Protein AF-A0A1Q9CCK4-F1 (afdb_monomer_lite)

Foldseek 3Di:
DVDDDDDDDDDDPVPPVVVVVVVVVVVVPDDDDDDDDDDDDDDDDDDDDDDDDPPDPPLLDPPDLCPQVVLVVVLLVVAQQDCPFQCSPDPVLVQLQAAWFQDPVGIHGLSSWRDFFDLLLLVLLLVLLLDDDPLQALEEEAAAAPQACQSSSVSSNLSSLVVVVDLSGASAEGEAAQDGGRPQHAEADDDPVLVVDDLVLLLLQLLLSLLLSLSCRRNSDRDPVSHDDRDPDRDDLVVSLVSLVVSLCVSSVVDPSHAYEYEHEPLCSHDVDLSSSQSSSCSQSVCCSRYRHYYYDHFDDDDDPPPRHSPHYAYRARTARNLLLLADCDPPPCDASFLQNHRRQHQDDDDCDPLLVLLVLLLSLLVRLLCVQVSNHNVVSNHHDDCPDPVNQLSVQLSCLLVPDPDSNSSSLSSSLSRAGHAPAQDDAQACLLVQLLFAASVRCSPGDDGNWGAFSVRTIHHDPSCSLRHQHDDDLLRVLSVQLSVVLCCLSRPSAAVSQPQNLLSLQLSNLLSCCQPVCNWQAQVPPRDIFRAHANEEDEQWDDDPNDTDGCADLVQAGDLSSLQVADGNYKYAYDDPDRDHDDNNYAGIWHAGPQQAIEGEHEDQDAEQVVQQVVLVSQQVSQVSSVCVCPVVVDPRSHPGYAYEYQAQNYPDDYDHDPRYDYRYHPSSCSSSGRSVRVSVVSVVSVVCVPDPPQQVVLLVLLLVLLLVLLLLLLVLCVLAVVQDQDDPLVLLLVLLVLQLVVLVVVCCPPPRPVLVVVADPVLLVLLLVLLCQQPVLLSVLLVLLCLLPNPLVLQLLLLCLLVLLVVLCVPPVVDDDDPVRVVLSVLLSVLSNLLSPDDPPDDPPPPPDPPDPVSNVSSSVSSNSSSNSNSVSLSSLLVSDDPVAALSNSLSSNSVSNSVVSVVVVVVCVVVVVVVVCVVSVVPPDPDDPDDDDDDDDDDDDPDDPSVVPRDPSSVVSNSSSSCSNSHSSSSSLSSSSNSDRSSSSSSSNSCNSLSNQVVCCVPVVDDDDPSNVVSCVSNVVVSVVD

Sequence (1031 aa):
MPARQFPFNRRSCLLKGSLLLWIACDIIGLFSQGFAGADVRKCRLREGTAIGCHASRWWSAFRGADCLAARIKDAFEATMKAGDIPVLHSWTSYEASLPVREGDDGASKLYSRPYFCREHDLDVAVNRLERTGQRRDRVAYLSAPTMRGKSEAILPMFCRSVELGSENSFTHYLYMPFANNDGNCHSLAPNRQLRDLETDELERAGADFMLHCFRKQMNGTYSRSSTWTLPSQLPDLEDTMAKFKEEVHKFLQKNQSNRLLLHVDEHRSMSASAEFKRGAMQLAGSIPARCRVIATYLEPPDLPAQGSSKVCRFAIAMMLVDVGLLMTFDASDDAPATAAGLLRIRLPSGDWNGKARRLLATLRVKLSLFLLGRNIGLDQLHIKQDEKSDLCRTFMKVQEALDADTDLERKLIGAITSISVILPQQGKQVSGAVDLLLGVEDSEADDIRYPGVVSLDNRKLTLPLEMLLAARDDKGKSFNLFCDGQSMFRQSILGKSDWCDGLVLERAYAWAIACKAAQAAGRFPLDDVGREFLFQCKELRDGIKQFNGKSARVFTKKGTPSIDGIRCIEDGVMYHALSEGGKAGTHKGFDIWFKTEANELVLVDVTGATNAKSCEEKAGQIAQNAAAVMNEVQVKNAPVHVESVIGVLLAPNCDSAIEEPPSAQVVRGDAARDWLGGFSERFEIENHSWRLGKEFSLEAMARSDGVAAALSAPIFMVVGFIFWEQHWKGSALELNIFKCSLASVLCAGTIAISTGLAHLAEASGMALNMLVVSSLIGIVVGDLTWLMALQRIGARRVIVVDCLAPFIGAMLGRIFLDERIASLGYAGMLTTVVGVFLCALERESDNEDRADRIPDGDVLFSGYALAFVNVFFDAMGAFLTKRWGGPPLDALDITVIRFGAASVMLLAVYLVMKVSGMASQNESLEDAVLPYDETKPLLESGKRESLVPASLIAMTRREWFLVSMGVLLVTCCNPVLYNYALFQIPLAFAITLASFGPIYAIPLVYLMKGEAVTARSAGSRSLLGGFAFGL

Organism: Symbiodinium microadriaticum (NCBI:txid2951)

Radius of gyration: 37.22 Å; chains: 1; bounding box: 82×114×90 Å

Secondary structure (DSSP, 8-state):
--S---------SSSSSHHHHHHHHTTT------------------------------SS--S-TTHHHHHHHHHIIIII--TTSGGGSSHHHHHTTS-EEEETTEEEEGGGS---B-HHHHHHHHHHHH---STT-SEEEEE--SSS-HHHHHHHHHHHHHHH--TT---EEEEEESSSSTT----B---GGGGGS-HHHHHHHHHHHHHHHHHHHHTT---TT--B---SSPPPHHHHHHHHHHHHHHHTTT-TT--EEEEEETGGGG-S-HHHHHHHHHHHTT-TTTEEEEEEESS-PPPPSTT--SS-EEE-PPPPB-GGGGEES-TT---BSSTT-PBPEEPPPS---HHHHHHHHHHHHHHHHHHHHTT--HHHHHSPPPTTSHHHHHHHHHHHHHHS-SSHHHHHHHHHHH----PPPS-S--TTHHHHHH-B-TTTGGG---TT-EE-TTS-EE--HHHHTT----S-TTHHHHHHHHHHHHHHHH-SS-TTSSHHHHHHHHHHHHHHHHHTTTEEEETTTTEEEE----EEEESEEEETTEEEESB-TTS-B-HHHHTTPPTTEEEE----TT-----SS-SEEEE-TTSEEEEEEE----SHHHHHHHHHHHHHHHHHHHHHHHHTT-----SEEEEEEEETT--S--PPPTTEEEEEHHHHHHHHTHHHHHHHHHHHHHHIIIIIHHHHHHHHHHHHHHHHHHHHHHHHHHHHTTT--S-HHHHHHHHHHHHHHHHHHHHHHHT-THHHHHS-HHHHHHHHHHIIIIIIIHHHHHHHHHHHHHHHHHHHHHTTHHHHHHHHHHHHS-----HHHHHHHHHHHHHHHHHHTPPPSS-TTS---PPPHHHHHHHHHHHHHHHHHHHHHHHHHHHH--TTS-HHHHHHHHHHHHHHHHHHHHHHHHHTTTHHHHHHHHTTTS---TT---PPS-S---SS-HHHHT--HHHHHHHHHHHIIIIIIHHHHHHHHHHHS-HHHHHHHHTTHHHHHHHHHHHHH-PPPPHHHHHHHHHHHHHHTT-

pLDDT: mean 73.31, std 19.1, range [19.67, 96.94]

InterPro domains:
  IPR000620 EamA domain [PF00892] (706-839)
  IPR037185 Multidrug transporter EmrE superfamily [SSF103481] (749-842)
  IPR037185 Multidrug transporter EmrE superfamily [SSF103481] (954-1017)

Structure (mmCIF, N/CA/C/O backbone):
data_AF-A0A1Q9CCK4-F1
#
_entry.id   AF-A0A1Q9CCK4-F1
#
loop_
_atom_site.group_PDB
_atom_site.id
_atom_site.type_symbol
_atom_site.label_atom_id
_atom_site.label_alt_id
_atom_site.label_comp_id
_atom_site.label_asym_id
_atom_site.label_entity_id
_atom_site.label_seq_id
_atom_site.pdbx_PDB_ins_code
_atom_site.Cartn_x
_atom_site.Cartn_y
_atom_site.Cartn_z
_atom_site.occupancy
_atom_site.B_iso_or_equiv
_atom_site.auth_seq_id
_atom_site.auth_comp_id
_atom_site.auth_asym_id
_atom_site.auth_atom_id
_atom_site.pdbx_PDB_model_num
ATOM 1 N N . MET A 1 1 ? 8.494 33.905 50.425 1.00 40.78 1 MET A N 1
ATOM 2 C CA . MET A 1 1 ? 9.142 35.194 50.266 1.00 40.78 1 MET A CA 1
ATOM 3 C C . MET A 1 1 ? 10.504 35.097 50.946 1.00 40.78 1 MET A C 1
ATOM 5 O O . MET A 1 1 ? 10.675 34.165 51.720 1.00 40.78 1 MET A O 1
ATOM 9 N N . PRO A 1 2 ? 11.425 36.009 50.650 1.00 37.47 2 PRO A N 1
ATOM 10 C CA . PRO A 1 2 ? 11.136 37.125 49.775 1.00 37.47 2 PRO A CA 1
ATOM 11 C C . PRO A 1 2 ? 11.974 37.034 48.508 1.00 37.47 2 PRO A C 1
ATOM 13 O O . PRO A 1 2 ? 13.179 37.164 48.562 1.00 37.47 2 PRO A O 1
ATOM 16 N N . ALA A 1 3 ? 11.423 36.786 47.329 1.00 25.05 3 ALA A N 1
ATOM 17 C CA . ALA A 1 3 ? 10.057 36.488 46.918 1.00 25.05 3 ALA A CA 1
ATOM 18 C C . ALA A 1 3 ? 10.192 35.980 45.481 1.00 25.05 3 ALA A C 1
ATOM 20 O O . ALA A 1 3 ? 10.718 36.694 44.645 1.00 25.05 3 ALA A O 1
ATOM 21 N N . ARG A 1 4 ? 9.902 34.708 45.178 1.00 26.83 4 ARG A N 1
ATOM 22 C CA . ARG A 1 4 ? 8.528 34.208 44.962 1.00 26.83 4 ARG A CA 1
ATOM 23 C C . ARG A 1 4 ? 7.764 35.217 44.087 1.00 26.83 4 ARG A C 1
ATOM 25 O O . ARG A 1 4 ? 7.557 36.335 44.527 1.00 26.83 4 ARG A O 1
ATOM 32 N N . GLN A 1 5 ? 7.273 34.883 42.906 1.00 22.45 5 GLN A N 1
ATOM 33 C CA . GLN A 1 5 ? 6.414 33.751 42.534 1.00 22.45 5 GLN A CA 1
ATOM 34 C C . GLN A 1 5 ? 6.599 33.550 40.998 1.00 22.45 5 GLN A C 1
ATOM 36 O O . GLN A 1 5 ? 6.935 34.506 40.312 1.00 22.45 5 GLN A O 1
ATOM 41 N N . PHE A 1 6 ? 6.573 32.352 40.395 1.00 23.62 6 PHE A N 1
ATOM 42 C CA . PHE A 1 6 ? 5.365 31.569 40.053 1.00 23.62 6 PHE A CA 1
ATOM 43 C C . PHE A 1 6 ? 4.169 32.440 39.581 1.00 23.62 6 PHE A C 1
ATOM 45 O O . PHE A 1 6 ? 3.947 33.517 40.117 1.00 23.62 6 PHE A O 1
ATOM 52 N N . PRO A 1 7 ? 3.209 31.893 38.823 1.00 39.81 7 PRO A N 1
ATOM 53 C CA . PRO A 1 7 ? 3.205 31.368 37.450 1.00 39.81 7 PRO A CA 1
ATOM 54 C C . PRO A 1 7 ? 2.096 32.069 36.621 1.00 39.81 7 PRO A C 1
ATOM 56 O O . PRO A 1 7 ? 1.410 32.925 37.146 1.00 39.81 7 PRO A O 1
ATOM 59 N N . PHE A 1 8 ? 1.857 31.675 35.368 1.00 22.39 8 PHE A N 1
ATOM 60 C CA . PHE A 1 8 ? 0.522 31.573 34.722 1.00 22.39 8 PHE A CA 1
ATOM 61 C C . PHE A 1 8 ? 0.799 31.006 33.320 1.00 22.39 8 PHE A C 1
ATOM 63 O O . PHE A 1 8 ? 1.379 31.678 32.482 1.00 22.39 8 PHE A O 1
ATOM 70 N N . ASN A 1 9 ? 0.721 29.702 33.062 1.00 27.44 9 ASN A N 1
ATOM 71 C CA . ASN A 1 9 ? -0.453 28.835 32.977 1.00 27.44 9 ASN A CA 1
ATOM 72 C C . ASN A 1 9 ? -1.650 29.425 32.206 1.00 27.44 9 ASN A C 1
ATOM 74 O O . ASN A 1 9 ? -2.209 30.442 32.599 1.00 27.44 9 ASN A O 1
ATOM 78 N N . ARG A 1 10 ? -2.090 28.632 31.216 1.00 27.67 10 ARG A N 1
ATOM 79 C CA . ARG A 1 10 ? -3.351 28.648 30.452 1.00 27.67 10 ARG A CA 1
ATOM 80 C C . ARG A 1 10 ? -3.561 29.683 29.342 1.00 27.67 10 ARG A C 1
ATOM 82 O O . ARG A 1 10 ? -3.781 30.851 29.618 1.00 27.67 10 ARG A O 1
ATOM 89 N N . ARG A 1 11 ? -3.815 29.091 28.155 1.00 26.75 11 ARG A N 1
ATOM 90 C CA . ARG A 1 11 ? -4.633 29.581 27.022 1.00 26.75 11 ARG A CA 1
ATOM 91 C C . ARG A 1 11 ? -3.956 30.771 26.324 1.00 26.75 11 ARG A C 1
ATOM 93 O O . ARG A 1 11 ? -3.584 31.731 26.962 1.00 26.75 11 ARG A O 1
ATOM 100 N N . SER A 1 12 ? -3.687 30.781 25.027 1.00 30.86 12 SER A N 1
ATOM 101 C CA . SER A 1 12 ? -4.594 30.485 23.924 1.00 30.86 12 SER A CA 1
ATOM 102 C C . SER A 1 12 ? -3.803 30.677 22.618 1.00 30.86 12 SER A C 1
ATOM 104 O O . SER A 1 12 ? -3.706 31.790 22.115 1.00 30.86 12 SER A O 1
ATOM 106 N N . CYS A 1 13 ? -3.248 29.608 22.043 1.00 28.88 13 CYS A N 1
ATOM 107 C CA . CYS A 1 13 ? -2.673 29.654 20.684 1.00 28.88 13 CYS A CA 1
ATOM 108 C C . CYS A 1 13 ? -3.562 28.967 19.633 1.00 28.88 13 CYS A C 1
ATOM 110 O O . CYS A 1 13 ? -3.176 28.839 18.481 1.00 28.88 13 CYS A O 1
ATOM 112 N N . LEU A 1 14 ? -4.798 28.633 20.022 1.00 34.75 14 LEU A N 1
ATOM 113 C CA . LEU A 1 14 ? -5.927 28.285 19.148 1.00 34.75 14 LEU A CA 1
ATOM 114 C C . LEU A 1 14 ? -6.758 29.522 18.729 1.00 34.75 14 LEU A C 1
ATOM 116 O O . LEU A 1 14 ? -7.881 29.379 18.256 1.00 34.75 14 LEU A O 1
ATOM 120 N N . LEU A 1 15 ? -6.232 30.744 18.919 1.00 33.28 15 LEU A N 1
ATOM 121 C CA . LEU A 1 15 ? -7.002 31.992 18.774 1.00 33.28 15 LEU A CA 1
ATOM 122 C C . LEU A 1 15 ? -6.445 33.023 17.772 1.00 33.28 15 LEU A C 1
ATOM 124 O O . LEU A 1 15 ? -6.944 34.142 17.746 1.00 33.28 15 LEU A O 1
ATOM 128 N N . LYS A 1 16 ? -5.431 32.697 16.956 1.00 33.97 16 LYS A N 1
ATOM 129 C CA . LYS A 1 16 ? -4.861 33.665 15.986 1.00 33.97 16 LYS A CA 1
ATOM 130 C C . LYS A 1 16 ? -4.875 33.231 14.515 1.00 33.97 16 LYS A C 1
ATOM 132 O O . LYS A 1 16 ? -4.892 34.105 13.661 1.00 33.97 16 LYS A O 1
ATOM 137 N N . GLY A 1 17 ? -4.995 31.936 14.210 1.00 32.22 17 GLY A N 1
ATOM 138 C CA . GLY A 1 17 ? -5.354 31.461 12.858 1.00 32.22 17 GLY A CA 1
ATOM 139 C C . GLY A 1 17 ? -6.872 31.408 12.639 1.00 32.22 17 GLY A C 1
ATOM 140 O O . GLY A 1 17 ? -7.376 31.756 11.577 1.00 32.22 17 GLY A O 1
ATOM 141 N N . SER A 1 18 ? -7.616 31.082 13.700 1.00 33.31 18 SER A N 1
ATOM 142 C CA . SER A 1 18 ? -9.079 30.998 13.697 1.00 33.31 18 SER A CA 1
ATOM 143 C C . SER A 1 18 ? -9.760 32.363 13.566 1.00 33.31 18 SER A C 1
ATOM 145 O O . SER A 1 18 ? -10.895 32.415 13.131 1.00 33.31 18 SER A O 1
ATOM 147 N N . LEU A 1 19 ? -9.091 33.475 13.897 1.00 32.88 19 LEU A N 1
ATOM 148 C CA . LEU A 1 19 ? -9.692 34.817 13.868 1.00 32.88 19 LEU A CA 1
ATOM 149 C C . LEU A 1 19 ? -9.848 35.372 12.438 1.00 32.88 19 LEU A C 1
ATOM 151 O O . LEU A 1 19 ? -10.763 36.146 12.189 1.00 32.88 19 LEU A O 1
ATOM 155 N N . LEU A 1 20 ? -9.008 34.946 11.487 1.00 34.72 20 LEU A N 1
ATOM 156 C CA . LEU A 1 20 ? -9.090 35.374 10.082 1.00 34.72 20 LEU A CA 1
ATOM 157 C C . LEU A 1 20 ? -10.085 34.533 9.267 1.00 34.72 20 LEU A C 1
ATOM 159 O O . LEU A 1 20 ? -10.788 35.084 8.425 1.00 34.72 20 LEU A O 1
ATOM 163 N N . LEU A 1 21 ? -10.222 33.235 9.570 1.00 38.09 21 LEU A N 1
ATOM 164 C CA . LEU A 1 21 ? -11.272 32.392 8.980 1.00 38.09 21 LEU A CA 1
ATOM 165 C C . LEU A 1 21 ? -12.657 32.667 9.593 1.00 38.09 21 LEU A C 1
ATOM 167 O O . LEU A 1 21 ? -13.664 32.611 8.896 1.00 38.09 21 LEU A O 1
ATOM 171 N N . TRP A 1 22 ? -12.722 32.998 10.886 1.00 36.03 22 TRP A N 1
ATOM 172 C CA . TRP A 1 22 ? -13.983 33.271 11.583 1.00 36.03 22 TRP A CA 1
ATOM 173 C C . TRP A 1 22 ? -14.609 34.614 11.168 1.00 36.03 22 TRP A C 1
ATOM 175 O O . TRP A 1 22 ? -15.820 34.684 10.999 1.00 36.03 22 TRP A O 1
ATOM 185 N N . ILE A 1 23 ? -13.802 35.640 10.853 1.00 38.50 23 ILE A N 1
ATOM 186 C CA . ILE A 1 23 ? -14.301 36.914 10.292 1.00 38.50 23 ILE A CA 1
ATOM 187 C C . ILE A 1 23 ? -14.833 36.747 8.852 1.00 38.50 23 ILE A C 1
ATOM 189 O O . ILE A 1 23 ? -15.760 37.456 8.463 1.00 38.50 23 ILE A O 1
ATOM 193 N N . ALA A 1 24 ? -14.303 35.795 8.071 1.00 33.28 24 ALA A N 1
ATOM 194 C CA . ALA A 1 24 ? -14.814 35.480 6.731 1.00 33.28 24 ALA A CA 1
ATOM 195 C C . ALA A 1 24 ? -16.127 34.668 6.771 1.00 33.28 24 ALA A C 1
ATOM 197 O O . ALA A 1 24 ? -16.992 34.857 5.916 1.00 33.28 24 ALA A O 1
ATOM 198 N N . CYS A 1 25 ? -16.304 33.807 7.779 1.00 32.28 25 CYS A N 1
ATOM 199 C CA . CYS A 1 25 ? -17.508 32.985 7.938 1.00 32.28 25 CYS A CA 1
ATOM 200 C C . CYS A 1 25 ? -18.693 33.734 8.583 1.00 32.28 25 CYS A C 1
ATOM 202 O O . CYS A 1 25 ? -19.838 33.484 8.205 1.00 32.28 25 CYS A O 1
ATOM 204 N N . ASP A 1 26 ? -18.453 34.693 9.484 1.00 29.62 26 ASP A N 1
ATOM 205 C CA . ASP A 1 26 ? -19.528 35.421 10.187 1.00 29.62 26 ASP A CA 1
ATOM 206 C C . ASP A 1 26 ? -20.228 36.512 9.345 1.00 29.62 26 ASP A C 1
ATOM 208 O O . ASP A 1 26 ? -21.252 37.044 9.767 1.00 29.62 26 ASP A O 1
ATOM 212 N N . ILE A 1 27 ? -19.762 36.813 8.123 1.00 36.06 27 ILE A N 1
ATOM 213 C CA . ILE A 1 27 ? -20.490 37.684 7.171 1.00 36.06 27 ILE A CA 1
ATOM 214 C C . ILE A 1 27 ? -21.520 36.895 6.331 1.00 36.06 27 ILE A C 1
ATOM 216 O O . ILE A 1 27 ? -22.446 37.487 5.783 1.00 36.06 27 ILE A O 1
ATOM 220 N N . ILE A 1 28 ? -21.428 35.561 6.276 1.00 32.00 28 ILE A N 1
ATOM 221 C CA . ILE A 1 28 ? -22.399 34.698 5.567 1.00 32.00 28 ILE A CA 1
ATOM 222 C C . ILE A 1 28 ? -23.472 34.157 6.528 1.00 32.00 28 ILE A C 1
ATOM 224 O O . ILE A 1 28 ? -24.578 33.798 6.121 1.00 32.00 28 ILE A O 1
ATOM 228 N N . GLY A 1 29 ? -23.190 34.150 7.830 1.00 28.47 29 GLY A N 1
ATOM 229 C CA . GLY A 1 29 ? -24.162 33.805 8.854 1.00 28.47 29 GLY A CA 1
ATOM 230 C C . GLY A 1 29 ? -25.074 34.969 9.227 1.00 28.47 29 GLY A C 1
ATOM 231 O O . GLY A 1 29 ? -24.923 35.479 10.322 1.00 28.47 29 GLY A O 1
ATOM 232 N N . LEU A 1 30 ? -26.041 35.361 8.390 1.00 23.92 30 LEU A N 1
ATOM 233 C CA . LEU A 1 30 ? -27.331 35.893 8.864 1.00 23.92 30 LEU A CA 1
ATOM 234 C C . LEU A 1 30 ? -28.345 36.023 7.707 1.00 23.92 30 LEU A C 1
ATOM 236 O O . LEU A 1 30 ? -28.190 36.879 6.852 1.00 23.92 30 LEU A O 1
ATOM 240 N N . PHE A 1 31 ? -29.447 35.266 7.799 1.00 23.75 31 PHE A N 1
ATOM 241 C CA . PHE A 1 31 ? -30.812 35.720 7.479 1.00 23.75 31 PHE A CA 1
ATOM 242 C C . PHE A 1 31 ? -31.109 36.104 6.006 1.00 23.75 31 PHE A C 1
ATOM 244 O O . PHE A 1 31 ? -30.656 37.108 5.481 1.00 23.75 31 PHE A O 1
ATOM 251 N N . SER A 1 32 ? -32.045 35.419 5.350 1.00 24.75 32 SER A N 1
ATOM 252 C CA . SER A 1 32 ? -33.455 35.666 5.664 1.00 24.75 32 SER A CA 1
ATOM 253 C C . SER A 1 32 ? -34.324 34.403 5.671 1.00 24.75 32 SER A C 1
ATOM 255 O O . SER A 1 32 ? -34.286 33.538 4.805 1.00 24.75 32 SER A O 1
ATOM 257 N N . GLN A 1 33 ? -35.094 34.325 6.750 1.00 24.73 33 GLN A N 1
ATOM 258 C CA . GLN A 1 33 ? -35.990 33.259 7.176 1.00 24.73 33 GLN A CA 1
ATOM 259 C C . GLN A 1 33 ? -37.287 33.202 6.355 1.00 24.73 33 GLN A C 1
ATOM 261 O O . GLN A 1 33 ? -37.738 34.228 5.849 1.00 24.73 33 GLN A O 1
ATOM 266 N N . GLY A 1 34 ? -37.995 32.065 6.417 1.00 22.58 34 GLY A N 1
ATOM 267 C CA . GLY A 1 34 ? -39.458 32.099 6.336 1.00 22.58 34 GLY A CA 1
ATOM 268 C C . GLY A 1 34 ? -40.183 30.760 6.171 1.00 22.58 34 GLY A C 1
ATOM 269 O O . GLY A 1 34 ? -40.273 30.266 5.058 1.00 22.58 34 GLY A O 1
ATOM 270 N N . PHE A 1 35 ? -40.828 30.322 7.263 1.00 22.62 35 PHE A N 1
ATOM 271 C CA . PHE A 1 35 ? -41.957 29.368 7.391 1.00 22.62 35 PHE A CA 1
ATOM 272 C C . PHE A 1 35 ? -41.656 27.853 7.365 1.00 22.62 35 PHE A C 1
ATOM 274 O O . PHE A 1 35 ? -40.968 27.368 6.485 1.00 22.62 35 PHE A O 1
ATOM 281 N N . ALA A 1 36 ? -42.207 26.994 8.235 1.00 22.27 36 ALA A N 1
ATOM 282 C CA . ALA A 1 36 ? -42.923 27.118 9.511 1.00 22.27 36 ALA A CA 1
ATOM 283 C C . ALA A 1 36 ? -43.090 25.704 10.126 1.00 22.27 36 ALA A C 1
ATOM 285 O O . ALA A 1 36 ? -43.380 24.759 9.405 1.00 22.27 36 ALA A O 1
ATOM 286 N N . GLY A 1 37 ? -42.927 25.610 11.452 1.00 22.53 37 GLY A N 1
ATOM 287 C CA . GLY A 1 37 ? -43.521 24.662 12.415 1.00 22.53 37 GLY A CA 1
ATOM 288 C C . GLY A 1 37 ? -43.756 23.179 12.074 1.00 22.53 37 GLY A C 1
ATOM 289 O O . GLY A 1 37 ? -44.674 22.859 11.332 1.00 22.53 37 GLY A O 1
ATOM 290 N N . ALA A 1 38 ? -43.080 22.278 12.799 1.00 20.94 38 ALA A N 1
ATOM 291 C CA . ALA A 1 38 ? -43.705 21.255 13.658 1.00 20.94 38 ALA A CA 1
ATOM 292 C C . ALA A 1 38 ? -42.638 20.393 14.365 1.00 20.94 38 ALA A C 1
ATOM 294 O O . ALA A 1 38 ? -41.535 20.185 13.873 1.00 20.94 38 ALA A O 1
ATOM 295 N N . ASP A 1 39 ? -43.005 19.942 15.555 1.00 24.30 39 ASP A N 1
ATOM 296 C CA . ASP A 1 39 ? -42.213 19.294 16.598 1.00 24.30 39 ASP A CA 1
ATOM 297 C C . ASP A 1 39 ? -42.040 17.764 16.376 1.00 24.30 39 ASP A C 1
ATOM 299 O O . ASP A 1 39 ? -42.763 17.155 15.590 1.00 24.30 39 ASP A O 1
ATOM 303 N N . VAL A 1 40 ? -41.175 17.138 17.190 1.00 21.45 40 VAL A N 1
ATOM 304 C CA . VAL A 1 40 ? -41.079 15.689 17.512 1.00 21.45 40 VAL A CA 1
ATOM 305 C C . VAL A 1 40 ? -40.178 14.757 16.661 1.00 21.45 40 VAL A C 1
ATOM 307 O O . VAL A 1 40 ? -40.480 14.348 15.549 1.00 21.45 40 VAL A O 1
ATOM 310 N N . ARG A 1 41 ? -39.106 14.283 17.326 1.00 25.11 41 ARG A N 1
ATOM 311 C CA . ARG A 1 41 ? -38.494 12.925 17.323 1.00 25.11 41 ARG A CA 1
ATOM 312 C C . ARG A 1 41 ? -38.898 11.937 16.196 1.00 25.11 41 ARG A C 1
ATOM 314 O O . ARG A 1 41 ? -39.989 11.381 16.269 1.00 25.11 41 ARG A O 1
ATOM 321 N N . LYS A 1 42 ? -37.935 11.511 15.355 1.00 21.27 42 LYS A N 1
ATOM 322 C CA . LYS A 1 42 ? -37.548 10.101 15.031 1.00 21.27 42 LYS A CA 1
ATOM 323 C C . LYS A 1 42 ? -36.795 9.979 13.688 1.00 21.27 42 LYS A C 1
ATOM 325 O O . LYS A 1 42 ? -37.139 10.629 12.718 1.00 21.27 42 LYS A O 1
ATOM 330 N N . CYS A 1 43 ? -35.878 9.005 13.669 1.00 19.67 43 CYS A N 1
ATOM 331 C CA . CYS A 1 43 ? -35.424 8.179 12.535 1.00 19.67 43 CYS A CA 1
ATOM 332 C C . CYS A 1 43 ? -34.443 8.726 11.470 1.00 19.67 43 CYS A C 1
ATOM 334 O O . CYS A 1 43 ? -34.797 9.431 10.537 1.00 19.67 43 CYS A O 1
ATOM 336 N N . ARG A 1 44 ? -33.208 8.208 11.606 1.00 22.59 44 ARG A N 1
ATOM 337 C CA . ARG A 1 44 ? -32.227 7.785 10.581 1.00 22.59 44 ARG A CA 1
ATOM 338 C C . ARG A 1 44 ? -32.811 6.971 9.409 1.00 22.59 44 ARG A C 1
ATOM 340 O O . ARG A 1 44 ? -33.818 6.295 9.604 1.00 22.59 44 ARG A O 1
ATOM 347 N N . LEU A 1 45 ? -31.955 6.860 8.370 1.00 21.88 45 LEU A N 1
ATOM 348 C CA . LEU A 1 45 ? -31.885 5.942 7.198 1.00 21.88 45 LEU A CA 1
ATOM 349 C C . LEU A 1 45 ? -32.380 6.617 5.902 1.00 21.88 45 LEU A C 1
ATOM 351 O O . LEU A 1 45 ? -33.423 7.247 5.942 1.00 21.88 45 LEU A O 1
ATOM 355 N N . ARG A 1 46 ? -31.740 6.528 4.724 1.00 21.89 46 ARG A N 1
ATOM 356 C CA . ARG A 1 46 ? -30.529 5.852 4.195 1.00 21.89 46 ARG A CA 1
ATOM 357 C C . ARG A 1 46 ? -30.329 6.358 2.739 1.00 21.89 46 ARG A C 1
ATOM 359 O O . ARG A 1 46 ? -31.218 7.029 2.237 1.00 21.89 46 ARG A O 1
ATOM 366 N N . GLU A 1 47 ? -29.248 5.904 2.089 1.00 21.33 47 GLU A N 1
ATOM 367 C CA . GLU A 1 47 ? -28.872 6.045 0.656 1.00 21.33 47 GLU A CA 1
ATOM 368 C C . GLU A 1 47 ? -28.059 7.311 0.343 1.00 21.33 47 GLU A C 1
ATOM 370 O O . GLU A 1 47 ? -28.495 8.420 0.600 1.00 21.33 47 GLU A O 1
ATOM 375 N N . GLY A 1 48 ? -26.841 7.261 -0.186 1.00 23.98 48 GLY A N 1
ATOM 376 C CA . GLY A 1 48 ? -25.982 6.178 -0.647 1.00 23.98 48 GLY A CA 1
ATOM 377 C C . GLY A 1 48 ? -24.802 6.869 -1.329 1.00 23.98 48 GLY A C 1
ATOM 378 O O . GLY A 1 48 ? -24.998 7.567 -2.317 1.00 23.98 48 GLY A O 1
ATOM 379 N N . THR A 1 49 ? -23.595 6.750 -0.783 1.00 23.92 49 THR A N 1
ATOM 380 C CA . THR A 1 49 ? -22.397 7.346 -1.381 1.00 23.92 49 THR A CA 1
ATOM 381 C C . THR A 1 49 ? -21.315 6.292 -1.480 1.00 23.92 49 THR A C 1
ATOM 383 O O . THR A 1 49 ? -20.842 5.754 -0.481 1.00 23.92 49 THR A O 1
ATOM 386 N N . ALA A 1 50 ? -20.952 6.001 -2.728 1.00 24.58 50 ALA A N 1
ATOM 387 C CA . ALA A 1 50 ? -19.686 5.403 -3.094 1.00 24.58 50 ALA A CA 1
ATOM 388 C C . ALA A 1 50 ? -18.564 6.246 -2.474 1.00 24.58 50 ALA A C 1
ATOM 390 O O . ALA A 1 50 ? -18.436 7.431 -2.781 1.00 24.58 50 ALA A O 1
ATOM 391 N N . ILE A 1 51 ? -17.791 5.653 -1.568 1.00 25.84 51 ILE A N 1
ATOM 392 C CA . ILE A 1 51 ? -16.583 6.274 -1.031 1.00 25.84 51 ILE A CA 1
ATOM 393 C C . ILE A 1 51 ? -15.421 5.693 -1.827 1.00 25.84 51 ILE A C 1
ATOM 395 O O . ILE A 1 51 ? -15.173 4.488 -1.809 1.00 25.84 51 ILE A O 1
ATOM 399 N N . GLY A 1 52 ? -14.790 6.575 -2.599 1.00 22.50 52 GLY A N 1
ATOM 400 C CA . GLY A 1 52 ? -13.651 6.280 -3.449 1.00 22.50 52 GLY A CA 1
ATOM 401 C C . GLY A 1 52 ? -12.410 5.853 -2.670 1.00 22.50 52 GLY A C 1
ATOM 402 O O . GLY A 1 52 ? -12.297 6.050 -1.461 1.00 22.50 52 GLY A O 1
ATOM 403 N N . CYS A 1 53 ? -11.478 5.272 -3.424 1.00 22.83 53 CYS A N 1
ATOM 404 C CA . CYS A 1 53 ? -10.137 4.856 -3.031 1.00 22.83 53 CYS A CA 1
ATOM 405 C C . CYS A 1 53 ? -9.370 5.921 -2.224 1.00 22.83 53 CYS A C 1
ATOM 407 O O . CYS A 1 53 ? -8.538 6.646 -2.760 1.00 22.83 53 CYS A O 1
ATOM 409 N N . HIS A 1 54 ? -9.570 5.947 -0.911 1.00 24.98 54 HIS A N 1
ATOM 410 C CA . HIS A 1 54 ? -8.623 6.495 0.054 1.00 24.98 54 HIS A CA 1
ATOM 411 C C . HIS A 1 54 ? -7.870 5.331 0.710 1.00 24.98 54 HIS A C 1
ATOM 413 O O . HIS A 1 54 ? -8.174 4.926 1.826 1.00 24.98 54 HIS A O 1
ATOM 419 N N . ALA A 1 55 ? -6.874 4.774 0.016 1.00 26.55 55 ALA A N 1
ATOM 420 C CA . ALA A 1 55 ? -5.914 3.863 0.641 1.00 26.55 55 ALA A CA 1
ATOM 421 C C . ALA A 1 55 ? -4.862 4.696 1.397 1.00 26.55 55 ALA A C 1
ATOM 423 O O . ALA A 1 55 ? -3.902 5.220 0.829 1.00 26.55 55 ALA A O 1
ATOM 424 N N . SER A 1 56 ? -5.104 4.889 2.691 1.00 29.23 56 SER A N 1
ATOM 425 C CA . SER A 1 56 ? -4.282 5.660 3.618 1.00 29.23 56 SER A CA 1
ATOM 426 C C . SER A 1 56 ? -2.988 4.919 4.006 1.00 29.23 56 SER A C 1
ATOM 428 O O . SER A 1 56 ? -3.015 4.032 4.856 1.00 29.23 56 SER A O 1
ATOM 430 N N . ARG A 1 57 ? -1.837 5.370 3.481 1.00 41.09 57 ARG A N 1
ATOM 431 C CA . ARG A 1 57 ? -0.465 4.948 3.863 1.00 41.09 57 ARG A CA 1
ATOM 432 C C . ARG A 1 57 ? -0.013 5.411 5.254 1.00 41.09 57 ARG A C 1
ATOM 434 O O . ARG A 1 57 ? 0.933 6.187 5.387 1.00 41.09 57 ARG A O 1
ATOM 441 N N . TRP A 1 58 ? -0.715 4.997 6.302 1.00 34.97 58 TRP A N 1
ATOM 442 C CA . TRP A 1 58 ? -0.541 5.589 7.634 1.00 34.97 58 TRP A CA 1
ATOM 443 C C . TRP A 1 58 ? 0.033 4.651 8.706 1.00 34.97 58 TRP A C 1
ATOM 445 O O . TRP A 1 58 ? 0.336 5.118 9.803 1.00 34.97 58 TRP A O 1
ATOM 455 N N . TRP A 1 59 ? 0.213 3.358 8.430 1.00 45.22 59 TRP A N 1
ATOM 456 C CA . TRP A 1 59 ? 0.801 2.422 9.404 1.00 45.22 59 TRP A CA 1
ATOM 457 C C . TRP A 1 59 ? 2.330 2.585 9.554 1.00 45.22 59 TRP A C 1
ATOM 459 O O . TRP A 1 59 ? 2.898 2.182 10.563 1.00 45.22 59 TRP A O 1
ATOM 469 N N . SER A 1 60 ? 2.989 3.244 8.593 1.00 41.56 60 SER A N 1
ATOM 470 C CA . SER A 1 60 ? 4.449 3.430 8.514 1.00 41.56 60 SER A CA 1
ATOM 471 C C . SER A 1 60 ? 4.961 4.810 8.960 1.00 41.56 60 SER A C 1
ATOM 473 O O . SER A 1 60 ? 6.171 5.004 9.111 1.00 41.56 60 SER A O 1
ATOM 475 N N . ALA A 1 61 ? 4.078 5.785 9.197 1.00 35.66 61 ALA A N 1
ATOM 476 C CA . ALA A 1 61 ? 4.474 7.139 9.571 1.00 35.66 61 ALA A CA 1
ATOM 477 C C . ALA A 1 61 ? 4.717 7.240 11.085 1.00 35.66 61 ALA A C 1
ATOM 479 O O . ALA A 1 61 ? 3.845 7.627 11.860 1.00 35.66 61 ALA A O 1
ATOM 480 N N . PHE A 1 62 ? 5.938 6.914 11.510 1.00 41.91 62 PHE A N 1
ATOM 481 C CA . PHE A 1 62 ? 6.455 7.314 12.819 1.00 41.91 62 PHE A CA 1
ATOM 482 C C . PHE A 1 62 ? 6.491 8.846 12.907 1.00 41.91 62 PHE A C 1
ATOM 484 O O . PHE A 1 62 ? 7.470 9.494 12.550 1.00 41.91 62 PHE A O 1
ATOM 491 N N . ARG A 1 63 ? 5.406 9.430 13.410 1.00 33.66 63 ARG A N 1
ATOM 492 C CA . ARG A 1 63 ? 5.432 10.700 14.139 1.00 33.66 63 ARG A CA 1
ATOM 493 C C . ARG A 1 63 ? 4.754 10.474 15.491 1.00 33.66 63 ARG A C 1
ATOM 495 O O . ARG A 1 63 ? 3.661 10.963 15.736 1.00 33.66 63 ARG A O 1
ATOM 502 N N . GLY A 1 64 ? 5.403 9.687 16.352 1.00 38.41 64 GLY A N 1
ATOM 503 C CA . GLY A 1 64 ? 5.039 9.534 17.766 1.00 38.41 64 GLY A CA 1
ATOM 504 C C . GLY A 1 64 ? 4.367 8.211 18.154 1.00 38.41 64 GLY A C 1
ATOM 505 O O . GLY A 1 64 ? 3.777 7.510 17.336 1.00 38.41 64 GLY A O 1
ATOM 506 N N . ALA A 1 65 ? 4.455 7.891 19.448 1.00 37.28 65 ALA A N 1
ATOM 507 C CA . ALA A 1 65 ? 3.905 6.699 20.102 1.00 37.28 65 ALA A CA 1
ATOM 508 C C . ALA A 1 65 ? 2.356 6.647 20.155 1.00 37.28 65 ALA A C 1
ATOM 510 O O . ALA A 1 65 ? 1.793 5.720 20.729 1.00 37.28 65 ALA A O 1
ATOM 511 N N . ASP A 1 66 ? 1.665 7.612 19.538 1.00 47.31 66 ASP A N 1
ATOM 512 C CA . ASP A 1 66 ? 0.228 7.854 19.721 1.00 47.31 66 ASP A CA 1
ATOM 513 C C . ASP A 1 66 ? -0.676 7.280 18.607 1.00 47.31 66 ASP A C 1
ATOM 515 O O . ASP A 1 66 ? -1.896 7.398 18.693 1.00 47.31 66 ASP A O 1
ATOM 519 N N . CYS A 1 67 ? -0.138 6.638 17.559 1.00 67.38 67 CYS A N 1
ATOM 520 C CA . CYS A 1 67 ? -0.942 6.323 16.366 1.00 67.38 67 CYS A CA 1
ATOM 521 C C . CYS A 1 67 ? -1.983 5.194 16.546 1.00 67.38 67 CYS A C 1
ATOM 523 O O . CYS A 1 67 ? -3.100 5.336 16.055 1.00 67.38 67 CYS A O 1
ATOM 525 N N . LEU A 1 68 ? -1.675 4.089 17.243 1.00 78.62 68 LEU A N 1
ATOM 526 C CA . LEU A 1 68 ? -2.627 2.973 17.401 1.00 78.62 68 LEU A CA 1
ATOM 527 C C . LEU A 1 68 ? -3.708 3.288 18.445 1.00 78.62 68 LEU A C 1
ATOM 529 O O . LEU A 1 68 ? -4.893 3.074 18.194 1.00 78.62 68 LEU A O 1
ATOM 533 N N . ALA A 1 69 ? -3.311 3.847 19.590 1.00 82.81 69 ALA A N 1
ATOM 534 C CA . ALA A 1 69 ? -4.235 4.247 20.647 1.00 82.81 69 ALA A CA 1
ATOM 535 C C . ALA A 1 69 ? -5.237 5.307 20.159 1.00 82.81 69 ALA A C 1
ATOM 537 O O . ALA A 1 69 ? -6.424 5.201 20.467 1.00 82.81 69 ALA A O 1
ATOM 538 N N . ALA A 1 70 ? -4.781 6.281 19.357 1.00 84.75 70 ALA A N 1
ATOM 539 C CA . ALA A 1 70 ? -5.656 7.274 18.737 1.00 84.75 70 ALA A CA 1
ATOM 540 C C . ALA A 1 70 ? -6.688 6.625 17.805 1.00 84.75 70 ALA A C 1
ATOM 542 O O . ALA A 1 70 ? -7.874 6.873 17.973 1.00 84.75 70 ALA A O 1
ATOM 543 N N . ARG A 1 71 ? -6.281 5.704 16.917 1.00 86.06 71 ARG A N 1
ATOM 544 C CA . ARG A 1 71 ? -7.214 4.986 16.021 1.00 86.06 71 ARG A CA 1
ATOM 545 C C . ARG A 1 71 ? -8.287 4.213 16.781 1.00 86.06 71 ARG A C 1
ATOM 547 O O . ARG A 1 71 ? -9.460 4.252 16.420 1.00 86.06 71 ARG A O 1
ATOM 554 N N . ILE A 1 72 ? -7.895 3.511 17.846 1.00 90.94 72 ILE A N 1
ATOM 555 C CA . ILE A 1 72 ? -8.840 2.755 18.679 1.00 90.94 72 ILE A CA 1
ATOM 556 C C . ILE A 1 72 ? -9.815 3.714 19.367 1.00 90.94 72 ILE A C 1
ATOM 558 O O . ILE A 1 72 ? -11.007 3.418 19.464 1.00 90.94 72 ILE A O 1
ATOM 562 N N . LYS A 1 73 ? -9.320 4.868 19.824 1.00 92.56 73 LYS A N 1
ATOM 563 C CA . LYS A 1 73 ? -10.142 5.915 20.427 1.00 92.56 73 LYS A CA 1
ATOM 564 C C . LYS A 1 73 ? -11.116 6.530 19.429 1.00 92.56 73 LYS A C 1
ATOM 566 O O . LYS A 1 73 ? -12.290 6.656 19.762 1.00 92.56 73 LYS A O 1
ATOM 571 N N . ASP A 1 74 ? -10.674 6.823 18.214 1.00 89.88 74 ASP A N 1
ATOM 572 C CA . ASP A 1 74 ? -11.527 7.355 17.153 1.00 89.88 74 ASP A CA 1
ATOM 573 C C . ASP A 1 74 ? -12.627 6.348 16.787 1.00 89.88 74 ASP A C 1
ATOM 575 O O . ASP A 1 74 ? -13.805 6.703 16.739 1.00 89.88 74 ASP A O 1
ATOM 579 N N . ALA A 1 75 ? -12.283 5.063 16.637 1.00 91.62 75 ALA A N 1
ATOM 580 C CA . ALA A 1 75 ? -13.262 3.998 16.411 1.00 91.62 75 ALA A CA 1
ATOM 581 C C . ALA A 1 75 ? -14.268 3.879 17.573 1.00 91.62 75 ALA A C 1
ATOM 583 O O . ALA A 1 75 ? -15.478 3.733 17.349 1.00 91.62 75 ALA A O 1
ATOM 584 N N . PHE A 1 76 ? -13.782 3.986 18.815 1.00 95.25 76 PHE A N 1
ATOM 585 C CA . PHE A 1 76 ? -14.610 3.969 20.017 1.00 95.25 76 PHE A CA 1
ATOM 586 C C . PHE A 1 76 ? -15.601 5.138 20.047 1.00 95.25 76 PHE A C 1
ATOM 588 O O . PHE A 1 76 ? -16.799 4.927 20.252 1.00 95.25 76 PHE A O 1
ATOM 595 N N . GLU A 1 77 ? -15.117 6.361 19.822 1.00 94.19 77 GLU A N 1
ATOM 596 C CA . GLU A 1 77 ? -15.922 7.583 19.844 1.00 94.19 77 GLU A CA 1
ATOM 597 C C . GLU A 1 77 ? -16.922 7.637 18.683 1.00 94.19 77 GLU A C 1
ATOM 599 O O . GLU A 1 77 ? -18.048 8.100 18.877 1.00 94.19 77 GLU A O 1
ATOM 604 N N . ALA A 1 78 ? -16.551 7.110 17.513 1.00 90.94 78 ALA A N 1
ATOM 605 C CA . ALA A 1 78 ? -17.402 7.095 16.330 1.00 90.94 78 ALA A CA 1
ATOM 606 C C . ALA A 1 78 ? -18.537 6.060 16.403 1.00 90.94 78 ALA A C 1
ATOM 608 O O . ALA A 1 78 ? -19.647 6.343 15.948 1.00 90.94 78 ALA A O 1
ATOM 609 N N . THR A 1 79 ? -18.278 4.854 16.933 1.00 91.00 79 THR A N 1
ATOM 610 C CA . THR A 1 79 ? -19.215 3.719 16.771 1.00 91.00 79 THR A CA 1
ATOM 611 C C . THR A 1 79 ? -19.515 2.898 18.023 1.00 91.00 79 THR A C 1
ATOM 613 O O . THR A 1 79 ? -20.612 2.340 18.108 1.00 91.00 79 THR A O 1
ATOM 616 N N . MET A 1 80 ? -18.608 2.815 19.002 1.00 94.88 80 MET A N 1
ATOM 617 C CA . MET A 1 80 ? -18.757 1.877 20.128 1.00 94.88 80 MET A CA 1
ATOM 618 C C . MET A 1 80 ? -19.392 2.494 21.371 1.00 94.88 80 MET A C 1
ATOM 620 O O . MET A 1 80 ? -20.040 1.783 22.136 1.00 94.88 80 MET A O 1
ATOM 624 N N . LYS A 1 81 ? -19.196 3.794 21.605 1.00 93.50 81 LYS A N 1
ATOM 625 C CA . LYS A 1 81 ? -19.612 4.459 22.843 1.00 93.50 81 LYS A CA 1
ATOM 626 C C . LYS A 1 81 ? -21.111 4.272 23.116 1.00 93.50 81 LYS A C 1
ATOM 628 O O . LYS A 1 81 ? -21.951 4.741 22.349 1.00 93.50 81 LYS A O 1
ATOM 633 N N . ALA A 1 82 ? -21.437 3.645 24.245 1.00 90.56 82 ALA A N 1
ATOM 634 C CA . ALA A 1 82 ? -22.805 3.323 24.649 1.00 90.56 82 ALA A CA 1
ATOM 635 C C . ALA A 1 82 ? -22.996 3.557 26.151 1.00 90.56 82 ALA A C 1
ATOM 637 O O . ALA A 1 82 ? -22.264 3.015 26.975 1.00 90.56 82 ALA A O 1
ATOM 638 N N . GLY A 1 83 ? -23.990 4.367 26.524 1.00 84.50 83 GLY A N 1
ATOM 639 C CA . GLY A 1 83 ? -24.193 4.774 27.919 1.00 84.50 83 GLY A CA 1
ATOM 640 C C . GLY A 1 83 ? -24.657 3.649 28.852 1.00 84.50 83 GLY A C 1
ATOM 641 O O . GLY A 1 83 ? -24.393 3.715 30.049 1.00 84.50 83 GLY A O 1
ATOM 642 N N . ASP A 1 84 ? -25.322 2.629 28.310 1.00 87.19 84 ASP A N 1
ATOM 643 C CA . ASP A 1 84 ? -25.957 1.508 29.013 1.00 87.19 84 ASP A CA 1
ATOM 644 C C . ASP A 1 84 ? -25.068 0.259 29.145 1.00 87.19 84 ASP A C 1
ATOM 646 O O . ASP A 1 84 ? -25.440 -0.698 29.830 1.00 87.19 84 ASP A O 1
ATOM 650 N N . ILE A 1 85 ? -23.888 0.264 28.522 1.00 90.38 85 ILE A N 1
ATOM 651 C CA . ILE A 1 85 ? -22.914 -0.828 28.586 1.00 90.38 85 ILE A CA 1
ATOM 652 C C . ILE A 1 85 ? -21.690 -0.327 29.360 1.00 90.38 85 ILE A C 1
ATOM 654 O O . ILE A 1 85 ? -20.965 0.521 28.841 1.00 90.38 85 ILE A O 1
ATOM 658 N N . PRO A 1 86 ? -21.406 -0.840 30.572 1.00 91.38 86 PRO A N 1
ATOM 659 C CA . PRO A 1 86 ? -20.355 -0.290 31.431 1.00 91.38 86 PRO A CA 1
ATOM 660 C C . PRO A 1 86 ? -18.970 -0.204 30.776 1.00 91.38 86 PRO A C 1
ATOM 662 O O . PRO A 1 86 ? -18.311 0.828 30.892 1.00 91.38 86 PRO A O 1
ATOM 665 N N . VAL A 1 87 ? -18.540 -1.238 30.040 1.00 91.88 87 VAL A N 1
ATOM 666 C CA . VAL A 1 87 ? -17.243 -1.211 29.339 1.00 91.88 87 VAL A CA 1
ATOM 667 C C . VAL A 1 87 ? -17.206 -0.195 28.190 1.00 91.88 87 VAL A C 1
ATOM 669 O O . VAL A 1 87 ? -16.141 0.323 27.885 1.00 91.88 87 VAL A O 1
ATOM 672 N N . LEU A 1 88 ? -18.354 0.148 27.590 1.00 94.19 88 LEU A N 1
ATOM 673 C CA . LEU A 1 88 ? -18.456 1.115 26.487 1.00 94.19 88 LEU A CA 1
ATOM 674 C C . LEU A 1 88 ? -18.918 2.514 26.935 1.00 94.19 88 LEU A C 1
ATOM 676 O O . LEU A 1 88 ? -19.105 3.404 26.103 1.00 94.19 88 LEU A O 1
ATOM 680 N N . HIS A 1 89 ? -19.093 2.723 28.241 1.00 92.12 89 HIS A N 1
ATOM 681 C CA . HIS A 1 89 ? -19.640 3.958 28.802 1.00 92.12 89 HIS A CA 1
ATOM 682 C C . HIS A 1 89 ? -18.708 5.159 28.593 1.00 92.12 89 HIS A C 1
ATOM 684 O O . HIS A 1 89 ? -19.141 6.270 28.277 1.00 92.12 89 HIS A O 1
ATOM 690 N N . SER A 1 90 ? -17.405 4.935 28.762 1.00 93.62 90 SER A N 1
ATOM 691 C CA . SER A 1 90 ? -16.370 5.955 28.625 1.00 93.62 90 SER A CA 1
ATOM 692 C C . SER A 1 90 ? -15.112 5.368 27.998 1.00 93.62 90 SER A C 1
ATOM 694 O O . SER A 1 90 ? -14.866 4.168 28.117 1.00 93.62 90 SER A O 1
ATOM 696 N N . TRP A 1 91 ? -14.290 6.226 27.384 1.00 93.12 91 TRP A N 1
ATOM 697 C CA . TRP A 1 91 ? -12.982 5.815 26.872 1.00 93.12 91 TRP A CA 1
ATOM 698 C C . TRP A 1 91 ? -12.145 5.155 27.971 1.00 93.12 91 TRP A C 1
ATOM 700 O O . TRP A 1 91 ? -11.583 4.100 27.741 1.00 93.12 91 TRP A O 1
ATOM 710 N N . THR A 1 92 ? -12.128 5.710 29.186 1.00 91.75 92 THR A N 1
ATOM 711 C CA . THR A 1 92 ? -11.362 5.157 30.313 1.00 91.75 92 THR A CA 1
ATOM 712 C C . THR A 1 92 ? -11.804 3.739 30.686 1.00 91.75 92 THR A C 1
ATOM 714 O O . THR A 1 92 ? -10.965 2.887 30.964 1.00 91.75 92 THR A O 1
ATOM 717 N N . SER A 1 93 ? -13.114 3.472 30.669 1.00 90.00 93 SER A N 1
ATOM 718 C CA . SER A 1 93 ? -13.667 2.136 30.933 1.00 90.00 93 SER A CA 1
ATOM 719 C C . SER A 1 93 ? -13.281 1.138 29.840 1.00 90.00 93 SER A C 1
ATOM 721 O O . SER A 1 93 ? -12.903 0.009 30.147 1.00 90.00 93 SER A O 1
ATOM 723 N N . TYR A 1 94 ? -13.345 1.564 28.578 1.00 92.75 94 TYR A N 1
ATOM 724 C CA . TYR A 1 94 ? -12.999 0.725 27.435 1.00 92.75 94 TYR A CA 1
ATOM 725 C C . TYR A 1 94 ? -11.493 0.472 27.349 1.00 92.75 94 TYR A C 1
ATOM 727 O O . TYR A 1 94 ? -11.066 -0.669 27.195 1.00 92.75 94 TYR A O 1
ATOM 735 N N . GLU A 1 95 ? -10.686 1.514 27.541 1.00 91.94 95 GLU A N 1
ATOM 736 C CA . GLU A 1 95 ? -9.226 1.470 27.571 1.00 91.94 95 GLU A CA 1
ATOM 737 C C . GLU A 1 95 ? -8.720 0.465 28.615 1.00 91.94 95 GLU A C 1
ATOM 739 O O . GLU A 1 95 ? -7.819 -0.317 28.328 1.00 91.94 95 GLU A O 1
ATOM 744 N N . ALA A 1 96 ? -9.344 0.414 29.797 1.00 88.56 96 ALA A N 1
ATOM 745 C CA . ALA A 1 96 ? -9.009 -0.557 30.842 1.00 88.56 96 ALA A CA 1
ATOM 746 C C . ALA A 1 96 ? -9.337 -2.020 30.472 1.00 88.56 96 ALA A C 1
ATOM 748 O O . ALA A 1 96 ? -8.860 -2.944 31.129 1.00 88.56 96 ALA A O 1
ATOM 749 N N . SER A 1 97 ? -10.159 -2.245 29.442 1.00 89.12 97 SER A N 1
ATOM 750 C CA . SER A 1 97 ? -10.481 -3.581 28.925 1.00 89.12 97 SER A CA 1
ATOM 751 C C . SER A 1 97 ? -9.548 -4.048 27.805 1.00 89.12 97 SER A C 1
ATOM 753 O O . SER A 1 97 ? -9.605 -5.218 27.421 1.00 89.12 97 SER A O 1
ATOM 755 N N . LEU A 1 98 ? -8.710 -3.151 27.271 1.00 91.44 98 LEU A N 1
ATOM 756 C CA . LEU A 1 98 ? -7.813 -3.450 26.160 1.00 91.44 98 LEU A CA 1
ATOM 757 C C . LEU A 1 98 ? -6.658 -4.377 26.587 1.00 91.44 98 LEU A C 1
ATOM 759 O O . LEU A 1 98 ? -6.310 -4.427 27.766 1.00 91.44 98 LEU A O 1
ATOM 763 N N . PRO A 1 99 ? -6.043 -5.095 25.629 1.00 90.06 99 PRO A N 1
ATOM 764 C CA . PRO A 1 99 ? -4.957 -6.028 25.901 1.00 90.06 99 PRO A CA 1
ATOM 765 C C . PRO A 1 99 ? -3.753 -5.406 26.612 1.00 90.06 99 PRO A C 1
ATOM 767 O O . PRO A 1 99 ? -3.181 -4.400 26.168 1.00 90.06 99 PRO A O 1
ATOM 770 N N . VAL A 1 100 ? -3.320 -6.082 27.670 1.00 87.25 100 VAL A N 1
ATOM 771 C CA . VAL A 1 100 ? -2.106 -5.812 28.437 1.00 87.25 100 VAL A CA 1
ATOM 772 C C . VAL A 1 100 ? -1.295 -7.102 28.514 1.00 87.25 100 VAL A C 1
ATOM 774 O O . VAL A 1 100 ? -1.850 -8.192 28.450 1.00 87.25 100 VAL A O 1
ATOM 777 N N . ARG A 1 101 ? 0.026 -6.992 28.629 1.00 82.19 101 ARG A N 1
ATOM 778 C CA . ARG A 1 101 ? 0.924 -8.135 28.786 1.00 82.19 101 ARG A CA 1
ATOM 779 C C . ARG A 1 101 ? 1.755 -8.000 30.049 1.00 82.19 101 ARG A C 1
ATOM 781 O O . ARG A 1 101 ? 2.370 -6.959 30.262 1.00 82.19 101 ARG A O 1
ATOM 788 N N . GLU A 1 102 ? 1.788 -9.051 30.856 1.00 79.19 102 GLU A N 1
ATOM 789 C CA . GLU A 1 102 ? 2.635 -9.120 32.043 1.00 79.19 102 GLU A CA 1
ATOM 790 C C . GLU A 1 102 ? 4.089 -9.358 31.612 1.00 79.19 102 GLU A C 1
ATOM 792 O O . GLU A 1 102 ? 4.373 -10.173 30.728 1.00 79.19 102 GLU A O 1
ATOM 797 N N . GLY A 1 103 ? 5.010 -8.612 32.212 1.00 70.44 103 GLY A N 1
ATOM 798 C CA . GLY A 1 103 ? 6.447 -8.765 32.026 1.00 70.44 103 GLY A CA 1
ATOM 799 C C . GLY A 1 103 ? 7.196 -8.488 33.325 1.00 70.44 103 GLY A C 1
ATOM 800 O O . GLY A 1 103 ? 6.598 -8.059 34.313 1.00 70.44 103 GLY A O 1
ATOM 801 N N . ASP A 1 104 ? 8.510 -8.713 33.308 1.00 65.06 104 ASP A N 1
ATOM 802 C CA . ASP A 1 104 ? 9.370 -8.557 34.490 1.00 65.06 104 ASP A CA 1
ATOM 803 C C . ASP A 1 104 ? 9.370 -7.113 35.035 1.00 65.06 104 ASP A C 1
ATOM 805 O O . ASP A 1 104 ? 9.441 -6.903 36.244 1.00 65.06 104 ASP A O 1
ATOM 809 N N . ASP A 1 105 ? 9.195 -6.123 34.152 1.00 66.00 105 ASP A N 1
ATOM 810 C CA . ASP A 1 105 ? 9.110 -4.690 34.482 1.00 66.00 105 ASP A CA 1
ATOM 811 C C . ASP A 1 105 ? 7.670 -4.204 34.768 1.00 66.00 105 ASP A C 1
ATOM 813 O O . ASP A 1 105 ? 7.420 -3.002 34.890 1.00 66.00 105 ASP A O 1
ATOM 817 N N . GLY A 1 106 ? 6.703 -5.124 34.853 1.00 75.06 106 GLY A N 1
ATOM 818 C CA . GLY A 1 106 ? 5.284 -4.834 35.055 1.00 75.06 106 GLY A CA 1
ATOM 819 C C . GLY A 1 106 ? 4.431 -4.945 33.788 1.00 75.06 106 GLY A C 1
ATOM 820 O O . GLY A 1 106 ? 4.840 -5.477 32.755 1.00 75.06 106 GLY A O 1
ATOM 821 N N . ALA A 1 107 ? 3.190 -4.473 33.892 1.00 80.50 107 ALA A N 1
ATOM 822 C CA . ALA A 1 107 ? 2.164 -4.654 32.876 1.00 80.50 107 ALA A CA 1
ATOM 823 C C . ALA A 1 107 ? 2.307 -3.658 31.706 1.00 80.50 107 ALA A C 1
ATOM 825 O O . ALA A 1 107 ? 2.232 -2.440 31.876 1.00 80.50 107 ALA A O 1
ATOM 826 N N . SER A 1 108 ? 2.492 -4.177 30.492 1.00 79.81 108 SER A N 1
ATOM 827 C CA . SER A 1 108 ? 2.664 -3.397 29.265 1.00 79.81 108 SER A CA 1
ATOM 828 C C . SER A 1 108 ? 1.371 -3.334 28.455 1.00 79.81 108 SER A C 1
ATOM 830 O O . SER A 1 108 ? 0.868 -4.354 27.986 1.00 79.81 108 SER A O 1
ATOM 832 N N . LYS A 1 109 ? 0.850 -2.125 28.246 1.00 86.25 109 LYS A N 1
ATOM 833 C CA . LYS A 1 109 ? -0.319 -1.854 27.397 1.00 86.25 109 LYS A CA 1
ATOM 834 C C . LYS A 1 109 ? 0.032 -2.101 25.930 1.00 86.25 109 LYS A C 1
ATOM 836 O O . LYS A 1 109 ? 0.890 -1.404 25.397 1.00 86.25 109 LYS A O 1
ATOM 841 N N . LEU A 1 110 ? -0.614 -3.069 25.275 1.00 83.31 110 LEU A N 1
ATOM 842 C CA . LEU A 1 110 ? -0.289 -3.426 23.883 1.00 83.31 110 LEU A CA 1
ATOM 843 C C . LEU A 1 110 ? -0.808 -2.379 22.886 1.00 83.31 110 LEU A C 1
ATOM 845 O O . LEU A 1 110 ? -0.143 -2.051 21.913 1.00 83.31 110 LEU A O 1
ATOM 849 N N . TYR A 1 111 ? -1.962 -1.773 23.164 1.00 84.38 111 TYR A N 1
ATOM 850 C CA . TYR A 1 111 ? -2.572 -0.754 22.299 1.00 84.38 111 TYR A CA 1
ATOM 851 C C . TYR A 1 111 ? -1.785 0.567 22.213 1.00 84.38 111 TYR A C 1
ATOM 853 O O . TYR A 1 111 ? -2.031 1.367 21.314 1.00 84.38 111 TYR A O 1
ATOM 861 N N . SER A 1 112 ? -0.865 0.818 23.150 1.00 79.38 112 SER A N 1
ATOM 862 C CA . SER A 1 112 ? -0.004 2.007 23.161 1.00 79.38 112 SER A CA 1
ATOM 863 C C . SER A 1 112 ? 1.365 1.755 22.528 1.00 79.38 112 SER A C 1
ATOM 865 O O . SER A 1 112 ? 2.261 2.589 22.650 1.00 79.38 112 SER A O 1
ATOM 867 N N . ARG A 1 113 ? 1.585 0.576 21.939 1.00 74.44 113 ARG A N 1
ATOM 868 C CA . ARG A 1 113 ? 2.843 0.241 21.278 1.00 74.44 113 ARG A CA 1
ATOM 869 C C . ARG A 1 113 ? 2.722 0.467 19.768 1.00 74.44 113 ARG A C 1
ATOM 871 O O . ARG A 1 113 ? 1.633 0.321 19.211 1.00 74.44 113 ARG A O 1
ATOM 878 N N . PRO A 1 114 ? 3.821 0.864 19.101 1.00 69.81 114 PRO A N 1
ATOM 879 C CA . PRO A 1 114 ? 3.870 0.884 17.643 1.00 69.81 114 PRO A CA 1
ATOM 880 C C . PRO A 1 114 ? 3.644 -0.527 17.092 1.00 69.81 114 PRO A C 1
ATOM 882 O O . PRO A 1 114 ? 3.826 -1.503 17.800 1.00 69.81 114 PRO A O 1
ATOM 885 N N . TYR A 1 115 ? 3.255 -0.652 15.829 1.00 75.69 115 TYR A N 1
ATOM 886 C CA . TYR A 1 115 ? 3.098 -1.961 15.201 1.00 75.69 115 TYR A CA 1
ATOM 887 C C . TYR A 1 115 ? 3.842 -1.985 13.869 1.00 75.69 115 TYR A C 1
ATOM 889 O O . TYR A 1 115 ? 3.497 -1.253 12.946 1.00 75.69 115 TYR A O 1
ATOM 897 N N . PHE A 1 116 ? 4.899 -2.793 13.789 1.00 74.25 116 PHE A N 1
ATOM 898 C CA . PHE A 1 116 ? 5.863 -2.779 12.685 1.00 74.25 116 PHE A CA 1
ATOM 899 C C . PHE A 1 116 ? 5.545 -3.849 11.650 1.00 74.25 116 PHE A C 1
ATOM 901 O O . PHE A 1 116 ? 6.298 -4.804 11.504 1.00 74.25 116 PHE A O 1
ATOM 908 N N . CYS A 1 117 ? 4.429 -3.722 10.947 1.00 73.94 117 CYS A N 1
ATOM 909 C CA . CYS A 1 117 ? 4.068 -4.661 9.889 1.00 73.94 117 CYS A CA 1
ATOM 910 C C . CYS A 1 117 ? 3.765 -3.929 8.587 1.00 73.94 117 CYS A C 1
ATOM 912 O O . CYS A 1 117 ? 3.532 -2.718 8.571 1.00 73.94 117 CYS A O 1
ATOM 914 N N . ARG A 1 118 ? 3.714 -4.693 7.501 1.00 70.88 118 ARG A N 1
ATOM 915 C CA . ARG A 1 118 ? 3.352 -4.173 6.188 1.00 70.88 118 ARG A CA 1
ATOM 916 C C . ARG A 1 118 ? 1.837 -4.013 6.109 1.00 70.88 118 ARG A C 1
ATOM 918 O O . ARG A 1 118 ? 1.091 -4.910 6.491 1.00 70.88 118 ARG A O 1
ATOM 925 N N . GLU A 1 119 ? 1.392 -2.886 5.564 1.00 72.31 119 GLU A N 1
ATOM 926 C CA . GLU A 1 119 ? -0.034 -2.587 5.373 1.00 72.31 119 GLU A CA 1
ATOM 927 C C . GLU A 1 119 ? -0.738 -3.666 4.538 1.00 72.31 119 GLU A C 1
ATOM 929 O O . GLU A 1 119 ? -1.838 -4.088 4.875 1.00 72.31 119 GLU A O 1
ATOM 934 N N . HIS A 1 120 ? -0.060 -4.191 3.516 1.00 71.12 120 HIS A N 1
ATOM 935 C CA . HIS A 1 120 ? -0.590 -5.274 2.695 1.00 71.12 120 HIS A CA 1
ATOM 936 C C . HIS A 1 120 ? -0.831 -6.568 3.492 1.00 71.12 120 HIS A C 1
ATOM 938 O O . HIS A 1 120 ? -1.880 -7.193 3.352 1.00 71.12 120 HIS A O 1
ATOM 944 N N . ASP A 1 121 ? 0.091 -6.946 4.387 1.00 73.38 121 ASP A N 1
ATOM 945 C CA . ASP A 1 121 ? -0.095 -8.131 5.233 1.00 73.38 121 ASP A CA 1
ATOM 946 C C . ASP A 1 121 ? -1.326 -7.960 6.145 1.00 73.38 121 ASP A C 1
ATOM 948 O O . ASP A 1 121 ? -2.061 -8.923 6.386 1.00 73.38 121 ASP A O 1
ATOM 952 N N . LEU A 1 122 ? -1.582 -6.731 6.623 1.00 79.75 122 LEU A N 1
ATOM 953 C CA . LEU A 1 122 ? -2.802 -6.401 7.365 1.00 79.75 122 LEU A CA 1
ATOM 954 C C . LEU A 1 122 ? -4.045 -6.505 6.486 1.00 79.75 122 LEU A C 1
ATOM 956 O O . LEU A 1 122 ? -5.022 -7.101 6.927 1.00 79.75 122 LEU A O 1
ATOM 960 N N . ASP A 1 123 ? -4.018 -5.976 5.263 1.00 79.94 123 ASP A N 1
ATOM 961 C CA . ASP A 1 123 ? -5.143 -6.069 4.327 1.00 79.94 123 ASP A CA 1
ATOM 962 C C . ASP A 1 123 ? -5.531 -7.515 4.065 1.00 79.94 123 ASP A C 1
ATOM 964 O O . ASP A 1 123 ? -6.710 -7.872 4.108 1.00 79.94 123 ASP A O 1
ATOM 968 N N . VAL A 1 124 ? -4.548 -8.381 3.827 1.00 76.12 124 VAL A N 1
ATOM 969 C CA . VAL A 1 124 ? -4.822 -9.793 3.581 1.00 76.12 124 VAL A CA 1
ATOM 970 C C . VAL A 1 124 ? -5.363 -10.475 4.839 1.00 76.12 124 VAL A C 1
ATOM 972 O O . VAL A 1 124 ? -6.345 -11.218 4.753 1.00 76.12 124 VAL A O 1
ATOM 975 N N . ALA A 1 125 ? -4.795 -10.198 6.016 1.00 80.62 125 ALA A N 1
ATOM 976 C CA . ALA A 1 125 ? -5.302 -10.738 7.277 1.00 80.62 125 ALA A CA 1
ATOM 977 C C . ALA A 1 125 ? -6.737 -10.270 7.583 1.00 80.62 125 ALA A C 1
ATOM 979 O O . ALA A 1 125 ? -7.575 -11.079 7.987 1.00 80.62 125 ALA A O 1
ATOM 980 N N . VAL A 1 126 ? -7.047 -8.994 7.342 1.00 87.62 126 VAL A N 1
ATOM 981 C CA . VAL A 1 126 ? -8.378 -8.409 7.546 1.00 87.62 126 VAL A CA 1
ATOM 982 C C . VAL A 1 126 ? -9.387 -8.978 6.563 1.00 87.62 126 VAL A C 1
ATOM 984 O O . VAL A 1 126 ? -10.430 -9.463 6.991 1.00 87.62 126 VAL A O 1
ATOM 987 N N . ASN A 1 127 ? -9.059 -9.024 5.271 1.00 83.25 127 ASN A N 1
ATOM 988 C CA . ASN A 1 127 ? -9.926 -9.623 4.259 1.00 83.25 127 ASN A CA 1
ATOM 989 C C . ASN A 1 127 ? -10.267 -11.079 4.605 1.00 83.25 127 ASN A C 1
ATOM 991 O O . ASN A 1 127 ? -11.411 -11.508 4.460 1.00 83.25 127 ASN A O 1
ATOM 995 N N . ARG A 1 128 ? -9.294 -11.847 5.110 1.00 78.81 128 ARG A N 1
ATOM 996 C CA . ARG A 1 128 ? -9.508 -13.220 5.601 1.00 78.81 128 ARG A CA 1
ATOM 997 C C . ARG A 1 128 ? -10.418 -13.264 6.830 1.00 78.81 128 ARG A C 1
ATOM 999 O O . ARG A 1 128 ? -11.261 -14.154 6.948 1.00 78.81 128 ARG A O 1
ATOM 1006 N N . LEU A 1 129 ? -10.250 -12.322 7.751 1.00 84.75 129 LEU A N 1
ATOM 1007 C CA . LEU A 1 129 ? -11.021 -12.250 8.986 1.00 84.75 129 LEU A CA 1
ATOM 1008 C C . LEU A 1 129 ? -12.477 -11.818 8.738 1.00 84.75 129 LEU A C 1
ATOM 1010 O O . LEU A 1 129 ? -13.376 -12.331 9.404 1.00 84.75 129 LEU A O 1
ATOM 1014 N N . GLU A 1 130 ? -12.714 -10.936 7.768 1.00 87.19 130 GLU A N 1
ATOM 1015 C CA . GLU A 1 130 ? -14.026 -10.385 7.405 1.00 87.19 130 GLU A CA 1
ATOM 1016 C C . GLU A 1 130 ? -14.924 -11.356 6.623 1.00 87.19 130 GLU A C 1
ATOM 1018 O O . GLU A 1 130 ? -16.156 -11.230 6.697 1.00 87.19 130 GLU A O 1
ATOM 1023 N N . ARG A 1 131 ? -14.331 -12.338 5.920 1.00 76.88 131 ARG A N 1
ATOM 1024 C CA . ARG A 1 131 ? -15.051 -13.384 5.171 1.00 76.88 131 ARG A CA 1
ATOM 1025 C C . ARG A 1 131 ? -16.078 -14.099 6.059 1.00 76.88 131 ARG A C 1
ATOM 1027 O O . ARG A 1 131 ? -15.795 -14.491 7.191 1.00 76.88 131 ARG A O 1
ATOM 1034 N N . THR A 1 132 ? -17.273 -14.296 5.503 1.00 63.78 132 THR A N 1
ATOM 1035 C CA . THR A 1 132 ? -18.363 -15.082 6.095 1.00 63.78 132 THR A CA 1
ATOM 1036 C C . THR A 1 132 ? -18.688 -16.257 5.167 1.00 63.78 132 THR A C 1
ATOM 1038 O O . THR A 1 132 ? -19.377 -16.109 4.164 1.00 63.78 132 THR A O 1
ATOM 1041 N N . GLY A 1 133 ? -18.111 -17.423 5.446 1.00 58.94 133 GLY A N 1
ATOM 1042 C CA . GLY A 1 133 ? -18.258 -18.668 4.688 1.00 58.94 133 GLY A CA 1
ATOM 1043 C C . GLY A 1 133 ? -19.170 -19.704 5.365 1.00 58.94 133 GLY A C 1
ATOM 1044 O O . GLY A 1 133 ? -19.817 -19.441 6.376 1.00 58.94 133 GLY A O 1
ATOM 1045 N N . GLN A 1 134 ? -19.286 -20.897 4.761 1.00 52.19 134 GLN A N 1
ATOM 1046 C CA . GLN A 1 134 ? -20.150 -21.989 5.247 1.00 52.19 134 GLN A CA 1
ATOM 1047 C C . GLN A 1 134 ? -19.678 -22.590 6.585 1.00 52.19 134 GLN A C 1
ATOM 1049 O O . GLN A 1 134 ? -18.539 -22.389 6.973 1.00 52.19 134 GLN A O 1
ATOM 1054 N N . ARG A 1 135 ? -20.545 -23.405 7.233 1.00 51.41 135 ARG A N 1
ATOM 1055 C CA . ARG A 1 135 ? -20.478 -24.054 8.579 1.00 51.41 135 ARG A CA 1
ATOM 1056 C C . ARG A 1 135 ? -19.092 -24.361 9.206 1.00 51.41 135 ARG A C 1
ATOM 1058 O O . ARG A 1 135 ? -19.036 -24.535 10.425 1.00 51.41 135 ARG A O 1
ATOM 1065 N N . ARG A 1 136 ? -18.014 -24.477 8.425 1.00 52.72 136 ARG A N 1
ATOM 1066 C CA . ARG A 1 136 ? -16.635 -24.809 8.810 1.00 52.72 136 ARG A CA 1
ATOM 1067 C C . ARG A 1 136 ? -15.699 -23.605 9.061 1.00 52.72 136 ARG A C 1
ATOM 1069 O O . ARG A 1 136 ? -14.523 -23.805 9.322 1.00 52.72 136 ARG A O 1
ATOM 1076 N N . ASP A 1 137 ? -16.172 -22.370 9.103 1.00 64.56 137 ASP A N 1
ATOM 1077 C CA . ASP A 1 137 ? -15.288 -21.202 9.275 1.00 64.56 137 ASP A CA 1
ATOM 1078 C C . ASP A 1 137 ? -15.529 -20.413 10.576 1.00 64.56 137 ASP A C 1
ATOM 1080 O O . ASP A 1 137 ? -15.044 -19.299 10.715 1.00 64.56 137 ASP A O 1
ATOM 1084 N N . ARG A 1 138 ? -16.279 -20.954 11.544 1.00 73.25 138 ARG A N 1
ATOM 1085 C CA . ARG A 1 138 ? -16.862 -20.186 12.670 1.00 73.25 138 ARG A CA 1
ATOM 1086 C C . ARG A 1 138 ? -15.858 -19.483 13.593 1.00 73.25 138 ARG A C 1
ATOM 1088 O O . ARG A 1 138 ? -16.223 -18.485 14.214 1.00 73.25 138 ARG A O 1
ATOM 1095 N N . VAL A 1 139 ? -14.636 -20.003 13.727 1.00 81.06 139 VAL A N 1
ATOM 1096 C CA . VAL A 1 139 ? -13.598 -19.460 14.617 1.00 81.06 139 VAL A CA 1
ATOM 1097 C C . VAL A 1 139 ? -12.280 -19.337 13.859 1.00 81.06 139 VAL A C 1
ATOM 1099 O O . VAL A 1 139 ? -11.714 -20.339 13.427 1.00 81.06 139 VAL A O 1
ATOM 1102 N N . ALA A 1 140 ? -11.765 -18.117 13.745 1.00 83.62 140 ALA A N 1
ATOM 1103 C CA . ALA A 1 140 ? -10.424 -17.859 13.246 1.00 83.62 140 ALA A CA 1
ATOM 1104 C C . ALA A 1 140 ? -9.379 -18.149 14.334 1.00 83.62 140 ALA A C 1
ATOM 1106 O O . ALA A 1 140 ? -9.645 -18.013 15.530 1.00 83.62 140 ALA A O 1
ATOM 1107 N N . TYR A 1 141 ? -8.175 -18.538 13.934 1.00 81.06 141 TYR A N 1
ATOM 1108 C CA . TYR A 1 141 ? -7.067 -18.793 14.835 1.00 81.06 141 TYR A CA 1
ATOM 1109 C C . TYR A 1 141 ? -5.795 -18.122 14.339 1.00 81.06 141 TYR A C 1
ATOM 1111 O O . TYR A 1 141 ? -5.482 -18.189 13.158 1.00 81.06 141 TYR A O 1
ATOM 1119 N N . LEU A 1 142 ? -5.013 -17.562 15.256 1.00 82.31 142 LEU A N 1
ATOM 1120 C CA . LEU A 1 142 ? -3.667 -17.079 14.977 1.00 82.31 142 LEU A CA 1
ATOM 1121 C C . LEU A 1 142 ? -2.681 -17.798 15.904 1.00 82.31 142 LEU A C 1
ATOM 1123 O O . LEU A 1 142 ? -2.708 -17.636 17.126 1.00 82.31 142 LEU A O 1
ATOM 1127 N N . SER A 1 143 ? -1.815 -18.628 15.315 1.00 76.31 143 SER A N 1
ATOM 1128 C CA . SER A 1 143 ? -0.791 -19.386 16.042 1.00 76.31 143 SER A CA 1
ATOM 1129 C C . SER A 1 143 ? 0.599 -19.013 15.583 1.00 76.31 143 SER A C 1
ATOM 1131 O O . SER A 1 143 ? 0.893 -18.979 14.392 1.00 76.31 143 SER A O 1
ATOM 1133 N N . ALA A 1 144 ? 1.465 -18.801 16.557 1.00 74.12 144 ALA A N 1
ATOM 1134 C CA . ALA A 1 144 ? 2.872 -18.517 16.373 1.00 74.12 144 ALA A CA 1
ATOM 1135 C C . ALA A 1 144 ? 3.619 -18.891 17.663 1.00 74.12 144 ALA A C 1
ATOM 1137 O O . ALA A 1 144 ? 3.006 -18.900 18.737 1.00 74.12 144 ALA A O 1
ATOM 1138 N N . PRO A 1 145 ? 4.939 -19.121 17.607 1.00 71.69 145 PRO A N 1
ATOM 1139 C CA . PRO A 1 145 ? 5.766 -19.332 18.794 1.00 71.69 145 PRO A CA 1
ATOM 1140 C C . PRO A 1 145 ? 5.622 -18.231 19.855 1.00 71.69 145 PRO A C 1
ATOM 1142 O O . PRO A 1 145 ? 5.127 -17.131 19.583 1.00 71.69 145 PRO A O 1
ATOM 1145 N N . THR A 1 146 ? 6.048 -18.514 21.085 1.00 71.00 146 THR A N 1
ATOM 1146 C CA . THR A 1 146 ? 6.132 -17.515 22.163 1.00 71.00 146 THR A CA 1
ATOM 1147 C C . THR A 1 146 ? 6.952 -16.308 21.698 1.00 71.00 146 THR A C 1
ATOM 1149 O O . THR A 1 146 ? 7.856 -16.453 20.881 1.00 71.00 146 THR A O 1
ATOM 1152 N N . MET A 1 147 ? 6.618 -15.119 22.201 1.00 70.38 147 MET A N 1
ATOM 1153 C CA . MET A 1 147 ? 7.298 -13.864 21.850 1.00 70.38 147 MET A CA 1
ATOM 1154 C C . MET A 1 147 ? 7.209 -13.445 20.370 1.00 70.38 147 MET A C 1
ATOM 1156 O O . MET A 1 147 ? 8.177 -13.015 19.753 1.00 70.38 147 MET A O 1
ATOM 1160 N N . ARG A 1 148 ?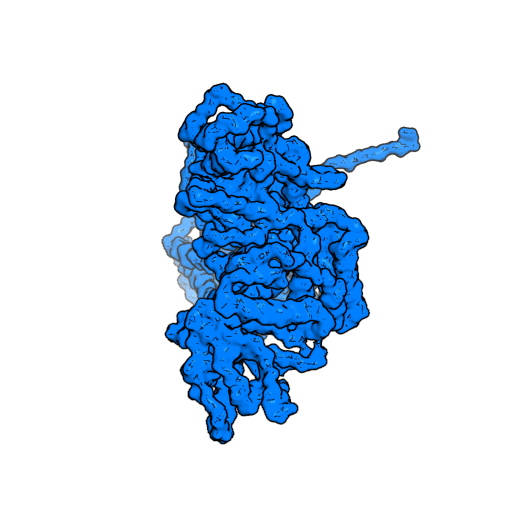 6.025 -13.613 19.766 1.00 74.69 148 ARG A N 1
ATOM 1161 C CA . ARG A 1 148 ? 5.749 -13.223 18.367 1.00 74.69 148 ARG A CA 1
ATOM 1162 C C . ARG A 1 148 ? 4.746 -12.079 18.203 1.00 74.69 148 ARG A C 1
ATOM 1164 O O . ARG A 1 148 ? 4.427 -11.731 17.079 1.00 74.69 148 ARG A O 1
ATOM 1171 N N . GLY A 1 149 ? 4.225 -11.518 19.296 1.00 79.44 149 GLY A N 1
ATOM 1172 C CA . GLY A 1 149 ? 3.218 -10.446 19.230 1.00 79.44 149 GLY A CA 1
ATOM 1173 C C . GLY A 1 149 ? 1.822 -10.879 18.750 1.00 79.44 149 GLY A C 1
ATOM 1174 O O . GLY A 1 149 ? 1.106 -10.085 18.155 1.00 79.44 149 GLY A O 1
ATOM 1175 N N . LYS A 1 150 ? 1.404 -12.129 19.005 1.00 83.56 150 LYS A N 1
ATOM 1176 C CA . LYS A 1 150 ? 0.094 -12.666 18.568 1.00 83.56 150 LYS A CA 1
ATOM 1177 C C . LYS A 1 150 ? -1.101 -11.847 19.059 1.00 83.56 150 LYS A C 1
ATOM 1179 O O . LYS A 1 150 ? -1.931 -11.439 18.259 1.00 83.56 150 LYS A O 1
ATOM 1184 N N . SER A 1 151 ? -1.171 -11.608 20.367 1.00 85.31 151 SER A N 1
ATOM 1185 C CA . SER A 1 151 ? -2.257 -10.841 20.987 1.00 85.31 151 SER A CA 1
ATOM 1186 C C . SER A 1 151 ? -2.257 -9.386 20.514 1.00 85.31 151 SER A C 1
ATOM 1188 O O . SER A 1 151 ? -3.301 -8.757 20.373 1.00 85.31 151 SER A O 1
ATOM 1190 N N . GLU A 1 152 ? -1.069 -8.861 20.227 1.00 82.44 152 GLU A N 1
ATOM 1191 C CA . GLU A 1 152 ? -0.874 -7.501 19.747 1.00 82.44 152 GLU A CA 1
ATOM 1192 C C . GLU A 1 152 ? -1.300 -7.318 18.290 1.00 82.44 152 GLU A C 1
ATOM 1194 O O . GLU A 1 152 ? -1.775 -6.248 17.935 1.00 82.44 152 GLU A O 1
ATOM 1199 N N . ALA A 1 153 ? -1.213 -8.368 17.469 1.00 86.38 153 ALA A N 1
ATOM 1200 C CA . ALA A 1 153 ? -1.574 -8.340 16.055 1.00 86.38 153 ALA A CA 1
ATOM 1201 C C . ALA A 1 153 ? -3.059 -8.048 15.786 1.00 86.38 153 ALA A C 1
ATOM 1203 O O . ALA A 1 153 ? -3.404 -7.565 14.709 1.00 86.38 153 ALA A O 1
ATOM 1204 N N . ILE A 1 154 ? -3.945 -8.317 16.750 1.00 91.44 154 ILE A N 1
ATOM 1205 C CA . ILE A 1 154 ? -5.395 -8.255 16.523 1.00 91.44 154 ILE A CA 1
ATOM 1206 C C . ILE A 1 154 ? -5.928 -6.815 16.527 1.00 91.44 154 ILE A C 1
ATOM 1208 O O . ILE A 1 154 ? -6.838 -6.495 15.766 1.00 91.44 154 ILE A O 1
ATOM 1212 N N . LEU A 1 155 ? -5.361 -5.928 17.349 1.00 91.31 155 LEU A N 1
ATOM 1213 C CA . LEU A 1 155 ? -5.772 -4.519 17.393 1.00 91.31 155 LEU A CA 1
ATOM 1214 C C . LEU A 1 155 ? -5.489 -3.781 16.069 1.00 91.31 155 LEU A C 1
ATOM 1216 O O . LEU A 1 155 ? -6.394 -3.113 15.571 1.00 91.31 155 LEU A O 1
ATOM 1220 N N . PRO A 1 156 ? -4.303 -3.927 15.448 1.00 89.38 156 PRO A N 1
ATOM 1221 C CA . PRO A 1 156 ? -4.044 -3.442 14.100 1.00 89.38 156 PRO A CA 1
ATOM 1222 C C . PRO A 1 156 ? -5.012 -3.983 13.053 1.00 89.38 156 PRO A C 1
ATOM 1224 O O . PRO A 1 156 ? -5.520 -3.202 12.256 1.00 89.38 156 PRO A O 1
ATOM 1227 N N . MET A 1 157 ? -5.334 -5.284 13.080 1.00 90.94 157 MET A N 1
ATOM 1228 C CA . MET A 1 157 ? -6.343 -5.854 12.176 1.00 90.94 157 MET A CA 1
ATOM 1229 C C . MET A 1 157 ? -7.713 -5.196 12.377 1.00 90.94 157 MET A C 1
ATOM 1231 O O . MET A 1 157 ? -8.390 -4.868 11.408 1.00 90.94 157 MET A O 1
ATOM 1235 N N . PHE A 1 158 ? -8.125 -4.975 13.629 1.00 94.25 158 PHE A N 1
ATOM 1236 C CA . PHE A 1 158 ? -9.375 -4.285 13.931 1.00 94.25 158 PHE A CA 1
ATOM 1237 C C . PHE A 1 158 ? -9.387 -2.859 13.365 1.00 94.25 158 PHE A C 1
ATOM 1239 O O . PHE A 1 158 ? -10.299 -2.505 12.623 1.00 94.25 158 PHE A O 1
ATOM 1246 N N . CYS A 1 159 ? -8.365 -2.055 13.668 1.00 91.44 159 CYS A N 1
ATOM 1247 C CA . CYS A 1 159 ? -8.269 -0.687 13.160 1.00 91.44 159 CYS A CA 1
ATOM 1248 C C . CYS A 1 159 ? -8.230 -0.659 11.631 1.00 91.44 159 CYS A C 1
ATOM 1250 O O . CYS A 1 159 ? -8.930 0.138 11.015 1.00 91.44 159 CYS A O 1
ATOM 1252 N N . ARG A 1 160 ? -7.478 -1.575 11.012 1.00 89.38 160 ARG A N 1
ATOM 1253 C CA . ARG A 1 160 ? -7.403 -1.661 9.557 1.00 89.38 160 ARG A CA 1
ATOM 1254 C C . ARG A 1 160 ? -8.743 -2.054 8.929 1.00 89.38 160 ARG A C 1
ATOM 1256 O O . ARG A 1 160 ? -9.120 -1.490 7.912 1.00 89.38 160 ARG A O 1
ATOM 1263 N N . SER A 1 161 ? -9.499 -2.949 9.559 1.00 92.44 161 SER A N 1
ATOM 1264 C CA . SER A 1 161 ? -10.874 -3.267 9.154 1.00 92.44 161 SER A CA 1
ATOM 1265 C C . SER A 1 161 ? -11.791 -2.045 9.206 1.00 92.44 161 SER A C 1
ATOM 1267 O O . SER A 1 161 ? -12.519 -1.795 8.248 1.00 92.44 161 SER A O 1
ATOM 1269 N N . VAL A 1 162 ? -11.720 -1.241 10.274 1.00 90.69 162 VAL A N 1
ATOM 1270 C CA . VAL A 1 162 ? -12.477 0.020 10.383 1.00 90.69 162 VAL A CA 1
ATOM 1271 C C . VAL A 1 162 ? -12.092 0.995 9.265 1.00 90.69 162 VAL A C 1
ATOM 1273 O O . VAL A 1 162 ? -12.969 1.611 8.668 1.00 90.69 162 VAL A O 1
ATOM 1276 N N . GLU A 1 163 ? -10.797 1.112 8.961 1.00 86.44 163 GLU A N 1
ATOM 1277 C CA . GLU A 1 163 ? -10.269 1.993 7.909 1.00 86.44 163 GLU A CA 1
ATOM 1278 C C . GLU A 1 163 ? -10.714 1.586 6.504 1.00 86.44 163 GLU A C 1
ATOM 1280 O O . GLU A 1 163 ? -11.080 2.450 5.711 1.00 86.44 163 GLU A O 1
ATOM 1285 N N . LEU A 1 164 ? -10.694 0.285 6.193 1.00 83.75 164 LEU A N 1
ATOM 1286 C CA . LEU A 1 164 ? -11.114 -0.224 4.886 1.00 83.75 164 LEU A CA 1
ATOM 1287 C C . LEU A 1 164 ? -12.605 0.021 4.617 1.00 83.75 164 LEU A C 1
ATOM 1289 O O . LEU A 1 164 ? -12.999 0.122 3.457 1.00 83.75 164 LEU A O 1
ATOM 1293 N N . GLY A 1 165 ? -13.428 0.121 5.669 1.00 84.31 165 GLY A N 1
ATOM 1294 C CA . GLY A 1 165 ? -14.834 0.523 5.565 1.00 84.31 165 GLY A CA 1
ATOM 1295 C C . GLY A 1 165 ? -15.692 -0.364 4.652 1.00 84.31 165 GLY A C 1
ATOM 1296 O O . GLY A 1 165 ? -16.659 0.118 4.061 1.00 84.31 165 GLY A O 1
ATOM 1297 N N . SER A 1 166 ? -15.339 -1.644 4.511 1.00 84.31 166 SER A N 1
ATOM 1298 C CA . SER A 1 166 ? -16.097 -2.632 3.746 1.00 84.31 166 SER A CA 1
ATOM 1299 C C . SER A 1 166 ? -17.460 -2.905 4.405 1.00 84.31 166 SER A C 1
ATOM 1301 O O . SER A 1 166 ? -17.674 -2.636 5.588 1.00 84.31 166 SER A O 1
ATOM 1303 N N . GLU A 1 167 ? -18.404 -3.505 3.670 1.00 83.31 167 GLU A N 1
ATOM 1304 C CA . GLU A 1 167 ? -19.686 -3.955 4.251 1.00 83.31 167 GLU A CA 1
ATOM 1305 C C . GLU A 1 167 ? -19.482 -4.940 5.420 1.00 83.31 167 GLU A C 1
ATOM 1307 O O . GLU A 1 167 ? -20.301 -5.032 6.337 1.00 83.31 167 GLU A O 1
ATOM 1312 N N . ASN A 1 168 ? -18.359 -5.658 5.401 1.00 87.25 168 ASN A N 1
ATOM 1313 C CA . ASN A 1 168 ? -17.994 -6.654 6.389 1.00 87.25 168 ASN A CA 1
ATOM 1314 C C . ASN A 1 168 ? -17.072 -6.110 7.491 1.00 87.25 168 ASN A C 1
ATOM 1316 O O . ASN A 1 168 ? -16.730 -6.883 8.390 1.00 87.25 168 ASN A O 1
ATOM 1320 N N . SER A 1 169 ? -16.721 -4.825 7.480 1.00 92.44 169 SER A N 1
ATOM 1321 C CA . SER A 1 169 ? -15.835 -4.231 8.477 1.00 92.44 169 SER A CA 1
ATOM 1322 C C . SER A 1 169 ? -16.341 -4.391 9.909 1.00 92.44 169 SER A C 1
ATOM 1324 O O . SER A 1 169 ? -17.540 -4.335 10.212 1.00 92.44 169 SER A O 1
ATOM 1326 N N . PHE A 1 170 ? -15.402 -4.583 10.831 1.00 95.56 170 PHE A N 1
ATOM 1327 C CA . PHE A 1 170 ? -15.695 -4.608 12.254 1.00 95.56 170 PHE A CA 1
ATOM 1328 C C . PHE A 1 170 ? -15.981 -3.201 12.761 1.00 95.56 170 PHE A C 1
ATOM 1330 O O . PHE A 1 170 ? -15.370 -2.223 12.354 1.00 95.56 170 PHE A O 1
ATOM 1337 N N . THR A 1 171 ? -16.909 -3.115 13.705 1.00 95.56 171 THR A N 1
ATOM 1338 C CA . THR A 1 171 ? -17.279 -1.847 14.361 1.00 95.56 171 THR A CA 1
ATOM 1339 C C . THR A 1 171 ? -16.959 -1.873 15.847 1.00 95.56 171 THR A C 1
ATOM 1341 O O . THR A 1 171 ? -16.770 -0.839 16.468 1.00 95.56 171 THR A O 1
ATOM 1344 N N . HIS A 1 172 ? -16.927 -3.068 16.434 1.00 96.69 172 HIS A N 1
ATOM 1345 C CA . HIS A 1 172 ? -16.686 -3.282 17.849 1.00 96.69 172 HIS A CA 1
ATOM 1346 C C . HIS A 1 172 ? -15.562 -4.297 18.009 1.00 96.69 172 HIS A C 1
ATOM 1348 O O . HIS A 1 172 ? -15.490 -5.276 17.261 1.00 96.69 172 HIS A O 1
ATOM 1354 N N . TYR A 1 173 ? -14.734 -4.091 19.024 1.00 96.88 173 TYR A N 1
ATOM 1355 C CA . TYR A 1 173 ? -13.691 -5.017 19.433 1.00 96.88 173 TYR A CA 1
ATOM 1356 C C . TYR A 1 173 ? -13.883 -5.359 20.910 1.00 96.88 173 TYR A C 1
ATOM 1358 O O . TYR A 1 173 ? -14.180 -4.485 21.724 1.00 96.88 173 TYR A O 1
ATOM 1366 N N . LEU A 1 174 ? -13.745 -6.638 21.256 1.00 95.00 174 LEU A N 1
ATOM 1367 C CA . LEU A 1 174 ? -13.795 -7.093 22.642 1.00 95.00 174 LEU A CA 1
ATOM 1368 C C . LEU A 1 174 ? -12.657 -8.074 22.900 1.00 95.00 174 LEU A C 1
ATOM 1370 O O . LEU A 1 174 ? -12.603 -9.150 22.301 1.00 95.00 174 LEU A O 1
ATOM 1374 N N . TYR A 1 175 ? -11.764 -7.700 23.811 1.00 94.38 175 TYR A N 1
ATOM 1375 C CA . TYR A 1 175 ? -10.685 -8.562 24.272 1.00 94.38 175 TYR A CA 1
ATOM 1376 C C . TYR A 1 175 ? -11.172 -9.486 25.390 1.00 94.38 175 TYR A C 1
ATOM 1378 O O . TYR A 1 175 ? -11.845 -9.035 26.313 1.00 94.38 175 TYR A O 1
ATOM 1386 N N . MET A 1 176 ? -10.852 -10.775 25.307 1.00 93.12 176 MET A N 1
ATOM 1387 C CA . MET A 1 176 ? -11.264 -11.805 26.258 1.00 93.12 176 MET A CA 1
ATOM 1388 C C . MET A 1 176 ? -10.052 -12.654 26.684 1.00 93.12 176 MET A C 1
ATOM 1390 O O . MET A 1 176 ? -9.757 -13.669 26.049 1.00 93.12 176 MET A O 1
ATOM 1394 N N . PRO A 1 177 ? -9.346 -12.248 27.754 1.00 91.19 177 PRO A N 1
ATOM 1395 C CA . PRO A 1 177 ? -8.118 -12.895 28.215 1.00 91.19 177 PRO A CA 1
ATOM 1396 C C . PRO A 1 177 ? -8.371 -14.057 29.183 1.00 91.19 177 PRO A C 1
ATOM 1398 O O . PRO A 1 177 ? -9.104 -13.914 30.167 1.00 91.19 177 PRO A O 1
ATOM 1401 N N . PHE A 1 178 ? -7.694 -15.187 28.966 1.00 89.75 178 PHE A N 1
ATOM 1402 C CA . PHE A 1 178 ? -7.647 -16.317 29.912 1.00 89.75 178 PHE A CA 1
ATOM 1403 C C . PHE A 1 178 ? -6.312 -16.444 30.658 1.00 89.75 178 PHE A C 1
ATOM 1405 O O . PHE A 1 178 ? -6.214 -17.208 31.617 1.00 89.75 178 PHE A O 1
ATOM 1412 N N . ALA A 1 179 ? -5.289 -15.696 30.246 1.00 86.94 179 ALA A N 1
ATOM 1413 C CA . ALA A 1 179 ? -4.003 -15.585 30.928 1.00 86.94 179 ALA A CA 1
ATOM 1414 C C . ALA A 1 179 ? -3.296 -14.279 30.526 1.00 86.94 179 ALA A C 1
ATOM 1416 O O . ALA A 1 179 ? -3.669 -13.669 29.526 1.00 86.94 179 ALA A O 1
ATOM 1417 N N . ASN A 1 180 ? -2.246 -13.908 31.270 1.00 83.69 180 ASN A N 1
ATOM 1418 C CA . ASN A 1 180 ? -1.268 -12.882 30.887 1.00 83.69 180 ASN A CA 1
ATOM 1419 C C . ASN A 1 180 ? -1.880 -11.501 30.566 1.00 83.69 180 ASN A C 1
ATOM 1421 O O . ASN A 1 180 ? -1.604 -10.934 29.514 1.00 83.69 180 ASN A O 1
ATOM 1425 N N . ASN A 1 181 ? -2.708 -10.971 31.471 1.00 87.62 181 ASN A N 1
ATOM 1426 C CA . ASN A 1 181 ? -3.376 -9.676 31.303 1.00 87.62 181 ASN A CA 1
ATOM 1427 C C . ASN A 1 181 ? -3.438 -8.892 32.626 1.00 87.62 181 ASN A C 1
ATOM 1429 O O . ASN A 1 181 ? -4.506 -8.491 33.055 1.00 87.62 181 ASN A O 1
ATOM 1433 N N . ASP A 1 182 ? -2.321 -8.729 33.326 1.00 84.81 182 ASP A N 1
ATOM 1434 C CA . ASP A 1 182 ? -2.202 -8.005 34.608 1.00 84.81 182 ASP A CA 1
ATOM 1435 C C . ASP A 1 182 ? -3.176 -8.484 35.704 1.00 84.81 182 ASP A C 1
ATOM 1437 O O . ASP A 1 182 ? -3.910 -7.718 36.331 1.00 84.81 182 ASP A O 1
ATOM 1441 N N . GLY A 1 183 ? -3.280 -9.806 35.871 1.00 79.38 183 GLY A N 1
ATOM 1442 C CA . GLY A 1 183 ? -4.249 -10.439 36.774 1.00 79.38 183 GLY A CA 1
ATOM 1443 C C . GLY A 1 183 ? -5.716 -10.284 36.345 1.00 79.38 183 GLY A C 1
ATOM 1444 O O . GLY A 1 183 ? -6.617 -10.816 37.001 1.00 79.38 183 GLY A O 1
ATOM 1445 N N . ASN A 1 184 ? -5.961 -9.606 35.224 1.00 81.69 184 ASN A N 1
ATOM 1446 C CA . ASN A 1 184 ? -7.263 -9.268 34.689 1.00 81.69 184 ASN A CA 1
ATOM 1447 C C . ASN A 1 184 ? -7.762 -10.330 33.694 1.00 81.69 184 ASN A C 1
ATOM 1449 O O . ASN A 1 184 ? -7.971 -10.057 32.512 1.00 81.69 184 ASN A O 1
ATOM 1453 N N . CYS A 1 185 ? -7.874 -11.574 34.166 1.00 85.75 185 CYS A N 1
ATOM 1454 C CA . CYS A 1 185 ? -8.169 -12.753 33.346 1.00 85.75 185 CYS A CA 1
ATOM 1455 C C . CYS A 1 185 ? -9.445 -13.472 33.799 1.00 85.75 185 CYS A C 1
ATOM 1457 O O . CYS A 1 185 ? -9.840 -13.434 34.971 1.00 85.75 185 CYS A O 1
ATOM 1459 N N . HIS A 1 186 ? -10.068 -14.196 32.873 1.00 87.75 186 HIS A N 1
ATOM 1460 C CA . HIS A 1 186 ? -11.123 -15.150 33.191 1.00 87.75 186 HIS A CA 1
ATOM 1461 C C . HIS A 1 186 ? -10.506 -16.450 33.699 1.00 87.75 186 HIS A C 1
ATOM 1463 O O . HIS A 1 186 ? -9.659 -17.045 33.040 1.00 87.75 186 HIS A O 1
ATOM 1469 N N . SER A 1 187 ? -10.943 -16.901 34.870 1.00 80.44 187 SER A N 1
ATOM 1470 C CA . SER A 1 187 ? -10.486 -18.150 35.468 1.00 80.44 187 SER A CA 1
ATOM 1471 C C . SER A 1 187 ? -11.661 -18.972 35.970 1.00 80.44 187 SER A C 1
ATOM 1473 O O . SER A 1 187 ? -12.720 -18.452 36.339 1.00 80.44 187 SER A O 1
ATOM 1475 N N . LEU A 1 188 ? -11.456 -20.282 35.963 1.00 80.75 188 LEU A N 1
ATOM 1476 C CA . LEU A 1 188 ? -12.402 -21.255 36.469 1.00 80.75 188 LEU A CA 1
ATOM 1477 C C . LEU A 1 188 ? -11.983 -21.655 37.889 1.00 80.75 188 LEU A C 1
ATOM 1479 O O . LEU A 1 188 ? -10.822 -21.994 38.125 1.00 80.75 188 LEU A O 1
ATOM 1483 N N . ALA A 1 189 ? -12.910 -21.595 38.850 1.00 74.19 189 ALA A N 1
ATOM 1484 C CA . ALA A 1 189 ? -12.631 -22.063 40.206 1.00 74.19 189 ALA A CA 1
ATOM 1485 C C . ALA A 1 189 ? -12.295 -23.566 40.180 1.00 74.19 189 ALA A C 1
ATOM 1487 O O . ALA A 1 189 ? -12.982 -24.313 39.479 1.00 74.19 189 ALA A O 1
ATOM 1488 N N . PRO A 1 190 ? -11.301 -24.048 40.951 1.00 69.19 190 PRO A N 1
ATOM 1489 C CA . PRO A 1 190 ? -11.010 -25.474 41.033 1.00 69.19 190 PRO A CA 1
ATOM 1490 C C . PRO A 1 190 ? -12.264 -26.250 41.449 1.00 69.19 190 PRO A C 1
ATOM 1492 O O . PRO A 1 190 ? -12.716 -26.139 42.587 1.00 69.19 190 PRO A O 1
ATOM 1495 N N . ASN A 1 191 ? -12.830 -27.038 40.534 1.00 74.25 191 ASN A N 1
ATOM 1496 C CA . ASN A 1 191 ? -14.036 -27.812 40.795 1.00 74.25 191 ASN A CA 1
ATOM 1497 C C . ASN A 1 191 ? -13.799 -29.284 40.451 1.00 74.25 191 ASN A C 1
ATOM 1499 O O . ASN A 1 191 ? -13.613 -29.638 39.287 1.00 74.25 191 ASN A O 1
ATOM 1503 N N . ARG A 1 192 ? -13.790 -30.146 41.477 1.00 73.75 192 ARG A N 1
ATOM 1504 C CA . ARG A 1 192 ? -13.607 -31.594 41.294 1.00 73.75 192 ARG A CA 1
ATOM 1505 C C . ARG A 1 192 ? -14.758 -32.218 40.503 1.00 73.75 192 ARG A C 1
ATOM 1507 O O . ARG A 1 192 ? -14.483 -33.107 39.711 1.00 73.75 192 ARG A O 1
ATOM 1514 N N . GLN A 1 193 ? -15.975 -31.685 40.639 1.00 76.75 193 GLN A N 1
ATOM 1515 C CA . GLN A 1 193 ? -17.182 -32.205 39.985 1.00 76.75 193 GLN A CA 1
ATOM 1516 C C . GLN A 1 193 ? -17.123 -32.106 38.458 1.00 76.75 193 GLN A C 1
ATOM 1518 O O . GLN A 1 193 ? -17.746 -32.905 37.777 1.00 76.75 193 GLN A O 1
ATOM 1523 N N . LEU A 1 194 ? -16.334 -31.177 37.896 1.00 81.19 194 LEU A N 1
ATOM 1524 C CA . LEU A 1 194 ? -16.134 -31.103 36.443 1.00 81.19 194 LEU A CA 1
ATOM 1525 C C . LEU A 1 194 ? -15.502 -32.377 35.871 1.00 81.19 194 LEU A C 1
ATOM 1527 O O . LEU A 1 194 ? -15.668 -32.646 34.691 1.00 81.19 194 LEU A O 1
ATOM 1531 N N . ARG A 1 195 ? -14.755 -33.145 36.676 1.00 78.81 195 ARG A N 1
ATOM 1532 C CA . ARG A 1 195 ? -14.140 -34.404 36.228 1.00 78.81 195 ARG A CA 1
ATOM 1533 C C . ARG A 1 195 ? -15.139 -35.553 36.136 1.00 78.81 195 ARG A C 1
ATOM 1535 O O . ARG A 1 195 ? -14.828 -36.540 35.481 1.00 78.81 195 ARG A O 1
ATOM 1542 N N . ASP A 1 196 ? -16.285 -35.406 36.792 1.00 84.00 196 ASP A N 1
ATOM 1543 C CA . ASP A 1 196 ? -17.320 -36.431 36.894 1.00 84.00 196 ASP A CA 1
ATOM 1544 C C . ASP A 1 196 ? -18.436 -36.227 35.847 1.00 84.00 196 ASP A C 1
ATOM 1546 O O . ASP A 1 196 ? -19.360 -37.030 35.781 1.00 84.00 196 ASP A O 1
ATOM 1550 N N . LEU A 1 197 ? -18.362 -35.152 35.047 1.00 86.12 197 LEU A N 1
ATOM 1551 C CA . LEU A 1 197 ? -19.333 -34.829 33.998 1.00 86.12 197 LEU A CA 1
ATOM 1552 C C . LEU A 1 197 ? -19.075 -35.614 32.709 1.00 86.12 197 LEU A C 1
ATOM 1554 O O . LEU A 1 197 ? -17.929 -35.800 32.290 1.00 86.12 197 LEU A O 1
ATOM 1558 N N . GLU A 1 198 ? -20.159 -35.976 32.026 1.00 88.00 198 GLU A N 1
ATOM 1559 C CA . GLU A 1 198 ? -20.106 -36.590 30.700 1.00 88.00 198 GLU A CA 1
ATOM 1560 C C . GLU A 1 198 ? -19.698 -35.583 29.607 1.00 88.00 198 GLU A C 1
ATOM 1562 O O . GLU A 1 198 ? -19.744 -34.363 29.783 1.00 88.00 198 GLU A O 1
ATOM 1567 N N . THR A 1 199 ? -19.332 -36.086 28.423 1.00 83.56 199 THR A N 1
ATOM 1568 C CA . THR A 1 199 ? -18.847 -35.259 27.291 1.00 83.56 199 THR A CA 1
ATOM 1569 C C . THR A 1 199 ? -19.799 -34.108 26.930 1.00 83.56 199 THR A C 1
ATOM 1571 O O . THR A 1 199 ? -19.363 -32.976 26.725 1.00 83.56 199 THR A O 1
ATOM 1574 N N . ASP A 1 200 ? -21.102 -34.383 26.851 1.00 87.31 200 ASP A N 1
ATOM 1575 C CA . ASP A 1 200 ? -22.114 -33.383 26.487 1.00 87.31 200 ASP A CA 1
ATOM 1576 C C . ASP A 1 200 ? -22.353 -32.354 27.608 1.00 87.31 200 ASP A C 1
ATOM 1578 O O . ASP A 1 200 ? -22.553 -31.167 27.350 1.00 87.31 200 ASP A O 1
ATOM 1582 N N . GLU A 1 201 ? -22.257 -32.782 28.867 1.00 90.44 201 GLU A N 1
ATOM 1583 C CA . GLU A 1 201 ? -22.340 -31.895 30.030 1.00 90.44 201 GLU A CA 1
ATOM 1584 C C . GLU A 1 201 ? -21.117 -30.976 30.119 1.00 90.44 201 GLU A C 1
ATOM 1586 O O . GLU A 1 201 ? -21.257 -29.792 30.418 1.00 90.44 201 GLU A O 1
ATOM 1591 N N . LEU A 1 202 ? -19.925 -31.477 29.782 1.00 89.50 202 LEU A N 1
ATOM 1592 C CA . LEU A 1 202 ? -18.713 -30.667 29.668 1.00 89.50 202 LEU A CA 1
ATOM 1593 C C . LEU A 1 202 ? -18.836 -29.602 28.573 1.00 89.50 202 LEU A C 1
ATOM 1595 O O . LEU A 1 202 ? -18.456 -28.452 28.802 1.00 89.50 202 LEU A O 1
ATOM 1599 N N . GLU A 1 203 ? -19.382 -29.949 27.402 1.00 89.12 203 GLU A N 1
ATOM 1600 C CA . GLU A 1 203 ? -19.640 -28.981 26.327 1.00 89.12 203 GLU A CA 1
ATOM 1601 C C . GLU A 1 203 ? -20.651 -27.905 26.778 1.00 89.12 203 GLU A C 1
ATOM 1603 O O . GLU A 1 203 ? -20.398 -26.709 26.596 1.00 89.12 203 GLU A O 1
ATOM 1608 N N . ARG A 1 204 ? -21.752 -28.292 27.437 1.00 92.81 204 ARG A N 1
ATOM 1609 C CA . ARG A 1 204 ? -22.741 -27.347 27.994 1.00 92.81 204 ARG A CA 1
ATOM 1610 C C . ARG A 1 204 ? -22.153 -26.452 29.088 1.00 92.81 204 ARG A C 1
ATOM 1612 O O . ARG A 1 204 ? -22.376 -25.242 29.070 1.00 92.81 204 ARG A O 1
ATOM 1619 N N . ALA A 1 205 ? -21.342 -27.007 29.988 1.00 93.06 205 ALA A N 1
ATOM 1620 C CA . ALA A 1 205 ? -20.637 -26.248 31.021 1.00 93.06 205 ALA A CA 1
ATOM 1621 C C . ALA A 1 205 ? -19.657 -25.231 30.417 1.00 93.06 205 ALA A C 1
ATOM 1623 O O . ALA A 1 205 ? -19.584 -24.090 30.872 1.00 93.06 205 ALA A O 1
ATOM 1624 N N . GLY A 1 206 ? -18.942 -25.619 29.359 1.00 92.19 206 GLY A N 1
ATOM 1625 C CA . GLY A 1 206 ? -18.059 -24.725 28.616 1.00 92.19 206 GLY A CA 1
ATOM 1626 C C . GLY A 1 206 ? -18.799 -23.570 27.942 1.00 92.19 206 GLY A C 1
ATOM 1627 O O . GLY A 1 206 ? -18.330 -22.430 27.979 1.00 92.19 206 GLY A O 1
ATOM 1628 N N . ALA A 1 207 ? -19.965 -23.842 27.350 1.00 93.69 207 ALA A N 1
ATOM 1629 C CA . ALA A 1 207 ? -20.819 -22.809 26.770 1.00 93.69 207 ALA A CA 1
ATOM 1630 C C . ALA A 1 207 ? -21.309 -21.823 27.846 1.00 93.69 207 ALA A C 1
ATOM 1632 O O . ALA A 1 207 ? -21.112 -20.617 27.701 1.00 93.69 207 ALA A O 1
ATOM 1633 N N . ASP A 1 208 ? -21.866 -22.311 28.955 1.00 94.81 208 ASP A N 1
ATOM 1634 C CA . ASP A 1 208 ? -22.332 -21.454 30.055 1.00 94.81 208 ASP A CA 1
ATOM 1635 C C . ASP A 1 208 ? -21.200 -20.582 30.633 1.00 94.81 208 ASP A C 1
ATOM 1637 O O . ASP A 1 208 ? -21.357 -19.371 30.818 1.00 94.81 208 ASP A O 1
ATOM 1641 N N . PHE A 1 209 ? -20.011 -21.163 30.807 1.00 93.75 209 PHE A N 1
ATOM 1642 C CA . PHE A 1 209 ? -18.822 -20.431 31.231 1.00 93.75 209 PHE A CA 1
ATOM 1643 C C . PHE A 1 209 ? -18.429 -19.316 30.248 1.00 93.75 209 PHE A C 1
ATOM 1645 O O . PHE A 1 209 ? -18.141 -18.196 30.669 1.00 93.75 209 PHE A O 1
ATOM 1652 N N . MET A 1 210 ? -18.463 -19.570 28.936 1.00 94.12 210 MET A N 1
ATOM 1653 C CA . MET A 1 210 ? -18.173 -18.543 27.927 1.00 94.12 210 MET A CA 1
ATOM 1654 C C . MET A 1 210 ? -19.201 -17.399 27.952 1.00 94.12 210 MET A C 1
ATOM 1656 O O . MET A 1 210 ? -18.825 -16.228 27.843 1.00 94.12 210 MET A O 1
ATOM 1660 N N . LEU A 1 211 ? -20.489 -17.704 28.153 1.00 95.25 211 LEU A N 1
ATOM 1661 C CA . LEU A 1 211 ? -21.530 -16.686 28.340 1.00 95.25 211 LEU A CA 1
ATOM 1662 C C . LEU A 1 211 ? -21.255 -15.830 29.586 1.00 95.25 211 LEU A C 1
ATOM 1664 O O . LEU A 1 211 ? -21.379 -14.602 29.538 1.00 95.25 211 LEU A O 1
ATOM 1668 N N . HIS A 1 212 ? -20.849 -16.463 30.690 1.00 92.69 212 HIS A N 1
ATOM 1669 C CA . HIS A 1 212 ? -20.436 -15.768 31.911 1.00 92.69 212 HIS A CA 1
ATOM 1670 C C . HIS A 1 212 ? -19.241 -14.843 31.665 1.00 92.69 212 HIS A C 1
ATOM 1672 O O . HIS A 1 212 ? -19.291 -13.673 32.047 1.00 92.69 212 HIS A O 1
ATOM 1678 N N . CYS A 1 213 ? -18.200 -15.324 30.979 1.00 92.25 213 CYS A N 1
ATOM 1679 C CA . CYS A 1 213 ? -17.036 -14.519 30.608 1.00 92.25 213 CYS A CA 1
ATOM 1680 C C . CYS A 1 213 ? -17.429 -13.295 29.777 1.00 92.25 213 CYS A C 1
ATOM 1682 O O . CYS A 1 213 ? -16.993 -12.186 30.086 1.00 92.25 213 CYS A O 1
ATOM 1684 N N . PHE A 1 214 ? -18.297 -13.465 28.774 1.00 93.62 214 PHE A N 1
ATOM 1685 C CA . PHE A 1 214 ? -18.779 -12.363 27.939 1.00 93.62 214 PHE A CA 1
ATOM 1686 C C . PHE A 1 214 ? -19.531 -11.305 28.761 1.00 93.62 214 PHE A C 1
ATOM 1688 O O . PHE A 1 214 ? -19.223 -10.116 28.682 1.00 93.62 214 PHE A O 1
ATOM 1695 N N . ARG A 1 215 ? -20.467 -11.726 29.622 1.00 92.12 215 ARG A N 1
ATOM 1696 C CA . ARG A 1 215 ? -21.207 -10.825 30.527 1.00 92.12 215 ARG A CA 1
ATOM 1697 C C . ARG A 1 215 ? -20.291 -10.081 31.486 1.00 92.12 215 ARG A C 1
ATOM 1699 O O . ARG A 1 215 ? -20.430 -8.872 31.667 1.00 92.12 215 ARG A O 1
ATOM 1706 N N . LYS A 1 216 ? -19.340 -10.798 32.082 1.00 88.38 216 LYS A N 1
ATOM 1707 C CA . LYS A 1 216 ? -18.340 -10.221 32.977 1.00 88.38 216 LYS A CA 1
ATOM 1708 C C . LYS A 1 216 ? -17.501 -9.167 32.254 1.00 88.38 216 LYS A C 1
ATOM 1710 O O . LYS A 1 216 ? -17.306 -8.083 32.796 1.00 88.38 216 LYS A O 1
ATOM 1715 N N . GLN A 1 217 ? -17.089 -9.448 31.019 1.00 89.19 217 GLN A N 1
ATOM 1716 C CA . GLN A 1 217 ? -16.323 -8.519 30.193 1.00 89.19 217 GLN A CA 1
ATOM 1717 C C . GLN A 1 217 ? -17.100 -7.224 29.898 1.00 89.19 217 GLN A C 1
ATOM 1719 O O . GLN A 1 217 ? -16.556 -6.130 30.036 1.00 89.19 217 GLN A O 1
ATOM 1724 N N . MET A 1 218 ? -18.392 -7.324 29.564 1.00 89.50 218 MET A N 1
ATOM 1725 C CA . MET A 1 218 ? -19.243 -6.153 29.298 1.00 89.50 218 MET A CA 1
ATOM 1726 C C . MET A 1 218 ? -19.419 -5.222 30.505 1.00 89.50 218 MET A C 1
ATOM 1728 O O . MET A 1 218 ? -19.627 -4.019 30.335 1.00 89.50 218 MET A O 1
ATOM 1732 N N . ASN A 1 219 ? -19.328 -5.760 31.723 1.00 84.38 219 ASN A N 1
ATOM 1733 C CA . ASN A 1 219 ? -19.482 -4.991 32.957 1.00 84.38 219 ASN A CA 1
ATOM 1734 C C . ASN A 1 219 ? -18.233 -4.174 33.333 1.00 84.38 219 ASN A C 1
ATOM 1736 O O . ASN A 1 219 ? -18.279 -3.423 34.308 1.00 84.38 219 ASN A O 1
ATOM 1740 N N . GLY A 1 220 ? -17.122 -4.305 32.593 1.00 68.81 220 GLY A N 1
ATOM 1741 C CA . GLY A 1 220 ? -15.920 -3.474 32.746 1.00 68.81 220 GLY A CA 1
ATOM 1742 C C . GLY A 1 220 ? -15.213 -3.584 34.105 1.00 68.81 220 GLY A C 1
ATOM 1743 O O . GLY A 1 220 ? -14.287 -2.827 34.379 1.00 68.81 220 GLY A O 1
ATOM 1744 N N . THR A 1 221 ? -15.642 -4.504 34.972 1.00 59.44 221 THR A N 1
ATOM 1745 C CA . THR A 1 221 ? -15.116 -4.692 36.326 1.00 59.44 221 THR A CA 1
ATOM 1746 C C . THR A 1 221 ? -14.803 -6.160 36.558 1.00 59.44 221 THR A C 1
ATOM 1748 O O . THR A 1 221 ? -15.673 -7.028 36.578 1.00 59.44 221 THR A O 1
ATOM 1751 N N . TYR A 1 222 ? -13.528 -6.443 36.782 1.00 59.75 222 TYR A N 1
ATOM 1752 C CA . TYR A 1 222 ? -13.041 -7.792 37.014 1.00 59.75 222 TYR A CA 1
ATOM 1753 C C . TYR A 1 222 ? -12.814 -7.997 38.506 1.00 59.75 222 TYR A C 1
ATOM 1755 O O . TYR A 1 222 ? -11.701 -8.150 38.999 1.00 59.75 222 TYR A O 1
ATOM 1763 N N . SER A 1 223 ? -13.907 -7.966 39.263 1.00 50.09 223 SER A N 1
ATOM 1764 C CA . SER A 1 223 ? -13.841 -8.331 40.674 1.00 50.09 223 SER A CA 1
ATOM 1765 C C . SER A 1 223 ? -13.582 -9.835 40.810 1.00 50.09 223 SER A C 1
ATOM 1767 O O . SER A 1 223 ? -14.274 -10.646 40.183 1.00 50.09 223 SER A O 1
ATOM 1769 N N . ARG A 1 224 ? -12.652 -10.229 41.694 1.00 48.53 224 ARG A N 1
ATOM 1770 C CA . ARG A 1 224 ? -12.430 -11.633 42.107 1.00 48.53 224 ARG A CA 1
ATOM 1771 C C . ARG A 1 224 ? -13.686 -12.298 42.695 1.00 48.53 224 ARG A C 1
ATOM 1773 O O . ARG A 1 224 ? -13.727 -13.516 42.793 1.00 48.53 224 ARG A O 1
ATOM 1780 N N . SER A 1 225 ? -14.716 -11.528 43.057 1.00 49.44 225 SER A N 1
ATOM 1781 C CA . SER A 1 225 ? -15.999 -12.038 43.567 1.00 49.44 225 SER A CA 1
ATOM 1782 C C . SER A 1 225 ? -16.957 -12.570 42.487 1.00 49.44 225 SER A C 1
ATOM 1784 O O . SER A 1 225 ? -18.039 -13.034 42.821 1.00 49.44 225 SER A O 1
ATOM 1786 N N . SER A 1 226 ? -16.587 -12.495 41.204 1.00 64.25 226 SER A N 1
ATOM 1787 C CA . SER A 1 226 ? -17.410 -12.901 40.047 1.00 64.25 226 SER A CA 1
ATOM 1788 C C . SER A 1 226 ? -16.902 -14.184 39.374 1.00 64.25 226 SER A C 1
ATOM 1790 O O . SER A 1 226 ? -16.922 -14.324 38.146 1.00 64.25 226 SER A O 1
ATOM 1792 N N . THR A 1 227 ? -16.350 -15.102 40.163 1.00 74.69 227 THR A N 1
ATOM 1793 C CA . THR A 1 227 ? -15.846 -16.383 39.661 1.00 74.69 227 THR A CA 1
ATOM 1794 C C . THR A 1 227 ? -17.016 -17.256 39.231 1.00 74.69 227 THR A C 1
ATOM 1796 O O . THR A 1 227 ? -17.994 -17.384 39.963 1.00 74.69 227 THR A O 1
ATOM 1799 N N . TRP A 1 228 ? -16.924 -17.843 38.040 1.00 87.75 228 TRP A N 1
ATOM 1800 C CA . TRP A 1 228 ? -17.936 -18.785 37.579 1.00 87.75 228 TRP A CA 1
ATOM 1801 C C . TRP A 1 228 ? -17.947 -20.026 38.475 1.00 87.75 228 TRP A C 1
ATOM 1803 O O . TRP A 1 228 ? -16.894 -20.556 38.842 1.00 87.75 228 TRP A O 1
ATOM 1813 N N . THR A 1 229 ? -19.144 -20.496 38.798 1.00 85.38 229 THR A N 1
ATOM 1814 C CA . THR A 1 229 ? -19.383 -21.731 39.543 1.00 85.38 229 THR A CA 1
ATOM 1815 C C . THR A 1 229 ? -20.269 -22.642 38.715 1.00 85.38 229 THR A C 1
ATOM 1817 O O . THR A 1 229 ? -21.212 -22.159 38.093 1.00 85.38 229 THR A O 1
ATOM 1820 N N . LEU A 1 230 ? -20.001 -23.948 38.760 1.00 86.25 230 LEU A N 1
ATOM 1821 C CA . LEU A 1 230 ? -20.805 -24.942 38.055 1.00 86.25 230 LEU A CA 1
ATOM 1822 C C . LEU A 1 230 ? -22.270 -24.884 38.540 1.00 86.25 230 LEU A C 1
ATOM 1824 O O . LEU A 1 230 ? -22.500 -25.053 39.741 1.00 86.25 230 LEU A O 1
ATOM 1828 N N . PRO A 1 231 ? -23.248 -24.644 37.647 1.00 85.62 231 PRO A N 1
ATOM 1829 C CA . PRO A 1 231 ? -24.662 -24.665 38.005 1.00 85.62 231 PRO A CA 1
ATOM 1830 C C . PRO A 1 231 ? -25.097 -26.044 38.510 1.00 85.62 231 PRO A C 1
ATOM 1832 O O . PRO A 1 231 ? -24.627 -27.065 38.014 1.00 85.62 231 PRO A O 1
ATOM 1835 N N . SER A 1 232 ? -26.050 -26.086 39.446 1.00 83.25 232 SER A N 1
ATOM 1836 C CA . SER A 1 232 ? -26.652 -27.347 39.912 1.00 83.25 232 SER A CA 1
ATOM 1837 C C . SER A 1 232 ? -27.381 -28.103 38.797 1.00 83.25 232 SER A C 1
ATOM 1839 O O . SER A 1 232 ? -27.467 -29.326 38.840 1.00 83.25 232 SER A O 1
ATOM 1841 N N . GLN A 1 233 ? -27.893 -27.377 37.801 1.00 87.44 233 GLN A N 1
ATOM 1842 C CA . GLN A 1 233 ? -28.451 -27.917 36.570 1.00 87.44 233 GLN A CA 1
ATOM 1843 C C . GLN A 1 233 ? -27.892 -27.116 35.395 1.00 87.44 233 GLN A C 1
ATOM 1845 O O . GLN A 1 233 ? -28.066 -25.897 35.333 1.00 87.44 233 GLN A O 1
ATOM 1850 N N . LEU A 1 234 ? -27.209 -27.799 34.476 1.00 89.56 234 LEU A N 1
ATOM 1851 C CA . LEU A 1 234 ? -26.636 -27.157 33.299 1.00 89.56 234 LEU A CA 1
ATOM 1852 C C . LEU A 1 234 ? -27.744 -26.713 32.336 1.00 89.56 234 LEU A C 1
ATOM 1854 O O . LEU A 1 234 ? -28.631 -27.518 32.030 1.00 89.56 234 LEU A O 1
ATOM 1858 N N . PRO A 1 235 ? -27.703 -25.458 31.853 1.00 90.12 235 PRO A N 1
ATOM 1859 C CA . PRO A 1 235 ? -28.669 -24.977 30.880 1.00 90.12 235 PRO A CA 1
ATOM 1860 C C . PRO A 1 235 ? -28.551 -25.751 29.566 1.00 90.12 235 PRO A C 1
ATOM 1862 O O . PRO A 1 235 ? -27.499 -26.299 29.222 1.00 90.12 235 PRO A O 1
ATOM 1865 N N . ASP A 1 236 ? -29.655 -25.778 28.825 1.00 90.06 236 ASP A N 1
ATOM 1866 C CA . ASP A 1 236 ? -29.651 -26.309 27.470 1.00 90.06 236 ASP A CA 1
ATOM 1867 C C . ASP A 1 236 ? -28.749 -25.462 26.554 1.00 90.06 236 ASP A C 1
ATOM 1869 O O . ASP A 1 236 ? -28.590 -24.246 26.740 1.00 90.06 236 ASP A O 1
ATOM 1873 N N . LEU A 1 237 ? -28.135 -26.109 25.561 1.00 86.81 237 LEU A N 1
ATOM 1874 C CA . LEU A 1 237 ? -27.209 -25.439 24.654 1.00 86.81 237 LEU A CA 1
ATOM 1875 C C . LEU A 1 237 ? -27.930 -24.409 23.772 1.00 86.81 237 LEU A C 1
ATOM 1877 O O . LEU A 1 237 ? -27.380 -23.330 23.550 1.00 86.81 237 LEU A O 1
ATOM 1881 N N . GLU A 1 238 ? -29.149 -24.694 23.302 1.00 89.31 238 GLU A N 1
ATOM 1882 C CA . GLU A 1 238 ? -29.913 -23.760 22.468 1.00 89.31 238 GLU A CA 1
ATOM 1883 C C . GLU A 1 238 ? -30.325 -22.516 23.256 1.00 89.31 238 GLU A C 1
ATOM 1885 O O . GLU A 1 238 ? -30.187 -21.396 22.760 1.00 89.31 238 GLU A O 1
ATOM 1890 N N . ASP A 1 239 ? -30.749 -22.693 24.510 1.00 93.00 239 ASP A N 1
ATOM 1891 C CA . ASP A 1 239 ? -31.070 -21.581 25.411 1.00 93.00 239 ASP A CA 1
ATOM 1892 C C . ASP A 1 239 ? -29.825 -20.728 25.709 1.00 93.00 239 ASP A C 1
ATOM 1894 O O . ASP A 1 239 ? -29.851 -19.497 25.620 1.00 93.00 239 ASP A O 1
ATOM 1898 N N . THR A 1 240 ? -28.686 -21.374 25.968 1.00 94.44 240 THR A N 1
ATOM 1899 C CA . THR A 1 240 ? -27.403 -20.680 26.157 1.00 94.44 240 THR A CA 1
ATOM 1900 C C . THR A 1 240 ? -26.996 -19.895 24.906 1.00 94.44 240 THR A C 1
ATOM 1902 O O . THR A 1 240 ? -26.574 -18.740 25.008 1.00 94.44 240 THR A O 1
ATOM 1905 N N . MET A 1 241 ? -27.173 -20.471 23.712 1.00 93.19 241 MET A N 1
ATOM 1906 C CA . MET A 1 241 ? -26.924 -19.800 22.431 1.00 93.19 241 MET A CA 1
ATOM 1907 C C . MET A 1 241 ? -27.872 -18.619 22.191 1.00 93.19 241 MET A C 1
ATOM 1909 O O . MET A 1 241 ? -27.427 -17.571 21.716 1.00 93.19 241 MET A O 1
ATOM 1913 N N . ALA A 1 242 ? -29.155 -18.751 22.536 1.00 95.25 242 ALA A N 1
ATOM 1914 C CA . ALA A 1 242 ? -30.133 -17.672 22.429 1.00 95.25 242 ALA A CA 1
ATOM 1915 C C . ALA A 1 242 ? -29.774 -16.498 23.353 1.00 95.25 242 ALA A C 1
ATOM 1917 O O . ALA A 1 242 ? -29.743 -15.350 22.904 1.00 95.25 242 ALA A O 1
ATOM 1918 N N . LYS A 1 243 ? -29.399 -16.789 24.605 1.00 96.94 243 LYS A N 1
ATOM 1919 C CA . LYS A 1 243 ? -28.916 -15.790 25.571 1.00 96.94 243 LYS A CA 1
ATOM 1920 C C . LYS A 1 243 ? -27.637 -15.112 25.094 1.00 96.94 243 LYS A C 1
ATOM 1922 O O . LYS A 1 243 ? -27.545 -13.890 25.124 1.00 96.94 243 LYS A O 1
ATOM 1927 N N . PHE A 1 244 ? -26.663 -15.872 24.597 1.00 96.25 244 PHE A N 1
ATOM 1928 C CA . PHE A 1 244 ? -25.436 -15.296 24.042 1.00 96.25 244 PHE A CA 1
ATOM 1929 C C . PHE A 1 244 ? -25.724 -14.380 22.851 1.00 96.25 244 PHE A C 1
ATOM 1931 O O . PHE A 1 244 ? -25.179 -13.280 22.762 1.00 96.25 244 PHE A O 1
ATOM 1938 N N . LYS A 1 245 ? -26.642 -14.789 21.968 1.00 95.50 245 LYS A N 1
ATOM 1939 C CA . LYS A 1 245 ? -27.110 -13.947 20.868 1.00 95.50 245 LYS A CA 1
ATOM 1940 C C . LYS A 1 245 ? -27.699 -12.646 21.380 1.00 95.50 245 LYS A C 1
ATOM 1942 O O . LYS A 1 245 ? -27.338 -11.598 20.852 1.00 95.50 245 LYS A O 1
ATOM 1947 N N . GLU A 1 246 ? -28.557 -12.689 22.388 1.00 95.56 246 GLU A N 1
ATOM 1948 C CA . GLU A 1 246 ? -29.123 -11.486 22.992 1.00 95.56 246 GLU A CA 1
ATOM 1949 C C . GLU A 1 246 ? -28.038 -10.552 23.548 1.00 95.56 246 GLU A C 1
ATOM 1951 O O . GLU A 1 246 ? -28.034 -9.367 23.212 1.00 95.56 246 GLU A O 1
ATOM 1956 N N . GLU A 1 247 ? -27.072 -11.078 24.307 1.00 95.56 247 GLU A N 1
ATOM 1957 C CA . GLU A 1 247 ? -25.979 -10.279 24.880 1.00 95.56 247 GLU A CA 1
ATOM 1958 C C . GLU A 1 247 ? -25.081 -9.659 23.797 1.00 95.56 247 GLU A C 1
ATOM 1960 O O . GLU A 1 247 ? -24.723 -8.487 23.891 1.00 95.56 247 GLU A O 1
ATOM 1965 N N . VAL A 1 248 ? -24.767 -10.387 22.720 1.00 95.81 248 VAL A N 1
ATOM 1966 C CA . VAL A 1 248 ? -24.019 -9.838 21.573 1.00 95.81 248 VAL A CA 1
ATOM 1967 C C . VAL A 1 248 ? -24.817 -8.734 20.875 1.00 95.81 248 VAL A C 1
ATOM 1969 O O . VAL A 1 248 ? -24.263 -7.695 20.519 1.00 95.81 248 VAL A O 1
ATOM 1972 N N . HIS A 1 249 ? -26.128 -8.914 20.685 1.00 94.81 249 HIS A N 1
ATOM 1973 C CA . HIS A 1 249 ? -26.973 -7.872 20.091 1.00 94.81 249 HIS A CA 1
ATOM 1974 C C . HIS A 1 249 ? -27.066 -6.643 20.992 1.00 94.81 249 HIS A C 1
ATOM 1976 O O . HIS A 1 249 ? -27.071 -5.526 20.476 1.00 94.81 249 HIS A O 1
ATOM 1982 N N . LYS A 1 250 ? -27.112 -6.841 22.313 1.00 94.00 250 LYS A N 1
ATOM 1983 C CA . LYS A 1 250 ? -27.044 -5.764 23.297 1.00 94.00 250 LYS A CA 1
ATOM 1984 C C . LYS A 1 250 ? -25.714 -5.023 23.187 1.00 94.00 250 LYS A C 1
ATOM 1986 O O . LYS A 1 250 ? -25.747 -3.814 23.004 1.00 94.00 250 LYS A O 1
ATOM 1991 N N . PHE A 1 251 ? -24.584 -5.735 23.192 1.00 94.44 251 PHE A N 1
ATOM 1992 C CA . PHE A 1 251 ? -23.243 -5.151 23.061 1.00 94.44 251 PHE A CA 1
ATOM 1993 C C . PHE A 1 251 ? -23.086 -4.305 21.791 1.00 94.44 251 PHE A C 1
ATOM 1995 O O . PHE A 1 251 ? -22.523 -3.219 21.823 1.00 94.44 251 PHE A O 1
ATOM 2002 N N . LEU A 1 252 ? -23.662 -4.773 20.682 1.00 94.94 252 LEU A N 1
ATOM 2003 C CA . LEU A 1 252 ? -23.675 -4.089 19.385 1.00 94.94 252 LEU A CA 1
ATOM 2004 C C . LEU A 1 252 ? -24.762 -3.003 19.269 1.00 94.94 252 LEU A C 1
ATOM 2006 O O . LEU A 1 252 ? -25.107 -2.593 18.155 1.00 94.94 252 LEU A O 1
ATOM 2010 N N . GLN A 1 253 ? -25.336 -2.567 20.395 1.00 91.38 253 GLN A N 1
ATOM 2011 C CA . GLN A 1 253 ? -26.349 -1.508 20.493 1.00 91.38 253 GLN A CA 1
ATOM 2012 C C . GLN A 1 253 ? -27.596 -1.772 19.631 1.00 91.38 253 GLN A C 1
ATOM 2014 O O . GLN A 1 253 ? -28.251 -0.852 19.140 1.00 91.38 253 GLN A O 1
ATOM 2019 N N . LYS A 1 254 ? -27.914 -3.051 19.394 1.00 82.75 254 LYS A N 1
ATOM 2020 C CA . LYS A 1 254 ? -29.004 -3.528 18.524 1.00 82.75 254 LYS A CA 1
ATOM 2021 C C . LYS A 1 254 ? -28.952 -2.995 17.081 1.00 82.75 254 LYS A C 1
ATOM 2023 O O . LYS A 1 254 ? -29.939 -3.115 16.355 1.00 82.75 254 LYS A O 1
ATOM 2028 N N . ASN A 1 255 ? -27.816 -2.460 16.629 1.00 86.19 255 ASN A N 1
ATOM 2029 C CA . ASN A 1 255 ? -27.654 -1.987 15.258 1.00 86.19 255 ASN A CA 1
ATOM 2030 C C . ASN A 1 255 ? -27.284 -3.149 14.326 1.00 86.19 255 ASN A C 1
ATOM 2032 O O . ASN A 1 255 ? -26.253 -3.796 14.516 1.00 86.19 255 ASN A O 1
ATOM 2036 N N . GLN A 1 256 ? -28.107 -3.389 13.303 1.00 84.62 256 GLN A N 1
ATOM 2037 C CA . GLN A 1 256 ? -27.973 -4.493 12.343 1.00 84.62 256 GLN A CA 1
ATOM 2038 C C . GLN A 1 256 ? -26.721 -4.405 11.449 1.00 84.62 256 GLN A C 1
ATOM 2040 O O . GLN A 1 256 ? -26.279 -5.436 10.951 1.00 84.62 256 GLN A O 1
ATOM 2045 N N . SER A 1 257 ? -26.096 -3.231 11.304 1.00 86.44 257 SER A N 1
ATOM 2046 C CA . SER A 1 257 ? -24.824 -3.090 10.573 1.00 86.44 257 SER A CA 1
ATOM 2047 C C . SER A 1 257 ? -23.588 -3.364 11.431 1.00 86.44 257 SER A C 1
ATOM 2049 O O . SER A 1 257 ? -22.520 -3.633 10.899 1.00 86.44 257 SER A O 1
ATOM 2051 N N . ASN A 1 258 ? -23.704 -3.283 12.760 1.00 93.50 258 ASN A N 1
ATOM 2052 C CA . ASN A 1 258 ? -22.542 -3.406 13.635 1.00 93.50 258 ASN A CA 1
ATOM 2053 C C . ASN A 1 258 ? -22.070 -4.863 13.723 1.00 93.50 258 ASN A C 1
ATOM 2055 O O . ASN A 1 258 ? -22.869 -5.765 13.980 1.00 93.50 258 ASN A O 1
ATOM 2059 N N . ARG A 1 259 ? -20.763 -5.079 13.575 1.00 94.44 259 ARG A N 1
ATOM 2060 C CA . ARG A 1 259 ? -20.096 -6.376 13.755 1.00 94.44 259 ARG A CA 1
ATOM 2061 C C . ARG A 1 259 ? -19.057 -6.313 14.873 1.00 94.44 259 ARG A C 1
ATOM 2063 O O . ARG A 1 259 ? -18.371 -5.296 15.022 1.00 94.44 259 ARG A O 1
ATOM 2070 N N . LEU A 1 260 ? -18.954 -7.405 15.629 1.00 96.00 260 LEU A N 1
ATOM 2071 C CA . LEU A 1 260 ? -17.999 -7.621 16.714 1.00 96.00 260 LEU A CA 1
ATOM 2072 C C . LEU A 1 260 ? -16.828 -8.484 16.239 1.00 96.00 260 LEU A C 1
ATOM 2074 O O . LEU A 1 260 ? -17.051 -9.588 15.741 1.00 96.00 260 LEU A O 1
ATOM 2078 N N . LEU A 1 261 ? -15.605 -8.025 16.493 1.00 96.69 261 LEU A N 1
ATOM 2079 C CA . LEU A 1 261 ? -14.421 -8.872 16.568 1.00 96.69 261 LEU A CA 1
ATOM 2080 C C . LEU A 1 261 ? -14.168 -9.285 18.026 1.00 96.69 261 LEU A C 1
ATOM 2082 O O . LEU A 1 261 ? -13.781 -8.462 18.857 1.00 96.69 261 LEU A O 1
ATOM 2086 N N . LEU A 1 262 ? -14.397 -10.561 18.336 1.00 96.06 262 LEU A N 1
ATOM 2087 C CA . LEU A 1 262 ? -14.158 -11.149 19.653 1.00 96.06 262 LEU A CA 1
ATOM 2088 C C . LEU A 1 262 ? -12.784 -11.828 19.680 1.00 96.06 262 LEU A C 1
ATOM 2090 O O . LEU A 1 262 ? -12.589 -12.874 19.059 1.00 96.06 262 LEU A O 1
ATOM 2094 N N . HIS A 1 263 ? -11.842 -11.244 20.417 1.00 95.50 263 HIS A N 1
ATOM 2095 C CA . HIS A 1 263 ? -10.481 -11.753 20.565 1.00 95.50 263 HIS A CA 1
ATOM 2096 C C . HIS A 1 263 ? -10.371 -12.621 21.823 1.00 95.50 263 HIS A C 1
ATOM 2098 O O . HIS A 1 263 ? -10.328 -12.106 22.936 1.00 95.50 263 HIS A O 1
ATOM 2104 N N . VAL A 1 264 ? -10.327 -13.940 21.639 1.00 93.12 264 VAL A N 1
ATOM 2105 C CA . VAL A 1 264 ? -10.212 -14.945 22.706 1.00 93.12 264 VAL A CA 1
ATOM 2106 C C . VAL A 1 264 ? -8.741 -15.313 22.892 1.00 93.12 264 VAL A C 1
ATOM 2108 O O . VAL A 1 264 ? -8.193 -16.118 22.137 1.00 93.12 264 VAL A O 1
ATOM 2111 N N . ASP A 1 265 ? -8.101 -14.734 23.903 1.00 91.12 265 ASP A N 1
ATOM 2112 C CA . ASP A 1 265 ? -6.656 -14.849 24.096 1.00 91.12 265 ASP A CA 1
ATOM 2113 C C . ASP A 1 265 ? -6.280 -15.929 25.108 1.00 91.12 265 ASP A C 1
ATOM 2115 O O . ASP A 1 265 ? -6.928 -16.092 26.143 1.00 91.12 265 ASP A O 1
ATOM 2119 N N . GLU A 1 266 ? -5.234 -16.693 24.796 1.00 85.25 266 GLU A N 1
ATOM 2120 C CA . GLU A 1 266 ? -4.751 -17.820 25.601 1.00 85.25 266 GLU A CA 1
ATOM 2121 C C . GLU A 1 266 ? -5.851 -18.839 25.966 1.00 85.25 266 GLU A C 1
ATOM 2123 O O . GLU A 1 266 ? -5.874 -19.415 27.053 1.00 85.25 266 GLU A O 1
ATOM 2128 N N . HIS A 1 267 ? -6.769 -19.123 25.032 1.00 82.75 267 HIS A N 1
ATOM 2129 C CA . HIS A 1 267 ? -7.940 -19.986 25.264 1.00 82.75 267 HIS A CA 1
ATOM 2130 C C . HIS A 1 267 ? -7.613 -21.400 25.801 1.00 82.75 267 HIS A C 1
ATOM 2132 O O . HIS A 1 267 ? -8.485 -22.067 26.357 1.00 82.75 267 HIS A O 1
ATOM 2138 N N . ARG A 1 268 ? -6.373 -21.898 25.646 1.00 79.44 268 ARG A N 1
ATOM 2139 C CA . ARG A 1 268 ? -5.945 -23.182 26.236 1.00 79.44 268 ARG A CA 1
ATOM 2140 C C . ARG A 1 268 ? -5.883 -23.123 27.768 1.00 79.44 268 ARG A C 1
ATOM 2142 O O . ARG A 1 268 ? -6.135 -24.150 28.395 1.00 79.44 268 ARG A O 1
ATOM 2149 N N . SER A 1 269 ? -5.625 -21.949 28.342 1.00 84.31 269 SER A N 1
ATOM 2150 C CA . SER A 1 269 ? -5.604 -21.690 29.789 1.00 84.31 269 SER A CA 1
ATOM 2151 C C . SER A 1 269 ? -6.999 -21.700 30.421 1.00 84.31 269 SER A C 1
ATOM 2153 O O . SER A 1 269 ? -7.125 -21.766 31.638 1.00 84.31 269 SER A O 1
ATOM 2155 N N . MET A 1 270 ? -8.053 -21.698 29.597 1.00 86.19 270 MET A N 1
ATOM 2156 C CA . MET A 1 270 ? -9.449 -21.752 30.029 1.00 86.19 270 MET A CA 1
ATOM 2157 C C . MET A 1 270 ? -9.778 -23.011 30.845 1.00 86.19 270 MET A C 1
ATOM 2159 O O . MET A 1 270 ? -10.449 -22.935 31.870 1.00 86.19 270 MET A O 1
ATOM 2163 N N . SER A 1 271 ? -9.354 -24.183 30.360 1.00 85.69 271 SER A N 1
ATOM 2164 C CA . SER A 1 271 ? -9.627 -25.479 30.989 1.00 85.69 271 SER A CA 1
ATOM 2165 C C . SER A 1 271 ? -8.715 -26.572 30.431 1.00 85.69 271 SER A C 1
ATOM 2167 O O . SER A 1 271 ? -8.317 -26.549 29.260 1.00 85.69 271 SER A O 1
ATOM 2169 N N . ALA A 1 272 ? -8.425 -27.578 31.256 1.00 83.06 272 ALA A N 1
ATOM 2170 C CA . ALA A 1 272 ? -7.726 -28.783 30.821 1.00 83.06 272 ALA A CA 1
ATOM 2171 C C . ALA A 1 272 ? -8.593 -29.660 29.889 1.00 83.06 272 ALA A C 1
ATOM 2173 O O . ALA A 1 272 ? -8.050 -30.253 28.960 1.00 83.06 272 ALA A O 1
ATOM 2174 N N . SER A 1 273 ? -9.923 -29.693 30.074 1.00 84.62 273 SER A N 1
ATOM 2175 C CA . SER A 1 273 ? -10.841 -30.502 29.248 1.00 84.62 273 SER A CA 1
ATOM 2176 C C . SER A 1 273 ? -10.984 -29.931 27.834 1.00 84.62 273 SER A C 1
ATOM 2178 O O . SER A 1 273 ? -11.224 -28.733 27.642 1.00 84.62 273 SER A O 1
ATOM 2180 N N . ALA A 1 274 ? -10.839 -30.796 26.827 1.00 80.81 274 ALA A N 1
ATOM 2181 C CA . ALA A 1 274 ? -10.995 -30.428 25.424 1.00 80.81 274 ALA A CA 1
ATOM 2182 C C . ALA A 1 274 ? -12.466 -30.164 25.068 1.00 80.81 274 ALA A C 1
ATOM 2184 O O . ALA A 1 274 ? -12.750 -29.231 24.320 1.00 80.81 274 ALA A O 1
ATOM 2185 N N . GLU A 1 275 ? -13.379 -30.944 25.642 1.00 85.38 275 GLU A N 1
ATOM 2186 C CA . GLU A 1 275 ? -14.837 -30.876 25.509 1.00 85.38 275 GLU A CA 1
ATOM 2187 C C . GLU A 1 275 ? -15.352 -29.542 26.052 1.00 85.38 275 GLU A C 1
ATOM 2189 O O . GLU A 1 275 ? -16.042 -28.807 25.347 1.00 85.38 275 GLU A O 1
ATOM 2194 N N . PHE A 1 276 ? -14.900 -29.157 27.247 1.00 88.62 276 PHE A N 1
ATOM 2195 C CA . PHE A 1 276 ? -15.232 -27.870 27.855 1.00 88.62 276 PHE A CA 1
ATOM 2196 C C . PHE A 1 276 ? -14.827 -26.692 26.959 1.00 88.62 276 PHE A C 1
ATOM 2198 O O . PHE A 1 276 ? -15.646 -25.843 26.603 1.00 88.62 276 PHE A O 1
ATOM 2205 N N . LYS A 1 277 ? -13.566 -26.663 26.508 1.00 87.12 277 LYS A N 1
ATOM 2206 C CA . LYS A 1 277 ? -13.091 -25.631 25.569 1.00 87.12 277 LYS A CA 1
ATOM 2207 C C . LYS A 1 277 ? -13.872 -25.660 24.257 1.00 87.12 277 LYS A C 1
ATOM 2209 O O . LYS A 1 277 ? -14.140 -24.611 23.673 1.00 87.12 277 LYS A O 1
ATOM 2214 N N . ARG A 1 278 ? -14.241 -26.850 23.774 1.00 84.12 278 ARG A N 1
ATOM 2215 C CA . ARG A 1 278 ? -15.016 -27.001 22.542 1.00 84.12 278 ARG A CA 1
ATOM 2216 C C . ARG A 1 278 ? -16.394 -26.368 22.690 1.00 84.12 278 ARG A C 1
ATOM 2218 O O . ARG A 1 278 ? -16.772 -25.636 21.784 1.00 84.12 278 ARG A O 1
ATOM 2225 N N . GLY A 1 279 ? -17.103 -26.606 23.791 1.00 88.19 279 GLY A N 1
ATOM 2226 C CA . GLY A 1 279 ? -18.395 -25.981 24.087 1.00 88.19 279 GLY A CA 1
ATOM 2227 C C . GLY A 1 279 ? -18.315 -24.456 24.156 1.00 88.19 279 GLY A C 1
ATOM 2228 O O . GLY A 1 279 ? -19.077 -23.756 23.487 1.00 88.19 279 GLY A O 1
ATOM 2229 N N . ALA A 1 280 ? -17.302 -23.941 24.856 1.00 91.00 280 ALA A N 1
ATOM 2230 C CA . ALA A 1 280 ? -17.028 -22.511 24.963 1.00 91.00 280 ALA A CA 1
ATOM 2231 C C . ALA A 1 280 ? -16.826 -21.841 23.589 1.00 91.00 280 ALA A C 1
ATOM 2233 O O . ALA A 1 280 ? -17.477 -20.848 23.261 1.00 91.00 280 ALA A O 1
ATOM 2234 N N . MET A 1 281 ? -15.972 -22.415 22.736 1.00 88.94 281 MET A N 1
ATOM 2235 C CA . MET A 1 281 ? -15.713 -21.868 21.398 1.00 88.94 281 MET A CA 1
ATOM 2236 C C . MET A 1 281 ? -16.899 -22.057 20.434 1.00 88.94 281 MET A C 1
ATOM 2238 O O . MET A 1 281 ? -17.091 -21.238 19.535 1.00 88.94 281 MET A O 1
ATOM 2242 N N . GLN A 1 282 ? -17.716 -23.100 20.630 1.00 88.06 282 GLN A N 1
ATOM 2243 C CA . GLN A 1 282 ? -18.972 -23.334 19.896 1.00 88.06 282 GLN A CA 1
ATOM 2244 C C . GLN A 1 282 ? -19.965 -22.206 20.134 1.00 88.06 282 GLN A C 1
ATOM 2246 O O . GLN A 1 282 ? -20.563 -21.703 19.179 1.00 88.06 282 GLN A O 1
ATOM 2251 N N . LEU A 1 283 ? -20.099 -21.790 21.395 1.00 92.06 283 LEU A N 1
ATOM 2252 C CA . LEU A 1 283 ? -20.942 -20.667 21.760 1.00 92.06 283 LEU A CA 1
ATOM 2253 C C . LEU A 1 283 ? -20.401 -19.362 21.172 1.00 92.06 283 LEU A C 1
ATOM 2255 O O . LEU A 1 283 ? -21.147 -18.645 20.510 1.00 92.06 283 LEU A O 1
ATOM 2259 N N . ALA A 1 284 ? -19.110 -19.073 21.358 1.00 91.31 284 ALA A N 1
ATOM 2260 C CA . ALA A 1 284 ? -18.503 -17.834 20.873 1.00 91.31 284 ALA A CA 1
ATOM 2261 C C . ALA A 1 284 ? -18.676 -17.665 19.349 1.00 91.31 284 ALA A C 1
ATOM 2263 O O . ALA A 1 284 ? -19.095 -16.607 18.880 1.00 91.31 284 ALA A O 1
ATOM 2264 N N . GLY A 1 285 ? -18.422 -18.730 18.577 1.00 88.38 285 GLY A N 1
ATOM 2265 C CA . GLY A 1 285 ? -18.576 -18.762 17.117 1.00 88.38 285 GLY A CA 1
ATOM 2266 C C . GLY A 1 285 ? -20.007 -19.021 16.631 1.00 88.38 285 GLY A C 1
ATOM 2267 O O . GLY A 1 285 ? -20.216 -19.360 15.461 1.00 88.38 285 GLY A O 1
ATOM 2268 N N . SER A 1 286 ? -21.015 -18.926 17.505 1.00 88.94 286 SER A N 1
ATOM 2269 C CA . SER A 1 286 ? -22.382 -19.318 17.155 1.00 88.94 286 SER A CA 1
ATOM 2270 C C . SER A 1 286 ? -23.049 -18.392 16.128 1.00 88.94 286 SER A C 1
ATOM 2272 O O . SER A 1 286 ? -23.918 -18.859 15.388 1.00 88.94 286 SER A O 1
ATOM 2274 N N . ILE A 1 287 ? -22.617 -17.124 16.029 1.00 89.19 287 ILE A N 1
ATOM 2275 C CA . ILE A 1 287 ? -23.273 -16.058 15.245 1.00 89.19 287 ILE A CA 1
ATOM 2276 C C . ILE A 1 287 ? -22.257 -15.335 14.326 1.00 89.19 287 ILE A C 1
ATOM 2278 O O . ILE A 1 287 ? -22.034 -14.132 14.481 1.00 89.19 287 ILE A O 1
ATOM 2282 N N . PRO A 1 288 ? -21.646 -16.021 13.341 1.00 83.56 288 PRO A N 1
ATOM 2283 C CA . PRO A 1 288 ? -20.519 -15.494 12.550 1.00 83.56 288 PRO A CA 1
ATOM 2284 C C . PRO A 1 288 ? -20.834 -14.214 11.751 1.00 83.56 288 PRO A C 1
ATOM 2286 O O . PRO A 1 288 ? -19.951 -13.391 11.509 1.00 83.56 288 PRO A O 1
ATOM 2289 N N . ALA A 1 289 ? -22.102 -13.989 11.392 1.00 85.56 289 ALA A N 1
ATOM 2290 C CA . ALA A 1 289 ? -22.533 -12.758 10.726 1.00 85.56 289 ALA A CA 1
ATOM 2291 C C . ALA A 1 289 ? -22.352 -11.505 11.610 1.00 85.56 289 ALA A C 1
ATOM 2293 O O . ALA A 1 289 ? -22.078 -10.419 11.108 1.00 85.56 289 ALA A O 1
ATOM 2294 N N . ARG A 1 290 ? -22.483 -11.653 12.936 1.00 90.06 290 ARG A N 1
ATOM 2295 C CA . ARG A 1 290 ? -22.507 -10.541 13.905 1.00 90.06 290 ARG A CA 1
ATOM 2296 C C . ARG A 1 290 ? -21.285 -10.525 14.822 1.00 90.06 290 ARG A C 1
ATOM 2298 O O . ARG A 1 290 ? -20.872 -9.454 15.246 1.00 90.06 290 ARG A O 1
ATOM 2305 N N . CYS A 1 291 ? -20.733 -11.694 15.135 1.00 92.12 291 CYS A N 1
ATOM 2306 C CA . CYS A 1 291 ? -19.588 -11.893 16.016 1.00 92.12 291 CYS A CA 1
ATOM 2307 C C . CYS A 1 291 ? -18.585 -12.823 15.333 1.00 92.12 291 CYS A C 1
ATOM 2309 O O . CYS A 1 291 ? -18.836 -14.021 15.186 1.00 92.12 291 CYS A O 1
ATOM 2311 N N . ARG A 1 292 ? -17.453 -12.261 14.910 1.00 92.62 292 ARG A N 1
ATOM 2312 C CA . ARG A 1 292 ? -16.315 -13.016 14.399 1.00 92.62 292 ARG A CA 1
ATOM 2313 C C . ARG A 1 292 ? -15.361 -13.287 15.548 1.00 92.62 292 ARG A C 1
ATOM 2315 O O . ARG A 1 292 ? -14.927 -12.357 16.220 1.00 92.62 292 ARG A O 1
ATOM 2322 N N . VAL A 1 293 ? -15.032 -14.554 15.766 1.00 92.00 293 VAL A N 1
ATOM 2323 C CA . VAL A 1 293 ? -14.098 -14.956 16.822 1.00 92.00 293 VAL A CA 1
ATOM 2324 C C . VAL A 1 293 ? -12.715 -15.149 16.231 1.00 92.00 293 VAL A C 1
ATOM 2326 O O . VAL A 1 293 ? -12.580 -15.859 15.236 1.00 92.00 293 VAL A O 1
ATOM 2329 N N . ILE A 1 294 ? -11.702 -14.582 16.878 1.00 91.31 294 ILE A N 1
ATOM 2330 C CA . ILE A 1 294 ? -10.295 -14.893 16.633 1.00 91.31 294 ILE A CA 1
ATOM 2331 C C . ILE A 1 294 ? -9.642 -15.373 17.926 1.00 91.31 294 ILE A C 1
ATOM 2333 O O . ILE A 1 294 ? -9.758 -14.724 18.964 1.00 91.31 294 ILE A O 1
ATOM 2337 N N . ALA A 1 295 ? -8.985 -16.531 17.873 1.00 88.56 295 ALA A N 1
ATOM 2338 C CA . ALA A 1 295 ? -8.313 -17.136 19.016 1.00 88.56 295 ALA A CA 1
ATOM 2339 C C . ALA A 1 295 ? -6.791 -17.184 18.828 1.00 88.56 295 ALA A C 1
ATOM 2341 O O . ALA A 1 295 ? -6.300 -17.708 17.826 1.00 88.56 295 ALA A O 1
ATOM 2342 N N . THR A 1 296 ? -6.040 -16.702 19.813 1.00 87.31 296 THR A N 1
ATOM 2343 C CA . THR A 1 296 ? -4.565 -16.673 19.826 1.00 87.31 296 THR A CA 1
ATOM 2344 C C . THR A 1 296 ? -4.000 -17.735 20.776 1.00 87.31 296 THR A C 1
ATOM 2346 O O . THR A 1 296 ? -4.586 -18.017 21.824 1.00 87.31 296 THR A O 1
ATOM 2349 N N . TYR A 1 297 ? -2.892 -18.392 20.393 1.00 77.12 297 TYR A N 1
ATOM 2350 C CA . TYR A 1 297 ? -2.190 -19.394 21.227 1.00 77.12 297 TYR A CA 1
ATOM 2351 C C . TYR A 1 297 ? -0.792 -19.780 20.670 1.00 77.12 297 TYR A C 1
ATOM 2353 O O . TYR A 1 297 ? -0.426 -19.416 19.550 1.00 77.12 297 TYR A O 1
ATOM 2361 N N . LEU A 1 298 ? -0.005 -20.550 21.442 1.00 68.81 298 LEU A N 1
ATOM 2362 C CA . LEU A 1 298 ? 1.380 -20.956 21.118 1.00 68.81 298 LEU A CA 1
ATOM 2363 C C . LEU A 1 298 ? 1.535 -22.047 20.037 1.00 68.81 298 LEU A C 1
ATOM 2365 O O . LEU A 1 298 ? 2.271 -21.848 19.076 1.00 68.81 298 LEU A O 1
ATOM 2369 N N . GLU A 1 299 ? 0.875 -23.198 20.188 1.00 59.16 299 GLU A N 1
ATOM 2370 C CA . GLU A 1 299 ? 1.007 -24.355 19.283 1.00 59.16 299 GLU A CA 1
ATOM 2371 C C . GLU A 1 299 ? -0.321 -24.770 18.657 1.00 59.16 299 GLU A C 1
ATOM 2373 O O . GLU A 1 299 ? -1.309 -24.810 19.412 1.00 59.16 299 GLU A O 1
ATOM 2378 N N . PRO A 1 300 ? -0.357 -25.112 17.340 1.00 55.62 300 PRO A N 1
ATOM 2379 C CA . PRO A 1 300 ? -1.569 -25.502 16.618 1.00 55.62 300 PRO A CA 1
ATOM 2380 C C . PRO A 1 300 ? -2.380 -26.444 17.491 1.00 55.62 300 PRO A C 1
ATOM 2382 O O . PRO A 1 300 ? -1.782 -27.291 18.158 1.00 55.62 300 PRO A O 1
ATOM 2385 N N . PRO A 1 301 ? -3.710 -26.294 17.591 1.00 50.97 301 PRO A N 1
ATOM 2386 C CA . PRO A 1 301 ? -4.479 -27.163 18.444 1.00 50.97 301 PRO A CA 1
ATOM 2387 C C . PRO A 1 301 ? -4.200 -28.607 18.041 1.00 50.97 301 PRO A C 1
ATOM 2389 O O . PRO A 1 301 ? -3.945 -28.886 16.868 1.00 50.97 301 PRO A O 1
ATOM 2392 N N . ASP A 1 302 ? -4.275 -29.531 18.984 1.00 44.66 302 ASP A N 1
ATOM 2393 C CA . ASP A 1 302 ? -4.223 -30.946 18.647 1.00 44.66 302 ASP A CA 1
ATOM 2394 C C . ASP A 1 302 ? -5.446 -31.258 17.755 1.00 44.66 302 ASP A C 1
ATOM 2396 O O . ASP A 1 302 ? -6.510 -30.629 17.887 1.00 44.66 302 ASP A O 1
ATOM 2400 N N . LEU A 1 303 ? -5.299 -32.113 16.739 1.00 42.50 303 LEU A N 1
ATOM 2401 C CA . LEU A 1 303 ? -6.454 -32.775 16.123 1.00 42.50 303 LEU A CA 1
ATOM 2402 C C . LEU A 1 303 ? -6.839 -33.895 17.085 1.00 42.50 303 LEU A C 1
ATOM 2404 O O . LEU A 1 303 ? -6.031 -34.803 17.266 1.00 42.50 303 LEU A O 1
ATOM 2408 N N . PRO A 1 304 ? -8.028 -33.890 17.701 1.00 43.84 304 PRO A N 1
ATOM 2409 C CA . PRO A 1 304 ? -8.549 -35.134 18.227 1.00 43.84 304 PRO A CA 1
ATOM 2410 C C . PRO A 1 304 ? -9.023 -36.034 17.071 1.00 43.84 304 PRO A C 1
ATOM 2412 O O . PRO A 1 304 ? -9.284 -35.576 15.957 1.00 43.84 304 PRO A O 1
ATOM 2415 N N . ALA A 1 305 ? -9.070 -37.335 17.358 1.00 35.97 305 ALA A N 1
ATOM 2416 C CA . ALA A 1 305 ? -9.480 -38.410 16.461 1.00 35.97 305 ALA A CA 1
ATOM 2417 C C . ALA A 1 305 ? -10.871 -38.184 15.832 1.00 35.97 305 ALA A C 1
ATOM 2419 O O . ALA A 1 305 ? -11.628 -37.316 16.265 1.00 35.97 305 ALA A O 1
ATOM 2420 N N . GLN A 1 306 ? -11.201 -38.985 14.809 1.00 32.25 306 GLN A N 1
ATOM 2421 C CA . GLN A 1 306 ? -12.491 -38.981 14.103 1.00 32.25 306 GLN A CA 1
ATOM 2422 C C . GLN A 1 306 ? -13.674 -38.614 15.027 1.00 32.25 306 GLN A C 1
ATOM 2424 O O . GLN A 1 306 ? -13.964 -39.324 15.985 1.00 32.25 306 GLN A O 1
ATOM 2429 N N . GLY A 1 307 ? -14.338 -37.485 14.731 1.00 42.56 307 GLY A N 1
ATOM 2430 C CA . GLY A 1 307 ? -15.528 -37.000 15.451 1.00 42.56 307 GLY A CA 1
ATOM 2431 C C . GLY A 1 307 ? -15.389 -35.666 16.207 1.00 42.56 307 GLY A C 1
ATOM 2432 O O . GLY A 1 307 ? -16.337 -35.237 16.859 1.00 42.56 307 GLY A O 1
ATOM 2433 N N . SER A 1 308 ? -14.249 -34.968 16.140 1.00 44.72 308 SER A N 1
ATOM 2434 C CA . SER A 1 308 ? -13.881 -34.016 17.197 1.00 44.72 308 SER A CA 1
ATOM 2435 C C . SER A 1 308 ? -14.028 -32.500 16.965 1.00 44.72 308 SER A C 1
ATOM 2437 O O . SER A 1 308 ? -13.453 -31.730 17.746 1.00 44.72 308 SER A O 1
ATOM 2439 N N . SER A 1 309 ? -14.736 -31.999 15.951 1.00 48.16 309 SER A N 1
ATOM 2440 C CA . SER A 1 309 ? -14.931 -30.541 15.852 1.00 48.16 309 SER A CA 1
ATOM 2441 C C . SER A 1 309 ? -16.265 -30.119 15.238 1.00 48.16 309 SER A C 1
ATOM 2443 O O . SER A 1 309 ? -16.362 -29.837 14.048 1.00 48.16 309 SER A O 1
ATOM 2445 N N . LYS A 1 310 ? -17.278 -29.941 16.095 1.00 54.09 310 LYS A N 1
ATOM 2446 C CA . LYS A 1 310 ? -18.426 -29.058 15.811 1.00 54.09 310 LYS A CA 1
ATOM 2447 C C . LYS A 1 310 ? -18.016 -27.566 15.728 1.00 54.09 310 LYS A C 1
ATOM 2449 O O . LYS A 1 310 ? -18.796 -26.741 15.261 1.00 54.09 310 LYS A O 1
ATOM 2454 N N . VAL A 1 311 ? -16.794 -27.219 16.166 1.00 59.03 311 VAL A N 1
ATOM 2455 C CA . VAL A 1 311 ? -16.164 -25.887 16.041 1.00 59.03 311 VAL A CA 1
ATOM 2456 C C . VAL A 1 311 ? -14.993 -25.979 15.080 1.00 59.03 311 VAL A C 1
ATOM 2458 O O . VAL A 1 311 ? -13.918 -26.451 15.448 1.00 59.03 311 VAL A O 1
ATOM 2461 N N . CYS A 1 312 ? -15.198 -25.556 13.846 1.00 62.88 312 CYS A N 1
ATOM 2462 C CA . CYS A 1 312 ? -14.140 -25.571 12.851 1.00 62.88 312 CYS A CA 1
ATOM 2463 C C . CYS A 1 312 ? -13.243 -24.325 12.982 1.00 62.88 312 CYS A C 1
ATOM 2465 O O . CYS A 1 312 ? -13.696 -23.288 13.476 1.00 62.88 312 CYS A O 1
ATOM 2467 N N . ARG A 1 313 ? -11.957 -24.468 12.635 1.00 71.56 313 ARG A N 1
ATOM 2468 C CA . ARG A 1 313 ? -10.888 -23.506 12.940 1.00 71.56 313 ARG A CA 1
ATOM 2469 C C . ARG A 1 313 ? -10.228 -23.046 11.648 1.00 71.56 313 ARG A C 1
ATOM 2471 O O . ARG A 1 313 ? -9.729 -23.887 10.916 1.00 71.56 313 ARG A O 1
ATOM 2478 N N . PHE A 1 314 ? -10.183 -21.741 11.427 1.00 70.88 314 PHE A N 1
ATOM 2479 C CA . PHE A 1 314 ? -9.632 -21.140 10.215 1.00 70.88 314 PHE A CA 1
ATOM 2480 C C . PHE A 1 314 ? -8.328 -20.395 10.522 1.00 70.88 314 PHE A C 1
ATOM 2482 O O . PHE A 1 314 ? -8.311 -19.557 11.421 1.00 70.88 314 PHE A O 1
ATOM 2489 N N . ALA A 1 315 ? -7.230 -20.700 9.830 1.00 73.62 315 ALA A N 1
ATOM 2490 C CA . ALA A 1 315 ? -5.927 -20.095 10.114 1.00 73.62 315 ALA A CA 1
ATOM 2491 C C . ALA A 1 315 ? -5.836 -18.646 9.606 1.00 73.62 315 ALA A C 1
ATOM 2493 O O . ALA A 1 315 ? -6.145 -18.352 8.455 1.00 73.62 315 ALA A O 1
ATOM 2494 N N . ILE A 1 316 ? -5.344 -17.744 10.452 1.00 79.50 316 ILE A N 1
ATOM 2495 C CA . ILE A 1 316 ? -4.918 -16.394 10.086 1.00 79.50 316 ILE A CA 1
ATOM 2496 C C . ILE A 1 316 ? -3.396 -16.365 10.125 1.00 79.50 316 ILE A C 1
ATOM 2498 O O . ILE A 1 316 ? -2.777 -16.715 11.136 1.00 79.50 316 ILE A O 1
ATOM 2502 N N . ALA A 1 317 ? -2.807 -15.961 9.003 1.00 76.88 317 ALA A N 1
ATOM 2503 C CA . ALA A 1 317 ? -1.371 -15.807 8.871 1.00 76.88 317 ALA A CA 1
ATOM 2504 C C . ALA A 1 317 ? -0.829 -14.739 9.830 1.00 76.88 317 ALA A C 1
ATOM 2506 O O . ALA A 1 317 ? -1.472 -13.723 10.088 1.00 76.88 317 ALA A O 1
ATOM 2507 N N . MET A 1 318 ? 0.372 -14.975 10.350 1.00 78.12 318 MET A N 1
ATOM 2508 C CA . MET A 1 318 ? 1.091 -14.026 11.189 1.00 78.12 318 MET A CA 1
ATOM 2509 C C . MET A 1 318 ? 1.802 -13.001 10.294 1.00 78.12 318 MET A C 1
ATOM 2511 O O . MET A 1 318 ? 2.511 -13.386 9.362 1.00 78.12 318 MET A O 1
ATOM 2515 N N . MET A 1 319 ? 1.628 -11.709 10.574 1.00 77.81 319 MET A N 1
ATOM 2516 C CA . MET A 1 319 ? 2.305 -10.637 9.838 1.00 77.81 319 MET A CA 1
ATOM 2517 C C . MET A 1 319 ? 3.769 -10.517 10.267 1.00 77.81 319 MET A C 1
ATOM 2519 O O . MET A 1 319 ? 4.085 -10.527 11.455 1.00 77.81 319 MET A O 1
ATOM 2523 N N . LEU A 1 320 ? 4.679 -10.387 9.303 1.00 74.38 320 LEU A N 1
ATOM 2524 C CA . LEU A 1 320 ? 6.105 -10.257 9.593 1.00 74.38 320 LEU A CA 1
ATOM 2525 C C . LEU A 1 320 ? 6.470 -8.825 9.992 1.00 74.38 320 LEU A C 1
ATOM 2527 O O . LEU A 1 320 ? 5.792 -7.862 9.629 1.00 74.38 320 LEU A O 1
ATOM 2531 N N . VAL A 1 321 ? 7.579 -8.701 10.727 1.00 77.62 321 VAL A N 1
ATOM 2532 C CA . VAL A 1 321 ? 8.163 -7.394 11.030 1.00 77.62 321 VAL A CA 1
ATOM 2533 C C . VAL A 1 321 ? 8.642 -6.754 9.731 1.00 77.62 321 VAL A C 1
ATOM 2535 O O . VAL A 1 321 ? 9.463 -7.339 9.022 1.00 77.62 321 VAL A O 1
ATOM 2538 N N . ASP A 1 322 ? 8.177 -5.543 9.439 1.00 77.56 322 ASP A N 1
ATOM 2539 C CA . ASP A 1 322 ? 8.708 -4.755 8.331 1.00 77.56 322 ASP A CA 1
ATOM 2540 C C . ASP A 1 322 ? 10.072 -4.167 8.719 1.00 77.56 322 ASP A C 1
ATOM 2542 O O . ASP A 1 322 ? 10.175 -3.107 9.342 1.00 77.56 322 ASP A O 1
ATOM 2546 N N . VAL A 1 323 ? 11.144 -4.866 8.338 1.00 78.62 323 VAL A N 1
ATOM 2547 C CA . VAL A 1 323 ? 12.527 -4.414 8.555 1.00 78.62 323 VAL A CA 1
ATOM 2548 C C . VAL A 1 323 ? 12.849 -3.102 7.840 1.00 78.62 323 VAL A C 1
ATOM 2550 O O . VAL A 1 323 ? 13.793 -2.417 8.233 1.00 78.62 323 VAL A O 1
ATOM 2553 N N . GLY A 1 324 ? 12.065 -2.714 6.828 1.00 76.00 324 GLY A N 1
ATOM 2554 C CA . GLY A 1 324 ? 12.174 -1.412 6.184 1.00 76.00 324 GLY A CA 1
ATOM 2555 C C . GLY A 1 324 ? 11.901 -0.262 7.154 1.00 76.00 324 GLY A C 1
ATOM 2556 O O . GLY A 1 324 ? 12.593 0.748 7.086 1.00 76.00 324 GLY A O 1
ATOM 2557 N N . LEU A 1 325 ? 10.981 -0.439 8.112 1.00 75.00 325 LEU A N 1
ATOM 2558 C CA . LEU A 1 325 ? 10.661 0.565 9.141 1.00 75.00 325 LEU A CA 1
ATOM 2559 C C . LEU A 1 325 ? 11.761 0.730 10.201 1.00 75.00 325 LEU A C 1
ATOM 2561 O O . LEU A 1 325 ? 11.758 1.709 10.954 1.00 75.00 325 LEU A O 1
ATOM 2565 N N . LEU A 1 326 ? 12.698 -0.221 10.254 1.00 78.75 326 LEU A N 1
ATOM 2566 C CA . LEU A 1 326 ? 13.866 -0.197 11.136 1.00 78.75 326 LEU A CA 1
ATOM 2567 C C . LEU A 1 326 ? 15.065 0.519 10.492 1.00 78.75 326 LEU A C 1
ATOM 2569 O O . LEU A 1 326 ? 16.096 0.685 11.144 1.00 78.75 326 LEU A O 1
ATOM 2573 N N . MET A 1 327 ? 14.942 0.941 9.230 1.00 82.56 327 MET A N 1
ATOM 2574 C CA . MET A 1 327 ? 15.976 1.626 8.455 1.00 82.56 327 MET A CA 1
ATOM 2575 C C . MET A 1 327 ? 15.491 3.011 8.010 1.00 82.56 327 MET A C 1
ATOM 2577 O O . MET A 1 327 ? 14.301 3.215 7.787 1.00 82.56 327 MET A O 1
ATOM 2581 N N . THR A 1 328 ? 16.404 3.966 7.835 1.00 76.75 328 THR A N 1
ATOM 2582 C CA . THR A 1 328 ? 16.072 5.311 7.336 1.00 76.75 328 THR A CA 1
ATOM 2583 C C . THR A 1 328 ? 17.143 5.846 6.395 1.00 76.75 328 THR A C 1
ATOM 2585 O O . THR A 1 328 ? 18.328 5.579 6.574 1.00 76.75 328 THR A O 1
ATOM 2588 N N . PHE A 1 329 ? 16.723 6.588 5.370 1.00 74.69 329 PHE A N 1
ATOM 2589 C CA . PHE A 1 329 ? 17.621 7.365 4.507 1.00 74.69 329 PHE A CA 1
ATOM 2590 C C . PHE A 1 329 ? 17.828 8.793 5.013 1.00 74.69 329 PHE A C 1
ATOM 2592 O O . PHE A 1 329 ? 18.707 9.495 4.516 1.00 74.69 329 PHE A O 1
ATOM 2599 N N . ASP A 1 330 ? 16.999 9.236 5.954 1.00 70.94 330 ASP A N 1
ATOM 2600 C CA . ASP A 1 330 ? 17.089 10.568 6.521 1.00 70.94 330 ASP A CA 1
ATOM 2601 C C . ASP A 1 330 ? 18.104 10.553 7.664 1.00 70.94 330 ASP A C 1
ATOM 2603 O O . ASP A 1 330 ? 17.894 9.937 8.708 1.00 70.94 330 ASP A O 1
ATOM 2607 N N . ALA A 1 331 ? 19.237 11.219 7.447 1.00 62.78 331 ALA A N 1
ATOM 2608 C CA . ALA A 1 331 ? 20.299 11.309 8.441 1.00 62.78 331 ALA A CA 1
ATOM 2609 C C . ALA A 1 331 ? 19.890 12.130 9.677 1.00 62.78 331 ALA A C 1
ATOM 2611 O O . ALA A 1 331 ? 20.548 12.008 10.708 1.00 62.78 331 ALA A O 1
ATOM 2612 N N . SER A 1 332 ? 18.832 12.944 9.567 1.00 59.38 332 SER A N 1
ATOM 2613 C CA . SER A 1 332 ? 18.266 13.750 10.655 1.00 59.38 332 SER A CA 1
ATOM 2614 C C . SER A 1 332 ? 17.142 13.049 11.427 1.00 59.38 332 SER A C 1
ATOM 2616 O O . SER A 1 332 ? 16.620 13.602 12.395 1.00 59.38 332 SER A O 1
ATOM 2618 N N . ASP A 1 333 ? 16.770 11.831 11.022 1.00 64.62 333 ASP A N 1
ATOM 2619 C CA . ASP A 1 333 ? 15.760 11.035 11.713 1.00 64.62 333 ASP A CA 1
ATOM 2620 C C . ASP A 1 333 ? 16.337 10.432 13.003 1.00 64.62 333 ASP A C 1
ATOM 2622 O O . ASP A 1 333 ? 16.861 9.317 13.032 1.00 64.62 333 ASP A O 1
ATOM 2626 N N . ASP A 1 334 ? 16.230 11.204 14.084 1.00 58.03 334 ASP A N 1
ATOM 2627 C CA . ASP A 1 334 ? 16.581 10.791 15.445 1.00 58.03 334 ASP A CA 1
ATOM 2628 C C . ASP A 1 334 ? 15.466 9.962 16.115 1.00 58.03 334 ASP A C 1
ATOM 2630 O O . ASP A 1 334 ? 15.545 9.644 17.308 1.00 58.03 334 ASP A O 1
ATOM 2634 N N . ALA A 1 335 ? 14.395 9.612 15.386 1.00 58.25 335 ALA A N 1
ATOM 2635 C CA . ALA A 1 335 ? 13.304 8.844 15.960 1.00 58.25 335 ALA A CA 1
ATOM 2636 C C . ALA A 1 335 ? 13.756 7.402 16.260 1.00 58.25 335 ALA A C 1
ATOM 2638 O O . ALA A 1 335 ? 14.370 6.732 15.420 1.00 58.25 335 ALA A O 1
ATOM 2639 N N . PRO A 1 336 ? 13.423 6.867 17.447 1.00 61.47 336 PRO A N 1
ATOM 2640 C CA . PRO A 1 336 ? 13.697 5.474 17.742 1.00 61.47 336 PRO A CA 1
ATOM 2641 C C . PRO A 1 336 ? 12.906 4.571 16.782 1.00 61.47 336 PRO A C 1
ATOM 2643 O O . PRO A 1 336 ? 11.696 4.712 16.617 1.00 61.47 336 PRO A O 1
ATOM 2646 N N . ALA A 1 337 ? 13.598 3.605 16.180 1.00 60.97 337 ALA A N 1
ATOM 2647 C CA . ALA A 1 337 ? 13.047 2.540 15.343 1.00 60.97 337 ALA A CA 1
ATOM 2648 C C . ALA A 1 337 ? 12.071 1.631 16.081 1.00 60.97 337 ALA A C 1
ATOM 2650 O O . ALA A 1 337 ? 11.329 0.889 15.453 1.00 60.97 337 ALA A O 1
ATOM 2651 N N . THR A 1 338 ? 12.136 1.612 17.408 1.00 65.81 338 THR A N 1
ATOM 2652 C CA . THR A 1 338 ? 11.404 0.676 18.258 1.00 65.81 338 THR A CA 1
ATOM 2653 C C . THR A 1 338 ? 10.891 1.406 19.492 1.00 65.81 338 THR A C 1
ATOM 2655 O O . THR A 1 338 ? 11.510 2.361 19.964 1.00 65.81 338 THR A O 1
ATOM 2658 N N . ALA A 1 339 ? 9.804 0.917 20.091 1.00 58.78 339 ALA A N 1
ATOM 2659 C CA . ALA A 1 339 ? 9.363 1.407 21.402 1.00 58.78 339 ALA A CA 1
ATOM 2660 C C . ALA A 1 339 ? 10.399 1.131 22.517 1.00 58.78 339 ALA A C 1
ATOM 2662 O O . ALA A 1 339 ? 10.287 1.671 23.616 1.00 58.78 339 ALA A O 1
ATOM 2663 N N . ALA A 1 340 ? 11.421 0.324 22.218 1.00 58.50 340 ALA A N 1
ATOM 2664 C CA . ALA A 1 340 ? 12.559 0.032 23.071 1.00 58.50 340 ALA A CA 1
ATOM 2665 C C . ALA A 1 340 ? 13.646 1.124 23.111 1.00 58.50 340 ALA A C 1
ATOM 2667 O O . ALA A 1 340 ? 14.580 1.004 23.903 1.00 58.50 340 ALA A O 1
ATOM 2668 N N . GLY A 1 341 ? 13.560 2.158 22.263 1.00 65.12 341 GLY A N 1
ATOM 2669 C CA . GLY A 1 341 ? 14.558 3.233 22.189 1.00 65.12 341 GLY A CA 1
ATOM 2670 C C . GLY A 1 341 ? 15.770 2.936 21.296 1.00 65.12 341 GLY A C 1
ATOM 2671 O O . GLY A 1 341 ? 16.696 3.740 21.256 1.00 65.12 341 GLY A O 1
ATOM 2672 N N . LEU A 1 342 ? 15.777 1.816 20.561 1.00 72.19 342 LEU A N 1
ATOM 2673 C CA . LEU A 1 342 ? 16.778 1.570 19.513 1.00 72.19 342 LEU A CA 1
ATOM 2674 C C . LEU A 1 342 ? 16.566 2.538 18.352 1.00 72.19 342 LEU A C 1
ATOM 2676 O O . LEU A 1 342 ? 15.451 2.619 17.848 1.00 72.19 342 LEU A O 1
ATOM 2680 N N . LEU A 1 343 ? 17.621 3.233 17.922 1.00 73.19 343 LEU A N 1
ATOM 2681 C CA . LEU A 1 343 ? 17.605 4.113 16.749 1.00 73.19 343 LEU A CA 1
ATOM 2682 C C . LEU A 1 343 ? 17.456 3.319 15.446 1.00 73.19 343 LEU A C 1
ATOM 2684 O O . LEU A 1 343 ? 17.830 2.145 15.367 1.00 73.19 343 LEU A O 1
ATOM 2688 N N . ARG A 1 344 ? 16.916 3.975 14.413 1.00 80.19 344 ARG A N 1
ATOM 2689 C CA . ARG A 1 344 ? 16.877 3.418 13.054 1.00 80.19 344 ARG A CA 1
ATOM 2690 C C . ARG A 1 344 ? 18.281 3.257 12.497 1.00 80.19 344 ARG A C 1
ATOM 2692 O O . ARG A 1 344 ? 19.151 4.092 12.726 1.00 80.19 344 ARG A O 1
ATOM 2699 N N . ILE A 1 345 ? 18.482 2.186 11.734 1.00 85.56 345 ILE A N 1
ATOM 2700 C CA . ILE A 1 345 ? 19.713 1.977 10.974 1.00 85.56 345 ILE A CA 1
ATOM 2701 C C . ILE A 1 345 ? 19.742 3.025 9.860 1.00 85.56 345 ILE A C 1
ATOM 2703 O O . ILE A 1 345 ? 18.889 3.022 8.967 1.00 85.56 345 ILE A O 1
ATOM 2707 N N . ARG A 1 346 ? 20.719 3.927 9.911 1.00 86.88 346 ARG A N 1
ATOM 2708 C CA . ARG A 1 346 ? 20.897 4.988 8.921 1.00 86.88 346 ARG A CA 1
ATOM 2709 C C . ARG A 1 346 ? 21.593 4.422 7.695 1.00 86.88 346 ARG A C 1
ATOM 2711 O O . ARG A 1 346 ? 22.731 3.958 7.760 1.00 86.88 346 ARG A O 1
ATOM 2718 N N . LEU A 1 347 ? 20.889 4.461 6.571 1.00 86.81 347 LEU A N 1
ATOM 2719 C CA . LEU A 1 347 ? 21.416 4.050 5.282 1.00 86.81 347 LEU A CA 1
ATOM 2720 C C . LEU A 1 347 ? 22.320 5.158 4.716 1.00 86.81 347 LEU A C 1
ATOM 2722 O O . LEU A 1 347 ? 21.961 6.334 4.795 1.00 86.81 347 LEU A O 1
ATOM 2726 N N . PRO A 1 348 ? 23.477 4.814 4.124 1.00 82.62 348 PRO A N 1
ATOM 2727 C CA . PRO A 1 348 ? 24.398 5.814 3.598 1.00 82.62 348 PRO A CA 1
ATOM 2728 C C . PRO A 1 348 ? 23.788 6.617 2.440 1.00 82.62 348 PRO A C 1
ATOM 2730 O O . PRO A 1 348 ? 23.059 6.076 1.601 1.00 82.62 348 PRO A O 1
ATOM 2733 N N . SER A 1 349 ? 24.154 7.896 2.343 1.00 75.62 349 SER A N 1
ATOM 2734 C CA . SER A 1 349 ? 23.934 8.690 1.134 1.00 75.62 349 SER A CA 1
ATOM 2735 C C . SER A 1 349 ? 24.880 8.227 0.015 1.00 75.62 349 SER A C 1
ATOM 2737 O O . SER A 1 349 ? 26.025 7.851 0.268 1.00 75.62 349 SER A O 1
ATOM 2739 N N . GLY A 1 350 ? 24.404 8.204 -1.232 1.00 70.19 350 GLY A N 1
ATOM 2740 C CA . GLY A 1 350 ? 25.200 7.751 -2.377 1.00 70.19 350 GLY A CA 1
ATOM 2741 C C . GLY A 1 350 ? 24.360 7.397 -3.603 1.00 70.19 350 GLY A C 1
ATOM 2742 O O . GLY A 1 350 ? 23.129 7.414 -3.546 1.00 70.19 350 GLY A O 1
ATOM 2743 N N . ASP A 1 351 ? 25.034 7.077 -4.711 1.00 72.56 351 ASP A N 1
ATOM 2744 C CA . ASP A 1 351 ? 24.381 6.621 -5.940 1.00 72.56 351 ASP A CA 1
ATOM 2745 C C . ASP A 1 351 ? 23.986 5.139 -5.827 1.00 72.56 351 ASP A C 1
ATOM 2747 O O . ASP A 1 351 ? 24.821 4.231 -5.783 1.00 72.56 351 ASP A O 1
ATOM 2751 N N . TRP A 1 352 ? 22.679 4.895 -5.756 1.00 75.31 352 TRP A N 1
ATOM 2752 C CA . TRP A 1 352 ? 22.097 3.566 -5.604 1.00 75.31 352 TRP A CA 1
ATOM 2753 C C . TRP A 1 352 ? 21.964 2.877 -6.959 1.00 75.31 352 TRP A C 1
ATOM 2755 O O . TRP A 1 352 ? 20.861 2.761 -7.509 1.00 75.31 352 TRP A O 1
ATOM 2765 N N . ASN A 1 353 ? 23.092 2.384 -7.468 1.00 66.81 353 ASN A N 1
ATOM 2766 C CA . ASN A 1 353 ? 23.143 1.545 -8.660 1.00 66.81 353 ASN A CA 1
ATOM 2767 C C . ASN A 1 353 ? 22.421 0.188 -8.434 1.00 66.81 353 ASN A C 1
ATOM 2769 O O . ASN A 1 353 ? 22.043 -0.179 -7.315 1.00 66.81 353 ASN A O 1
ATOM 2773 N N . GLY A 1 354 ? 22.232 -0.600 -9.498 1.00 61.50 354 GLY A N 1
ATOM 2774 C CA . GLY A 1 354 ? 21.534 -1.891 -9.405 1.00 61.50 354 GLY A CA 1
ATOM 2775 C C . GLY A 1 354 ? 22.180 -2.898 -8.439 1.00 61.50 354 GLY A C 1
ATOM 2776 O O . GLY A 1 354 ? 21.474 -3.692 -7.820 1.00 61.50 354 GLY A O 1
ATOM 2777 N N . LYS A 1 355 ? 23.506 -2.857 -8.257 1.00 67.62 355 LYS A N 1
ATOM 2778 C CA . LYS A 1 355 ? 24.232 -3.751 -7.343 1.00 67.62 355 LYS A CA 1
ATOM 2779 C C . LYS A 1 355 ? 24.043 -3.343 -5.879 1.00 67.62 355 LYS A C 1
ATOM 2781 O O . LYS A 1 355 ? 23.703 -4.204 -5.072 1.00 67.62 355 LYS A O 1
ATOM 2786 N N . ALA A 1 356 ? 24.161 -2.057 -5.553 1.00 72.44 356 ALA A N 1
ATOM 2787 C CA . ALA A 1 356 ? 23.894 -1.525 -4.217 1.00 72.44 356 ALA A CA 1
ATOM 2788 C C . ALA A 1 356 ? 22.456 -1.828 -3.764 1.00 72.44 356 ALA A C 1
ATOM 2790 O O . ALA A 1 356 ? 22.235 -2.266 -2.637 1.00 72.44 356 ALA A O 1
ATOM 2791 N N . ARG A 1 357 ? 21.471 -1.704 -4.666 1.00 70.31 357 ARG A N 1
ATOM 2792 C CA . ARG A 1 357 ? 20.071 -2.067 -4.375 1.00 70.31 357 ARG A CA 1
ATOM 2793 C C . ARG A 1 357 ? 19.902 -3.550 -4.039 1.00 70.31 357 ARG A C 1
ATOM 2795 O O . ARG A 1 357 ? 19.221 -3.875 -3.071 1.00 70.31 357 ARG A O 1
ATOM 2802 N N . ARG A 1 358 ? 20.557 -4.446 -4.790 1.00 70.06 358 ARG A N 1
ATOM 2803 C CA . ARG A 1 358 ? 20.562 -5.889 -4.481 1.00 70.06 358 ARG A CA 1
ATOM 2804 C C . ARG A 1 358 ? 21.190 -6.175 -3.120 1.00 70.06 358 ARG A C 1
ATOM 2806 O O . ARG A 1 358 ? 20.667 -6.990 -2.372 1.00 70.06 358 ARG A O 1
ATOM 2813 N N . LEU A 1 359 ? 22.271 -5.478 -2.776 1.00 75.25 359 LEU A N 1
ATOM 2814 C CA . LEU A 1 359 ? 22.912 -5.629 -1.471 1.00 75.25 359 LEU A CA 1
ATOM 2815 C C . LEU A 1 359 ? 22.019 -5.158 -0.320 1.00 75.25 359 LEU A C 1
ATOM 2817 O O . LEU A 1 359 ? 21.951 -5.830 0.705 1.00 75.25 359 LEU A O 1
ATOM 2821 N N . LEU A 1 360 ? 21.283 -4.059 -0.491 1.00 78.88 360 LEU A N 1
ATOM 2822 C CA . LEU A 1 360 ? 20.301 -3.624 0.504 1.00 78.88 360 LEU A CA 1
ATOM 2823 C C . LEU A 1 360 ? 19.175 -4.646 0.694 1.00 78.88 360 LEU A C 1
ATOM 2825 O O . LEU A 1 360 ? 18.790 -4.902 1.832 1.00 78.88 360 LEU A O 1
ATOM 2829 N N . ALA A 1 361 ? 18.680 -5.262 -0.383 1.00 74.00 361 ALA A N 1
ATOM 2830 C CA . ALA A 1 361 ? 17.717 -6.357 -0.269 1.00 74.00 361 ALA A CA 1
ATOM 2831 C C . ALA A 1 361 ? 18.311 -7.524 0.542 1.00 74.00 361 ALA A C 1
ATOM 2833 O O . ALA A 1 361 ? 17.721 -7.953 1.526 1.00 74.00 361 ALA A O 1
ATOM 2834 N N . THR A 1 362 ? 19.541 -7.955 0.241 1.00 75.75 362 THR A N 1
ATOM 2835 C CA . THR A 1 362 ? 20.233 -8.99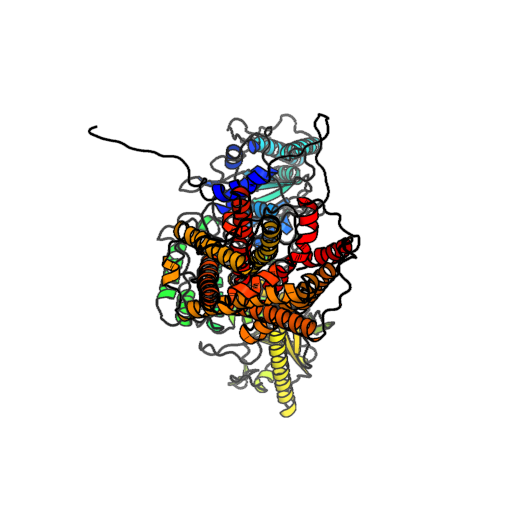4 1.027 1.00 75.75 362 THR A CA 1
ATOM 2836 C C . THR A 1 362 ? 20.379 -8.623 2.507 1.00 75.75 362 THR A C 1
ATOM 2838 O O . THR A 1 362 ? 20.200 -9.474 3.381 1.00 75.75 362 THR A O 1
ATOM 2841 N N . LEU A 1 363 ? 20.689 -7.358 2.810 1.00 81.56 363 LEU A N 1
ATOM 2842 C CA . LEU A 1 363 ? 20.772 -6.863 4.184 1.00 81.56 363 LEU A CA 1
ATOM 2843 C C . LEU A 1 363 ? 19.421 -6.978 4.907 1.00 81.56 363 LEU A C 1
ATOM 2845 O O . LEU A 1 363 ? 19.387 -7.434 6.051 1.00 81.56 363 LEU A O 1
ATOM 2849 N N . ARG A 1 364 ? 18.317 -6.624 4.236 1.00 81.19 364 ARG A N 1
ATOM 2850 C CA . ARG A 1 364 ? 16.948 -6.758 4.764 1.00 81.19 364 ARG A CA 1
ATOM 2851 C C . ARG A 1 364 ? 16.603 -8.213 5.062 1.00 81.19 364 ARG A C 1
ATOM 2853 O O . ARG A 1 364 ? 16.245 -8.505 6.199 1.00 81.19 364 ARG A O 1
ATOM 2860 N N . VAL A 1 365 ? 16.833 -9.129 4.118 1.00 77.75 365 VAL A N 1
ATOM 2861 C CA . VAL A 1 365 ? 16.613 -10.575 4.316 1.00 77.75 365 VAL A CA 1
ATOM 2862 C C . VAL A 1 365 ? 17.374 -11.088 5.536 1.00 77.75 365 VAL A C 1
ATOM 2864 O O . VAL A 1 365 ? 16.810 -11.793 6.373 1.00 77.75 365 VAL A O 1
ATOM 2867 N N . LYS A 1 366 ? 18.662 -10.743 5.672 1.00 81.25 366 LYS A N 1
ATOM 2868 C CA . LYS A 1 366 ? 19.467 -11.189 6.818 1.00 81.25 366 LYS A CA 1
ATOM 2869 C C . LYS A 1 366 ? 18.970 -10.618 8.134 1.00 81.25 366 LYS A C 1
ATOM 2871 O O . LYS A 1 366 ? 18.955 -11.344 9.126 1.00 81.25 366 LYS A O 1
ATOM 2876 N N . LEU A 1 367 ? 18.571 -9.350 8.150 1.00 83.88 367 LEU A N 1
ATOM 2877 C CA . LEU A 1 367 ? 18.000 -8.739 9.341 1.00 83.88 367 LEU A CA 1
ATOM 2878 C C . LEU A 1 367 ? 16.682 -9.427 9.723 1.00 83.88 367 LEU A C 1
ATOM 2880 O O . LEU A 1 367 ? 16.514 -9.798 10.882 1.00 83.88 367 LEU A O 1
ATOM 2884 N N . SER A 1 368 ? 15.811 -9.706 8.750 1.00 81.69 368 SER A N 1
ATOM 2885 C CA . SER A 1 368 ? 14.576 -10.475 8.944 1.00 81.69 368 SER A CA 1
ATOM 2886 C C . SER A 1 368 ? 14.869 -11.864 9.521 1.00 81.69 368 SER A C 1
ATOM 2888 O O . SER A 1 368 ? 14.327 -12.232 10.561 1.00 81.69 368 SER A O 1
ATOM 2890 N N . LEU A 1 369 ? 15.791 -12.621 8.916 1.00 79.62 369 LEU A N 1
ATOM 2891 C CA . LEU A 1 369 ? 16.193 -13.947 9.397 1.00 79.62 369 LEU A CA 1
ATOM 2892 C C . LEU A 1 369 ? 16.841 -13.906 10.786 1.00 79.62 369 LEU A C 1
ATOM 2894 O O . LEU A 1 369 ? 16.661 -14.836 11.570 1.00 79.62 369 LEU A O 1
ATOM 2898 N N . PHE A 1 370 ? 17.585 -12.849 11.111 1.00 85.00 370 PHE A N 1
ATOM 2899 C CA . PHE A 1 370 ? 18.146 -12.643 12.444 1.00 85.00 370 PHE A CA 1
ATOM 2900 C C . PHE A 1 370 ? 17.044 -12.462 13.491 1.00 85.00 370 PHE A C 1
ATOM 2902 O O . PHE A 1 370 ? 17.050 -13.171 14.500 1.00 85.00 370 PHE A O 1
ATOM 2909 N N . LEU A 1 371 ? 16.081 -11.569 13.238 1.00 81.94 371 LEU A N 1
ATOM 2910 C CA . LEU A 1 371 ? 14.946 -11.350 14.137 1.00 81.94 371 LEU A CA 1
ATOM 2911 C C . LEU A 1 371 ? 14.171 -12.655 14.340 1.00 81.94 371 LEU A C 1
ATOM 2913 O O . LEU A 1 371 ? 13.899 -13.074 15.466 1.00 81.94 371 LEU A O 1
ATOM 2917 N N . LEU A 1 372 ? 13.895 -13.354 13.240 1.00 76.94 372 LEU A N 1
ATOM 2918 C CA . LEU A 1 372 ? 13.141 -14.594 13.263 1.00 76.94 372 LEU A CA 1
ATOM 2919 C C . LEU A 1 372 ? 13.886 -15.728 13.981 1.00 76.94 372 LEU A C 1
ATOM 2921 O O . LEU A 1 372 ? 13.291 -16.388 14.832 1.00 76.94 372 LEU A O 1
ATOM 2925 N N . GLY A 1 373 ? 15.177 -15.913 13.706 1.00 75.31 373 GLY A N 1
ATOM 2926 C CA . GLY A 1 373 ? 16.026 -16.936 14.321 1.00 75.31 373 GLY A CA 1
ATOM 2927 C C . GLY A 1 373 ? 16.251 -16.748 15.822 1.00 75.31 373 GLY A C 1
ATOM 2928 O O . GLY A 1 373 ? 16.471 -17.715 16.551 1.00 75.31 373 GLY A O 1
ATOM 2929 N N . ARG A 1 374 ? 16.157 -15.507 16.308 1.00 77.81 374 ARG A N 1
ATOM 2930 C CA . ARG A 1 374 ? 16.262 -15.163 17.733 1.00 77.81 374 ARG A CA 1
ATOM 2931 C C . ARG A 1 374 ? 14.910 -15.097 18.450 1.00 77.81 374 ARG A C 1
ATOM 2933 O O . ARG A 1 374 ? 14.886 -14.763 19.629 1.00 77.81 374 ARG A O 1
ATOM 2940 N N . ASN A 1 375 ? 13.807 -15.434 17.770 1.00 73.75 375 ASN A N 1
ATOM 2941 C CA . ASN A 1 375 ? 12.435 -15.241 18.261 1.00 73.75 375 ASN A CA 1
ATOM 2942 C C . ASN A 1 375 ? 12.166 -13.802 18.741 1.00 73.75 375 ASN A C 1
ATOM 2944 O O . ASN A 1 375 ? 11.404 -13.582 19.678 1.00 73.75 375 ASN A O 1
ATOM 2948 N N . ILE A 1 376 ? 12.784 -12.823 18.078 1.00 74.44 376 ILE A N 1
ATOM 2949 C CA . ILE A 1 376 ? 12.518 -11.404 18.291 1.00 74.44 376 ILE A CA 1
ATOM 2950 C C . ILE A 1 376 ? 11.289 -11.061 17.447 1.00 74.44 376 ILE A C 1
ATOM 2952 O O . ILE A 1 376 ? 11.377 -10.868 16.234 1.00 74.44 376 ILE A O 1
ATOM 2956 N N . GLY A 1 377 ? 10.120 -11.079 18.082 1.00 71.56 377 GLY A N 1
ATOM 2957 C CA . GLY A 1 377 ? 8.865 -10.619 17.497 1.00 71.56 377 GLY A CA 1
ATOM 2958 C C . GLY A 1 377 ? 8.558 -9.158 17.813 1.00 71.56 377 GLY A C 1
ATOM 2959 O O . GLY A 1 377 ? 9.356 -8.446 18.423 1.00 71.56 377 GLY A O 1
ATOM 2960 N N . LEU A 1 378 ? 7.355 -8.734 17.423 1.00 69.44 378 LEU A N 1
ATOM 2961 C CA . LEU A 1 378 ? 6.824 -7.393 17.690 1.00 69.44 378 LEU A CA 1
ATOM 2962 C C . LEU A 1 378 ? 6.881 -7.032 19.179 1.00 69.44 378 LEU A C 1
ATOM 2964 O O . LEU A 1 378 ? 7.327 -5.949 19.535 1.00 69.44 378 LEU A O 1
ATOM 2968 N N . ASP A 1 379 ? 6.563 -7.977 20.062 1.00 68.00 379 ASP A N 1
ATOM 2969 C CA . ASP A 1 379 ? 6.565 -7.732 21.502 1.00 68.00 379 ASP A CA 1
ATOM 2970 C C . ASP A 1 379 ? 7.956 -7.405 22.058 1.00 68.00 379 ASP A C 1
ATOM 2972 O O . ASP A 1 379 ? 8.076 -6.563 22.945 1.00 68.00 379 ASP A O 1
ATOM 2976 N N . GLN A 1 380 ? 9.019 -8.010 21.520 1.00 70.88 380 GLN A N 1
ATOM 2977 C CA . GLN A 1 380 ? 10.382 -7.663 21.925 1.00 70.88 380 GLN A CA 1
ATOM 2978 C C . GLN A 1 380 ? 10.826 -6.299 21.383 1.00 70.88 380 GLN A C 1
ATOM 2980 O O . GLN A 1 380 ? 11.584 -5.603 22.053 1.00 70.88 380 GLN A O 1
ATOM 2985 N N . LEU A 1 381 ? 10.305 -5.855 20.234 1.00 73.75 381 LEU A N 1
ATOM 2986 C CA . LEU A 1 381 ? 10.523 -4.485 19.746 1.00 73.75 381 LEU A CA 1
ATOM 2987 C C . LEU A 1 381 ? 9.819 -3.434 20.627 1.00 73.75 381 LEU A C 1
ATOM 2989 O O . LEU A 1 381 ? 10.084 -2.235 20.508 1.00 73.75 381 LEU A O 1
ATOM 2993 N N . HIS A 1 382 ? 8.927 -3.857 21.525 1.00 68.75 382 HIS A N 1
ATOM 2994 C CA . HIS A 1 382 ? 8.169 -2.967 22.408 1.00 68.75 382 HIS A CA 1
ATOM 2995 C C . HIS A 1 382 ? 8.734 -2.870 23.822 1.00 68.75 382 HIS A C 1
ATOM 2997 O O . HIS A 1 382 ? 8.371 -1.951 24.559 1.00 68.75 382 HIS A O 1
ATOM 3003 N N . ILE A 1 383 ? 9.634 -3.777 24.196 1.00 67.62 383 ILE A N 1
ATOM 3004 C CA . ILE A 1 383 ? 10.283 -3.804 25.507 1.00 67.62 383 ILE A CA 1
ATOM 3005 C C . ILE A 1 383 ? 11.665 -3.172 25.382 1.00 67.62 383 ILE A C 1
ATOM 3007 O O . ILE A 1 383 ? 12.390 -3.460 24.429 1.00 67.62 383 ILE A O 1
ATOM 3011 N N . LYS A 1 384 ? 12.036 -2.324 26.351 1.00 67.50 384 LYS A N 1
ATOM 3012 C CA . LYS A 1 384 ? 13.357 -1.690 26.400 1.00 67.50 384 LYS A CA 1
ATOM 3013 C C . LYS A 1 384 ? 14.443 -2.762 26.331 1.00 67.50 384 LYS A C 1
ATOM 3015 O O . LYS A 1 384 ? 14.455 -3.699 27.122 1.00 67.50 384 LYS A O 1
ATOM 3020 N N . GLN A 1 385 ? 15.349 -2.610 25.378 1.00 70.94 385 GLN A N 1
ATOM 3021 C CA . GLN A 1 385 ? 16.440 -3.553 25.188 1.00 70.94 385 GLN A CA 1
ATOM 3022 C C . GLN A 1 385 ? 17.627 -3.140 26.059 1.00 70.94 385 GLN A C 1
ATOM 3024 O O . GLN A 1 385 ? 18.006 -1.970 26.076 1.00 70.94 385 GLN A O 1
ATOM 3029 N N . ASP A 1 386 ? 18.222 -4.101 26.766 1.00 70.12 386 ASP A N 1
ATOM 3030 C CA . ASP A 1 386 ? 19.530 -3.913 27.403 1.00 70.12 386 ASP A CA 1
ATOM 3031 C C . ASP A 1 386 ? 20.585 -3.649 26.310 1.00 70.12 386 ASP A C 1
ATOM 3033 O O . ASP A 1 386 ? 20.532 -4.238 25.225 1.00 70.12 386 ASP A O 1
ATOM 3037 N N . GLU A 1 387 ? 21.577 -2.807 26.593 1.00 69.06 387 GLU A N 1
ATOM 3038 C CA . GLU A 1 387 ? 22.747 -2.587 25.732 1.00 69.06 387 GLU A CA 1
ATOM 3039 C C . GLU A 1 387 ? 23.477 -3.906 25.426 1.00 69.06 387 GLU A C 1
ATOM 3041 O O . GLU A 1 387 ? 24.057 -4.082 24.354 1.00 69.06 387 GLU A O 1
ATOM 3046 N N . LYS A 1 388 ? 23.394 -4.886 26.336 1.00 71.44 388 LYS A N 1
ATOM 3047 C CA . LYS A 1 388 ? 23.962 -6.231 26.146 1.00 71.44 388 LYS A CA 1
ATOM 3048 C C . LYS A 1 388 ? 23.087 -7.172 25.312 1.00 71.44 388 LYS A C 1
ATOM 3050 O O . LYS A 1 388 ? 23.553 -8.261 24.950 1.00 71.44 388 LYS A O 1
ATOM 3055 N N . SER A 1 389 ? 21.851 -6.788 24.985 1.00 79.75 389 SER A N 1
ATOM 3056 C CA . SER A 1 389 ? 20.952 -7.608 24.166 1.00 79.75 389 SER A CA 1
ATOM 3057 C C . SER A 1 389 ? 21.577 -7.921 22.802 1.00 79.75 389 SER A C 1
ATOM 3059 O O . SER A 1 389 ? 22.344 -7.135 22.235 1.00 79.75 389 SER A O 1
ATOM 3061 N N . ASP A 1 390 ? 21.269 -9.101 22.262 1.00 81.06 390 ASP A N 1
ATOM 3062 C CA . ASP A 1 390 ? 21.740 -9.494 20.928 1.00 81.06 390 ASP A CA 1
ATOM 3063 C C . ASP A 1 390 ? 21.191 -8.551 19.842 1.00 81.06 390 ASP A C 1
ATOM 3065 O O . ASP A 1 390 ? 21.893 -8.271 18.868 1.00 81.06 390 ASP A O 1
ATOM 3069 N N . LEU A 1 391 ? 19.973 -8.024 20.027 1.00 83.19 391 LEU A N 1
ATOM 3070 C CA . LEU A 1 391 ? 19.347 -7.058 19.123 1.00 83.19 391 LEU A CA 1
ATOM 3071 C C . LEU A 1 391 ? 20.140 -5.747 19.070 1.00 83.19 391 LEU A C 1
ATOM 3073 O O . LEU A 1 391 ? 20.556 -5.336 17.986 1.00 83.19 391 LEU A O 1
ATOM 3077 N N . CYS A 1 392 ? 20.416 -5.137 20.230 1.00 83.31 392 CYS A N 1
ATOM 3078 C CA . CYS A 1 392 ? 21.136 -3.866 20.304 1.00 83.31 392 CYS A CA 1
ATOM 3079 C C . CYS A 1 392 ? 22.559 -3.982 19.746 1.00 83.31 392 CYS A C 1
ATOM 3081 O O . CYS A 1 392 ? 22.950 -3.218 18.862 1.00 83.31 392 CYS A O 1
ATOM 3083 N N . ARG A 1 393 ? 23.300 -5.023 20.153 1.00 86.94 393 ARG A N 1
ATOM 3084 C CA . ARG A 1 393 ? 24.651 -5.282 19.633 1.00 86.94 393 ARG A CA 1
ATOM 3085 C C . ARG A 1 393 ? 24.678 -5.488 18.122 1.00 86.94 393 ARG A C 1
ATOM 3087 O O . ARG A 1 393 ? 25.635 -5.074 17.475 1.00 86.94 393 ARG A O 1
ATOM 3094 N N . THR A 1 394 ? 23.665 -6.140 17.553 1.00 88.56 394 THR A N 1
ATOM 3095 C CA . THR A 1 394 ? 23.601 -6.362 16.102 1.00 88.56 394 THR A CA 1
ATOM 3096 C C . THR A 1 394 ? 23.301 -5.061 15.362 1.00 88.56 394 THR A C 1
ATOM 3098 O O . THR A 1 394 ? 23.987 -4.764 14.391 1.00 88.56 394 THR A O 1
ATOM 3101 N N . PHE A 1 395 ? 22.356 -4.248 15.847 1.00 88.75 395 PHE A N 1
ATOM 3102 C CA . PHE A 1 395 ? 22.056 -2.932 15.268 1.00 88.75 395 PHE A CA 1
ATOM 3103 C C . PHE A 1 395 ? 23.278 -2.009 15.287 1.00 88.75 395 PHE A C 1
ATOM 3105 O O . PHE A 1 395 ? 23.605 -1.420 14.260 1.00 88.75 395 PHE A O 1
ATOM 3112 N N . MET A 1 396 ? 24.000 -1.951 16.412 1.00 87.94 396 MET A N 1
ATOM 3113 C CA . MET A 1 396 ? 25.239 -1.173 16.519 1.00 87.94 396 MET A CA 1
ATOM 3114 C C . MET A 1 396 ? 26.299 -1.649 15.526 1.00 87.94 396 MET A C 1
ATOM 3116 O O . MET A 1 396 ? 26.821 -0.842 14.770 1.00 87.94 396 MET A O 1
ATOM 3120 N N . LYS A 1 397 ? 26.563 -2.959 15.448 1.00 91.25 397 LYS A N 1
ATOM 3121 C CA . LYS A 1 397 ? 27.539 -3.513 14.493 1.00 91.25 397 LYS A CA 1
ATOM 3122 C C . LYS A 1 397 ? 27.162 -3.270 13.034 1.00 91.25 397 LYS A C 1
ATOM 3124 O O . LYS A 1 397 ? 28.040 -3.099 12.193 1.00 91.25 397 LYS A O 1
ATOM 3129 N N . VAL A 1 398 ? 25.871 -3.318 12.709 1.00 91.50 398 VAL A N 1
ATOM 3130 C CA . VAL A 1 398 ? 25.379 -2.993 11.365 1.00 91.50 398 VAL A CA 1
ATOM 3131 C C . VAL A 1 398 ? 25.621 -1.516 11.069 1.00 91.50 398 VAL A C 1
ATOM 3133 O O . VAL A 1 398 ? 26.177 -1.211 10.019 1.00 91.50 398 VAL A O 1
ATOM 3136 N N . GLN A 1 399 ? 25.278 -0.621 11.998 1.00 91.44 399 GLN A N 1
ATOM 3137 C CA . GLN A 1 399 ? 25.503 0.815 11.840 1.00 91.44 399 GLN A CA 1
ATOM 3138 C C . GLN A 1 399 ? 26.997 1.147 11.707 1.00 91.44 399 GLN A C 1
ATOM 3140 O O . GLN A 1 399 ? 27.389 1.801 10.747 1.00 91.44 399 GLN A O 1
ATOM 3145 N N . GLU A 1 400 ? 27.843 0.613 12.591 1.00 92.25 400 GLU A N 1
ATOM 3146 C CA . GLU A 1 400 ? 29.303 0.766 12.532 1.00 92.25 400 GLU A CA 1
ATOM 3147 C C . GLU A 1 400 ? 29.867 0.311 11.181 1.00 92.25 400 GLU A C 1
ATOM 3149 O O . GLU A 1 400 ? 30.707 0.991 10.598 1.00 92.25 400 GLU A O 1
ATOM 3154 N N . ALA A 1 401 ? 29.382 -0.810 10.638 1.00 91.06 401 ALA A N 1
ATOM 3155 C CA . ALA A 1 401 ? 29.822 -1.300 9.336 1.00 91.06 401 ALA A CA 1
ATOM 3156 C C . ALA A 1 401 ? 29.360 -0.411 8.164 1.00 91.06 401 ALA A C 1
ATOM 3158 O O . ALA A 1 401 ? 30.095 -0.264 7.186 1.00 91.06 401 ALA A O 1
ATOM 3159 N N . LEU A 1 402 ? 28.177 0.207 8.259 1.00 91.00 402 LEU A N 1
ATOM 3160 C CA . LEU A 1 402 ? 27.697 1.189 7.277 1.00 91.00 402 LEU A CA 1
ATOM 3161 C C . LEU A 1 402 ? 28.474 2.516 7.340 1.00 91.00 402 LEU A C 1
ATOM 3163 O O . LEU A 1 402 ? 28.546 3.239 6.341 1.00 91.00 402 LEU A O 1
ATOM 3167 N N . ASP A 1 403 ? 29.095 2.807 8.480 1.00 88.56 403 ASP A N 1
ATOM 3168 C CA . ASP A 1 403 ? 29.888 4.016 8.708 1.00 88.56 403 ASP A CA 1
ATOM 3169 C C . ASP A 1 403 ? 31.397 3.811 8.436 1.00 88.56 403 ASP A C 1
ATOM 3171 O O . ASP A 1 403 ? 32.134 4.787 8.318 1.00 88.56 403 ASP A O 1
ATOM 3175 N N . ALA A 1 404 ? 31.862 2.563 8.281 1.00 86.56 404 ALA A N 1
ATOM 3176 C CA . ALA A 1 404 ? 33.289 2.209 8.265 1.00 86.56 404 ALA A CA 1
ATOM 3177 C C . ALA A 1 404 ? 34.065 2.493 6.959 1.00 86.56 404 ALA A C 1
ATOM 3179 O O . ALA A 1 404 ? 35.288 2.626 7.007 1.00 86.56 404 ALA A O 1
ATOM 3180 N N . ASP A 1 405 ? 33.407 2.546 5.797 1.00 81.44 405 ASP A N 1
ATOM 3181 C CA . ASP A 1 405 ? 34.067 2.711 4.481 1.00 81.44 405 ASP A CA 1
ATOM 3182 C C . ASP A 1 405 ? 33.583 3.992 3.768 1.00 81.44 405 ASP A C 1
ATOM 3184 O O . ASP A 1 405 ? 32.700 4.695 4.254 1.00 81.44 405 ASP A O 1
ATOM 3188 N N . THR A 1 406 ? 34.145 4.331 2.610 1.00 80.50 406 THR A N 1
ATOM 3189 C CA . THR A 1 406 ? 33.629 5.386 1.719 1.00 80.50 406 THR A CA 1
ATOM 3190 C C . THR A 1 406 ? 32.814 4.811 0.561 1.00 80.50 406 THR A C 1
ATOM 3192 O O . THR A 1 406 ? 31.910 5.478 0.062 1.00 80.50 406 THR A O 1
ATOM 3195 N N . ASP A 1 407 ? 33.078 3.564 0.166 1.00 87.38 407 ASP A N 1
ATOM 3196 C CA . ASP A 1 407 ? 32.383 2.868 -0.915 1.00 87.38 407 ASP A CA 1
ATOM 3197 C C . ASP A 1 407 ? 31.057 2.247 -0.436 1.00 87.38 407 ASP A C 1
ATOM 3199 O O . ASP A 1 407 ? 31.030 1.443 0.499 1.00 87.38 407 ASP A O 1
ATOM 3203 N N . LEU A 1 408 ? 29.942 2.602 -1.089 1.00 84.88 408 LEU A N 1
ATOM 3204 C CA . LEU A 1 408 ? 28.595 2.151 -0.711 1.00 84.88 408 LEU A CA 1
ATOM 3205 C C . LEU A 1 408 ? 28.445 0.623 -0.742 1.00 84.88 408 LEU A C 1
ATOM 3207 O O . LEU A 1 408 ? 27.784 0.050 0.123 1.00 84.88 408 LEU A O 1
ATOM 3211 N N . GLU A 1 409 ? 29.047 -0.050 -1.721 1.00 82.69 409 GLU A N 1
ATOM 3212 C CA . GLU A 1 409 ? 28.926 -1.501 -1.847 1.00 82.69 409 GLU A CA 1
ATOM 3213 C C . GLU A 1 409 ? 29.693 -2.199 -0.722 1.00 82.69 409 GLU A C 1
ATOM 3215 O O . GLU A 1 409 ? 29.159 -3.116 -0.097 1.00 82.69 409 GLU A O 1
ATOM 3220 N N . ARG A 1 410 ? 30.900 -1.725 -0.388 1.00 84.50 410 ARG A N 1
ATOM 3221 C CA . ARG A 1 410 ? 31.681 -2.264 0.739 1.00 84.50 410 ARG A CA 1
ATOM 3222 C C . ARG A 1 410 ? 31.009 -2.032 2.087 1.00 84.50 410 ARG A C 1
ATOM 3224 O O . ARG A 1 410 ? 30.984 -2.963 2.891 1.00 84.50 410 ARG A O 1
ATOM 3231 N N . LYS A 1 411 ? 30.406 -0.856 2.310 1.00 89.06 411 LYS A N 1
ATOM 3232 C CA . LYS A 1 411 ? 29.573 -0.575 3.497 1.00 89.06 411 LYS A CA 1
ATOM 3233 C C . LYS A 1 411 ? 28.483 -1.630 3.674 1.00 89.06 411 LYS A C 1
ATOM 3235 O O . LYS A 1 411 ? 28.340 -2.222 4.744 1.00 89.06 411 LYS A O 1
ATOM 3240 N N . LEU A 1 412 ? 27.734 -1.900 2.603 1.00 85.94 412 LEU A N 1
ATOM 3241 C CA . LEU A 1 412 ? 26.644 -2.874 2.620 1.00 85.94 412 LEU A CA 1
ATOM 3242 C C . LEU A 1 412 ? 27.157 -4.304 2.830 1.00 85.94 412 LEU A C 1
ATOM 3244 O O . LEU A 1 412 ? 26.571 -5.039 3.620 1.00 85.94 412 LEU A O 1
ATOM 3248 N N . ILE A 1 413 ? 28.263 -4.699 2.190 1.00 84.38 413 ILE A N 1
ATOM 3249 C CA . ILE A 1 413 ? 28.891 -6.012 2.418 1.00 84.38 413 ILE A CA 1
ATOM 3250 C C . ILE A 1 413 ? 29.315 -6.152 3.886 1.00 84.38 413 ILE A C 1
ATOM 3252 O O . ILE A 1 413 ? 28.994 -7.158 4.521 1.00 84.38 413 ILE A O 1
ATOM 3256 N N . GLY A 1 414 ? 29.965 -5.131 4.453 1.00 86.62 414 GLY A N 1
ATOM 3257 C CA . GLY A 1 414 ? 30.332 -5.085 5.869 1.00 86.62 414 GLY A CA 1
ATOM 3258 C C . GLY A 1 414 ? 29.121 -5.307 6.776 1.00 86.62 414 GLY A C 1
ATOM 3259 O O . GLY A 1 414 ? 29.126 -6.220 7.604 1.00 86.62 414 GLY A O 1
ATOM 3260 N N . ALA A 1 415 ? 28.041 -4.556 6.550 1.00 89.50 415 ALA A N 1
ATOM 3261 C CA . ALA A 1 415 ? 26.784 -4.689 7.285 1.00 89.50 415 ALA A CA 1
ATOM 3262 C C . ALA A 1 415 ? 26.147 -6.086 7.153 1.00 89.50 415 ALA A C 1
ATOM 3264 O O . ALA A 1 415 ? 25.707 -6.672 8.137 1.00 89.50 415 ALA A O 1
ATOM 3265 N N . ILE A 1 416 ? 26.146 -6.674 5.954 1.00 85.00 416 ILE A N 1
ATOM 3266 C CA . ILE A 1 416 ? 25.625 -8.031 5.708 1.00 85.00 416 ILE A CA 1
ATOM 3267 C C . ILE A 1 416 ? 26.449 -9.090 6.454 1.00 85.00 416 ILE A C 1
ATOM 3269 O O . ILE A 1 416 ? 25.906 -10.102 6.910 1.00 85.00 416 ILE A O 1
ATOM 3273 N N . THR A 1 417 ? 27.766 -8.900 6.556 1.00 85.62 417 THR A N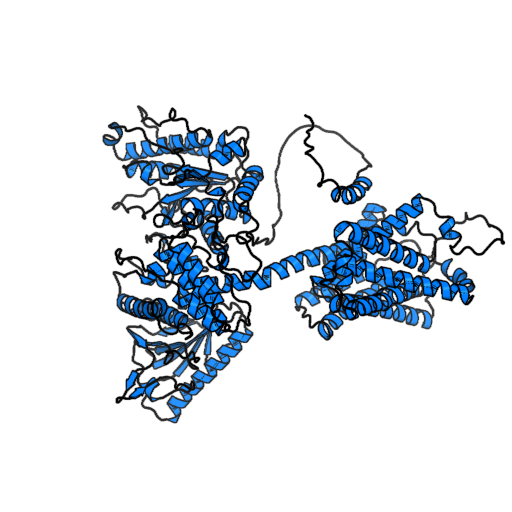 1
ATOM 3274 C CA . THR A 1 417 ? 28.661 -9.842 7.247 1.00 85.62 417 THR A CA 1
ATOM 3275 C C . THR A 1 417 ? 28.621 -9.715 8.768 1.00 85.62 417 THR A C 1
ATOM 3277 O O . THR A 1 417 ? 28.967 -10.677 9.456 1.00 85.62 417 THR A O 1
ATOM 3280 N N . SER A 1 418 ? 28.158 -8.583 9.309 1.00 87.94 418 SER A N 1
ATOM 3281 C CA . SER A 1 418 ? 28.061 -8.375 10.757 1.00 87.94 418 SER A CA 1
ATOM 3282 C C . SER A 1 418 ? 26.844 -9.064 11.394 1.00 87.94 418 SER A C 1
ATOM 3284 O O . SER A 1 418 ? 26.850 -9.335 12.599 1.00 87.94 418 SER A O 1
ATOM 3286 N N . ILE A 1 419 ? 25.833 -9.427 10.594 1.00 87.38 419 ILE A N 1
ATOM 3287 C CA . ILE A 1 419 ? 24.629 -10.134 11.047 1.00 87.38 419 ILE A CA 1
ATOM 3288 C C . ILE A 1 419 ? 24.875 -11.647 11.118 1.00 87.38 419 ILE A C 1
ATOM 3290 O O . ILE A 1 419 ? 25.159 -12.308 10.116 1.00 87.38 419 ILE A O 1
ATOM 3294 N N . SER A 1 420 ? 24.692 -12.217 12.311 1.00 83.56 420 SER A N 1
ATOM 3295 C CA . SER A 1 420 ? 24.761 -13.665 12.549 1.00 83.56 420 SER A CA 1
ATOM 3296 C C . SER A 1 420 ? 23.364 -14.288 12.550 1.00 83.56 420 SER A C 1
ATOM 3298 O O . SER A 1 420 ? 22.611 -14.122 13.509 1.00 83.56 420 SER A O 1
ATOM 3300 N N . VAL A 1 421 ? 23.028 -15.029 11.494 1.00 80.31 421 VAL A N 1
ATOM 3301 C CA . VAL A 1 421 ? 21.746 -15.739 11.371 1.00 80.31 421 VAL A CA 1
ATOM 3302 C C . VAL A 1 421 ? 21.843 -17.114 12.032 1.00 80.31 421 VAL A C 1
ATOM 3304 O O . VAL A 1 421 ? 22.761 -17.883 11.749 1.00 80.31 421 VAL A O 1
ATOM 3307 N N . ILE A 1 422 ? 20.876 -17.432 12.893 1.00 78.12 422 ILE A N 1
ATOM 3308 C CA . ILE A 1 422 ? 20.710 -18.761 13.489 1.00 78.12 422 ILE A CA 1
ATOM 3309 C C . ILE A 1 422 ? 19.393 -19.325 12.977 1.00 78.12 422 ILE A C 1
ATOM 3311 O O . ILE A 1 422 ? 18.347 -18.714 13.169 1.00 78.12 422 ILE A O 1
ATOM 3315 N N . LEU A 1 423 ? 19.441 -20.482 12.323 1.00 75.75 423 LEU A N 1
ATOM 3316 C CA . LEU A 1 423 ? 18.220 -21.181 11.940 1.00 75.75 423 LEU A CA 1
ATOM 3317 C C . LEU A 1 423 ? 17.642 -21.949 13.141 1.00 75.75 423 LEU A C 1
ATOM 3319 O O . LEU A 1 423 ? 18.415 -22.433 13.975 1.00 75.75 423 LEU A O 1
ATOM 3323 N N . PRO A 1 424 ? 16.308 -22.095 13.231 1.00 68.31 424 PRO A N 1
ATOM 3324 C CA . PRO A 1 424 ? 15.671 -22.935 14.241 1.00 68.31 424 PRO A CA 1
ATOM 3325 C C . PRO A 1 424 ? 16.271 -24.350 14.265 1.00 68.31 424 PRO A C 1
ATOM 3327 O O . PRO A 1 424 ? 16.614 -24.901 13.216 1.00 68.31 424 PRO A O 1
ATOM 3330 N N . GLN A 1 425 ? 16.386 -24.959 15.453 1.00 61.56 425 GLN A N 1
ATOM 3331 C CA . GLN A 1 425 ? 16.848 -26.347 15.565 1.00 61.56 425 GLN A CA 1
ATOM 3332 C C . GLN A 1 425 ? 15.919 -27.279 14.770 1.00 61.56 425 GLN A C 1
ATOM 3334 O O . GLN A 1 425 ? 14.695 -27.206 14.901 1.00 61.56 425 GLN A O 1
ATOM 3339 N N . GLN A 1 426 ? 16.504 -28.157 13.946 1.00 54.59 426 GLN A N 1
ATOM 3340 C CA . GLN A 1 426 ? 15.770 -29.153 13.159 1.00 54.59 426 GLN A CA 1
ATOM 3341 C C . GLN A 1 426 ? 15.064 -30.135 14.104 1.00 54.59 426 GLN A C 1
ATOM 3343 O O . GLN A 1 426 ? 15.695 -31.060 14.607 1.00 54.59 426 GLN A O 1
ATOM 3348 N N . GLY A 1 427 ? 13.777 -29.914 14.380 1.00 44.53 427 GLY A N 1
ATOM 3349 C CA . GLY A 1 427 ? 13.064 -30.703 15.392 1.00 44.53 427 GLY A CA 1
ATOM 3350 C C . GLY A 1 427 ? 11.620 -31.080 15.073 1.00 44.53 427 GLY A C 1
ATOM 3351 O O . GLY A 1 427 ? 11.121 -32.038 15.651 1.00 44.53 427 GLY A O 1
ATOM 3352 N N . LYS A 1 428 ? 10.936 -30.392 14.153 1.00 51.44 428 LYS A N 1
ATOM 3353 C CA . LYS A 1 428 ? 9.566 -30.754 13.755 1.00 51.44 428 LYS A CA 1
ATOM 3354 C C . LYS A 1 428 ? 9.544 -31.002 12.247 1.00 51.44 428 LYS A C 1
ATOM 3356 O O . LYS A 1 428 ? 9.819 -30.087 11.476 1.00 51.44 428 LYS A O 1
ATOM 3361 N N . GLN A 1 429 ? 9.291 -32.250 11.843 1.00 55.53 429 GLN A N 1
ATOM 3362 C CA . GLN A 1 429 ? 8.940 -32.576 10.459 1.00 55.53 429 GLN A CA 1
ATOM 3363 C C . GLN A 1 429 ? 7.750 -31.702 10.057 1.00 55.53 429 GLN A C 1
ATOM 3365 O O . GLN A 1 429 ? 6.778 -31.597 10.806 1.00 55.53 429 GLN A O 1
ATOM 3370 N N . VAL A 1 430 ? 7.859 -31.039 8.911 1.00 60.09 430 VAL A N 1
ATOM 3371 C CA . VAL A 1 430 ? 6.770 -30.254 8.335 1.00 60.09 430 VAL A CA 1
ATOM 3372 C C . VAL A 1 430 ? 6.280 -31.064 7.146 1.00 60.09 430 VAL A C 1
ATOM 3374 O O . VAL A 1 430 ? 6.948 -31.083 6.119 1.00 60.09 430 VAL A O 1
ATOM 3377 N N . SER A 1 431 ? 5.161 -31.768 7.307 1.00 61.09 431 SER A N 1
ATOM 3378 C CA . SER A 1 431 ? 4.529 -32.495 6.200 1.00 61.09 431 SER A CA 1
ATOM 3379 C C . SER A 1 431 ? 3.942 -31.476 5.220 1.00 61.09 431 SER A C 1
ATOM 3381 O O . SER A 1 431 ? 3.157 -30.646 5.670 1.00 61.09 431 SER A O 1
ATOM 3383 N N . GLY A 1 432 ? 4.348 -31.500 3.943 1.00 73.94 432 GLY A N 1
ATOM 3384 C CA . GLY A 1 432 ? 3.907 -30.532 2.919 1.00 73.94 432 GLY A CA 1
ATOM 3385 C C . GLY A 1 432 ? 4.784 -29.274 2.809 1.00 73.94 432 GLY A C 1
ATOM 3386 O O . GLY A 1 432 ? 4.327 -28.198 2.418 1.00 73.94 432 GLY A O 1
ATOM 3387 N N . ALA A 1 433 ? 6.071 -29.383 3.158 1.00 78.81 433 ALA A N 1
ATOM 3388 C CA . ALA A 1 433 ? 7.031 -28.284 3.026 1.00 78.81 433 ALA A CA 1
ATOM 3389 C C . ALA A 1 433 ? 7.217 -27.839 1.564 1.00 78.81 433 ALA A C 1
ATOM 3391 O O . ALA A 1 433 ? 7.444 -26.653 1.315 1.00 78.81 433 ALA A O 1
ATOM 3392 N N . VAL A 1 434 ? 7.103 -28.773 0.612 1.00 82.75 434 VAL A N 1
ATOM 3393 C CA . VAL A 1 434 ? 7.104 -28.463 -0.824 1.00 82.75 434 VAL A CA 1
ATOM 3394 C C . VAL A 1 434 ? 5.886 -27.622 -1.210 1.00 82.75 434 VAL A C 1
ATOM 3396 O O . VAL A 1 434 ? 6.059 -26.579 -1.835 1.00 82.75 434 VAL A O 1
ATOM 3399 N N . ASP A 1 435 ? 4.684 -28.001 -0.776 1.00 81.25 435 ASP A N 1
ATOM 3400 C CA . ASP A 1 435 ? 3.450 -27.258 -1.079 1.00 81.25 435 ASP A CA 1
ATOM 3401 C C . ASP A 1 435 ? 3.539 -25.818 -0.554 1.00 81.25 435 ASP A C 1
ATOM 3403 O O . ASP A 1 435 ? 3.249 -24.847 -1.248 1.00 81.25 435 ASP A O 1
ATOM 3407 N N . LEU A 1 436 ? 4.059 -25.660 0.663 1.00 80.75 436 LEU A N 1
ATOM 3408 C CA . LEU A 1 436 ? 4.296 -24.353 1.270 1.00 80.75 436 LEU A CA 1
ATOM 3409 C C . LEU A 1 436 ? 5.355 -23.515 0.557 1.00 80.75 436 LEU A C 1
ATOM 3411 O O . LEU A 1 436 ? 5.254 -22.289 0.571 1.00 80.75 436 LEU A O 1
ATOM 3415 N N . LEU A 1 437 ? 6.384 -24.138 -0.022 1.00 84.81 437 LEU A N 1
ATOM 3416 C CA . LEU A 1 437 ? 7.390 -23.443 -0.829 1.00 84.81 437 LEU A CA 1
ATOM 3417 C C . LEU A 1 437 ? 6.751 -22.831 -2.079 1.00 84.81 437 LEU A C 1
ATOM 3419 O O . LEU A 1 437 ? 7.041 -21.687 -2.433 1.00 84.81 437 LEU A O 1
ATOM 3423 N N . LEU A 1 438 ? 5.874 -23.599 -2.725 1.00 82.56 438 LEU A N 1
ATOM 3424 C CA . LEU A 1 438 ? 5.155 -23.189 -3.929 1.00 82.56 438 LEU A CA 1
ATOM 3425 C C . LEU A 1 438 ? 3.993 -22.233 -3.628 1.00 82.56 438 LEU A C 1
ATOM 3427 O O . LEU A 1 438 ? 3.554 -21.515 -4.521 1.00 82.56 438 LEU A O 1
ATOM 3431 N N . GLY A 1 439 ? 3.569 -22.172 -2.367 1.00 81.12 439 GLY A N 1
ATOM 3432 C CA . GLY A 1 439 ? 2.405 -21.420 -1.925 1.00 81.12 439 GLY A CA 1
ATOM 3433 C C . GLY A 1 439 ? 1.158 -22.288 -2.041 1.00 81.12 439 GLY A C 1
ATOM 3434 O O . GLY A 1 439 ? 0.831 -22.780 -3.116 1.00 81.12 439 GLY A O 1
ATOM 3435 N N . VAL A 1 440 ? 0.457 -22.459 -0.925 1.00 76.00 440 VAL A N 1
ATOM 3436 C CA . VAL A 1 440 ? -0.780 -23.246 -0.858 1.00 76.00 440 VAL A CA 1
ATOM 3437 C C . VAL A 1 440 ? -1.966 -22.310 -1.021 1.00 76.00 440 VAL A C 1
ATOM 3439 O O . VAL A 1 440 ? -2.008 -21.264 -0.366 1.00 76.00 440 VAL A O 1
ATOM 3442 N N . GLU A 1 441 ? -2.926 -22.664 -1.873 1.00 72.12 441 GLU A N 1
ATOM 3443 C CA . GLU A 1 441 ? -4.164 -21.896 -1.972 1.00 72.12 441 GLU A CA 1
ATOM 3444 C C . GLU A 1 441 ? -4.956 -21.942 -0.663 1.00 72.12 441 GLU A C 1
ATOM 3446 O O . GLU A 1 441 ? -4.943 -22.925 0.079 1.00 72.12 441 GLU A O 1
ATOM 3451 N N . ASP A 1 442 ? -5.694 -20.868 -0.388 1.00 58.12 442 ASP A N 1
ATOM 3452 C CA . ASP A 1 442 ? -6.514 -20.752 0.820 1.00 58.12 442 ASP A CA 1
ATOM 3453 C C . ASP A 1 442 ? -7.487 -21.934 1.005 1.00 58.12 442 ASP A C 1
ATOM 3455 O O . ASP A 1 442 ? -7.698 -22.372 2.132 1.00 58.12 442 ASP A O 1
ATOM 3459 N N . SER A 1 443 ? -8.065 -22.455 -0.082 1.00 57.69 443 SER A N 1
ATOM 3460 C CA . SER A 1 443 ? -8.992 -23.600 -0.089 1.00 57.69 443 SER A CA 1
ATOM 3461 C C . SER A 1 443 ? -8.320 -24.928 0.272 1.00 57.69 443 SER A C 1
ATOM 3463 O O . SER A 1 443 ? -8.957 -25.804 0.852 1.00 57.69 443 SER A O 1
ATOM 3465 N N . GLU A 1 444 ? -7.042 -25.083 -0.068 1.00 60.75 444 GLU A N 1
ATOM 3466 C CA . GLU A 1 444 ? -6.246 -26.289 0.181 1.00 60.75 444 GLU A CA 1
ATOM 3467 C C . GLU A 1 444 ? -5.606 -26.265 1.578 1.00 60.75 444 GLU A C 1
ATOM 3469 O O . GLU A 1 444 ? -5.320 -27.308 2.169 1.00 60.75 444 GLU A O 1
ATOM 3474 N N . ALA A 1 445 ? -5.428 -25.068 2.143 1.00 56.38 445 ALA A N 1
ATOM 3475 C CA . ALA A 1 445 ? -4.883 -24.863 3.480 1.00 56.38 445 ALA A CA 1
ATOM 3476 C C . ALA A 1 445 ? -5.868 -25.196 4.618 1.00 56.38 445 ALA A C 1
ATOM 3478 O O . ALA A 1 445 ? -5.430 -25.368 5.757 1.00 56.38 445 ALA A O 1
ATOM 3479 N N . ASP A 1 446 ? -7.171 -25.320 4.334 1.00 53.12 446 ASP A N 1
ATOM 3480 C CA . ASP A 1 446 ? -8.212 -25.615 5.335 1.00 53.12 446 ASP A CA 1
ATOM 3481 C C . ASP A 1 446 ? -7.961 -26.936 6.097 1.00 53.12 446 ASP A C 1
ATOM 3483 O O . ASP A 1 446 ? -8.359 -27.072 7.261 1.00 53.12 446 ASP A O 1
ATOM 3487 N N . ASP A 1 447 ? -7.246 -27.885 5.483 1.00 50.47 447 ASP A N 1
ATOM 3488 C CA . ASP A 1 447 ? -6.966 -29.204 6.059 1.00 50.47 447 ASP A CA 1
ATOM 3489 C C . ASP A 1 447 ? -5.537 -29.358 6.628 1.00 50.47 447 ASP A C 1
ATOM 3491 O O . ASP A 1 447 ? -5.269 -30.324 7.354 1.00 50.47 447 ASP A O 1
ATOM 3495 N N . ILE A 1 448 ? -4.620 -28.408 6.380 1.00 50.69 448 ILE A N 1
ATOM 3496 C CA . ILE A 1 448 ? -3.194 -28.548 6.731 1.00 50.69 448 ILE A CA 1
ATOM 3497 C C . ILE A 1 448 ? -2.758 -27.545 7.812 1.00 50.69 448 ILE A C 1
ATOM 3499 O O . ILE A 1 448 ? -2.909 -26.332 7.694 1.00 50.69 448 ILE A O 1
ATOM 3503 N N . ARG A 1 449 ? -2.189 -28.056 8.916 1.00 56.66 449 ARG A N 1
ATOM 3504 C CA . ARG A 1 449 ? -1.822 -27.252 10.097 1.00 56.66 449 ARG A CA 1
ATOM 3505 C C . ARG A 1 449 ? -0.364 -26.838 10.085 1.00 56.66 449 ARG A C 1
ATOM 3507 O O . ARG A 1 449 ? 0.512 -27.633 10.419 1.00 56.66 449 ARG A O 1
ATOM 3514 N N . TYR A 1 450 ? -0.131 -25.552 9.872 1.00 58.59 450 TYR A N 1
ATOM 3515 C CA . TYR A 1 450 ? 1.200 -24.970 9.953 1.00 58.59 450 TYR A CA 1
ATOM 3516 C C . TYR A 1 450 ? 1.255 -23.860 11.016 1.00 58.59 450 TYR A C 1
ATOM 3518 O O . TYR A 1 450 ? 0.522 -22.869 10.923 1.00 58.59 450 TYR A O 1
ATOM 3526 N N . PRO A 1 451 ? 2.088 -23.997 12.065 1.00 56.03 451 PRO A N 1
ATOM 3527 C CA . PRO A 1 451 ? 2.331 -22.905 12.999 1.00 56.03 451 PRO A CA 1
ATOM 3528 C C . PRO A 1 451 ? 3.075 -21.761 12.312 1.00 56.03 451 PRO A C 1
ATOM 3530 O O . PRO A 1 451 ? 4.112 -21.984 11.693 1.00 56.03 451 PRO A O 1
ATOM 3533 N N . GLY A 1 452 ? 2.588 -20.530 12.487 1.00 64.31 452 GLY A N 1
ATOM 3534 C CA . GLY A 1 452 ? 3.288 -19.333 12.027 1.00 64.31 452 GLY A CA 1
ATOM 3535 C C . GLY A 1 452 ? 3.320 -19.147 10.511 1.00 64.31 452 GLY A C 1
ATOM 3536 O O . GLY A 1 452 ? 4.280 -18.559 10.026 1.00 64.31 452 GLY A O 1
ATOM 3537 N N . VAL A 1 453 ? 2.315 -19.632 9.771 1.00 72.62 453 VAL A N 1
ATOM 3538 C CA . VAL A 1 453 ? 2.160 -19.315 8.338 1.00 72.62 453 VAL A CA 1
ATOM 3539 C C . VAL A 1 453 ? 2.119 -17.815 8.088 1.00 72.62 453 VAL A C 1
ATOM 3541 O O . VAL A 1 453 ? 1.621 -17.049 8.911 1.00 72.62 453 VAL A O 1
ATOM 3544 N N . VAL A 1 454 ? 2.626 -17.421 6.927 1.00 71.44 454 VAL A N 1
ATOM 3545 C CA . VAL A 1 454 ? 2.654 -16.050 6.417 1.00 71.44 454 VAL A CA 1
ATOM 3546 C C . VAL A 1 454 ? 1.797 -16.005 5.157 1.00 71.44 454 VAL A C 1
ATOM 3548 O O . VAL A 1 454 ? 1.763 -16.980 4.402 1.00 71.44 454 VAL A O 1
ATOM 3551 N N . SER A 1 455 ? 1.107 -14.888 4.936 1.00 70.94 455 SER A N 1
ATOM 3552 C CA . SER A 1 455 ? 0.334 -14.681 3.715 1.00 70.94 455 SER A CA 1
ATOM 3553 C C . SER A 1 455 ? 1.209 -14.115 2.605 1.00 70.94 455 SER A C 1
ATOM 3555 O O . SER A 1 455 ? 2.090 -13.296 2.862 1.00 70.94 455 SER A O 1
ATOM 3557 N N . LEU A 1 456 ? 0.932 -14.565 1.390 1.00 68.88 456 LEU A N 1
ATOM 3558 C CA . LEU A 1 456 ? 1.478 -14.059 0.140 1.00 68.88 456 LEU A CA 1
ATOM 3559 C C . LEU A 1 456 ? 0.462 -13.112 -0.541 1.00 68.88 456 LEU A C 1
ATOM 3561 O O . LEU A 1 456 ? -0.714 -13.080 -0.148 1.00 68.88 456 LEU A O 1
ATOM 3565 N N . ASP A 1 457 ? 0.924 -12.338 -1.523 1.00 57.84 457 ASP A N 1
ATOM 3566 C CA . ASP A 1 457 ? 0.192 -11.286 -2.244 1.00 57.84 457 ASP A CA 1
ATOM 3567 C C . ASP A 1 457 ? -0.927 -11.870 -3.131 1.00 57.84 457 ASP A C 1
ATOM 3569 O O . ASP A 1 457 ? -2.029 -11.321 -3.213 1.00 57.84 457 ASP A O 1
ATOM 3573 N N . ASN A 1 458 ? -0.712 -13.053 -3.713 1.00 62.78 458 ASN A N 1
ATOM 3574 C CA . ASN A 1 458 ? -1.708 -13.808 -4.488 1.00 62.78 458 ASN A CA 1
ATOM 3575 C C . ASN A 1 458 ? -2.707 -14.595 -3.615 1.00 62.78 458 ASN A C 1
ATOM 3577 O O . ASN A 1 458 ? -3.382 -15.507 -4.094 1.00 62.78 458 ASN A O 1
ATOM 3581 N N . ARG A 1 459 ? -2.818 -14.256 -2.322 1.00 66.81 459 ARG A N 1
ATOM 3582 C CA . ARG A 1 459 ? -3.663 -14.945 -1.329 1.00 66.81 459 ARG A CA 1
ATOM 3583 C C . ARG A 1 459 ? -3.249 -16.391 -1.044 1.00 66.81 459 ARG A C 1
ATOM 3585 O O . ARG A 1 459 ? -4.028 -17.112 -0.429 1.00 66.81 459 ARG A O 1
ATOM 3592 N N . LYS A 1 460 ? -2.037 -16.814 -1.406 1.00 73.69 460 LYS A N 1
ATOM 3593 C CA . LYS A 1 460 ? -1.497 -18.109 -0.977 1.00 73.69 460 LYS A CA 1
ATOM 3594 C C . LYS A 1 460 ? -0.880 -18.024 0.418 1.00 73.69 460 LYS A C 1
ATOM 3596 O O . LYS A 1 460 ? -0.539 -16.952 0.924 1.00 73.69 460 LYS A O 1
ATOM 3601 N N . LEU A 1 461 ? -0.756 -19.173 1.067 1.00 74.75 461 LEU A N 1
ATOM 3602 C CA . LEU A 1 461 ? -0.117 -19.336 2.367 1.00 74.75 461 LEU A CA 1
ATOM 3603 C C . LEU A 1 461 ? 1.234 -20.038 2.220 1.00 74.75 461 LEU A C 1
ATOM 3605 O O . LEU A 1 461 ? 1.388 -20.979 1.445 1.00 74.75 461 LEU A O 1
ATOM 3609 N N . THR A 1 462 ? 2.218 -19.598 3.002 1.00 79.62 462 THR A N 1
ATOM 3610 C CA . THR A 1 462 ? 3.564 -20.189 3.036 1.00 79.62 462 THR A CA 1
ATOM 3611 C C . THR A 1 462 ? 4.141 -20.187 4.456 1.00 79.62 462 THR A C 1
ATOM 3613 O O . THR A 1 462 ? 3.585 -19.582 5.373 1.00 79.62 462 THR A O 1
ATOM 3616 N N . LEU A 1 463 ? 5.298 -20.821 4.656 1.00 76.12 463 LEU A N 1
ATOM 3617 C CA . LEU A 1 463 ? 6.065 -20.739 5.899 1.00 76.12 463 LEU A CA 1
ATOM 3618 C C . LEU A 1 463 ? 7.116 -19.636 5.848 1.00 76.12 463 LEU A C 1
ATOM 3620 O O . LEU A 1 463 ? 7.740 -19.472 4.800 1.00 76.12 463 LEU A O 1
ATOM 3624 N N . PRO A 1 464 ? 7.394 -18.922 6.957 1.00 75.88 464 PRO A N 1
ATOM 3625 C CA . PRO A 1 464 ? 8.518 -17.991 7.078 1.00 75.88 464 PRO A CA 1
ATOM 3626 C C . PRO A 1 464 ? 9.824 -18.562 6.508 1.00 75.88 464 PRO A C 1
ATOM 3628 O O . PRO A 1 464 ? 10.041 -19.776 6.536 1.00 75.88 464 PRO A O 1
ATOM 3631 N N . LEU A 1 465 ? 10.691 -17.709 5.959 1.00 78.81 465 LEU A N 1
ATOM 3632 C CA . LEU A 1 465 ? 11.870 -18.155 5.210 1.00 78.81 465 LEU A CA 1
ATOM 3633 C C . LEU A 1 465 ? 12.790 -19.035 6.059 1.00 78.81 465 LEU A C 1
ATOM 3635 O O . LEU A 1 465 ? 13.239 -20.074 5.602 1.00 78.81 465 LEU A O 1
ATOM 3639 N N . GLU A 1 466 ? 13.019 -18.668 7.311 1.00 76.94 466 GLU A N 1
ATOM 3640 C CA . GLU A 1 466 ? 13.773 -19.430 8.302 1.00 76.94 466 GLU A CA 1
ATOM 3641 C C . GLU A 1 466 ? 13.170 -20.809 8.586 1.00 76.94 466 GLU A C 1
ATOM 3643 O O . GLU A 1 466 ? 13.915 -21.757 8.829 1.00 76.94 466 GLU A O 1
ATOM 3648 N N . MET A 1 467 ? 11.840 -20.935 8.527 1.00 77.31 467 MET A N 1
ATOM 3649 C CA . MET A 1 467 ? 11.140 -22.205 8.709 1.00 77.31 467 MET A CA 1
ATOM 3650 C C . MET A 1 467 ? 11.238 -23.059 7.447 1.00 77.31 467 MET A C 1
ATOM 3652 O O . MET A 1 467 ? 11.564 -24.234 7.561 1.00 77.31 467 MET A O 1
ATOM 3656 N N . LEU A 1 468 ? 11.077 -22.487 6.247 1.00 81.19 468 LEU A N 1
ATOM 3657 C CA . LEU A 1 468 ? 11.368 -23.190 4.984 1.00 81.19 468 LEU A CA 1
ATOM 3658 C C . LEU A 1 468 ? 12.830 -23.632 4.918 1.00 81.19 468 LEU A C 1
ATOM 3660 O O . LEU A 1 468 ? 13.129 -24.732 4.470 1.00 81.19 468 LEU A O 1
ATOM 3664 N N . LEU A 1 469 ? 13.741 -22.800 5.425 1.00 81.00 469 LEU A N 1
ATOM 3665 C CA . LEU A 1 469 ? 15.157 -23.093 5.587 1.00 81.00 469 LEU A CA 1
ATOM 3666 C C . LEU A 1 469 ? 15.439 -24.025 6.762 1.00 81.00 469 LEU A C 1
ATOM 3668 O O . LEU A 1 469 ? 16.601 -24.328 6.957 1.00 81.00 469 LEU A O 1
ATOM 3672 N N . ALA A 1 470 ? 14.484 -24.488 7.564 1.00 78.56 470 ALA A N 1
ATOM 3673 C CA . ALA A 1 470 ? 14.707 -25.460 8.647 1.00 78.56 470 ALA A CA 1
ATOM 3674 C C . ALA A 1 470 ? 13.877 -26.740 8.466 1.00 78.56 470 ALA A C 1
ATOM 3676 O O . ALA A 1 470 ? 14.223 -27.782 9.028 1.00 78.56 470 ALA A O 1
ATOM 3677 N N . ALA A 1 471 ? 12.825 -26.666 7.653 1.00 77.56 471 ALA A N 1
ATOM 3678 C CA . ALA A 1 471 ? 11.880 -27.731 7.391 1.00 77.56 471 ALA A CA 1
ATOM 3679 C C . ALA A 1 471 ? 12.561 -28.952 6.768 1.00 77.56 471 ALA A C 1
ATOM 3681 O O . ALA A 1 471 ? 13.498 -28.846 5.971 1.00 77.56 471 ALA A O 1
ATOM 3682 N N . ARG A 1 472 ? 12.044 -30.122 7.128 1.00 72.38 472 ARG A N 1
ATOM 3683 C CA . ARG A 1 472 ? 12.251 -31.376 6.412 1.00 72.38 472 ARG A CA 1
ATOM 3684 C C . ARG A 1 472 ? 10.864 -31.891 6.059 1.00 72.38 472 ARG A C 1
ATOM 3686 O O . ARG A 1 472 ? 10.050 -32.040 6.973 1.00 72.38 472 ARG A O 1
ATOM 3693 N N . ASP A 1 473 ? 10.618 -32.107 4.772 1.00 68.44 473 ASP A N 1
ATOM 3694 C CA . ASP A 1 473 ? 9.416 -32.814 4.332 1.00 68.44 473 ASP A CA 1
ATOM 3695 C C . ASP A 1 473 ? 9.536 -34.302 4.685 1.00 68.44 473 ASP A C 1
ATOM 3697 O O . ASP A 1 473 ? 10.642 -34.826 4.835 1.00 68.44 473 ASP A O 1
ATOM 3701 N N . ASP A 1 474 ? 8.413 -34.984 4.859 1.00 62.91 474 ASP A N 1
ATOM 3702 C CA . ASP A 1 474 ? 8.384 -36.402 5.222 1.00 62.91 474 ASP A CA 1
ATOM 3703 C C . ASP A 1 474 ? 7.819 -37.298 4.109 1.00 62.91 474 ASP A C 1
ATOM 3705 O O . ASP A 1 474 ? 7.914 -38.525 4.213 1.00 62.91 474 ASP A O 1
ATOM 3709 N N . LYS A 1 475 ? 7.264 -36.725 3.027 1.00 54.41 475 LYS A N 1
ATOM 3710 C CA . LYS A 1 475 ? 6.535 -37.490 2.002 1.00 54.41 475 LYS A CA 1
ATOM 3711 C C . LYS A 1 475 ? 6.647 -36.876 0.599 1.00 54.41 475 LYS A C 1
ATOM 3713 O O . LYS A 1 475 ? 6.037 -35.857 0.319 1.00 54.41 475 LYS A O 1
ATOM 3718 N N . GLY A 1 476 ? 7.331 -37.550 -0.333 1.00 62.59 476 GLY A N 1
ATOM 3719 C CA . GLY A 1 476 ? 7.166 -37.277 -1.773 1.00 62.59 476 GLY A CA 1
ATOM 3720 C C . GLY A 1 476 ? 8.393 -37.526 -2.654 1.00 62.59 476 GLY A C 1
ATOM 3721 O O . GLY A 1 476 ? 9.527 -37.544 -2.183 1.00 62.59 476 GLY A O 1
ATOM 3722 N N . LYS A 1 477 ? 8.166 -37.679 -3.970 1.00 63.47 477 LYS A N 1
ATOM 3723 C CA . LYS A 1 477 ? 9.231 -37.772 -4.995 1.00 63.47 477 LYS A CA 1
ATOM 3724 C C . LYS A 1 477 ? 10.066 -36.482 -5.100 1.00 63.47 477 LYS A C 1
ATOM 3726 O O . LYS A 1 477 ? 11.209 -36.538 -5.536 1.00 63.47 477 LYS A O 1
ATOM 3731 N N . SER A 1 478 ? 9.506 -35.346 -4.680 1.00 74.56 478 SER A N 1
ATOM 3732 C CA . SER A 1 478 ? 10.113 -34.008 -4.673 1.00 74.56 478 SER A CA 1
ATOM 3733 C C . SER A 1 478 ? 10.961 -33.709 -3.427 1.00 74.56 478 SER A C 1
ATOM 3735 O O . SER A 1 478 ? 11.658 -32.699 -3.406 1.00 74.56 478 SER A O 1
ATOM 3737 N N . PHE A 1 479 ? 10.959 -34.578 -2.407 1.00 78.00 479 PHE A N 1
ATOM 3738 C CA . PHE A 1 479 ? 11.664 -34.335 -1.141 1.00 78.00 479 PHE A CA 1
ATOM 3739 C C . PHE A 1 479 ? 13.177 -34.145 -1.310 1.00 78.00 479 PHE A C 1
ATOM 3741 O O . PHE A 1 479 ? 13.746 -33.205 -0.757 1.00 78.00 479 PHE A O 1
ATOM 3748 N N . ASN A 1 480 ? 13.831 -35.009 -2.092 1.00 81.56 480 ASN A N 1
ATOM 3749 C CA . ASN A 1 480 ? 15.277 -34.910 -2.307 1.00 81.56 480 ASN A CA 1
ATOM 3750 C C . ASN A 1 480 ? 15.633 -33.583 -2.990 1.00 81.56 480 ASN A C 1
ATOM 3752 O O . ASN A 1 480 ? 16.501 -32.865 -2.507 1.00 81.56 480 ASN A O 1
ATOM 3756 N N . LEU A 1 481 ? 14.870 -33.198 -4.018 1.00 86.56 481 LEU A N 1
ATOM 3757 C CA . LEU A 1 481 ? 15.008 -31.907 -4.699 1.00 86.56 481 LEU A CA 1
ATOM 3758 C C . LEU A 1 481 ? 14.782 -30.719 -3.766 1.00 86.56 481 LEU A C 1
ATOM 3760 O O . LEU A 1 481 ? 15.514 -29.731 -3.834 1.00 86.56 481 LEU A O 1
ATOM 3764 N N . PHE A 1 482 ? 13.797 -30.817 -2.873 1.00 87.44 482 PHE A N 1
ATOM 3765 C CA . PHE A 1 482 ? 13.574 -29.804 -1.854 1.00 87.44 482 PHE A CA 1
ATOM 3766 C C . PHE A 1 482 ? 14.797 -29.664 -0.948 1.00 87.44 482 PHE A C 1
ATOM 3768 O O . PHE A 1 482 ? 15.249 -28.547 -0.717 1.00 87.44 482 PHE A O 1
ATOM 3775 N N . CYS A 1 483 ? 15.360 -30.772 -0.458 1.00 84.75 483 CYS A N 1
ATOM 3776 C CA . CYS A 1 483 ? 16.556 -30.755 0.383 1.00 84.75 483 CYS A CA 1
ATOM 3777 C C . CYS A 1 483 ? 17.800 -30.240 -0.352 1.00 84.75 483 CYS A C 1
ATOM 3779 O O . CYS A 1 483 ? 18.569 -29.477 0.239 1.00 84.75 483 CYS A O 1
ATOM 3781 N N . ASP A 1 484 ? 17.983 -30.609 -1.618 1.00 83.00 484 ASP A N 1
ATOM 3782 C CA . ASP A 1 484 ? 19.109 -30.172 -2.443 1.00 83.00 484 ASP A CA 1
ATOM 3783 C C . ASP A 1 484 ? 19.035 -28.663 -2.709 1.00 83.00 484 ASP A C 1
ATOM 3785 O O . ASP A 1 484 ? 19.985 -27.930 -2.414 1.00 83.00 484 ASP A O 1
ATOM 3789 N N . GLY A 1 485 ? 17.873 -28.170 -3.155 1.00 85.50 485 GLY A N 1
ATOM 3790 C CA . GLY A 1 485 ? 17.628 -26.741 -3.350 1.00 85.50 485 GLY A CA 1
ATOM 3791 C C . GLY A 1 485 ? 17.721 -25.944 -2.046 1.00 85.50 485 GLY A C 1
ATOM 3792 O O . GLY A 1 485 ? 18.379 -24.904 -1.998 1.00 85.50 485 GLY A O 1
ATOM 3793 N N . GLN A 1 486 ? 17.178 -26.478 -0.946 1.00 86.38 486 GLN A N 1
ATOM 3794 C CA . GLN A 1 486 ? 17.308 -25.893 0.389 1.00 86.38 486 GLN A CA 1
ATOM 3795 C C . GLN A 1 486 ? 18.779 -25.792 0.816 1.00 86.38 486 GLN A C 1
ATOM 3797 O O . GLN A 1 486 ? 19.191 -24.766 1.352 1.00 86.38 486 GLN A O 1
ATOM 3802 N N . SER A 1 487 ? 19.583 -26.839 0.611 1.00 81.75 487 SER A N 1
ATOM 3803 C CA . SER A 1 487 ? 21.011 -26.857 0.958 1.00 81.75 487 SER A CA 1
ATOM 3804 C C . SER A 1 487 ? 21.797 -25.827 0.147 1.00 81.75 487 SER A C 1
ATOM 3806 O O . SER A 1 487 ? 22.543 -25.025 0.714 1.00 81.75 487 SER A O 1
ATOM 3808 N N . MET A 1 488 ? 21.570 -25.791 -1.165 1.00 80.81 488 MET A N 1
ATOM 3809 C CA . MET A 1 488 ? 22.190 -24.841 -2.086 1.00 80.81 488 MET A CA 1
ATOM 3810 C C . MET A 1 488 ? 21.867 -23.389 -1.706 1.00 80.81 488 MET A C 1
ATOM 3812 O O . MET A 1 488 ? 22.761 -22.547 -1.581 1.00 80.81 488 MET A O 1
ATOM 3816 N N . PHE A 1 489 ? 20.596 -23.104 -1.433 1.00 81.50 489 PHE A N 1
ATOM 3817 C CA . PHE A 1 489 ? 20.149 -21.779 -1.026 1.00 81.50 489 PHE A CA 1
ATOM 3818 C C . PHE A 1 489 ? 20.617 -21.410 0.395 1.00 81.50 489 PHE A C 1
ATOM 3820 O O . PHE A 1 489 ? 21.050 -20.281 0.627 1.00 81.50 489 PHE A O 1
ATOM 3827 N N . ARG A 1 490 ? 20.656 -22.360 1.344 1.00 81.31 490 ARG A N 1
ATOM 3828 C CA . ARG A 1 490 ? 21.259 -22.161 2.678 1.00 81.31 490 ARG A CA 1
ATOM 3829 C C . ARG A 1 490 ? 22.730 -21.774 2.585 1.00 81.31 490 ARG A C 1
ATOM 3831 O O . ARG A 1 490 ? 23.144 -20.862 3.291 1.00 81.31 490 ARG A O 1
ATOM 3838 N N . GLN A 1 491 ? 23.523 -22.436 1.742 1.00 75.75 491 GLN A N 1
ATOM 3839 C CA . GLN A 1 491 ? 24.933 -22.073 1.544 1.00 75.75 491 GLN A CA 1
ATOM 3840 C C . GLN A 1 491 ? 25.060 -20.648 1.000 1.00 75.75 491 GLN A C 1
ATOM 3842 O O . GLN A 1 491 ? 25.920 -19.889 1.452 1.00 75.75 491 GLN A O 1
ATOM 3847 N N . SER A 1 492 ? 24.144 -20.268 0.106 1.00 72.81 492 SER A N 1
ATOM 3848 C CA . SER A 1 492 ? 24.017 -18.902 -0.388 1.00 72.81 492 SER A CA 1
ATOM 3849 C C . SER A 1 492 ? 23.575 -17.891 0.650 1.00 72.81 492 SER A C 1
ATOM 3851 O O . SER A 1 492 ? 23.962 -16.759 0.450 1.00 72.81 492 SER A O 1
ATOM 3853 N N . ILE A 1 493 ? 22.788 -18.254 1.679 1.00 72.62 493 ILE A N 1
ATOM 3854 C CA . ILE A 1 493 ? 22.224 -17.353 2.716 1.00 72.62 493 ILE A CA 1
ATOM 3855 C C . ILE A 1 493 ? 22.998 -17.309 4.043 1.00 72.62 493 ILE A C 1
ATOM 3857 O O . ILE A 1 493 ? 23.027 -16.281 4.727 1.00 72.62 493 ILE A O 1
ATOM 3861 N N . LEU A 1 494 ? 23.756 -18.360 4.343 1.00 73.81 494 LEU A N 1
ATOM 3862 C CA . LEU A 1 494 ? 24.516 -18.503 5.586 1.00 73.81 494 LEU A CA 1
ATOM 3863 C C . LEU A 1 494 ? 26.042 -18.521 5.404 1.00 73.81 494 LEU A C 1
ATOM 3865 O O . LEU A 1 494 ? 26.759 -18.600 6.400 1.00 73.81 494 LEU A O 1
ATOM 3869 N N . GLY A 1 495 ? 26.550 -18.480 4.167 1.00 65.81 495 GLY A N 1
ATOM 3870 C CA . GLY A 1 495 ? 27.986 -18.516 3.870 1.00 65.81 495 GLY A CA 1
ATOM 3871 C C . GLY A 1 495 ? 28.798 -17.329 4.425 1.00 65.81 495 GLY A C 1
ATOM 3872 O O . GLY A 1 495 ? 28.315 -16.482 5.171 1.00 65.81 495 GLY A O 1
ATOM 3873 N N . LYS A 1 496 ? 30.078 -17.237 4.059 1.00 55.31 496 LYS A N 1
ATOM 3874 C CA . LYS A 1 496 ? 30.916 -16.045 4.332 1.00 55.31 496 LYS A CA 1
ATOM 3875 C C . LYS A 1 496 ? 31.423 -15.358 3.058 1.00 55.31 496 LYS A C 1
ATOM 3877 O O . LYS A 1 496 ? 31.938 -14.252 3.148 1.00 55.31 496 LYS A O 1
ATOM 3882 N N . SER A 1 497 ? 31.291 -16.003 1.899 1.00 49.00 497 SER A N 1
ATOM 3883 C CA . SER A 1 497 ? 31.780 -15.523 0.602 1.00 49.00 497 SER A CA 1
ATOM 3884 C C . SER A 1 497 ? 30.816 -14.543 -0.073 1.00 49.00 497 SER A C 1
ATOM 3886 O O . SER A 1 497 ? 29.624 -14.551 0.217 1.00 49.00 497 SER A O 1
ATOM 3888 N N . ASP A 1 498 ? 31.375 -13.714 -0.957 1.00 50.47 498 ASP A N 1
ATOM 3889 C CA . ASP A 1 498 ? 30.783 -12.537 -1.603 1.00 50.47 498 ASP A CA 1
ATOM 3890 C C . ASP A 1 498 ? 29.323 -12.714 -2.067 1.00 50.47 498 ASP A C 1
ATOM 3892 O O . ASP A 1 498 ? 28.995 -13.454 -2.989 1.00 50.47 498 ASP A O 1
ATOM 3896 N N . TRP A 1 499 ? 28.438 -11.992 -1.389 1.00 52.28 499 TRP A N 1
ATOM 3897 C CA . TRP A 1 499 ? 26.975 -12.030 -1.502 1.00 52.28 499 TRP A CA 1
ATOM 3898 C C . TRP A 1 499 ? 26.440 -11.310 -2.739 1.00 52.28 499 TRP A C 1
ATOM 3900 O O . TRP A 1 499 ? 25.257 -11.387 -3.070 1.00 52.28 499 TRP A O 1
ATOM 3910 N N . CYS A 1 500 ? 27.325 -10.561 -3.393 1.00 44.00 500 CYS A N 1
ATOM 3911 C CA . CYS A 1 500 ? 27.029 -9.629 -4.469 1.00 44.00 500 CYS A CA 1
ATOM 3912 C C . CYS A 1 500 ? 26.747 -10.286 -5.821 1.00 44.00 500 CYS A C 1
ATOM 3914 O O . CYS A 1 500 ? 26.545 -9.567 -6.802 1.00 44.00 500 CYS A O 1
ATOM 3916 N N . ASP A 1 501 ? 26.755 -11.611 -5.902 1.00 48.25 501 ASP A N 1
ATOM 3917 C CA . ASP A 1 501 ? 26.812 -12.301 -7.186 1.00 48.25 501 ASP A CA 1
ATOM 3918 C C . ASP A 1 501 ? 25.476 -12.368 -7.942 1.00 48.25 501 ASP A C 1
ATOM 3920 O O . ASP A 1 501 ? 25.417 -12.951 -9.015 1.00 48.25 501 ASP A O 1
ATOM 3924 N N . GLY A 1 502 ? 24.398 -11.745 -7.450 1.00 49.78 502 GLY A N 1
ATOM 3925 C CA . GLY A 1 502 ? 23.091 -11.739 -8.133 1.00 49.78 502 GLY A CA 1
ATOM 3926 C C . GLY A 1 502 ? 22.317 -13.062 -8.027 1.00 49.78 502 GLY A C 1
ATOM 3927 O O . GLY A 1 502 ? 21.097 -13.052 -8.110 1.00 49.78 502 GLY A O 1
ATOM 3928 N N . LEU A 1 503 ? 22.996 -14.157 -7.677 1.00 59.34 503 LEU A N 1
ATOM 3929 C CA . LEU A 1 503 ? 22.458 -15.519 -7.716 1.00 59.34 503 LEU A CA 1
ATOM 3930 C C . LEU A 1 503 ? 21.545 -15.924 -6.551 1.00 59.34 503 LEU A C 1
ATOM 3932 O O . LEU A 1 503 ? 20.973 -17.006 -6.598 1.00 59.34 503 LEU A O 1
ATOM 3936 N N . VAL A 1 504 ? 21.461 -15.173 -5.443 1.00 69.81 504 VAL A N 1
ATOM 3937 C CA . VAL A 1 504 ? 20.655 -15.627 -4.281 1.00 69.81 504 VAL A CA 1
ATOM 3938 C C . VAL A 1 504 ? 19.196 -15.790 -4.697 1.00 69.81 504 VAL A C 1
ATOM 3940 O O . VAL A 1 504 ? 18.563 -16.794 -4.382 1.00 69.81 504 VAL A O 1
ATOM 3943 N N . LEU A 1 505 ? 18.702 -14.814 -5.454 1.00 71.81 505 LEU A N 1
ATOM 3944 C CA . LEU A 1 505 ? 17.351 -14.807 -5.981 1.00 71.81 505 LEU A CA 1
ATOM 3945 C C . LEU A 1 505 ? 17.168 -15.893 -7.053 1.00 71.81 505 LEU A C 1
ATOM 3947 O O . LEU A 1 505 ? 16.227 -16.673 -6.973 1.00 71.81 505 LEU A O 1
ATOM 3951 N N . GLU A 1 506 ? 18.124 -16.013 -7.975 1.00 74.56 506 GLU A N 1
ATOM 3952 C CA . GLU A 1 506 ? 18.139 -17.039 -9.027 1.00 74.56 506 GLU A CA 1
ATOM 3953 C C . GLU A 1 506 ? 18.116 -18.462 -8.439 1.00 74.56 506 GLU A C 1
ATOM 3955 O O . GLU A 1 506 ? 17.367 -19.316 -8.899 1.00 74.56 506 GLU A O 1
ATOM 3960 N N . ARG A 1 507 ? 18.865 -18.717 -7.358 1.00 79.19 507 ARG A N 1
ATOM 3961 C CA . ARG A 1 507 ? 18.874 -20.003 -6.639 1.00 79.19 507 ARG A CA 1
ATOM 3962 C C . ARG A 1 507 ? 17.574 -20.265 -5.884 1.00 79.19 507 ARG A C 1
ATOM 3964 O O . ARG A 1 507 ? 17.139 -21.412 -5.822 1.00 79.19 507 ARG A O 1
ATOM 3971 N N . ALA A 1 508 ? 16.947 -19.228 -5.325 1.00 80.88 508 ALA A N 1
ATOM 3972 C CA . ALA A 1 508 ? 15.619 -19.350 -4.723 1.00 80.88 508 ALA A CA 1
ATOM 3973 C C . ALA A 1 508 ? 14.574 -19.737 -5.780 1.00 80.88 508 ALA A C 1
ATOM 3975 O O . ALA A 1 508 ? 13.779 -20.652 -5.569 1.00 80.88 508 ALA A O 1
ATOM 3976 N N . TYR A 1 509 ? 14.622 -19.085 -6.943 1.00 84.00 509 TYR A N 1
ATOM 3977 C CA . TYR A 1 509 ? 13.745 -19.377 -8.072 1.00 84.00 509 TYR A CA 1
ATOM 3978 C C . TYR A 1 509 ? 14.001 -20.766 -8.653 1.00 84.00 509 TYR A C 1
ATOM 3980 O O . TYR A 1 509 ? 13.053 -21.518 -8.856 1.00 84.00 509 TYR A O 1
ATOM 3988 N N . ALA A 1 510 ? 15.264 -21.161 -8.821 1.00 85.06 510 ALA A N 1
ATOM 3989 C CA . ALA A 1 510 ? 15.632 -22.507 -9.248 1.00 85.06 510 ALA A CA 1
ATOM 3990 C C . ALA A 1 510 ? 15.119 -23.570 -8.268 1.00 85.06 510 ALA A C 1
ATOM 3992 O O . ALA A 1 510 ? 14.601 -24.600 -8.693 1.00 85.06 510 ALA A O 1
ATOM 3993 N N . TRP A 1 511 ? 15.197 -23.308 -6.959 1.00 88.12 511 TRP A N 1
ATOM 3994 C CA . TRP A 1 511 ? 14.648 -24.197 -5.937 1.00 88.12 511 TRP A CA 1
ATOM 3995 C C . TRP A 1 511 ? 13.126 -24.363 -6.072 1.00 88.12 511 TRP A C 1
ATOM 3997 O O . TRP A 1 511 ? 12.645 -25.500 -6.104 1.00 88.12 511 TRP A O 1
ATOM 4007 N N . ALA A 1 512 ? 12.374 -23.265 -6.203 1.00 88.38 512 ALA A N 1
ATOM 4008 C CA . ALA A 1 512 ? 10.920 -23.317 -6.372 1.00 88.38 512 ALA A CA 1
ATOM 4009 C C . ALA A 1 512 ? 10.508 -23.996 -7.687 1.00 88.38 512 ALA A C 1
ATOM 4011 O O . ALA A 1 512 ? 9.724 -24.945 -7.663 1.00 88.38 512 ALA A O 1
ATOM 4012 N N . ILE A 1 513 ? 11.086 -23.588 -8.821 1.00 87.50 513 ILE A N 1
ATOM 4013 C CA . ILE A 1 513 ? 10.752 -24.141 -10.141 1.00 87.50 513 ILE A CA 1
ATOM 4014 C C . ILE A 1 513 ? 11.109 -25.636 -10.201 1.00 87.50 513 ILE A C 1
ATOM 4016 O O . ILE A 1 513 ? 10.317 -26.429 -10.709 1.00 87.50 513 ILE A O 1
ATOM 4020 N N . ALA A 1 514 ? 12.238 -26.071 -9.625 1.00 88.56 514 ALA A N 1
ATOM 4021 C CA . ALA A 1 514 ? 12.598 -27.491 -9.563 1.00 88.56 514 ALA A CA 1
ATOM 4022 C C . ALA A 1 514 ? 11.605 -28.318 -8.730 1.00 88.56 514 ALA A C 1
ATOM 4024 O O . ALA A 1 514 ? 11.233 -29.422 -9.132 1.00 88.56 514 ALA A O 1
ATOM 4025 N N . CYS A 1 515 ? 11.144 -27.787 -7.594 1.00 88.31 515 CYS A N 1
ATOM 4026 C CA . CYS A 1 515 ? 10.125 -28.450 -6.781 1.00 88.31 515 CYS A CA 1
ATOM 4027 C C . CYS A 1 515 ? 8.777 -28.521 -7.513 1.00 88.31 515 CYS A C 1
ATOM 4029 O O . CYS A 1 515 ? 8.140 -29.576 -7.514 1.00 88.31 515 CYS A O 1
ATOM 4031 N N . LYS A 1 516 ? 8.386 -27.444 -8.207 1.00 86.69 516 LYS A N 1
ATOM 4032 C CA . LYS A 1 516 ? 7.167 -27.395 -9.024 1.00 86.69 516 LYS A CA 1
ATOM 4033 C C . LYS A 1 516 ? 7.209 -28.410 -10.167 1.00 86.69 516 LYS A C 1
ATOM 4035 O O . LYS A 1 516 ? 6.265 -29.184 -10.313 1.00 86.69 516 LYS A O 1
ATOM 4040 N N . ALA A 1 517 ? 8.331 -28.488 -10.893 1.00 86.00 517 ALA A N 1
ATOM 4041 C CA . ALA A 1 517 ? 8.570 -29.498 -11.934 1.00 86.00 517 ALA A CA 1
ATOM 4042 C C . ALA A 1 517 ? 8.345 -30.917 -11.413 1.00 86.00 517 ALA A C 1
ATOM 4044 O O . ALA A 1 517 ? 7.803 -31.779 -12.102 1.00 86.00 517 ALA A O 1
ATOM 4045 N N . ALA A 1 518 ? 8.816 -31.172 -10.192 1.00 85.44 518 ALA A N 1
ATOM 4046 C CA . ALA A 1 518 ? 8.743 -32.486 -9.592 1.00 85.44 518 ALA A CA 1
ATOM 4047 C C . ALA A 1 518 ? 7.314 -32.853 -9.156 1.00 85.44 518 ALA A C 1
ATOM 4049 O O . ALA A 1 518 ? 6.958 -34.034 -9.189 1.00 85.44 518 ALA A O 1
ATOM 4050 N N . GLN A 1 519 ? 6.505 -31.866 -8.759 1.00 79.69 519 GLN A N 1
ATOM 4051 C CA . GLN A 1 519 ? 5.159 -32.067 -8.223 1.00 79.69 519 GLN A CA 1
ATOM 4052 C C . GLN A 1 519 ? 4.056 -32.072 -9.288 1.00 79.69 519 GLN A C 1
ATOM 4054 O O . GLN A 1 519 ? 3.157 -32.908 -9.214 1.00 79.69 519 GLN A O 1
ATOM 4059 N N . ALA A 1 520 ? 4.124 -31.196 -10.293 1.00 68.94 520 ALA A N 1
ATOM 4060 C CA . ALA A 1 520 ? 3.070 -30.993 -11.294 1.00 68.94 520 ALA A CA 1
ATOM 4061 C C . ALA A 1 520 ? 2.981 -32.114 -12.359 1.00 68.94 520 ALA A C 1
ATOM 4063 O O . ALA A 1 520 ? 2.637 -31.860 -13.510 1.00 68.94 520 ALA A O 1
ATOM 4064 N N . ALA A 1 521 ? 3.351 -33.353 -12.010 1.00 65.00 521 ALA A N 1
ATOM 4065 C CA . ALA A 1 521 ? 3.524 -34.481 -12.936 1.00 65.00 521 ALA A CA 1
ATOM 4066 C C . ALA A 1 521 ? 4.403 -34.140 -14.159 1.00 65.00 521 ALA A C 1
ATOM 4068 O O . ALA A 1 521 ? 4.197 -34.672 -15.251 1.00 65.00 521 ALA A O 1
ATOM 4069 N N . GLY A 1 522 ? 5.350 -33.214 -13.974 1.00 62.72 522 GLY A N 1
ATOM 4070 C CA . GLY A 1 522 ? 6.230 -32.718 -15.020 1.00 62.72 522 GLY A CA 1
ATOM 4071 C C . GLY A 1 522 ? 5.583 -31.732 -15.989 1.00 62.72 522 GLY A C 1
ATOM 4072 O O . GLY A 1 522 ? 6.171 -31.482 -17.029 1.00 62.72 522 GLY A O 1
ATOM 4073 N N . ARG A 1 523 ? 4.399 -31.176 -15.701 1.00 68.56 523 ARG A N 1
ATOM 4074 C CA . ARG A 1 523 ? 3.739 -30.192 -16.570 1.00 68.56 523 ARG A CA 1
ATOM 4075 C C . ARG A 1 523 ? 3.970 -28.769 -16.086 1.00 68.56 523 ARG A C 1
ATOM 4077 O O . ARG A 1 523 ? 3.670 -28.435 -14.943 1.00 68.56 523 ARG A O 1
ATOM 4084 N N . PHE A 1 524 ? 4.434 -27.923 -16.996 1.00 68.06 524 PHE A N 1
ATOM 4085 C CA . PHE A 1 524 ? 4.537 -26.481 -16.802 1.00 68.06 524 PHE A CA 1
ATOM 4086 C C . PHE A 1 524 ? 3.603 -25.753 -17.766 1.00 68.06 524 PHE A C 1
ATOM 4088 O O . PHE A 1 524 ? 3.971 -25.591 -18.933 1.00 68.06 524 PHE A O 1
ATOM 4095 N N . PRO A 1 525 ? 2.407 -25.336 -17.317 1.00 65.00 525 PRO A N 1
ATOM 4096 C CA . PRO A 1 525 ? 1.511 -24.548 -18.147 1.00 65.00 525 PRO A CA 1
ATOM 4097 C C . PRO A 1 525 ? 2.044 -23.120 -18.330 1.00 65.00 525 PRO A C 1
ATOM 4099 O O . PRO A 1 525 ? 2.596 -22.516 -17.404 1.00 65.00 525 PRO A O 1
ATOM 4102 N N . LEU A 1 526 ? 1.871 -22.596 -19.544 1.00 65.19 526 LEU A N 1
ATOM 4103 C CA . LEU A 1 526 ? 2.051 -21.189 -19.894 1.00 65.19 526 LEU A CA 1
ATOM 4104 C C . LEU A 1 526 ? 0.674 -20.574 -20.163 1.00 65.19 526 LEU A C 1
ATOM 4106 O O . LEU A 1 526 ? 0.066 -20.839 -21.205 1.00 65.19 526 LEU A O 1
ATOM 4110 N N . ASP A 1 527 ? 0.195 -19.772 -19.210 1.00 52.53 527 ASP A N 1
ATOM 4111 C CA . ASP A 1 527 ? -1.211 -19.352 -19.122 1.00 52.53 527 ASP A CA 1
ATOM 4112 C C . ASP A 1 527 ? -1.712 -18.533 -20.326 1.00 52.53 527 ASP A C 1
ATOM 4114 O O . ASP A 1 527 ? -2.874 -18.669 -20.703 1.00 52.53 527 ASP A O 1
ATOM 4118 N N . ASP A 1 528 ? -0.852 -17.761 -21.001 1.00 52.12 528 ASP A N 1
ATOM 4119 C CA . ASP A 1 528 ? -1.279 -16.887 -22.110 1.00 52.12 528 ASP A CA 1
ATOM 4120 C C . ASP A 1 528 ? -1.274 -17.585 -23.498 1.00 52.12 528 ASP A C 1
ATOM 4122 O O . ASP A 1 528 ? -1.866 -17.066 -24.445 1.00 52.12 528 ASP A O 1
ATOM 4126 N N . VAL A 1 529 ? -0.660 -18.775 -23.648 1.00 51.31 529 VAL A N 1
ATOM 4127 C CA . VAL A 1 529 ? -0.445 -19.431 -24.970 1.00 51.31 529 VAL A CA 1
ATOM 4128 C C . VAL A 1 529 ? -0.971 -20.876 -25.039 1.00 51.31 529 VAL A C 1
ATOM 4130 O O . VAL A 1 529 ? -1.046 -21.462 -26.118 1.00 51.31 529 VAL A O 1
ATOM 4133 N N . GLY A 1 530 ? -1.340 -21.486 -23.906 1.00 57.12 530 GLY A N 1
ATOM 4134 C CA . GLY A 1 530 ? -1.839 -22.870 -23.868 1.00 57.12 530 GLY A CA 1
ATOM 4135 C C . GLY A 1 530 ? -0.782 -23.928 -24.219 1.00 57.12 530 GLY A C 1
ATOM 4136 O O . GLY A 1 530 ? -1.124 -25.052 -24.588 1.00 57.12 530 GLY A O 1
ATOM 4137 N N . ARG A 1 531 ? 0.508 -23.575 -24.127 1.00 70.44 531 ARG A N 1
ATOM 4138 C CA . ARG A 1 531 ? 1.639 -24.496 -24.300 1.00 70.44 531 ARG A CA 1
ATOM 4139 C C . ARG A 1 531 ? 2.020 -25.094 -22.945 1.00 70.44 531 ARG A C 1
ATOM 4141 O O . ARG A 1 531 ? 2.146 -24.366 -21.965 1.00 70.44 531 ARG A O 1
ATOM 4148 N N . GLU A 1 532 ? 2.249 -26.404 -22.905 1.00 75.12 532 GLU A N 1
ATOM 4149 C CA . GLU A 1 532 ? 2.746 -27.111 -21.720 1.00 75.12 532 GLU A CA 1
ATOM 4150 C C . GLU A 1 532 ? 4.153 -27.655 -21.989 1.00 75.12 532 GLU A C 1
ATOM 4152 O O . GLU A 1 532 ? 4.352 -28.388 -22.961 1.00 75.12 532 GLU A O 1
ATOM 4157 N N . PHE A 1 533 ? 5.128 -27.344 -21.127 1.00 80.12 533 PHE A N 1
ATOM 4158 C CA . PHE A 1 533 ? 6.407 -28.061 -21.150 1.00 80.12 533 PHE A CA 1
ATOM 4159 C C . PHE A 1 533 ? 6.304 -29.338 -20.326 1.00 80.12 533 PHE A C 1
ATOM 4161 O O . PHE A 1 533 ? 5.939 -29.293 -19.149 1.00 80.12 533 PHE A O 1
ATOM 4168 N N . LEU A 1 534 ? 6.673 -30.463 -20.940 1.00 84.88 534 LEU A N 1
ATOM 4169 C CA . LEU A 1 534 ? 6.804 -31.753 -20.270 1.00 84.88 534 LEU A CA 1
ATOM 4170 C C . LEU A 1 534 ? 8.247 -31.937 -19.789 1.00 84.88 534 LEU A C 1
ATOM 4172 O O . LEU A 1 534 ? 9.151 -32.251 -20.567 1.00 84.88 534 LEU A O 1
ATOM 4176 N N . PHE A 1 535 ? 8.463 -31.692 -18.500 1.00 87.06 535 PHE A N 1
ATOM 4177 C CA . PHE A 1 535 ? 9.732 -31.847 -17.807 1.00 87.06 535 PHE A CA 1
ATOM 4178 C C . PHE A 1 535 ? 9.537 -32.275 -16.344 1.00 87.06 535 PHE A C 1
ATOM 4180 O O . PHE A 1 535 ? 9.191 -31.475 -15.474 1.00 87.06 535 PHE A O 1
ATOM 4187 N N . GLN A 1 536 ? 9.842 -33.539 -16.049 1.00 87.00 536 GLN A N 1
ATOM 4188 C CA . GLN A 1 536 ? 9.889 -34.061 -14.683 1.00 87.00 536 GLN A CA 1
ATOM 4189 C C . GLN A 1 536 ? 11.299 -33.891 -14.096 1.00 87.00 536 GLN A C 1
ATOM 4191 O O . GLN A 1 536 ? 12.191 -34.708 -14.347 1.00 87.00 536 GLN A O 1
ATOM 4196 N N . CYS A 1 537 ? 11.497 -32.859 -13.272 1.00 88.31 537 CYS A N 1
ATOM 4197 C CA . CYS A 1 537 ? 12.774 -32.653 -12.586 1.00 88.31 537 CYS A CA 1
ATOM 4198 C C . CYS A 1 537 ? 13.039 -33.777 -11.574 1.00 88.31 537 CYS A C 1
ATOM 4200 O O . CYS A 1 537 ? 12.158 -34.162 -10.799 1.00 88.31 537 CYS A O 1
ATOM 4202 N N . LYS A 1 538 ? 14.269 -34.291 -11.584 1.00 88.06 538 LYS A N 1
ATOM 4203 C CA . LYS A 1 538 ? 14.795 -35.305 -10.659 1.00 88.06 538 LYS A CA 1
ATOM 4204 C C . LYS A 1 538 ? 15.979 -34.783 -9.858 1.00 88.06 538 LYS A C 1
ATOM 4206 O O . LYS A 1 538 ? 16.176 -35.224 -8.732 1.00 88.06 538 LYS A O 1
ATOM 4211 N N . GLU A 1 539 ? 16.753 -33.868 -10.437 1.00 87.25 539 GLU A N 1
ATOM 4212 C CA . GLU A 1 539 ? 17.963 -33.330 -9.824 1.00 87.25 539 GLU A CA 1
ATOM 4213 C C . GLU A 1 539 ? 18.184 -31.867 -10.223 1.00 87.25 539 GLU A C 1
ATOM 4215 O O . GLU A 1 539 ? 17.878 -31.464 -11.348 1.00 87.25 539 GLU A O 1
ATOM 4220 N N . LEU A 1 540 ? 18.733 -31.083 -9.296 1.00 85.50 540 LEU A N 1
ATOM 4221 C CA . LEU A 1 540 ? 19.097 -29.685 -9.492 1.00 85.50 540 LEU A CA 1
ATOM 4222 C C . LEU A 1 540 ? 20.620 -29.557 -9.417 1.00 85.50 540 LEU A C 1
ATOM 4224 O O . LEU A 1 540 ? 21.225 -29.980 -8.432 1.00 85.50 540 LEU A O 1
ATOM 4228 N N . ARG A 1 541 ? 21.247 -28.998 -10.457 1.00 81.69 541 ARG A N 1
ATOM 4229 C CA . ARG A 1 541 ? 22.709 -28.898 -10.561 1.00 81.69 541 ARG A CA 1
ATOM 4230 C C . ARG A 1 541 ? 23.189 -27.507 -10.950 1.00 81.69 541 ARG A C 1
ATOM 4232 O O . ARG A 1 541 ? 22.532 -26.744 -11.651 1.00 81.69 541 ARG A O 1
ATOM 4239 N N . ASP A 1 542 ? 24.425 -27.245 -10.564 1.00 76.44 542 ASP A N 1
ATOM 4240 C CA . ASP A 1 542 ? 25.206 -26.120 -11.045 1.00 76.44 542 ASP A CA 1
ATOM 4241 C C . ASP A 1 542 ? 25.446 -26.213 -12.564 1.00 76.44 542 ASP A C 1
ATOM 4243 O O . ASP A 1 542 ? 25.756 -27.277 -13.109 1.00 76.44 542 ASP A O 1
ATOM 4247 N N . GLY A 1 543 ? 25.387 -25.077 -13.262 1.00 69.56 543 GLY A N 1
ATOM 4248 C CA . GLY A 1 543 ? 25.568 -24.984 -14.715 1.00 69.56 543 GLY A CA 1
ATOM 4249 C C . GLY A 1 543 ? 26.966 -25.298 -15.275 1.00 69.56 543 GLY A C 1
ATOM 4250 O O . GLY A 1 543 ? 27.229 -25.052 -16.457 1.00 69.56 543 GLY A O 1
ATOM 4251 N N . ILE A 1 544 ? 27.880 -25.809 -14.445 1.00 68.25 544 ILE A N 1
ATOM 4252 C CA . ILE A 1 544 ? 29.248 -26.184 -14.813 1.00 68.25 544 ILE A CA 1
ATOM 4253 C C . ILE A 1 544 ? 29.424 -27.683 -14.570 1.00 68.25 544 ILE A C 1
ATOM 4255 O O . ILE A 1 544 ? 29.449 -28.131 -13.427 1.00 68.25 544 ILE A O 1
ATOM 4259 N N . LYS A 1 545 ? 29.634 -28.458 -15.638 1.00 64.00 545 LYS A N 1
ATOM 4260 C CA . LYS A 1 545 ? 29.923 -29.896 -15.545 1.00 64.00 545 LYS A CA 1
ATOM 4261 C C . LYS A 1 545 ? 31.357 -30.180 -15.978 1.00 64.00 545 LYS A C 1
ATOM 4263 O O . LYS A 1 545 ? 31.881 -29.519 -16.870 1.00 64.00 545 LYS A O 1
ATOM 4268 N N . GLN A 1 546 ? 32.021 -31.162 -15.374 1.00 59.59 546 GLN A N 1
ATOM 4269 C CA . GLN A 1 546 ? 33.298 -31.639 -15.907 1.00 59.59 546 GLN A CA 1
ATOM 4270 C C . GLN A 1 546 ? 33.059 -32.592 -17.084 1.00 59.59 546 GLN A C 1
ATOM 4272 O O . GLN A 1 546 ? 32.386 -33.609 -16.943 1.00 59.59 546 GLN A O 1
ATOM 4277 N N . PHE A 1 547 ? 33.632 -32.264 -18.240 1.00 56.97 547 PHE A N 1
ATOM 4278 C CA . PHE A 1 547 ? 33.616 -33.071 -19.455 1.00 56.97 547 PHE A CA 1
ATOM 4279 C C . PHE A 1 547 ? 35.055 -33.231 -19.958 1.00 56.97 547 PHE A C 1
ATOM 4281 O O . PHE A 1 547 ? 35.763 -32.244 -20.159 1.00 56.97 547 PHE A O 1
ATOM 4288 N N . ASN A 1 548 ? 35.526 -34.472 -20.118 1.00 59.19 548 ASN A N 1
ATOM 4289 C CA . ASN A 1 548 ? 36.910 -34.786 -20.515 1.00 59.19 548 ASN A CA 1
ATOM 4290 C C . ASN A 1 548 ? 37.992 -34.078 -19.664 1.00 59.19 548 ASN A C 1
ATOM 4292 O O . ASN A 1 548 ? 38.997 -33.600 -20.189 1.00 59.19 548 ASN A O 1
ATOM 4296 N N . GLY A 1 549 ? 37.772 -33.954 -18.349 1.00 59.31 549 GLY A N 1
ATOM 4297 C CA . GLY A 1 549 ? 38.702 -33.280 -17.429 1.00 59.31 549 GLY A CA 1
ATOM 4298 C C . GLY A 1 549 ? 38.739 -31.748 -17.547 1.00 59.31 549 GLY A C 1
ATOM 4299 O O . GLY A 1 549 ? 39.560 -31.108 -16.894 1.00 59.31 549 GLY A O 1
ATOM 4300 N N . LYS A 1 550 ? 37.857 -31.143 -18.355 1.00 57.47 550 LYS A N 1
ATOM 4301 C CA . LYS A 1 550 ? 37.685 -29.689 -18.482 1.00 57.47 550 LYS A CA 1
ATOM 4302 C C . LYS A 1 550 ? 36.282 -29.280 -18.040 1.00 57.47 550 LYS A C 1
ATOM 4304 O O . LYS A 1 550 ? 35.326 -30.028 -18.204 1.00 57.47 550 LYS A O 1
ATOM 4309 N N . SER A 1 551 ? 36.135 -28.081 -17.488 1.00 62.84 551 SER A N 1
ATOM 4310 C CA . SER A 1 551 ? 34.818 -27.522 -17.171 1.00 62.84 551 SER A CA 1
ATOM 4311 C C . SER A 1 551 ? 34.068 -27.153 -18.457 1.00 62.84 551 SER A C 1
ATOM 4313 O O . SER A 1 551 ? 34.439 -26.190 -19.126 1.00 62.84 551 SER A O 1
ATOM 4315 N N . ALA A 1 552 ? 33.010 -27.891 -18.779 1.00 64.00 552 ALA A N 1
ATOM 4316 C CA . ALA A 1 552 ? 32.041 -27.570 -19.819 1.00 64.00 552 ALA A CA 1
ATOM 4317 C C . ALA A 1 552 ? 30.901 -26.725 -19.228 1.00 64.00 552 ALA A C 1
ATOM 4319 O O . ALA A 1 552 ? 30.407 -27.001 -18.133 1.00 64.00 552 ALA A O 1
ATOM 4320 N N . ARG A 1 553 ? 30.504 -25.669 -19.944 1.00 71.75 553 ARG A N 1
ATOM 4321 C CA . ARG A 1 553 ? 29.459 -24.719 -19.528 1.00 71.75 553 ARG A CA 1
ATOM 4322 C C . ARG A 1 553 ? 28.511 -24.498 -20.669 1.00 71.75 553 ARG A C 1
ATOM 4324 O O . ARG A 1 553 ? 28.972 -24.427 -21.799 1.00 71.75 553 ARG A O 1
ATOM 4331 N N . VAL A 1 554 ? 27.227 -24.337 -20.381 1.00 69.62 554 VAL A N 1
ATOM 4332 C CA . VAL A 1 554 ? 26.243 -24.026 -21.426 1.00 69.62 554 VAL A CA 1
ATOM 4333 C C . VAL A 1 554 ? 26.515 -22.649 -22.034 1.00 69.62 554 VAL A C 1
ATOM 4335 O O . VAL A 1 554 ? 26.455 -22.491 -23.251 1.00 69.62 554 VAL A O 1
ATOM 4338 N N . PHE A 1 555 ? 26.951 -21.693 -21.209 1.00 71.56 555 PHE A N 1
ATOM 4339 C CA . PHE A 1 555 ? 27.372 -20.362 -21.639 1.00 71.56 555 PHE A CA 1
ATOM 4340 C C . PHE A 1 555 ? 28.807 -20.063 -21.192 1.00 71.56 555 PHE A C 1
ATOM 4342 O O . PHE A 1 555 ? 29.220 -20.362 -20.068 1.00 71.56 555 PHE A O 1
ATOM 4349 N N . THR A 1 556 ? 29.601 -19.464 -22.079 1.00 70.06 556 THR A N 1
ATOM 4350 C CA . THR A 1 556 ? 30.945 -18.981 -21.747 1.00 70.06 556 THR A CA 1
ATOM 4351 C C . THR A 1 556 ? 30.869 -17.758 -20.830 1.00 70.06 556 THR A C 1
ATOM 4353 O O . THR A 1 556 ? 29.830 -17.112 -20.706 1.00 70.06 556 THR A O 1
ATOM 4356 N N . LYS A 1 557 ? 32.009 -17.340 -20.259 1.00 63.00 557 LYS A N 1
ATOM 4357 C CA . LYS A 1 557 ? 32.111 -16.087 -19.481 1.00 63.00 557 LYS A CA 1
ATOM 4358 C C . LYS A 1 557 ? 31.635 -14.842 -20.241 1.00 63.00 557 LYS A C 1
ATOM 4360 O O . LYS A 1 557 ? 31.296 -13.840 -19.626 1.00 63.00 557 LYS A O 1
ATOM 4365 N N . LYS A 1 558 ? 31.658 -14.878 -21.577 1.00 63.25 558 LYS A N 1
ATOM 4366 C CA . LYS A 1 558 ? 31.217 -13.767 -22.427 1.00 63.25 558 LYS A CA 1
ATOM 4367 C C . LYS A 1 558 ? 29.714 -13.813 -22.739 1.00 63.25 558 LYS A C 1
ATOM 4369 O O . LYS A 1 558 ? 29.241 -12.903 -23.407 1.00 63.25 558 LYS A O 1
ATOM 4374 N N . GLY A 1 559 ? 28.989 -14.830 -22.262 1.00 64.25 559 GLY A N 1
ATOM 4375 C CA . GLY A 1 559 ? 27.571 -15.061 -22.563 1.00 64.25 559 GLY A CA 1
ATOM 4376 C C . GLY A 1 559 ? 27.326 -15.812 -23.871 1.00 64.25 559 GLY A C 1
ATOM 4377 O O . GLY A 1 559 ? 26.185 -15.992 -24.269 1.00 64.25 559 GLY A O 1
ATOM 4378 N N . THR A 1 560 ? 28.377 -16.263 -24.562 1.00 73.19 560 THR A N 1
ATOM 4379 C CA . THR A 1 560 ? 28.203 -17.016 -25.811 1.00 73.19 560 THR A CA 1
ATOM 4380 C C . THR A 1 560 ? 27.844 -18.470 -25.505 1.00 73.19 560 THR A C 1
ATOM 4382 O O . THR A 1 560 ? 28.445 -19.038 -24.587 1.00 73.19 560 THR A O 1
ATOM 4385 N N . PRO A 1 561 ? 26.933 -19.104 -26.258 1.00 75.75 561 PRO A N 1
ATOM 4386 C CA . PRO A 1 561 ? 26.641 -20.524 -26.093 1.00 75.75 561 PRO A CA 1
ATOM 4387 C C . PRO A 1 561 ? 27.893 -21.373 -26.343 1.00 75.75 561 PRO A C 1
ATOM 4389 O O . PRO A 1 561 ? 28.775 -21.002 -27.122 1.00 75.75 561 PRO A O 1
ATOM 4392 N N . SER A 1 562 ? 27.997 -22.504 -25.650 1.00 78.31 562 SER A N 1
ATOM 4393 C CA . SER A 1 562 ? 29.079 -23.471 -25.822 1.00 78.31 562 SER A CA 1
ATOM 4394 C C . SER A 1 562 ? 28.508 -24.868 -26.005 1.00 78.31 562 SER A C 1
ATOM 4396 O O . SER A 1 562 ? 27.816 -25.414 -25.144 1.00 78.31 562 SER A O 1
ATOM 4398 N N . ILE A 1 563 ? 28.847 -25.462 -27.148 1.00 79.38 563 ILE A N 1
ATOM 4399 C CA . ILE A 1 563 ? 28.323 -26.762 -27.558 1.00 79.38 563 ILE A CA 1
ATOM 4400 C C . ILE A 1 563 ? 28.689 -27.895 -26.591 1.00 79.38 563 ILE A C 1
ATOM 4402 O O . ILE A 1 563 ? 27.878 -28.788 -26.356 1.00 79.38 563 ILE A O 1
ATOM 4406 N N . ASP A 1 564 ? 29.874 -27.830 -25.976 1.00 76.81 564 ASP A N 1
ATOM 4407 C CA . ASP A 1 564 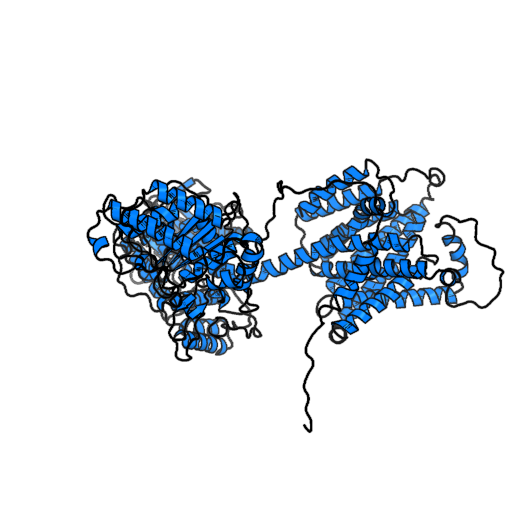? 30.328 -28.826 -25.002 1.00 76.81 564 ASP A CA 1
ATOM 4408 C C . ASP A 1 564 ? 29.444 -28.825 -23.752 1.00 76.81 564 ASP A C 1
ATOM 4410 O O . ASP A 1 564 ? 29.161 -29.882 -23.191 1.00 76.81 564 ASP A O 1
ATOM 4414 N N . GLY A 1 565 ? 28.974 -27.649 -23.327 1.00 77.38 565 GLY A N 1
ATOM 4415 C CA . GLY A 1 565 ? 28.040 -27.539 -22.215 1.00 77.38 565 GLY A CA 1
ATOM 4416 C C . GLY A 1 565 ? 26.628 -27.959 -22.572 1.00 77.38 565 GLY A C 1
ATOM 4417 O O . GLY A 1 565 ? 26.015 -28.682 -21.795 1.00 77.38 565 GLY A O 1
ATOM 4418 N N . ILE A 1 566 ? 26.125 -27.558 -23.744 1.00 80.44 566 ILE A N 1
ATOM 4419 C CA . ILE A 1 566 ? 24.783 -27.954 -24.204 1.00 80.44 566 ILE A CA 1
ATOM 4420 C C . ILE A 1 566 ? 24.699 -29.482 -24.325 1.00 80.44 566 ILE A C 1
ATOM 4422 O O . ILE A 1 566 ? 23.731 -30.094 -23.885 1.00 80.44 566 ILE A O 1
ATOM 4426 N N . ARG A 1 567 ? 25.761 -30.127 -24.824 1.00 79.31 567 ARG A N 1
ATOM 4427 C CA . ARG A 1 567 ? 25.880 -31.593 -24.880 1.00 79.31 567 ARG A CA 1
ATOM 4428 C C . ARG A 1 567 ? 25.814 -32.268 -23.506 1.00 79.31 567 ARG A C 1
ATOM 4430 O O . ARG A 1 567 ? 25.463 -33.440 -23.418 1.00 79.31 567 ARG A O 1
ATOM 4437 N N . CYS A 1 568 ? 26.203 -31.564 -22.450 1.00 78.62 568 CYS A N 1
ATOM 4438 C CA . CYS A 1 568 ? 26.252 -32.104 -21.098 1.00 78.62 568 CYS A CA 1
ATOM 4439 C C . CYS A 1 568 ? 24.910 -32.046 -20.356 1.00 78.62 568 CYS A C 1
ATOM 4441 O O . CYS A 1 568 ? 24.865 -32.525 -19.220 1.00 78.62 568 CYS A O 1
ATOM 4443 N N . ILE A 1 569 ? 23.869 -31.461 -20.960 1.00 83.50 569 ILE A N 1
ATOM 4444 C CA . ILE A 1 569 ? 22.530 -31.355 -20.373 1.00 83.50 569 ILE A CA 1
ATOM 4445 C C . ILE A 1 569 ? 21.879 -32.742 -20.352 1.00 83.50 569 ILE A C 1
ATOM 4447 O O . ILE A 1 569 ? 21.714 -33.383 -21.390 1.00 83.50 569 ILE A O 1
ATOM 4451 N N . GLU A 1 570 ? 21.531 -33.203 -19.154 1.00 85.50 570 GLU A N 1
ATOM 4452 C CA . GLU A 1 570 ? 20.911 -34.506 -18.906 1.00 85.50 570 GLU A CA 1
ATOM 4453 C C . GLU A 1 570 ? 19.385 -34.426 -18.816 1.00 85.50 570 GLU A C 1
ATOM 4455 O O . GLU A 1 570 ? 18.816 -33.422 -18.383 1.00 85.50 570 GLU A O 1
ATOM 4460 N N . ASP A 1 571 ? 18.724 -35.527 -19.170 1.00 86.69 571 ASP A N 1
ATOM 4461 C CA . ASP A 1 571 ? 17.273 -35.657 -19.054 1.00 86.69 571 ASP A CA 1
ATOM 4462 C C . ASP A 1 571 ? 16.846 -35.666 -17.580 1.00 86.69 571 ASP A C 1
ATOM 4464 O O . ASP A 1 571 ? 17.383 -36.409 -16.754 1.00 86.69 571 ASP A O 1
ATOM 4468 N N . GLY A 1 572 ? 15.841 -34.855 -17.244 1.00 86.94 572 GLY A N 1
ATOM 4469 C CA . GLY A 1 572 ? 15.345 -34.721 -15.872 1.00 86.94 572 GLY A CA 1
ATOM 4470 C C . GLY A 1 572 ? 16.268 -33.936 -14.929 1.00 86.94 572 GLY A C 1
ATOM 4471 O O . GLY A 1 572 ? 16.007 -33.925 -13.726 1.00 86.94 572 GLY A O 1
ATOM 4472 N N . VAL A 1 573 ? 17.318 -33.278 -15.437 1.00 88.38 573 VAL A N 1
ATOM 4473 C CA . VAL A 1 573 ? 18.198 -32.408 -14.641 1.00 88.38 573 VAL A CA 1
ATOM 4474 C C . VAL A 1 573 ? 17.935 -30.945 -14.983 1.00 88.38 573 VAL A C 1
ATOM 4476 O O . VAL A 1 573 ? 17.983 -30.547 -16.147 1.00 88.38 573 VAL A O 1
ATOM 4479 N N . MET A 1 574 ? 17.661 -30.142 -13.956 1.00 88.62 574 MET A N 1
ATOM 4480 C CA . MET A 1 574 ? 17.566 -28.689 -14.072 1.00 88.62 574 MET A CA 1
ATOM 4481 C C . MET A 1 574 ? 18.900 -28.062 -13.690 1.00 88.62 574 MET A C 1
ATOM 4483 O O . MET A 1 574 ? 19.520 -28.453 -12.699 1.00 88.62 574 MET A O 1
ATOM 4487 N N . TYR A 1 575 ? 19.328 -27.075 -14.464 1.00 85.38 575 TYR A N 1
ATOM 4488 C CA . TYR A 1 575 ? 20.576 -26.367 -14.238 1.00 85.38 575 TYR A CA 1
ATOM 4489 C C . TYR A 1 575 ? 20.310 -24.898 -13.932 1.00 85.38 575 TYR A C 1
ATOM 4491 O O . TYR A 1 575 ? 19.370 -24.314 -14.470 1.00 85.38 575 TYR A O 1
ATOM 4499 N N . HIS A 1 576 ? 21.160 -24.297 -13.103 1.00 80.38 576 HIS A N 1
ATOM 4500 C CA . HIS A 1 576 ? 21.112 -22.867 -12.805 1.00 80.38 576 HIS A CA 1
ATOM 4501 C C . HIS A 1 576 ? 22.480 -22.194 -12.960 1.00 80.38 576 HIS A C 1
ATOM 4503 O O . HIS A 1 576 ? 23.538 -22.838 -12.920 1.00 80.38 576 HIS A O 1
ATOM 4509 N N . ALA A 1 577 ? 22.463 -20.872 -13.119 1.00 72.69 577 ALA A N 1
ATOM 4510 C CA . ALA A 1 577 ? 23.660 -20.064 -13.273 1.00 72.69 577 ALA A CA 1
ATOM 4511 C C . ALA A 1 577 ? 24.567 -20.080 -12.022 1.00 72.69 577 ALA A C 1
ATOM 4513 O O . ALA A 1 577 ? 24.130 -20.224 -10.875 1.00 72.69 577 ALA A O 1
ATOM 4514 N N . LEU A 1 578 ? 25.872 -19.918 -12.268 1.00 64.25 578 LEU A N 1
ATOM 4515 C CA . LEU A 1 578 ? 26.931 -19.771 -11.268 1.00 64.25 578 LEU A CA 1
ATOM 4516 C C . LEU A 1 578 ? 27.793 -18.551 -11.606 1.00 64.25 578 LEU A C 1
ATOM 4518 O O . LEU A 1 578 ? 28.233 -18.383 -12.745 1.00 64.25 578 LEU A O 1
ATOM 4522 N N . SER A 1 579 ? 28.115 -17.764 -10.587 1.00 50.19 579 SER A N 1
ATOM 4523 C CA . SER A 1 579 ? 29.126 -16.710 -10.619 1.00 50.19 579 SER A CA 1
ATOM 4524 C C . SER A 1 579 ? 30.478 -17.300 -10.235 1.00 50.19 579 SER A C 1
ATOM 4526 O O . SER A 1 579 ? 30.584 -18.135 -9.335 1.00 50.19 579 SER A O 1
ATOM 4528 N N . GLU A 1 580 ? 31.533 -16.879 -10.923 1.00 43.69 580 GLU A N 1
ATOM 4529 C CA . GLU A 1 580 ? 32.887 -17.291 -10.584 1.00 43.69 580 GLU A CA 1
ATOM 4530 C C . GLU A 1 580 ? 33.544 -16.374 -9.549 1.00 43.69 580 GLU A C 1
ATOM 4532 O O . GLU A 1 580 ? 33.752 -15.185 -9.785 1.00 43.69 580 GLU A O 1
ATOM 4537 N N . GLY A 1 581 ? 34.065 -16.984 -8.483 1.00 41.53 581 GLY A N 1
ATOM 4538 C CA . GLY A 1 581 ? 35.263 -16.484 -7.803 1.00 41.53 581 GLY A CA 1
ATOM 4539 C C . GLY A 1 581 ? 35.100 -15.200 -6.992 1.00 41.53 581 GLY A C 1
ATOM 4540 O O . GLY A 1 581 ? 36.092 -14.500 -6.796 1.00 41.53 581 GLY A O 1
ATOM 4541 N N . GLY A 1 582 ? 33.889 -14.880 -6.526 1.00 37.41 582 GLY A N 1
ATOM 4542 C CA . GLY A 1 582 ? 33.660 -13.729 -5.647 1.00 37.41 582 GLY A CA 1
ATOM 4543 C C . GLY A 1 582 ? 33.946 -12.379 -6.307 1.00 37.41 582 GLY A C 1
ATOM 4544 O O . GLY A 1 582 ? 34.184 -11.394 -5.621 1.00 37.41 582 GLY A O 1
ATOM 4545 N N . LYS A 1 583 ? 33.959 -12.304 -7.643 1.00 36.03 583 LYS A N 1
ATOM 4546 C CA . LYS A 1 583 ? 33.902 -11.026 -8.355 1.00 36.03 583 LYS A CA 1
ATOM 4547 C C . LYS A 1 583 ? 32.581 -10.963 -9.093 1.00 36.03 583 LYS A C 1
ATOM 4549 O O . LYS A 1 583 ? 32.448 -11.585 -10.141 1.00 36.03 583 LYS A O 1
ATOM 4554 N N . ALA A 1 584 ? 31.665 -10.158 -8.555 1.00 35.03 584 ALA A N 1
ATOM 4555 C CA . ALA A 1 584 ? 30.371 -9.838 -9.143 1.00 35.03 584 ALA A CA 1
ATOM 4556 C C . ALA A 1 584 ? 30.521 -9.448 -10.621 1.00 35.03 584 ALA A C 1
ATOM 4558 O O . ALA A 1 584 ? 30.845 -8.310 -10.967 1.00 35.03 584 ALA A O 1
ATOM 4559 N N . GLY A 1 585 ? 30.302 -10.424 -11.491 1.00 39.16 585 GLY A N 1
ATOM 4560 C CA . GLY A 1 585 ? 30.289 -10.282 -12.931 1.00 39.16 585 GLY A CA 1
ATOM 4561 C C . GLY A 1 585 ? 29.055 -11.005 -13.425 1.00 39.16 585 GLY A C 1
ATOM 4562 O O . GLY A 1 585 ? 29.044 -12.229 -13.440 1.00 39.16 585 GLY A O 1
ATOM 4563 N N . THR A 1 586 ? 28.025 -10.232 -13.778 1.00 43.31 586 THR A N 1
ATOM 4564 C CA . THR A 1 586 ? 26.816 -10.662 -14.498 1.00 43.31 586 THR A CA 1
ATOM 4565 C C . THR A 1 586 ? 27.086 -11.905 -15.338 1.00 43.31 586 THR A C 1
ATOM 4567 O O . THR A 1 586 ? 27.836 -11.826 -16.321 1.00 43.31 586 THR A O 1
ATOM 4570 N N . HIS A 1 587 ? 26.480 -13.035 -14.977 1.00 51.12 587 HIS A N 1
ATOM 4571 C CA . HIS A 1 587 ? 26.334 -14.105 -15.944 1.00 51.12 587 HIS A CA 1
ATOM 4572 C C . HIS A 1 587 ? 25.529 -13.487 -17.109 1.00 51.12 587 HIS A C 1
ATOM 4574 O O . HIS A 1 587 ? 24.486 -12.880 -16.906 1.00 51.12 587 HIS A O 1
ATOM 4580 N N . LYS A 1 588 ? 26.091 -13.469 -18.323 1.00 53.97 588 LYS A N 1
ATOM 4581 C CA . LYS A 1 588 ? 25.453 -12.844 -19.504 1.00 53.97 588 LYS A CA 1
ATOM 4582 C C . LYS A 1 588 ? 24.547 -13.830 -20.259 1.00 53.97 588 LYS A C 1
ATOM 4584 O O . LYS A 1 588 ? 24.382 -13.698 -21.466 1.00 53.97 588 LYS A O 1
ATOM 4589 N N . GLY A 1 589 ? 24.096 -14.874 -19.569 1.00 66.88 589 GLY A N 1
ATOM 4590 C CA . GLY A 1 589 ? 23.338 -15.986 -20.135 1.00 66.88 589 GLY A CA 1
ATOM 4591 C C . GLY A 1 589 ? 21.907 -15.978 -19.617 1.00 66.88 589 GLY A C 1
ATOM 4592 O O . GLY A 1 589 ? 21.257 -14.944 -19.653 1.00 66.88 589 GLY A O 1
ATOM 4593 N N . PHE A 1 590 ? 21.466 -17.137 -19.143 1.00 77.81 590 PHE A N 1
ATOM 4594 C CA . PHE A 1 590 ? 20.144 -17.371 -18.573 1.00 77.81 590 PHE A CA 1
ATOM 4595 C C . PHE A 1 590 ? 20.278 -17.844 -17.127 1.00 77.81 590 PHE A C 1
ATOM 4597 O O . PHE A 1 590 ? 21.260 -18.526 -16.809 1.00 77.81 590 PHE A O 1
ATOM 4604 N N . ASP A 1 591 ? 19.277 -17.543 -16.303 1.00 79.38 591 ASP A N 1
ATOM 4605 C CA . ASP A 1 591 ? 19.246 -17.915 -14.887 1.00 79.38 591 ASP A CA 1
ATOM 4606 C C . ASP A 1 591 ? 19.117 -19.434 -14.714 1.00 79.38 591 ASP A C 1
ATOM 4608 O O . ASP A 1 591 ? 19.816 -20.044 -13.898 1.00 79.38 591 ASP A O 1
ATOM 4612 N N . ILE A 1 592 ? 18.209 -20.054 -15.479 1.00 85.44 592 ILE A N 1
ATOM 4613 C CA . ILE A 1 592 ? 17.811 -21.462 -15.347 1.00 85.44 592 ILE A CA 1
ATOM 4614 C C . ILE A 1 592 ? 17.658 -22.087 -16.734 1.00 85.44 592 ILE A C 1
ATOM 4616 O O . ILE A 1 592 ? 17.212 -21.438 -17.677 1.00 85.44 592 ILE A O 1
ATOM 4620 N N . TRP A 1 593 ? 18.003 -23.365 -16.882 1.00 88.81 593 TRP A N 1
ATOM 4621 C CA . TRP A 1 593 ? 17.734 -24.105 -18.114 1.00 88.81 593 TRP A CA 1
ATOM 4622 C C . TRP A 1 593 ? 17.534 -25.601 -17.881 1.00 88.81 593 TRP A C 1
ATOM 4624 O O . TRP A 1 593 ? 18.064 -26.192 -16.937 1.00 88.81 593 TRP A O 1
ATOM 4634 N N . PHE A 1 594 ? 16.770 -26.225 -18.772 1.00 89.38 594 PHE A N 1
ATOM 4635 C CA . PHE A 1 594 ? 16.502 -27.662 -18.773 1.00 89.38 594 PHE A CA 1
ATOM 4636 C C . PHE A 1 594 ? 16.076 -28.131 -20.169 1.00 89.38 594 PHE A C 1
ATOM 4638 O O . PHE A 1 594 ? 15.748 -27.322 -21.038 1.00 89.38 594 PHE A O 1
ATOM 4645 N N . LYS A 1 595 ? 16.089 -29.449 -20.387 1.00 90.00 595 LYS A N 1
ATOM 4646 C CA . LYS A 1 595 ? 15.640 -30.070 -21.638 1.00 90.00 595 LYS A CA 1
ATOM 4647 C C . LYS A 1 595 ? 14.339 -30.844 -21.413 1.00 90.00 595 LYS A C 1
ATOM 4649 O O . LYS A 1 595 ? 14.261 -31.625 -20.465 1.00 90.00 595 LYS A O 1
ATOM 4654 N N . THR A 1 596 ? 13.337 -30.619 -22.261 1.00 89.31 596 THR A N 1
ATOM 4655 C CA . THR A 1 596 ? 12.030 -31.299 -22.197 1.00 89.31 596 THR A CA 1
ATOM 4656 C C . THR A 1 596 ? 12.096 -32.719 -22.764 1.00 89.31 596 THR A C 1
ATOM 4658 O O . THR A 1 596 ? 13.061 -33.094 -23.435 1.00 89.31 596 THR A O 1
ATOM 4661 N N . GLU A 1 597 ? 11.044 -33.512 -22.537 1.00 85.88 597 GLU A N 1
ATOM 4662 C CA . GLU A 1 597 ? 10.896 -34.849 -23.140 1.00 85.88 597 GLU A CA 1
ATOM 4663 C C . GLU A 1 597 ? 10.815 -34.810 -24.679 1.00 85.88 597 GLU A C 1
ATOM 4665 O O . GLU A 1 597 ? 11.181 -35.779 -25.340 1.00 85.88 597 GLU A O 1
ATOM 4670 N N . ALA A 1 598 ? 10.407 -33.673 -25.252 1.00 85.88 598 ALA A N 1
ATOM 4671 C CA . ALA A 1 598 ? 10.387 -33.418 -26.694 1.00 85.88 598 ALA A CA 1
ATOM 4672 C C . ALA A 1 598 ? 11.738 -32.903 -27.240 1.00 85.88 598 ALA A C 1
ATOM 4674 O O . ALA A 1 598 ? 11.798 -32.363 -28.338 1.00 85.88 598 ALA A O 1
ATOM 4675 N N . ASN A 1 599 ? 12.832 -33.035 -26.476 1.00 86.56 599 ASN A N 1
ATOM 4676 C CA . ASN A 1 599 ? 14.160 -32.515 -26.823 1.00 86.56 599 ASN A CA 1
ATOM 4677 C C . ASN A 1 599 ? 14.192 -30.997 -27.090 1.00 86.56 599 ASN A C 1
ATOM 4679 O O . ASN A 1 599 ? 15.031 -30.514 -27.853 1.00 86.56 599 ASN A O 1
ATOM 4683 N N . GLU A 1 600 ? 13.317 -30.222 -26.452 1.00 89.25 600 GLU A N 1
ATOM 4684 C CA . GLU A 1 600 ? 13.359 -28.759 -26.512 1.00 89.25 600 GLU A CA 1
ATOM 4685 C C . GLU A 1 600 ? 14.256 -28.238 -25.385 1.00 89.25 600 GLU A C 1
ATOM 4687 O O . GLU A 1 600 ? 14.115 -28.642 -24.228 1.00 89.25 600 GLU A O 1
ATOM 4692 N N . LEU A 1 601 ? 15.189 -27.342 -25.704 1.00 89.62 601 LEU A N 1
ATOM 4693 C CA . LEU A 1 601 ? 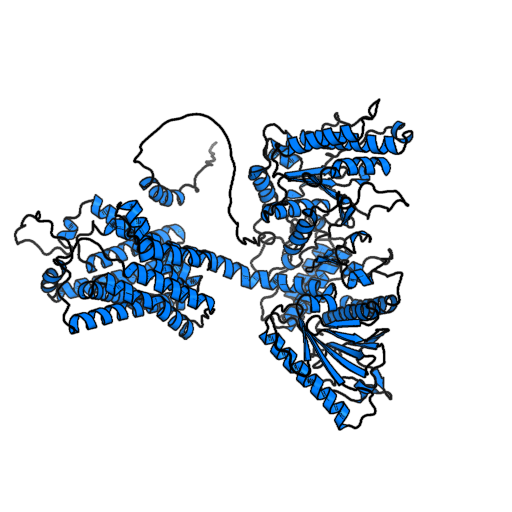16.023 -26.670 -24.712 1.00 89.62 601 LEU A CA 1
ATOM 4694 C C . LEU A 1 601 ? 15.327 -25.387 -24.250 1.00 89.62 601 LEU A C 1
ATOM 4696 O O . LEU A 1 601 ? 15.251 -24.412 -25.000 1.00 89.62 601 LEU A O 1
ATOM 4700 N N . VAL A 1 602 ? 14.850 -25.383 -23.007 1.00 89.50 602 VAL A N 1
ATOM 4701 C CA . VAL A 1 602 ? 14.174 -24.236 -22.393 1.00 89.50 602 VAL A CA 1
ATOM 4702 C C . VAL A 1 602 ? 15.192 -23.419 -21.605 1.00 89.50 602 VAL A C 1
ATOM 4704 O O . VAL A 1 602 ? 15.908 -23.954 -20.756 1.00 89.50 602 VAL A O 1
ATOM 4707 N N . LEU A 1 603 ? 15.260 -22.123 -21.902 1.00 89.00 603 LEU A N 1
ATOM 4708 C CA . LEU A 1 603 ? 16.189 -21.160 -21.318 1.00 89.00 603 LEU A CA 1
ATOM 4709 C C . LEU A 1 603 ? 15.385 -20.065 -20.612 1.00 89.00 603 LEU A C 1
ATOM 4711 O O . LEU A 1 603 ? 14.706 -19.281 -21.269 1.00 89.00 603 LEU A O 1
ATOM 4715 N N . VAL A 1 604 ? 15.442 -20.020 -19.286 1.00 88.00 604 VAL A N 1
ATOM 4716 C CA . VAL A 1 604 ? 14.600 -19.163 -18.445 1.00 88.00 604 VAL A CA 1
ATOM 4717 C C . VAL A 1 604 ? 15.426 -18.034 -17.832 1.00 88.00 604 VAL A C 1
ATOM 4719 O O . VAL A 1 604 ? 16.512 -18.269 -17.303 1.00 88.00 604 VAL A O 1
ATOM 4722 N N . ASP A 1 605 ? 14.892 -16.819 -17.879 1.00 87.06 605 ASP A N 1
ATOM 4723 C CA . ASP A 1 605 ? 15.453 -15.614 -17.257 1.00 87.06 605 ASP A CA 1
ATOM 4724 C C . ASP A 1 605 ? 14.341 -14.881 -16.485 1.00 87.06 605 ASP A C 1
ATOM 4726 O O . ASP A 1 605 ? 13.188 -14.842 -16.933 1.00 87.06 605 ASP A O 1
ATOM 4730 N N . VAL A 1 606 ? 14.651 -14.334 -15.308 1.00 81.69 606 VAL A N 1
ATOM 4731 C CA . VAL A 1 606 ? 13.679 -13.672 -14.430 1.00 81.69 606 VAL A CA 1
ATOM 4732 C C . VAL A 1 606 ? 13.954 -12.174 -14.340 1.00 81.69 606 VAL A C 1
ATOM 4734 O O . VAL A 1 606 ? 15.018 -11.709 -13.931 1.00 81.69 606 VAL A O 1
ATOM 4737 N N . THR A 1 607 ? 12.947 -11.359 -14.660 1.00 79.31 607 THR A N 1
ATOM 4738 C CA . THR A 1 607 ? 13.071 -9.899 -14.643 1.00 79.31 607 THR A CA 1
ATOM 4739 C C . THR A 1 607 ? 12.323 -9.236 -13.491 1.00 79.31 607 THR A C 1
ATOM 4741 O O . THR A 1 607 ? 11.140 -9.454 -13.275 1.00 79.31 607 THR A O 1
ATOM 4744 N N . GLY A 1 608 ? 12.996 -8.305 -12.806 1.00 72.06 608 GLY A N 1
ATOM 4745 C CA . GLY A 1 608 ? 12.360 -7.362 -11.872 1.00 72.06 608 GLY A CA 1
ATOM 4746 C C . GLY A 1 608 ? 11.759 -6.108 -12.533 1.00 72.06 608 GLY A C 1
ATOM 4747 O O . GLY A 1 608 ? 11.491 -5.119 -11.840 1.00 72.06 608 GLY A O 1
ATOM 4748 N N . ALA A 1 609 ? 11.634 -6.091 -13.864 1.00 71.94 609 ALA A N 1
ATOM 4749 C CA . ALA A 1 609 ? 11.027 -4.987 -14.603 1.00 71.94 609 ALA A CA 1
ATOM 4750 C C . ALA A 1 609 ? 9.512 -4.938 -14.361 1.00 71.94 609 ALA A C 1
ATOM 4752 O O . ALA A 1 609 ? 8.856 -5.969 -14.281 1.00 71.94 609 ALA A O 1
ATOM 4753 N N . THR A 1 610 ? 8.973 -3.726 -14.240 1.00 70.62 610 THR A N 1
ATOM 4754 C CA . THR A 1 610 ? 7.542 -3.498 -13.971 1.00 70.62 610 THR A CA 1
ATOM 4755 C C . THR A 1 610 ? 6.791 -2.903 -15.154 1.00 70.62 610 THR A C 1
ATOM 4757 O O . THR A 1 610 ? 5.569 -2.971 -15.211 1.00 70.62 610 THR A O 1
ATOM 4760 N N . ASN A 1 611 ? 7.505 -2.289 -16.098 1.00 79.00 611 ASN A N 1
ATOM 4761 C CA . ASN A 1 611 ? 6.909 -1.650 -17.267 1.00 79.00 611 ASN A CA 1
ATOM 4762 C C . ASN A 1 611 ? 7.094 -2.517 -18.516 1.00 79.00 611 ASN A C 1
ATOM 4764 O O . ASN A 1 611 ? 8.139 -3.152 -18.670 1.00 79.00 611 ASN A O 1
ATOM 4768 N N . ALA A 1 612 ? 6.102 -2.472 -19.412 1.00 84.50 612 ALA A N 1
ATOM 4769 C CA . ALA A 1 612 ? 6.093 -3.237 -20.659 1.00 84.50 612 ALA A CA 1
ATOM 4770 C C . ALA A 1 612 ? 7.380 -3.038 -21.466 1.00 84.50 612 ALA A C 1
ATOM 4772 O O . ALA A 1 612 ? 8.047 -4.010 -21.788 1.00 84.50 612 ALA A O 1
ATOM 4773 N N . LYS A 1 613 ? 7.804 -1.785 -21.676 1.00 84.94 613 LYS A N 1
ATOM 4774 C CA . LYS A 1 613 ? 8.981 -1.452 -22.492 1.00 84.94 613 LYS A CA 1
ATOM 4775 C C . LYS A 1 613 ? 10.262 -2.164 -22.036 1.00 84.94 613 LYS A C 1
ATOM 4777 O O . LYS A 1 613 ? 10.994 -2.721 -22.844 1.00 84.94 613 LYS A O 1
ATOM 4782 N N . SER A 1 614 ? 10.557 -2.149 -20.738 1.00 81.75 614 SER A N 1
ATOM 4783 C CA . SER A 1 614 ? 11.750 -2.811 -20.202 1.00 81.75 614 SER A CA 1
ATOM 4784 C C . SER A 1 614 ? 11.637 -4.334 -20.273 1.00 81.75 614 SER A C 1
ATOM 4786 O O . SER A 1 614 ? 12.658 -5.006 -20.427 1.00 81.75 614 SER A O 1
ATOM 4788 N N . CYS A 1 615 ? 10.425 -4.882 -20.159 1.00 83.62 615 CYS A N 1
ATOM 4789 C CA . CYS A 1 615 ? 10.186 -6.304 -20.377 1.00 83.62 615 CYS A CA 1
ATOM 4790 C C . CYS A 1 615 ? 10.344 -6.684 -21.857 1.00 83.62 615 CYS A C 1
ATOM 4792 O O . CYS A 1 615 ? 10.990 -7.686 -22.133 1.00 83.62 615 CYS A O 1
ATOM 4794 N N . GLU A 1 616 ? 9.851 -5.872 -22.795 1.00 88.31 616 GLU A N 1
ATOM 4795 C CA . GLU A 1 616 ? 10.008 -6.048 -24.249 1.00 88.31 616 GLU A CA 1
ATOM 4796 C C . GLU A 1 616 ? 11.484 -6.039 -24.662 1.00 88.31 616 GLU A C 1
ATOM 4798 O O . GLU A 1 616 ? 11.939 -6.932 -25.375 1.00 88.31 616 GLU A O 1
ATOM 4803 N N . GLU A 1 617 ? 12.266 -5.076 -24.162 1.00 87.31 617 GLU A N 1
ATOM 4804 C CA . GLU A 1 617 ? 13.711 -5.001 -24.415 1.00 87.31 617 GLU A CA 1
ATOM 4805 C C . GLU A 1 617 ? 14.431 -6.282 -23.955 1.00 87.31 617 GLU A C 1
ATOM 4807 O O . GLU A 1 617 ? 15.273 -6.826 -24.676 1.00 87.31 617 GLU A O 1
ATOM 4812 N N . LYS A 1 618 ? 14.065 -6.807 -22.779 1.00 85.44 618 LYS A N 1
ATOM 4813 C CA . LYS A 1 618 ? 14.623 -8.059 -22.250 1.00 85.44 618 LYS A CA 1
ATOM 4814 C C . LYS A 1 618 ? 14.142 -9.292 -23.006 1.00 85.44 618 LYS A C 1
ATOM 4816 O O . LYS A 1 618 ? 14.953 -10.164 -23.301 1.00 85.44 618 LYS A O 1
ATOM 4821 N N . ALA A 1 619 ? 12.861 -9.358 -23.358 1.00 87.88 619 ALA A N 1
ATOM 4822 C CA . ALA A 1 619 ? 12.303 -10.445 -24.156 1.00 87.88 619 ALA A CA 1
ATOM 4823 C C . ALA A 1 619 ? 13.001 -10.523 -25.522 1.00 87.88 619 ALA A C 1
ATOM 4825 O O . ALA A 1 619 ? 13.399 -11.603 -25.959 1.00 87.88 619 ALA A O 1
ATOM 4826 N N . GLY A 1 620 ? 13.246 -9.371 -26.157 1.00 88.06 620 GLY A N 1
ATOM 4827 C CA . GLY A 1 620 ? 14.023 -9.276 -27.391 1.00 88.06 620 GLY A CA 1
ATOM 4828 C C . GLY A 1 620 ? 15.463 -9.771 -27.226 1.00 88.06 620 GLY A C 1
ATOM 4829 O O . GLY A 1 620 ? 15.961 -10.513 -28.075 1.00 88.06 620 GLY A O 1
ATOM 4830 N N . GLN A 1 621 ? 16.125 -9.426 -26.118 1.00 86.44 621 GLN A N 1
ATOM 4831 C CA . GLN A 1 621 ? 17.474 -9.912 -25.814 1.00 86.44 621 GLN A CA 1
ATOM 4832 C C . GLN A 1 621 ? 17.511 -11.435 -25.608 1.00 86.44 621 GLN A C 1
ATOM 4834 O O . GLN A 1 621 ? 18.398 -12.114 -26.130 1.00 86.44 621 GLN A O 1
ATOM 4839 N N . ILE A 1 622 ? 16.524 -11.986 -24.905 1.00 86.69 622 ILE A N 1
ATOM 4840 C CA . ILE A 1 622 ? 16.372 -13.427 -24.688 1.00 86.69 622 ILE A CA 1
ATOM 4841 C C . ILE A 1 622 ? 16.137 -14.163 -26.007 1.00 86.69 622 ILE A C 1
ATOM 4843 O O . ILE A 1 622 ? 16.797 -15.170 -26.262 1.00 86.69 622 ILE A O 1
ATOM 4847 N N . ALA A 1 623 ? 15.273 -13.639 -26.880 1.00 87.38 623 ALA A N 1
ATOM 4848 C CA . ALA A 1 623 ? 15.028 -14.223 -28.196 1.00 87.38 623 ALA A CA 1
ATOM 4849 C C . ALA A 1 623 ? 16.307 -14.270 -29.047 1.00 87.38 623 ALA A C 1
ATOM 4851 O O . ALA A 1 623 ? 16.599 -15.289 -29.674 1.00 87.38 623 ALA A O 1
ATOM 4852 N N . GLN A 1 624 ? 17.110 -13.199 -29.031 1.00 86.44 624 GLN A N 1
ATOM 4853 C CA . GLN A 1 624 ? 18.402 -13.159 -29.727 1.00 86.44 624 GLN A CA 1
ATOM 4854 C C . GLN A 1 624 ? 19.387 -14.191 -29.164 1.00 86.44 624 GLN A C 1
ATOM 4856 O O . GLN A 1 624 ? 20.052 -14.894 -29.929 1.00 86.44 624 GLN A O 1
ATOM 4861 N N . ASN A 1 625 ? 19.461 -14.319 -27.838 1.00 84.25 625 ASN A N 1
ATOM 4862 C CA . ASN A 1 625 ? 20.337 -15.286 -27.179 1.00 84.25 625 ASN A CA 1
ATOM 4863 C C . ASN A 1 625 ? 19.906 -16.736 -27.461 1.00 84.25 625 ASN A C 1
ATOM 4865 O O . ASN A 1 625 ? 20.756 -17.578 -27.753 1.00 84.25 625 ASN A O 1
ATOM 4869 N N . ALA A 1 626 ? 18.602 -17.026 -27.436 1.00 85.56 626 ALA A N 1
ATOM 4870 C CA . ALA A 1 626 ? 18.042 -18.334 -27.776 1.00 85.56 626 ALA A CA 1
ATOM 4871 C C . ALA A 1 626 ? 18.319 -18.706 -29.244 1.00 85.56 626 ALA A C 1
ATOM 4873 O O . ALA A 1 626 ? 18.787 -19.810 -29.530 1.00 85.56 626 ALA A O 1
ATOM 4874 N N . ALA A 1 627 ? 18.138 -17.761 -30.172 1.00 86.38 627 ALA A N 1
ATOM 4875 C CA . ALA A 1 627 ? 18.480 -17.952 -31.580 1.00 86.38 627 ALA A CA 1
ATOM 4876 C C . ALA A 1 627 ? 19.986 -18.206 -31.783 1.00 86.38 627 ALA A C 1
ATOM 4878 O O . ALA A 1 627 ? 20.373 -19.058 -32.582 1.00 86.38 627 ALA A O 1
ATOM 4879 N N . ALA A 1 628 ? 20.852 -17.520 -31.028 1.00 84.25 628 ALA A N 1
ATOM 4880 C CA . ALA A 1 628 ? 22.293 -17.766 -31.060 1.00 84.25 628 ALA A CA 1
ATOM 4881 C C . ALA A 1 628 ? 22.653 -19.184 -30.582 1.00 84.25 628 ALA A C 1
ATOM 4883 O O . ALA A 1 628 ? 23.538 -19.815 -31.162 1.00 84.25 628 ALA A O 1
ATOM 4884 N N . VAL A 1 629 ? 21.956 -19.706 -29.566 1.00 83.94 629 VAL A N 1
ATOM 4885 C CA . VAL A 1 629 ? 22.118 -21.096 -29.108 1.00 83.94 629 VAL A CA 1
ATOM 4886 C C . VAL A 1 629 ? 21.699 -22.073 -30.207 1.00 83.94 629 VAL A C 1
ATOM 4888 O O . VAL A 1 629 ? 22.449 -23.000 -30.506 1.00 83.94 629 VAL A O 1
ATOM 4891 N N . MET A 1 630 ? 20.553 -21.840 -30.856 1.00 85.69 630 MET A N 1
ATOM 4892 C CA . MET A 1 630 ? 20.075 -22.696 -31.948 1.00 85.69 630 MET A CA 1
ATOM 4893 C C . MET A 1 630 ? 21.053 -22.712 -33.132 1.00 85.69 630 MET A C 1
ATOM 4895 O O . MET A 1 630 ? 21.385 -23.777 -33.653 1.00 85.69 630 MET A O 1
ATOM 4899 N N . ASN A 1 631 ? 21.579 -21.545 -33.511 1.00 84.31 631 ASN A N 1
ATOM 4900 C CA . ASN A 1 631 ? 22.586 -21.434 -34.563 1.00 84.31 631 ASN A CA 1
ATOM 4901 C C . ASN A 1 631 ? 23.862 -22.214 -34.215 1.00 84.31 631 ASN A C 1
ATOM 4903 O O . ASN A 1 631 ? 24.398 -22.912 -35.069 1.00 84.31 631 ASN A O 1
ATOM 4907 N N . GLU A 1 632 ? 24.341 -22.149 -32.971 1.00 81.31 632 GLU A N 1
ATOM 4908 C CA . GLU A 1 632 ? 25.528 -22.896 -32.531 1.00 81.31 632 GLU A CA 1
ATOM 4909 C C . GLU A 1 632 ? 25.313 -24.422 -32.607 1.00 81.31 632 GLU A C 1
ATOM 4911 O O . GLU A 1 632 ? 26.226 -25.155 -33.000 1.00 81.31 632 GLU A O 1
ATOM 4916 N N . VAL A 1 633 ? 24.105 -24.900 -32.283 1.00 80.31 633 VAL A N 1
ATOM 4917 C CA . VAL A 1 633 ? 23.720 -26.319 -32.398 1.00 80.31 633 VAL A CA 1
ATOM 4918 C C . VAL A 1 633 ? 23.686 -26.767 -33.865 1.00 80.31 633 VAL A C 1
ATOM 4920 O O . VAL A 1 633 ? 24.254 -27.811 -34.195 1.00 80.31 633 VAL A O 1
ATOM 4923 N N . GLN A 1 634 ? 23.090 -25.965 -34.754 1.00 79.94 634 GLN A N 1
ATOM 4924 C CA . GLN A 1 634 ? 22.952 -26.284 -36.181 1.00 79.94 634 GLN A CA 1
ATOM 4925 C C . GLN A 1 634 ? 24.276 -26.174 -36.958 1.00 79.94 634 GLN A C 1
ATOM 4927 O O . GLN A 1 634 ? 24.633 -27.077 -37.711 1.00 79.94 634 GLN A O 1
ATOM 4932 N N . VAL A 1 635 ? 25.034 -25.087 -36.772 1.00 69.19 635 VAL A N 1
ATOM 4933 C CA . VAL A 1 635 ? 26.240 -24.771 -37.565 1.00 69.19 635 VAL A CA 1
ATOM 4934 C C . VAL A 1 635 ? 27.367 -25.776 -37.334 1.00 69.19 635 VAL A C 1
ATOM 4936 O O . VAL A 1 635 ? 28.147 -26.054 -38.244 1.00 69.19 635 VAL A O 1
ATOM 4939 N N . LYS A 1 636 ? 27.475 -26.345 -36.129 1.00 63.53 636 LYS A N 1
ATOM 4940 C CA . LYS A 1 636 ? 28.574 -27.258 -35.785 1.00 63.53 636 LYS A CA 1
ATOM 4941 C C . LYS A 1 636 ? 28.290 -28.732 -36.085 1.00 63.53 636 LYS A C 1
ATOM 4943 O O . LYS A 1 636 ? 29.133 -29.557 -35.733 1.00 63.53 636 LYS A O 1
ATOM 4948 N N . ASN A 1 637 ? 27.154 -29.071 -36.719 1.00 56.59 637 ASN A N 1
ATOM 4949 C CA . ASN A 1 637 ? 26.698 -30.459 -36.927 1.00 56.59 637 ASN A CA 1
ATOM 4950 C C . ASN A 1 637 ? 26.889 -31.305 -35.658 1.00 56.59 637 ASN A C 1
ATOM 4952 O O . ASN A 1 637 ? 27.371 -32.441 -35.684 1.00 56.59 637 ASN A O 1
ATOM 4956 N N . ALA A 1 638 ? 26.613 -30.687 -34.512 1.00 56.25 638 ALA A N 1
ATOM 4957 C CA . ALA A 1 638 ? 26.954 -31.275 -33.243 1.00 56.25 638 ALA A CA 1
ATOM 4958 C C . ALA A 1 638 ? 25.997 -32.449 -32.982 1.00 56.25 638 ALA A C 1
ATOM 4960 O O . ALA A 1 638 ? 24.788 -32.277 -33.114 1.00 56.25 638 ALA A O 1
ATOM 4961 N N . PRO A 1 639 ? 26.492 -33.634 -32.580 1.00 62.59 639 PRO A N 1
ATOM 4962 C CA . PRO A 1 639 ? 25.649 -34.715 -32.077 1.00 62.59 639 PRO A CA 1
ATOM 4963 C C . PRO A 1 639 ? 25.088 -34.304 -30.711 1.00 62.59 639 PRO A C 1
ATOM 4965 O O . PRO A 1 639 ? 25.631 -34.671 -29.664 1.00 62.59 639 PRO A O 1
ATOM 4968 N N . VAL A 1 640 ? 24.084 -33.437 -30.738 1.00 69.44 640 VAL A N 1
ATOM 4969 C CA . VAL A 1 640 ? 23.363 -32.889 -29.595 1.00 69.44 640 VAL A CA 1
ATOM 4970 C C . VAL A 1 640 ? 21.886 -33.038 -29.935 1.00 69.44 640 VAL A C 1
ATOM 4972 O O . VAL A 1 640 ? 21.416 -32.489 -30.927 1.00 69.44 640 VAL A O 1
ATOM 4975 N N . HIS A 1 641 ? 21.166 -33.832 -29.145 1.00 72.88 641 HIS A N 1
ATOM 4976 C CA . HIS A 1 641 ? 19.739 -34.087 -29.338 1.00 72.88 641 HIS A CA 1
ATOM 4977 C C . HIS A 1 641 ? 18.917 -32.907 -28.796 1.00 72.88 641 HIS A C 1
ATOM 4979 O O . HIS A 1 641 ? 18.394 -32.981 -27.686 1.00 72.88 641 HIS A O 1
ATOM 4985 N N . VAL A 1 642 ? 18.877 -31.804 -29.550 1.00 82.62 642 VAL A N 1
ATOM 4986 C CA . VAL A 1 642 ? 18.037 -30.623 -29.286 1.00 82.62 642 VAL A CA 1
ATOM 4987 C C . VAL A 1 642 ? 17.292 -30.263 -30.572 1.00 82.62 642 VAL A C 1
ATOM 4989 O O . VAL A 1 642 ? 17.921 -29.929 -31.573 1.00 82.62 642 VAL A O 1
ATOM 4992 N N . GLU A 1 643 ? 15.963 -30.355 -30.549 1.00 83.75 643 GLU A N 1
ATOM 4993 C CA . GLU A 1 643 ? 15.094 -30.095 -31.708 1.00 83.75 643 GLU A CA 1
ATOM 4994 C C . GLU A 1 643 ? 14.738 -28.610 -31.849 1.00 83.75 643 GLU A C 1
ATOM 4996 O O . GLU A 1 643 ? 14.632 -28.095 -32.963 1.00 83.75 643 GLU A O 1
ATOM 5001 N N . SER A 1 644 ? 14.595 -27.899 -30.727 1.00 87.19 644 SER A N 1
ATOM 5002 C CA . SER A 1 644 ? 14.339 -26.456 -30.697 1.00 87.19 644 SER A CA 1
ATOM 5003 C C . SER A 1 644 ? 14.897 -25.802 -29.428 1.00 87.19 644 SER A C 1
ATOM 5005 O O . SER A 1 644 ? 15.154 -26.479 -28.430 1.00 87.19 644 SER A O 1
ATOM 5007 N N . VAL A 1 645 ? 15.098 -24.481 -29.466 1.00 88.44 645 VAL A N 1
ATOM 5008 C CA . VAL A 1 645 ? 15.509 -23.668 -28.309 1.00 88.44 645 VAL A CA 1
ATOM 5009 C C . VAL A 1 645 ? 14.450 -22.607 -28.046 1.00 88.44 645 VAL A C 1
ATOM 5011 O O . VAL A 1 645 ? 14.038 -21.906 -28.969 1.00 88.44 645 VAL A O 1
ATOM 5014 N N . ILE A 1 646 ? 14.029 -22.478 -26.790 1.00 87.69 646 ILE A N 1
ATOM 5015 C CA . ILE A 1 646 ? 12.939 -21.590 -26.381 1.00 87.69 646 ILE A CA 1
ATOM 5016 C C . ILE A 1 646 ? 13.431 -20.709 -25.239 1.00 87.69 646 ILE A C 1
ATOM 5018 O O . ILE A 1 646 ? 13.808 -21.214 -24.182 1.00 87.69 646 ILE A O 1
ATOM 5022 N N . GLY A 1 647 ? 13.424 -19.394 -25.452 1.00 89.50 647 GLY A N 1
ATOM 5023 C CA . GLY A 1 647 ? 13.618 -18.426 -24.380 1.00 89.50 647 GLY A CA 1
ATOM 5024 C C . GLY A 1 647 ? 12.322 -18.210 -23.600 1.00 89.50 647 GLY A C 1
ATOM 5025 O O . GLY A 1 647 ? 11.259 -18.081 -24.198 1.00 89.50 647 GLY A O 1
ATOM 5026 N N . VAL A 1 648 ? 12.393 -18.144 -22.277 1.00 89.69 648 VAL A N 1
ATOM 5027 C CA . VAL A 1 648 ? 11.256 -17.827 -21.406 1.00 89.69 648 VAL A CA 1
ATOM 5028 C C . VAL A 1 648 ? 11.665 -16.692 -20.479 1.00 89.69 648 VAL A C 1
ATOM 5030 O O . VAL A 1 648 ? 12.628 -16.816 -19.726 1.00 89.69 648 VAL A O 1
ATOM 5033 N N . LEU A 1 649 ? 10.933 -15.584 -20.530 1.00 88.88 649 LEU A N 1
ATOM 5034 C CA . LEU A 1 649 ? 11.081 -14.468 -19.605 1.00 88.88 649 LEU A CA 1
ATOM 5035 C C . LEU A 1 649 ? 9.975 -14.540 -18.554 1.00 88.88 649 LEU A C 1
ATOM 5037 O O . LEU A 1 649 ? 8.801 -14.402 -18.889 1.00 88.88 649 LEU A O 1
ATOM 5041 N N . LEU A 1 650 ? 10.346 -14.706 -17.287 1.00 87.31 650 LEU A N 1
ATOM 5042 C CA . LEU A 1 650 ? 9.418 -14.579 -16.165 1.00 87.31 650 LEU A CA 1
ATOM 5043 C C . LEU A 1 650 ? 9.426 -13.126 -15.672 1.00 87.31 650 LEU A C 1
ATOM 5045 O O . LEU A 1 650 ? 10.439 -12.632 -15.176 1.00 87.31 650 LEU A O 1
ATOM 5049 N N . ALA A 1 651 ? 8.296 -12.436 -15.807 1.00 85.38 651 ALA A N 1
ATOM 5050 C CA . ALA A 1 651 ? 8.094 -11.037 -15.441 1.00 85.38 651 ALA A CA 1
ATOM 5051 C C . ALA A 1 651 ? 7.019 -10.899 -14.340 1.00 85.38 651 ALA A C 1
ATOM 5053 O O . ALA A 1 651 ? 5.931 -10.384 -14.607 1.00 85.38 651 ALA A O 1
ATOM 5054 N N . PRO A 1 652 ? 7.303 -11.335 -13.094 1.00 79.56 652 PRO A N 1
ATOM 5055 C CA . PRO A 1 652 ? 6.318 -11.355 -12.005 1.00 79.56 652 PRO A CA 1
ATOM 5056 C C . PRO A 1 652 ? 5.736 -9.979 -11.667 1.00 79.56 652 PRO A C 1
ATOM 5058 O O . PRO A 1 652 ? 4.598 -9.894 -11.226 1.00 79.56 652 PRO A O 1
ATOM 5061 N N . ASN A 1 653 ? 6.481 -8.898 -11.915 1.00 74.38 653 ASN A N 1
ATOM 5062 C CA . ASN A 1 653 ? 6.087 -7.550 -11.495 1.00 74.38 653 ASN A CA 1
ATOM 5063 C C . ASN A 1 653 ? 5.475 -6.717 -12.637 1.00 74.38 653 ASN A C 1
ATOM 5065 O O . ASN A 1 653 ? 5.334 -5.498 -12.507 1.00 74.38 653 ASN A O 1
ATOM 5069 N N . CYS A 1 654 ? 5.206 -7.328 -13.793 1.00 78.25 654 CYS A N 1
ATOM 5070 C CA . CYS A 1 654 ? 4.660 -6.644 -14.956 1.00 78.25 654 CYS A CA 1
ATOM 5071 C C . CYS A 1 654 ? 3.289 -7.220 -15.300 1.00 78.25 654 CYS A C 1
ATOM 5073 O O . CYS A 1 654 ? 3.202 -8.352 -15.753 1.00 78.25 654 CYS A O 1
ATOM 5075 N N . ASP A 1 655 ? 2.232 -6.425 -15.146 1.00 78.06 655 ASP A N 1
ATOM 5076 C CA . ASP A 1 655 ? 0.869 -6.836 -15.523 1.00 78.06 655 ASP A CA 1
ATOM 5077 C C . ASP A 1 655 ? 0.477 -6.341 -16.929 1.00 78.06 655 ASP A C 1
ATOM 5079 O O . ASP A 1 655 ? -0.575 -6.678 -17.472 1.00 78.06 655 ASP A O 1
ATOM 5083 N N . SER A 1 656 ? 1.327 -5.516 -17.549 1.00 80.50 656 SER A N 1
ATOM 5084 C CA . SER A 1 656 ? 1.075 -4.952 -18.879 1.00 80.50 656 SER A CA 1
ATOM 5085 C C . SER A 1 656 ? 1.148 -6.024 -19.967 1.00 80.50 656 SER A C 1
ATOM 5087 O O . SER A 1 656 ? 1.892 -6.995 -19.843 1.00 80.50 656 SER A O 1
ATOM 5089 N N . ALA A 1 657 ? 0.373 -5.854 -21.040 1.00 79.69 657 ALA A N 1
ATOM 5090 C CA . ALA A 1 657 ? 0.527 -6.674 -22.239 1.00 79.69 657 ALA A CA 1
ATOM 5091 C C . ALA A 1 657 ? 1.883 -6.387 -22.892 1.00 79.69 657 ALA A C 1
ATOM 5093 O O . ALA A 1 657 ? 2.313 -5.233 -22.932 1.00 79.69 657 ALA A O 1
ATOM 5094 N N . ILE A 1 658 ? 2.546 -7.443 -23.360 1.00 80.62 658 ILE A N 1
ATOM 5095 C CA . ILE A 1 658 ? 3.873 -7.404 -23.975 1.00 80.62 658 ILE A CA 1
ATOM 5096 C C . ILE A 1 658 ? 3.779 -8.157 -25.298 1.00 80.62 658 ILE A C 1
ATOM 5098 O O . ILE A 1 658 ? 3.201 -9.241 -25.352 1.00 80.62 658 ILE A O 1
ATOM 5102 N N . GLU A 1 659 ? 4.334 -7.581 -26.360 1.00 80.69 659 GLU A N 1
ATOM 5103 C CA . GLU A 1 659 ? 4.445 -8.264 -27.647 1.00 80.69 659 GLU A CA 1
ATOM 5104 C C . GLU A 1 659 ? 5.560 -9.322 -27.583 1.00 80.69 659 GLU A C 1
ATOM 5106 O O . GLU A 1 659 ? 6.715 -9.012 -27.280 1.00 80.69 659 GLU A O 1
ATOM 5111 N N . GLU A 1 660 ? 5.213 -10.588 -27.832 1.00 79.06 660 GLU A N 1
ATOM 5112 C CA . GLU A 1 660 ? 6.161 -11.702 -27.746 1.00 79.06 660 GLU A CA 1
ATOM 5113 C C . GLU A 1 660 ? 7.021 -11.819 -29.018 1.00 79.06 660 GLU A C 1
ATOM 5115 O O . GLU A 1 660 ? 6.485 -11.912 -30.127 1.00 79.06 660 GLU A O 1
ATOM 5120 N N . PRO A 1 661 ? 8.360 -11.865 -28.907 1.00 82.88 661 PRO A N 1
ATOM 5121 C CA . PRO A 1 661 ? 9.224 -12.103 -30.057 1.00 82.88 661 PRO A CA 1
ATOM 5122 C C . PRO A 1 661 ? 9.245 -13.599 -30.459 1.00 82.88 661 PRO A C 1
ATOM 5124 O O . PRO A 1 661 ? 9.060 -14.472 -29.618 1.00 82.88 661 PRO A O 1
ATOM 5127 N N . PRO A 1 662 ? 9.587 -13.956 -31.715 1.00 73.00 662 PRO A N 1
ATOM 5128 C CA . PRO A 1 662 ? 9.405 -15.316 -32.260 1.00 73.00 662 PRO A CA 1
ATOM 5129 C C . PRO A 1 662 ? 10.117 -16.472 -31.530 1.00 73.00 662 PRO A C 1
ATOM 5131 O O . PRO A 1 662 ? 9.788 -17.635 -31.748 1.00 73.00 662 PRO A O 1
ATOM 5134 N N . SER A 1 663 ? 11.132 -16.177 -30.713 1.00 74.62 663 SER A N 1
ATOM 5135 C CA . SER A 1 663 ? 11.939 -17.167 -29.977 1.00 74.62 663 SER A CA 1
ATOM 5136 C C . SER A 1 663 ? 12.005 -16.889 -28.472 1.00 74.62 663 SER A C 1
ATOM 5138 O O . SER A 1 663 ? 12.859 -17.459 -27.789 1.00 74.62 663 SER A O 1
ATOM 5140 N N . ALA A 1 664 ? 11.121 -16.029 -27.953 1.00 85.06 664 ALA A N 1
ATOM 5141 C CA . ALA A 1 664 ? 10.918 -15.890 -26.517 1.00 85.06 664 ALA A CA 1
ATOM 5142 C C . ALA A 1 664 ? 9.436 -15.834 -26.154 1.00 85.06 664 ALA A C 1
ATOM 5144 O O . ALA A 1 664 ? 8.641 -15.220 -26.850 1.00 85.06 664 ALA A O 1
ATOM 5145 N N . GLN A 1 665 ? 9.096 -16.445 -25.029 1.00 87.56 665 GLN A N 1
ATOM 5146 C CA . GLN A 1 665 ? 7.767 -16.402 -24.433 1.00 87.56 665 GLN A CA 1
ATOM 5147 C C . GLN A 1 665 ? 7.832 -15.589 -23.147 1.00 87.56 665 GLN A C 1
ATOM 5149 O O . GLN A 1 665 ? 8.823 -15.679 -22.415 1.00 87.56 665 GLN A O 1
ATOM 5154 N N . VAL A 1 666 ? 6.806 -14.789 -22.870 1.00 86.88 666 VAL A N 1
ATOM 5155 C CA . VAL A 1 666 ? 6.789 -13.908 -21.700 1.00 86.88 666 VAL A CA 1
ATOM 5156 C C . VAL A 1 666 ? 5.671 -14.341 -20.763 1.00 86.88 666 VAL A C 1
ATOM 5158 O O . VAL A 1 666 ? 4.495 -14.139 -21.035 1.00 86.88 666 VAL A O 1
ATOM 5161 N N . VAL A 1 667 ? 6.044 -14.902 -19.614 1.00 86.06 667 VAL A N 1
ATOM 5162 C CA . VAL A 1 667 ? 5.100 -15.188 -18.527 1.00 86.06 667 VAL A CA 1
ATOM 5163 C C . VAL A 1 667 ? 5.098 -13.990 -17.598 1.00 86.06 667 VAL A C 1
ATOM 5165 O O . VAL A 1 667 ? 6.163 -13.513 -17.206 1.00 86.06 667 VAL A O 1
ATOM 5168 N N . ARG A 1 668 ? 3.925 -13.488 -17.227 1.00 85.25 668 ARG A N 1
ATOM 5169 C CA . ARG A 1 668 ? 3.788 -12.193 -16.554 1.00 85.25 668 ARG A CA 1
ATOM 5170 C C . ARG A 1 668 ? 2.803 -12.240 -15.391 1.00 85.25 668 ARG A C 1
ATOM 5172 O O . ARG A 1 668 ? 2.013 -13.177 -15.297 1.00 85.25 668 ARG A O 1
ATOM 5179 N N . GLY A 1 669 ? 2.880 -11.243 -14.511 1.00 79.81 669 GLY A N 1
ATOM 5180 C CA . GLY A 1 669 ? 2.000 -11.107 -13.349 1.00 79.81 669 GLY A CA 1
ATOM 5181 C C . GLY A 1 669 ? 1.908 -12.388 -12.513 1.00 79.81 669 GLY A C 1
ATOM 5182 O O . GLY A 1 669 ? 2.918 -13.046 -12.240 1.00 79.81 669 GLY A O 1
ATOM 5183 N N . ASP A 1 670 ? 0.684 -12.766 -12.147 1.00 77.62 670 ASP A N 1
ATOM 5184 C CA . ASP A 1 670 ? 0.408 -13.915 -11.275 1.00 77.62 670 ASP A CA 1
ATOM 5185 C C . ASP A 1 670 ? 0.881 -15.253 -11.856 1.00 77.62 670 ASP A C 1
ATOM 5187 O O . ASP A 1 670 ? 1.421 -16.071 -11.118 1.00 77.62 670 ASP A O 1
ATOM 5191 N N . ALA A 1 671 ? 0.806 -15.446 -13.177 1.00 79.94 671 ALA A N 1
ATOM 5192 C CA . ALA A 1 671 ? 1.319 -16.652 -13.832 1.00 79.94 671 ALA A CA 1
ATOM 5193 C C . ALA A 1 671 ? 2.833 -16.823 -13.606 1.00 79.94 671 ALA A C 1
ATOM 5195 O O . ALA A 1 671 ? 3.332 -17.919 -13.336 1.00 79.94 671 ALA A O 1
ATOM 5196 N N . ALA A 1 672 ? 3.586 -15.718 -13.664 1.00 82.50 672 ALA A N 1
ATOM 5197 C CA . ALA A 1 672 ? 5.018 -15.733 -13.383 1.00 82.50 672 ALA A CA 1
ATOM 5198 C C . ALA A 1 672 ? 5.300 -15.913 -11.888 1.00 82.50 672 ALA A C 1
ATOM 5200 O O . ALA A 1 672 ? 6.211 -16.662 -11.531 1.00 82.50 672 ALA A O 1
ATOM 5201 N N . ARG A 1 673 ? 4.516 -15.280 -11.003 1.00 79.88 673 ARG A N 1
ATOM 5202 C CA . ARG A 1 673 ? 4.631 -15.487 -9.547 1.00 79.88 673 ARG A CA 1
ATOM 5203 C C . ARG A 1 673 ? 4.392 -16.946 -9.171 1.00 79.88 673 ARG A C 1
ATOM 5205 O O . ARG A 1 673 ? 5.168 -17.517 -8.408 1.00 79.88 673 ARG A O 1
ATOM 5212 N N . ASP A 1 674 ? 3.417 -17.582 -9.806 1.00 80.19 674 ASP A N 1
ATOM 5213 C CA . ASP A 1 674 ? 3.072 -18.982 -9.596 1.00 80.19 674 ASP A CA 1
ATOM 5214 C C . ASP A 1 674 ? 4.202 -19.940 -9.964 1.00 80.19 674 ASP A C 1
ATOM 5216 O O . ASP A 1 674 ? 4.368 -20.977 -9.317 1.00 80.19 674 ASP A O 1
ATOM 5220 N N . TRP A 1 675 ? 4.990 -19.641 -10.998 1.00 82.56 675 TRP A N 1
ATOM 5221 C CA . TRP A 1 675 ? 6.194 -20.415 -11.324 1.00 82.56 675 TRP A CA 1
ATOM 5222 C C . TRP A 1 675 ? 7.275 -20.288 -10.250 1.00 82.56 675 TRP A C 1
ATOM 5224 O O . TRP A 1 675 ? 7.940 -21.266 -9.912 1.00 82.56 675 TRP A O 1
ATOM 5234 N N . LEU A 1 676 ? 7.432 -19.084 -9.709 1.00 80.75 676 LEU A N 1
ATOM 5235 C CA . LEU A 1 676 ? 8.473 -18.733 -8.745 1.00 80.75 676 LEU A CA 1
ATOM 5236 C C . LEU A 1 676 ? 8.103 -19.096 -7.295 1.00 80.75 676 LEU A C 1
ATOM 5238 O O . LEU A 1 676 ? 8.940 -18.960 -6.396 1.00 80.75 676 LEU A O 1
ATOM 5242 N N . GLY A 1 677 ? 6.868 -19.551 -7.068 1.00 78.56 677 GLY A N 1
ATOM 5243 C CA . GLY A 1 677 ? 6.322 -19.873 -5.754 1.00 78.56 677 GLY A CA 1
ATOM 5244 C C . GLY A 1 677 ? 6.349 -18.677 -4.802 1.00 78.56 677 GLY A C 1
ATOM 5245 O O . GLY A 1 677 ? 6.434 -17.517 -5.217 1.00 78.56 677 GLY A O 1
ATOM 5246 N N . GLY A 1 678 ? 6.383 -18.953 -3.496 1.00 68.25 678 GLY A N 1
ATOM 5247 C CA . GLY A 1 678 ? 6.341 -17.915 -2.460 1.00 68.25 678 GLY A CA 1
ATOM 5248 C C . GLY A 1 678 ? 7.566 -16.995 -2.388 1.00 68.25 678 GLY A C 1
ATOM 5249 O O . GLY A 1 678 ? 7.618 -16.118 -1.525 1.00 68.25 678 GLY A O 1
ATOM 5250 N N . PHE A 1 679 ? 8.579 -17.177 -3.244 1.00 72.50 679 PHE A N 1
ATOM 5251 C CA . PHE A 1 679 ? 9.767 -16.322 -3.261 1.00 72.50 679 PHE A CA 1
ATOM 5252 C C . PHE A 1 679 ? 9.580 -15.030 -4.036 1.00 72.50 679 PHE A C 1
ATOM 5254 O O . PHE A 1 679 ? 10.055 -13.999 -3.562 1.00 72.50 679 PHE A O 1
ATOM 5261 N N . SER A 1 680 ? 8.931 -15.067 -5.205 1.00 62.12 680 SER A N 1
ATOM 5262 C CA . SER A 1 680 ? 8.728 -13.860 -6.021 1.00 62.12 680 SER A CA 1
ATOM 5263 C C . SER A 1 680 ? 8.091 -12.755 -5.189 1.00 62.12 680 SER A C 1
ATOM 5265 O O . SER A 1 680 ? 8.674 -11.688 -5.043 1.00 62.12 680 SER A O 1
ATOM 5267 N N . GLU A 1 681 ? 7.006 -13.097 -4.510 1.00 59.47 681 GLU A N 1
ATOM 5268 C CA . GLU A 1 681 ? 6.235 -12.219 -3.639 1.00 59.47 681 GLU A CA 1
ATOM 5269 C C . GLU A 1 681 ? 7.069 -11.753 -2.436 1.00 59.47 681 GLU A C 1
ATOM 5271 O O . GLU A 1 681 ? 7.144 -10.567 -2.143 1.00 59.47 681 GLU A O 1
ATOM 5276 N N . ARG A 1 682 ? 7.847 -12.627 -1.785 1.00 63.25 682 ARG A N 1
ATOM 5277 C CA . ARG A 1 682 ? 8.707 -12.218 -0.653 1.00 63.25 682 ARG A CA 1
ATOM 5278 C C . ARG A 1 682 ? 9.748 -11.168 -1.003 1.00 63.25 682 ARG A C 1
ATOM 5280 O O . ARG A 1 682 ? 9.918 -10.202 -0.259 1.00 63.25 682 ARG A O 1
ATOM 5287 N N . PHE A 1 683 ? 10.450 -11.375 -2.110 1.00 61.03 683 PHE A N 1
ATOM 5288 C CA . PHE A 1 683 ? 11.491 -10.458 -2.557 1.00 61.03 683 PHE A CA 1
ATOM 5289 C C . PHE A 1 683 ? 10.902 -9.233 -3.270 1.00 61.03 683 PHE A C 1
ATOM 5291 O O . PHE A 1 683 ? 11.514 -8.165 -3.246 1.00 61.03 683 PHE A O 1
ATOM 5298 N N . GLU A 1 684 ? 9.715 -9.347 -3.874 1.00 52.19 684 GLU A N 1
ATOM 5299 C CA . GLU A 1 684 ? 8.961 -8.220 -4.424 1.00 52.19 684 GLU A CA 1
ATOM 5300 C C . GLU A 1 684 ? 8.475 -7.301 -3.297 1.00 52.19 684 GLU A C 1
ATOM 5302 O O . GLU A 1 684 ? 8.702 -6.099 -3.378 1.00 52.19 684 GLU A O 1
ATOM 5307 N N . ILE A 1 685 ? 7.951 -7.825 -2.185 1.00 44.22 685 ILE A N 1
ATOM 5308 C CA . ILE A 1 685 ? 7.512 -6.993 -1.057 1.00 44.22 685 ILE A CA 1
ATOM 5309 C C . ILE A 1 685 ? 8.692 -6.249 -0.390 1.00 44.22 685 ILE A C 1
ATOM 5311 O O . ILE A 1 685 ? 8.570 -5.074 -0.019 1.00 44.22 685 ILE A O 1
ATOM 5315 N N . GLU A 1 686 ? 9.874 -6.866 -0.282 1.00 47.12 686 GLU A N 1
ATOM 5316 C CA . GLU A 1 686 ? 11.093 -6.168 0.170 1.00 47.12 686 GLU A CA 1
ATOM 5317 C C . GLU A 1 686 ? 11.586 -5.103 -0.836 1.00 47.12 686 GLU A C 1
ATOM 5319 O O . GLU A 1 686 ? 12.300 -4.170 -0.453 1.00 47.12 686 GLU A O 1
ATOM 5324 N N . ASN A 1 687 ? 11.177 -5.200 -2.107 1.00 42.12 687 ASN A N 1
ATOM 5325 C CA . ASN A 1 687 ? 11.438 -4.221 -3.165 1.00 42.12 687 ASN A CA 1
ATOM 5326 C C . ASN A 1 687 ? 10.302 -3.181 -3.350 1.00 42.12 687 ASN A C 1
ATOM 5328 O O . ASN A 1 687 ? 10.552 -2.068 -3.797 1.00 42.12 687 ASN A O 1
ATOM 5332 N N . HIS A 1 688 ? 9.049 -3.455 -3.000 1.00 37.94 688 HIS A N 1
ATOM 5333 C CA . HIS A 1 688 ? 7.953 -2.475 -3.103 1.00 37.94 688 HIS A CA 1
ATOM 5334 C C . HIS A 1 688 ? 7.888 -1.540 -1.900 1.00 37.94 688 HIS A C 1
ATOM 5336 O O . HIS A 1 688 ? 7.502 -0.379 -2.049 1.00 37.94 688 HIS A O 1
ATOM 5342 N N . SER A 1 689 ? 8.372 -1.991 -0.739 1.00 34.78 689 SER A N 1
ATOM 5343 C CA . SER A 1 689 ? 8.522 -1.179 0.481 1.00 34.78 689 SER A CA 1
ATOM 5344 C C . SER A 1 689 ? 9.404 0.068 0.279 1.00 34.78 689 SER A C 1
ATOM 5346 O O . SER A 1 689 ? 9.281 1.028 1.036 1.00 34.78 689 SER A O 1
ATOM 5348 N N . TRP A 1 690 ? 10.229 0.131 -0.779 1.00 33.03 690 TRP A N 1
ATOM 5349 C CA . TRP A 1 690 ? 10.932 1.361 -1.181 1.00 33.03 690 TRP A CA 1
ATOM 5350 C C . TRP A 1 690 ? 10.226 2.169 -2.287 1.00 33.03 690 TRP A C 1
ATOM 5352 O O . TRP A 1 690 ? 10.278 3.399 -2.247 1.00 33.03 690 TRP A O 1
ATOM 5362 N N . ARG A 1 691 ? 9.563 1.521 -3.263 1.00 30.48 691 ARG A N 1
ATOM 5363 C CA . ARG A 1 691 ? 8.903 2.205 -4.402 1.00 30.48 691 ARG A CA 1
ATOM 5364 C C . ARG A 1 691 ? 7.669 2.972 -3.975 1.00 30.48 691 ARG A C 1
ATOM 5366 O O . ARG A 1 691 ? 7.497 4.134 -4.340 1.00 30.48 691 ARG A O 1
ATOM 5373 N N . LEU A 1 692 ? 6.837 2.339 -3.149 1.00 29.16 692 LEU A N 1
ATOM 5374 C CA . LEU A 1 692 ? 5.658 2.989 -2.601 1.00 29.16 692 LEU A CA 1
ATOM 5375 C C . LEU A 1 692 ? 6.108 4.169 -1.725 1.00 29.16 692 LEU A C 1
ATOM 5377 O O . LEU A 1 692 ? 5.602 5.266 -1.911 1.00 29.16 692 LEU A O 1
ATOM 5381 N N . GLY A 1 693 ? 7.140 4.022 -0.890 1.00 31.61 693 GLY A N 1
ATOM 5382 C CA . GLY A 1 693 ? 7.604 5.084 0.011 1.00 31.61 693 GLY A CA 1
ATOM 5383 C C . GLY A 1 693 ? 8.155 6.362 -0.644 1.00 31.61 693 GLY A C 1
ATOM 5384 O O . GLY A 1 693 ? 8.083 7.414 -0.013 1.00 31.61 693 GLY A O 1
ATOM 5385 N N . LYS A 1 694 ? 8.684 6.312 -1.878 1.00 28.73 694 LYS A N 1
ATOM 5386 C CA . LYS A 1 694 ? 9.402 7.462 -2.468 1.00 28.73 694 LYS A CA 1
ATOM 5387 C C . LYS A 1 694 ? 8.706 8.139 -3.652 1.00 28.73 694 LYS A C 1
ATOM 5389 O O . LYS A 1 694 ? 8.788 9.356 -3.747 1.00 28.73 694 LYS A O 1
ATOM 5394 N N . GLU A 1 695 ? 8.010 7.399 -4.517 1.00 26.73 695 GLU A N 1
ATOM 5395 C CA . GLU A 1 695 ? 7.493 7.968 -5.780 1.00 26.73 695 GLU A CA 1
ATOM 5396 C C . GLU A 1 695 ? 5.975 8.207 -5.786 1.00 26.73 695 GLU A C 1
ATOM 5398 O O . GLU A 1 695 ? 5.507 9.095 -6.486 1.00 26.73 695 GLU A O 1
ATOM 5403 N N . PHE A 1 696 ? 5.181 7.488 -4.980 1.00 30.81 696 PHE A N 1
ATOM 5404 C CA . PHE A 1 696 ? 3.713 7.585 -5.079 1.00 30.81 696 PHE A CA 1
ATOM 5405 C C . PHE A 1 696 ? 3.041 8.463 -4.005 1.00 30.81 696 PHE A C 1
ATOM 5407 O O . PHE A 1 696 ? 1.992 9.025 -4.279 1.00 30.81 696 PHE A O 1
ATOM 5414 N N . SER A 1 697 ? 3.570 8.587 -2.778 1.00 32.66 697 SER A N 1
ATOM 5415 C CA . SER A 1 697 ? 2.837 9.260 -1.675 1.00 32.66 697 SER A CA 1
ATOM 5416 C C . SER A 1 697 ? 2.992 10.765 -1.705 1.00 32.66 697 SER A C 1
ATOM 5418 O O . SER A 1 697 ? 2.014 11.474 -1.505 1.00 32.66 697 SER A O 1
ATOM 5420 N N . LEU A 1 698 ? 4.211 11.246 -1.945 1.00 34.47 698 LEU A N 1
ATOM 5421 C CA . LEU A 1 698 ? 4.462 12.678 -2.021 1.00 34.47 698 LEU A CA 1
ATOM 5422 C C . LEU A 1 698 ? 3.885 13.242 -3.313 1.00 34.47 698 LEU A C 1
ATOM 5424 O O . LEU A 1 698 ? 3.196 14.244 -3.241 1.00 34.47 698 LEU A O 1
ATOM 5428 N N . GLU A 1 699 ? 4.053 12.566 -4.454 1.00 36.75 699 GLU A N 1
ATOM 5429 C CA . GLU A 1 699 ? 3.475 13.039 -5.714 1.00 36.75 699 GLU A CA 1
ATOM 5430 C C . GLU A 1 699 ? 1.951 12.903 -5.770 1.00 36.75 699 GLU A C 1
ATOM 5432 O O . GLU A 1 699 ? 1.312 13.813 -6.278 1.00 36.75 699 GLU A O 1
ATOM 5437 N N . ALA A 1 700 ? 1.332 11.828 -5.260 1.00 38.56 700 ALA A N 1
ATOM 5438 C CA . ALA A 1 700 ? -0.129 11.701 -5.323 1.00 38.56 700 ALA A CA 1
ATOM 5439 C C . ALA A 1 700 ? -0.850 12.625 -4.328 1.00 38.56 700 ALA A C 1
ATOM 5441 O O . ALA A 1 700 ? -1.854 13.218 -4.710 1.00 38.56 700 ALA A O 1
ATOM 5442 N N . MET A 1 701 ? -0.333 12.798 -3.099 1.00 40.72 701 MET A N 1
ATOM 5443 C CA . MET A 1 701 ? -0.894 13.772 -2.145 1.00 40.72 701 MET A CA 1
ATOM 5444 C C . MET A 1 701 ? -0.623 15.214 -2.587 1.00 40.72 701 MET A C 1
ATOM 5446 O O . MET A 1 701 ? -1.531 16.038 -2.562 1.00 40.72 701 MET A O 1
ATOM 5450 N N . ALA A 1 702 ? 0.586 15.515 -3.082 1.00 47.03 702 ALA A N 1
ATOM 5451 C CA . ALA A 1 702 ? 0.869 16.804 -3.710 1.00 47.03 702 ALA A CA 1
ATOM 5452 C C . ALA A 1 702 ? -0.096 17.073 -4.866 1.00 47.03 702 ALA A C 1
ATOM 5454 O O . ALA A 1 702 ? -0.709 18.135 -4.919 1.00 47.03 702 ALA A O 1
ATOM 5455 N N . ARG A 1 703 ? -0.290 16.099 -5.765 1.00 58.47 703 ARG A N 1
ATOM 5456 C CA . ARG A 1 703 ? -1.216 16.236 -6.893 1.00 58.47 703 ARG A CA 1
ATOM 5457 C C . ARG A 1 703 ? -2.654 16.440 -6.420 1.00 58.47 703 ARG A C 1
ATOM 5459 O O . ARG A 1 703 ? -3.313 17.306 -6.983 1.00 58.47 703 ARG A O 1
ATOM 5466 N N . SER A 1 704 ? -3.139 15.726 -5.398 1.00 67.62 704 SER A N 1
ATOM 5467 C CA . SER A 1 704 ? -4.502 15.936 -4.881 1.00 67.62 704 SER A CA 1
ATOM 5468 C C . SER A 1 704 ? -4.682 17.323 -4.262 1.00 67.62 704 SER A C 1
ATOM 5470 O O . SER A 1 704 ? -5.660 18.005 -4.571 1.00 67.62 704 SER A O 1
ATOM 5472 N N . ASP A 1 705 ? -3.716 17.778 -3.461 1.00 72.69 705 ASP A N 1
ATOM 5473 C CA . ASP A 1 705 ? -3.748 19.105 -2.836 1.00 72.69 705 ASP A CA 1
ATOM 5474 C C . ASP A 1 705 ? -3.634 20.214 -3.896 1.00 72.69 705 ASP A C 1
ATOM 5476 O O . ASP A 1 705 ? -4.321 21.236 -3.830 1.00 72.69 705 ASP A O 1
ATOM 5480 N N . GLY A 1 706 ? -2.819 19.986 -4.930 1.00 77.44 706 GLY A N 1
ATOM 5481 C CA . GLY A 1 706 ? -2.667 20.869 -6.081 1.00 77.44 706 GLY A CA 1
ATOM 5482 C C . GLY A 1 706 ? -3.931 20.980 -6.933 1.00 77.44 706 GLY A C 1
ATOM 5483 O O . GLY A 1 706 ? -4.315 22.089 -7.302 1.00 77.44 706 GLY A O 1
ATOM 5484 N N . VAL A 1 707 ? -4.614 19.864 -7.212 1.00 82.12 707 VAL A N 1
ATOM 5485 C CA . VAL A 1 707 ? -5.903 19.864 -7.931 1.00 82.12 707 VAL A CA 1
ATOM 5486 C C . VAL A 1 707 ? -6.964 20.622 -7.130 1.00 82.12 707 VAL A C 1
ATOM 5488 O O . VAL A 1 707 ? -7.646 21.485 -7.685 1.00 82.12 707 VAL A O 1
ATOM 5491 N N . ALA A 1 708 ? -7.072 20.362 -5.823 1.00 81.94 708 ALA A N 1
ATOM 5492 C CA . ALA A 1 708 ? -8.027 21.050 -4.956 1.00 81.94 708 ALA A CA 1
ATOM 5493 C C . ALA A 1 708 ? -7.765 22.564 -4.893 1.00 81.94 708 ALA A C 1
ATOM 5495 O O . ALA A 1 708 ? -8.700 23.364 -5.003 1.00 81.94 708 ALA A O 1
ATOM 5496 N N . ALA A 1 709 ? -6.498 22.974 -4.773 1.00 84.06 709 ALA A N 1
ATOM 5497 C CA . ALA A 1 709 ? -6.111 24.381 -4.786 1.00 84.06 709 ALA A CA 1
ATOM 5498 C C . ALA A 1 709 ? -6.429 25.055 -6.133 1.00 84.06 709 ALA A C 1
ATOM 5500 O O . ALA A 1 709 ? -7.000 26.147 -6.144 1.00 84.06 709 ALA A O 1
ATOM 5501 N N . ALA A 1 710 ? -6.146 24.388 -7.259 1.00 86.19 710 ALA A N 1
ATOM 5502 C CA . ALA A 1 710 ? -6.430 24.912 -8.597 1.00 86.19 710 ALA A CA 1
ATOM 5503 C C . ALA A 1 710 ? -7.932 25.078 -8.871 1.00 86.19 710 ALA A C 1
ATOM 5505 O O . ALA A 1 710 ? -8.327 26.052 -9.503 1.00 86.19 710 ALA A O 1
ATOM 5506 N N . LEU A 1 711 ? -8.772 24.162 -8.374 1.00 85.19 711 LEU A N 1
ATOM 5507 C CA . LEU A 1 711 ? -10.233 24.259 -8.476 1.00 85.19 711 LEU A CA 1
ATOM 5508 C C . LEU A 1 711 ? -10.825 25.323 -7.542 1.00 85.19 711 LEU A C 1
ATOM 5510 O O . LEU A 1 711 ? -11.838 25.934 -7.879 1.00 85.19 711 LEU A O 1
ATOM 5514 N N . SER A 1 712 ? -10.201 25.551 -6.383 1.00 86.31 712 SER A N 1
ATOM 5515 C CA . SER A 1 712 ? -10.661 26.532 -5.391 1.00 86.31 712 SER A CA 1
ATOM 5516 C C . SER A 1 712 ? -10.317 27.970 -5.782 1.00 86.31 712 SER A C 1
ATOM 5518 O O . SER A 1 712 ? -11.097 28.884 -5.521 1.00 86.31 712 SER A O 1
ATOM 5520 N N . ALA A 1 713 ? -9.167 28.182 -6.425 1.00 88.50 713 ALA A N 1
ATOM 5521 C CA . ALA A 1 713 ? -8.689 29.494 -6.861 1.00 88.50 713 ALA A CA 1
ATOM 5522 C C . ALA A 1 713 ? -9.750 30.316 -7.647 1.00 88.50 713 ALA A C 1
ATOM 5524 O O . ALA A 1 713 ? -10.117 31.405 -7.187 1.00 88.50 713 ALA A O 1
ATOM 5525 N N . PRO A 1 714 ? -10.362 29.808 -8.738 1.00 88.00 714 PRO A N 1
ATOM 5526 C CA . PRO A 1 714 ? -11.379 30.548 -9.491 1.00 88.00 714 PRO A CA 1
ATOM 5527 C C . PRO A 1 714 ? -12.686 30.801 -8.719 1.00 88.00 714 PRO A C 1
ATOM 5529 O O . PRO A 1 714 ? -13.401 31.742 -9.057 1.00 88.00 714 PRO A O 1
ATOM 5532 N N . ILE A 1 715 ? -13.005 30.037 -7.664 1.00 85.94 715 ILE A N 1
ATOM 5533 C CA . ILE A 1 715 ? -14.156 30.337 -6.791 1.00 85.94 715 ILE A CA 1
ATOM 5534 C C . ILE A 1 715 ? -13.915 31.663 -6.062 1.00 85.94 715 ILE A C 1
ATOM 5536 O O . ILE A 1 715 ? -14.775 32.544 -6.076 1.00 85.94 715 ILE A O 1
ATOM 5540 N N . PHE A 1 716 ? -12.724 31.840 -5.480 1.00 88.62 716 PHE A N 1
ATOM 5541 C CA . PHE A 1 716 ? -12.332 33.098 -4.840 1.00 88.62 716 PHE A CA 1
ATOM 5542 C C . PHE A 1 716 ? -12.319 34.267 -5.827 1.00 88.62 716 PHE A C 1
ATOM 5544 O O . PHE A 1 716 ? -12.750 35.366 -5.475 1.00 88.62 716 PHE A O 1
ATOM 5551 N N . MET A 1 717 ? -11.884 34.022 -7.067 1.00 87.75 717 MET A N 1
ATOM 5552 C CA . MET A 1 717 ? -11.938 35.019 -8.136 1.00 87.75 717 MET A CA 1
ATOM 5553 C C . MET A 1 717 ? -13.379 35.483 -8.405 1.00 87.75 717 MET A C 1
ATOM 5555 O O . MET A 1 717 ? -13.655 36.680 -8.355 1.00 87.75 717 MET A O 1
ATOM 5559 N N . VAL A 1 718 ? -14.309 34.551 -8.641 1.00 83.25 718 VAL A N 1
ATOM 5560 C CA . VAL A 1 718 ? -15.716 34.864 -8.949 1.00 83.25 718 VAL A CA 1
ATOM 5561 C C . VAL A 1 718 ? -16.394 35.590 -7.790 1.00 83.25 718 VAL A C 1
ATOM 5563 O O . VAL A 1 718 ? -17.030 36.623 -7.994 1.00 83.25 718 VAL A O 1
ATOM 5566 N N . VAL A 1 719 ? -16.233 35.086 -6.564 1.00 84.44 719 VAL A N 1
ATOM 5567 C CA . VAL A 1 719 ? -16.813 35.719 -5.372 1.00 84.44 719 VAL A CA 1
ATOM 5568 C C . VAL A 1 719 ? -16.260 37.133 -5.200 1.00 84.44 719 VAL A C 1
ATOM 5570 O O . VAL A 1 719 ? -17.018 38.071 -4.964 1.00 84.44 719 VAL A O 1
ATOM 5573 N N . GLY A 1 720 ? -14.950 37.322 -5.366 1.00 83.31 720 GLY A N 1
ATOM 5574 C CA . GLY A 1 720 ? -14.336 38.638 -5.239 1.00 83.31 720 GLY A CA 1
ATOM 5575 C C . GLY A 1 720 ? -14.746 39.628 -6.337 1.00 83.31 720 GLY A C 1
ATOM 5576 O O . GLY A 1 720 ? -14.929 40.808 -6.033 1.00 83.31 720 GLY A O 1
ATOM 5577 N N . PHE A 1 721 ? -14.989 39.165 -7.570 1.00 82.56 721 PHE A N 1
ATOM 5578 C CA . PHE A 1 721 ? -15.588 39.997 -8.620 1.00 82.56 721 PHE A CA 1
ATOM 5579 C C . PHE A 1 721 ? -16.974 40.510 -8.217 1.00 82.56 721 PHE A C 1
ATOM 5581 O O . PHE A 1 721 ? -17.221 41.711 -8.318 1.00 82.56 721 PHE A O 1
ATOM 5588 N N . ILE A 1 722 ? -17.834 39.651 -7.658 1.00 81.00 722 ILE A N 1
ATOM 5589 C CA . ILE A 1 722 ? -19.169 40.052 -7.179 1.00 81.00 722 ILE A CA 1
ATOM 5590 C C . ILE A 1 722 ? -19.075 41.171 -6.128 1.00 81.00 722 ILE A C 1
ATOM 5592 O O . ILE A 1 722 ? -19.892 42.092 -6.135 1.00 81.00 722 ILE A O 1
ATOM 5596 N N . PHE A 1 723 ? -18.067 41.134 -5.249 1.00 80.00 723 PHE A N 1
ATOM 5597 C CA . PHE A 1 723 ? -17.876 42.161 -4.223 1.00 80.00 723 PHE A CA 1
ATOM 5598 C C . PHE A 1 723 ? -17.475 43.530 -4.790 1.00 80.00 723 PHE A C 1
ATOM 5600 O O . PHE A 1 723 ? -17.986 44.550 -4.319 1.00 80.00 723 PHE A O 1
ATOM 5607 N N . TRP A 1 724 ? -16.573 43.590 -5.776 1.00 79.69 724 TRP A N 1
ATOM 5608 C CA . TRP A 1 724 ? -15.992 44.870 -6.209 1.00 79.69 724 TRP A CA 1
ATOM 5609 C C . TRP A 1 724 ? -16.609 45.493 -7.469 1.00 79.69 724 TRP A C 1
ATOM 5611 O O . TRP A 1 724 ? -16.453 46.696 -7.669 1.00 79.69 724 TRP A O 1
ATOM 5621 N N . GLU A 1 725 ? -17.319 44.721 -8.299 1.00 75.06 725 GLU A N 1
ATOM 5622 C CA . GLU A 1 725 ? -17.594 45.077 -9.706 1.00 75.06 725 GLU A CA 1
ATOM 5623 C C . GLU A 1 725 ? -18.542 46.271 -9.800 1.00 75.06 725 GLU A C 1
ATOM 5625 O O . GLU A 1 725 ? -18.355 47.161 -10.619 1.00 75.06 725 GLU A O 1
ATOM 5630 N N . GLN A 1 726 ? -19.511 46.332 -8.887 1.00 73.94 726 GLN A N 1
ATOM 5631 C CA . GLN A 1 726 ? -20.507 47.401 -8.816 1.00 73.94 726 GLN A CA 1
ATOM 5632 C C . GLN A 1 726 ? -20.066 48.595 -7.952 1.00 73.94 726 GLN A C 1
ATOM 5634 O O . GLN A 1 726 ? -20.781 49.590 -7.866 1.00 73.94 726 GLN A O 1
ATOM 5639 N N . HIS A 1 727 ? -18.914 48.505 -7.278 1.00 81.81 727 HIS A N 1
ATOM 5640 C CA . HIS A 1 727 ? -18.506 49.474 -6.252 1.00 81.81 727 HIS A CA 1
ATOM 5641 C C . HIS A 1 727 ? -17.264 50.285 -6.632 1.00 81.81 727 HIS A C 1
ATOM 5643 O O . HIS A 1 727 ? -17.053 51.363 -6.073 1.00 81.81 727 HIS A O 1
ATOM 5649 N N . TRP A 1 728 ? -16.430 49.793 -7.550 1.00 82.62 728 TRP A N 1
ATOM 5650 C CA . TRP A 1 728 ? -15.250 50.518 -8.012 1.00 82.62 728 TRP A CA 1
ATOM 5651 C C . TRP A 1 728 ? -15.623 51.676 -8.951 1.00 82.62 728 TRP A C 1
ATOM 5653 O O . TRP A 1 728 ? -16.371 51.485 -9.904 1.00 82.62 728 TRP A O 1
ATOM 5663 N N . LYS A 1 729 ? -15.085 52.878 -8.693 1.00 78.62 729 LYS A N 1
ATOM 5664 C CA . LYS A 1 729 ? -15.394 54.110 -9.454 1.00 78.62 729 LYS A CA 1
ATOM 5665 C C . LYS A 1 729 ? -14.203 54.703 -10.221 1.00 78.62 729 LYS A C 1
ATOM 5667 O O . LYS A 1 729 ? -14.362 55.747 -10.848 1.00 78.62 729 LYS A O 1
ATOM 5672 N N . GLY A 1 730 ? -13.017 54.104 -10.112 1.00 73.38 730 GLY A N 1
ATOM 5673 C CA . GLY A 1 730 ? -11.797 54.563 -10.789 1.00 73.38 730 GLY A CA 1
ATOM 5674 C C . GLY A 1 730 ? -11.563 53.887 -12.140 1.00 73.38 730 GLY A C 1
ATOM 5675 O O . GLY A 1 730 ? -12.309 52.988 -12.532 1.00 73.38 730 GLY A O 1
ATOM 5676 N N . SER A 1 731 ? -10.475 54.256 -12.811 1.00 76.12 731 SER A N 1
ATOM 5677 C CA . SER A 1 731 ? -10.049 53.605 -14.058 1.00 76.12 731 SER A CA 1
ATOM 5678 C C . SER A 1 731 ? -9.606 52.156 -13.827 1.00 76.12 731 SER A C 1
ATOM 5680 O O . SER A 1 731 ? -9.302 51.733 -12.703 1.00 76.12 731 SER A O 1
ATOM 5682 N N . ALA A 1 732 ? -9.528 51.368 -14.900 1.00 72.94 732 ALA A N 1
ATOM 5683 C CA . ALA A 1 732 ? -9.044 49.989 -14.814 1.00 72.94 732 ALA A CA 1
ATOM 5684 C C . ALA A 1 732 ? -7.544 49.914 -14.450 1.00 72.94 732 ALA A C 1
ATOM 5686 O O . ALA A 1 732 ? -7.106 49.004 -13.742 1.00 72.94 732 ALA A O 1
ATOM 5687 N N . LEU A 1 733 ? -6.763 50.916 -14.871 1.00 78.44 733 LEU A N 1
ATOM 5688 C CA . LEU A 1 733 ? -5.359 51.064 -14.486 1.00 78.44 733 LEU A CA 1
ATOM 5689 C C . LEU A 1 733 ? -5.224 51.359 -12.985 1.00 78.44 733 LEU A C 1
ATOM 5691 O O . LEU A 1 733 ? -4.426 50.719 -12.300 1.00 78.44 733 LEU A O 1
ATOM 5695 N N . GLU A 1 734 ? -6.029 52.285 -12.456 1.00 82.56 734 GLU A N 1
ATOM 5696 C CA . GLU A 1 734 ? -6.073 52.594 -11.019 1.00 82.56 734 GLU A CA 1
ATOM 5697 C C . GLU A 1 734 ? -6.476 51.376 -10.187 1.00 82.56 734 GLU A C 1
ATOM 5699 O O . GLU A 1 734 ? -5.898 51.123 -9.128 1.00 82.56 734 GLU A O 1
ATOM 5704 N N . LEU A 1 735 ? -7.428 50.593 -10.694 1.00 81.19 735 LEU A N 1
ATOM 5705 C CA . LEU A 1 735 ? -7.896 49.363 -10.071 1.00 81.19 735 LEU A CA 1
ATOM 5706 C C . LEU A 1 735 ? -6.771 48.325 -9.967 1.00 81.19 735 LEU A C 1
ATOM 5708 O O . LEU A 1 735 ? -6.590 47.716 -8.913 1.00 81.19 735 LEU A O 1
ATOM 5712 N N . ASN A 1 736 ? -5.976 48.150 -11.024 1.00 83.62 736 ASN A N 1
ATOM 5713 C CA . ASN A 1 736 ? -4.845 47.221 -11.015 1.00 83.62 736 ASN A CA 1
ATOM 5714 C C . ASN A 1 736 ? -3.688 47.710 -10.132 1.00 83.62 736 ASN A C 1
ATOM 5716 O O . ASN A 1 736 ? -3.100 46.909 -9.405 1.00 83.62 736 ASN A O 1
ATOM 5720 N N . ILE A 1 737 ? -3.411 49.019 -10.095 1.00 87.12 737 ILE A N 1
ATOM 5721 C CA . ILE A 1 737 ? -2.448 49.599 -9.143 1.00 87.12 737 ILE A CA 1
ATOM 5722 C C . ILE A 1 737 ? -2.896 49.322 -7.703 1.00 87.12 737 ILE A C 1
ATOM 5724 O O . ILE A 1 737 ? -2.091 48.860 -6.887 1.00 87.12 737 ILE A O 1
ATOM 5728 N N . PHE A 1 738 ? -4.173 49.559 -7.389 1.00 87.75 738 PHE A N 1
ATOM 5729 C CA . PHE A 1 738 ? -4.728 49.323 -6.056 1.00 87.75 738 PHE A CA 1
ATOM 5730 C C . PHE A 1 738 ? -4.669 47.840 -5.664 1.00 87.75 738 PHE A C 1
ATOM 5732 O O . PHE A 1 738 ? -4.164 47.516 -4.588 1.00 87.75 738 PHE A O 1
ATOM 5739 N N . LYS A 1 739 ? -5.098 46.938 -6.558 1.00 87.88 739 LYS A N 1
ATOM 5740 C CA . LYS A 1 739 ? -5.035 45.480 -6.370 1.00 87.88 739 LYS A CA 1
ATOM 5741 C C . LYS A 1 739 ? -3.640 44.990 -6.028 1.00 87.88 739 LYS A C 1
ATOM 5743 O O . LYS A 1 739 ? -3.442 44.361 -4.989 1.00 87.88 739 LYS A O 1
ATOM 5748 N N . CYS A 1 740 ? -2.679 45.299 -6.897 1.00 90.56 740 CYS A N 1
ATOM 5749 C CA . CYS A 1 740 ? -1.300 44.847 -6.764 1.00 90.56 740 CYS A CA 1
ATOM 5750 C C . CYS A 1 740 ? -0.656 45.402 -5.487 1.00 90.56 740 CYS A C 1
ATOM 5752 O O . CYS A 1 740 ? 0.054 44.682 -4.785 1.00 90.56 740 CYS A O 1
ATOM 5754 N N . SER A 1 741 ? -0.949 46.661 -5.142 1.00 92.12 741 SER A N 1
ATOM 5755 C CA . SER A 1 741 ? -0.431 47.298 -3.927 1.00 92.12 741 SER A CA 1
ATOM 5756 C C . SER A 1 741 ? -1.000 46.658 -2.660 1.00 92.12 741 SER A C 1
ATOM 5758 O O . SER A 1 741 ? -0.245 46.303 -1.756 1.00 92.12 741 SER A O 1
ATOM 5760 N N . LEU A 1 742 ? -2.321 46.472 -2.595 1.00 88.88 742 LEU A N 1
ATOM 5761 C CA . LEU A 1 742 ? -2.977 45.894 -1.425 1.00 88.88 742 LEU A CA 1
ATOM 5762 C C . LEU A 1 742 ? -2.599 44.418 -1.237 1.00 88.88 742 LEU A C 1
ATOM 5764 O O . LEU A 1 742 ? -2.273 44.019 -0.121 1.00 88.88 742 LEU A O 1
ATOM 5768 N N . ALA A 1 743 ? -2.566 43.623 -2.312 1.00 88.44 743 ALA A N 1
ATOM 5769 C CA . ALA A 1 743 ? -2.130 42.228 -2.253 1.00 88.44 743 ALA A CA 1
ATOM 5770 C C . ALA A 1 743 ? -0.677 42.103 -1.769 1.00 88.44 743 ALA A C 1
ATOM 5772 O O . ALA A 1 743 ? -0.397 41.318 -0.865 1.00 88.44 743 ALA A O 1
ATOM 5773 N N . SER A 1 744 ? 0.230 42.934 -2.297 1.00 90.69 744 SER A N 1
ATOM 5774 C CA . SER A 1 744 ? 1.630 42.978 -1.863 1.00 90.69 744 SER A CA 1
ATOM 5775 C C . SER A 1 744 ? 1.752 43.275 -0.361 1.00 90.69 744 SER A C 1
ATOM 5777 O O . SER A 1 744 ? 2.434 42.538 0.348 1.00 90.69 744 SER A O 1
ATOM 5779 N N . VAL A 1 745 ? 1.027 44.277 0.157 1.00 90.56 745 VAL A N 1
ATOM 5780 C CA . VAL A 1 745 ? 1.039 44.631 1.591 1.00 90.56 745 VAL A CA 1
ATOM 5781 C C . VAL A 1 745 ? 0.470 43.513 2.467 1.00 90.56 745 VAL A C 1
ATOM 5783 O O . VAL A 1 745 ? 1.061 43.177 3.493 1.00 90.56 745 VAL A O 1
ATOM 5786 N N . LEU A 1 746 ? -0.663 42.923 2.080 1.00 87.38 746 LEU A N 1
ATOM 5787 C CA . LEU A 1 746 ? -1.320 41.868 2.856 1.00 87.38 746 LEU A CA 1
ATOM 5788 C C . LEU A 1 746 ? -0.474 40.593 2.912 1.00 87.38 746 LEU A C 1
ATOM 5790 O O . LEU A 1 746 ? -0.291 40.019 3.989 1.00 87.38 746 LEU A O 1
ATOM 5794 N N . CYS A 1 747 ? 0.083 40.167 1.779 1.00 85.75 747 CYS A N 1
ATOM 5795 C CA . CYS A 1 747 ? 0.946 38.996 1.730 1.00 85.75 747 CYS A CA 1
ATOM 5796 C C . CYS A 1 747 ? 2.283 39.260 2.452 1.00 85.75 747 CYS A C 1
ATOM 5798 O O . CYS A 1 747 ? 2.706 38.421 3.242 1.00 85.75 747 CYS A O 1
ATOM 5800 N N . ALA A 1 748 ? 2.896 40.442 2.302 1.00 86.00 748 ALA A N 1
ATOM 5801 C CA . ALA A 1 748 ? 4.128 40.795 3.019 1.00 86.00 748 ALA A CA 1
ATOM 5802 C C . ALA A 1 748 ? 3.918 40.862 4.541 1.00 86.00 748 ALA A C 1
ATOM 5804 O O . ALA A 1 748 ? 4.743 40.363 5.305 1.00 86.00 748 ALA A O 1
ATOM 5805 N N . GLY A 1 749 ? 2.790 41.422 4.992 1.00 83.94 749 GLY A N 1
ATOM 5806 C CA . GLY A 1 749 ? 2.400 41.408 6.402 1.00 83.94 749 GLY A CA 1
ATOM 5807 C C . GLY A 1 749 ? 2.190 39.987 6.926 1.00 83.94 749 GLY A C 1
ATOM 5808 O O . GLY A 1 749 ? 2.620 39.667 8.032 1.00 83.94 749 GLY A O 1
ATOM 5809 N N . THR A 1 750 ? 1.600 39.112 6.110 1.00 83.12 750 THR A N 1
ATOM 5810 C CA . THR A 1 750 ? 1.412 37.696 6.452 1.00 83.12 750 THR A CA 1
ATOM 5811 C C . THR A 1 750 ? 2.753 36.975 6.600 1.00 83.12 750 THR A C 1
ATOM 5813 O O . THR A 1 750 ? 2.953 36.292 7.602 1.00 83.12 750 THR A O 1
ATOM 5816 N N . ILE A 1 751 ? 3.704 37.175 5.682 1.00 81.44 751 ILE A N 1
ATOM 5817 C CA . ILE A 1 751 ? 5.062 36.601 5.757 1.00 81.44 751 ILE A CA 1
ATOM 5818 C C . ILE A 1 751 ? 5.801 37.113 7.000 1.00 81.44 751 ILE A C 1
ATOM 5820 O O . ILE A 1 751 ? 6.353 36.329 7.772 1.00 81.44 751 ILE A O 1
ATOM 5824 N N . ALA A 1 752 ? 5.747 38.424 7.258 1.00 79.25 752 ALA A N 1
ATOM 5825 C CA . ALA A 1 752 ? 6.393 39.034 8.418 1.00 79.25 752 ALA A CA 1
ATOM 5826 C C . ALA A 1 752 ? 5.864 38.488 9.758 1.00 79.25 752 ALA A C 1
ATOM 5828 O O . ALA A 1 752 ? 6.621 38.405 10.724 1.00 79.25 752 ALA A O 1
ATOM 5829 N N . ILE A 1 753 ? 4.581 38.113 9.819 1.00 79.81 753 ILE A N 1
ATOM 5830 C CA . ILE A 1 753 ? 3.943 37.546 11.016 1.00 79.81 753 ILE A CA 1
ATOM 5831 C C . ILE A 1 753 ? 4.171 36.030 11.133 1.00 79.81 753 ILE A C 1
ATOM 5833 O O . ILE A 1 753 ? 4.261 35.523 12.250 1.00 79.81 753 ILE A O 1
ATOM 5837 N N . SER A 1 754 ? 4.216 35.303 10.013 1.00 71.12 754 SER A N 1
ATOM 5838 C CA . SER A 1 754 ? 4.187 33.832 9.999 1.00 71.12 754 SER A CA 1
ATOM 5839 C C . SER A 1 754 ? 5.569 33.179 9.999 1.00 71.12 754 SER A C 1
ATOM 5841 O O . SER A 1 754 ? 5.825 32.328 10.848 1.00 71.12 754 SER A O 1
ATOM 5843 N N . THR A 1 755 ? 6.449 33.561 9.075 1.00 65.31 755 THR A N 1
ATOM 5844 C CA . THR A 1 755 ? 7.706 32.847 8.781 1.00 65.31 755 THR A CA 1
ATOM 5845 C C . THR A 1 755 ? 8.952 33.712 8.976 1.00 65.31 755 THR A C 1
ATOM 5847 O O . THR A 1 755 ? 10.040 33.187 9.205 1.00 65.31 755 THR A O 1
ATOM 5850 N N . GLY A 1 756 ? 8.800 35.041 8.974 1.00 65.56 756 GLY A N 1
ATOM 5851 C CA . GLY A 1 756 ? 9.919 35.983 9.000 1.00 65.56 756 GLY A CA 1
ATOM 5852 C C . GLY A 1 756 ? 10.603 36.114 7.630 1.00 65.56 756 GLY A C 1
ATOM 5853 O O . GLY A 1 756 ? 10.528 35.234 6.782 1.00 65.56 756 GLY A O 1
ATOM 5854 N N . LEU A 1 757 ? 11.292 37.234 7.385 1.00 65.44 757 LEU A N 1
ATOM 5855 C CA . LEU A 1 757 ? 11.825 37.595 6.054 1.00 65.44 757 LEU A CA 1
ATOM 5856 C C . LEU A 1 757 ? 13.105 36.833 5.634 1.00 65.44 757 LEU A C 1
ATOM 5858 O O . LEU A 1 757 ? 13.761 37.225 4.671 1.00 65.44 757 LEU A O 1
ATOM 5862 N N . ALA A 1 758 ? 13.491 35.773 6.349 1.00 64.06 758 ALA A N 1
ATOM 5863 C CA . ALA A 1 758 ? 14.751 35.061 6.117 1.00 64.06 758 ALA A CA 1
ATOM 5864 C C . ALA A 1 758 ? 14.779 34.311 4.769 1.00 64.06 758 ALA A C 1
ATOM 5866 O O . ALA A 1 758 ? 15.797 34.337 4.082 1.00 64.06 758 ALA A O 1
ATOM 5867 N N . HIS A 1 759 ? 13.651 33.734 4.338 1.00 64.62 759 HIS A N 1
ATOM 5868 C CA . HIS A 1 759 ? 13.546 32.964 3.088 1.00 64.62 759 HIS A CA 1
ATOM 5869 C C . HIS A 1 759 ? 13.799 33.803 1.824 1.00 64.62 759 HIS A C 1
ATOM 5871 O O . HIS A 1 759 ? 14.355 33.310 0.843 1.00 64.62 759 HIS A O 1
ATOM 5877 N N . LEU A 1 760 ? 13.482 35.103 1.865 1.00 64.62 760 LEU A N 1
ATOM 5878 C CA . LEU A 1 760 ? 13.743 36.031 0.760 1.00 64.62 760 LEU A CA 1
ATOM 5879 C C . LEU A 1 760 ? 15.241 36.318 0.567 1.00 64.62 760 LEU A C 1
ATOM 5881 O O . LEU A 1 760 ? 15.657 36.644 -0.543 1.00 64.62 760 LEU A O 1
ATOM 5885 N N . ALA A 1 761 ? 16.056 36.193 1.622 1.00 67.19 761 ALA A N 1
ATOM 5886 C CA . ALA A 1 761 ? 17.503 36.409 1.553 1.00 67.19 761 ALA A CA 1
ATOM 5887 C C . ALA A 1 761 ? 18.260 35.205 0.961 1.00 67.19 761 ALA A C 1
ATOM 5889 O O . ALA A 1 761 ? 19.369 35.366 0.455 1.00 67.19 761 ALA A O 1
ATOM 5890 N N . GLU A 1 762 ? 17.660 34.013 1.004 1.00 72.81 762 GLU A N 1
ATOM 5891 C CA . GLU A 1 762 ? 18.230 32.765 0.478 1.00 72.81 762 GLU A CA 1
ATOM 5892 C C . GLU A 1 762 ? 17.877 32.521 -1.002 1.00 72.81 762 GLU A C 1
ATOM 5894 O O . GLU A 1 762 ? 18.441 31.636 -1.649 1.00 72.81 762 GLU A O 1
ATOM 5899 N N . ALA A 1 763 ? 16.959 33.311 -1.567 1.00 75.75 763 ALA A N 1
ATOM 5900 C CA . ALA A 1 763 ? 16.525 33.178 -2.951 1.00 75.75 763 ALA A CA 1
ATOM 5901 C C . ALA A 1 763 ? 17.613 33.605 -3.953 1.00 75.75 763 ALA A C 1
ATOM 5903 O O . ALA A 1 763 ? 18.268 34.639 -3.810 1.00 75.75 763 ALA A O 1
ATOM 5904 N N . SER A 1 764 ? 17.783 32.829 -5.029 1.00 82.75 764 SER A N 1
ATOM 5905 C CA . SER A 1 764 ? 18.758 33.164 -6.073 1.00 82.75 764 SER A CA 1
ATOM 5906 C C . SER A 1 764 ? 18.382 34.459 -6.810 1.00 82.75 764 SER A C 1
ATOM 5908 O O . SER A 1 764 ? 17.220 34.680 -7.156 1.00 82.75 764 SER A O 1
ATOM 5910 N N . GLY A 1 765 ? 19.375 35.292 -7.143 1.00 85.62 765 GLY A N 1
ATOM 5911 C CA . GLY A 1 765 ? 19.136 36.534 -7.893 1.00 85.62 765 GLY A CA 1
ATOM 5912 C C . GLY A 1 765 ? 18.500 36.306 -9.272 1.00 85.62 765 GLY A C 1
ATOM 5913 O O . GLY A 1 765 ? 17.696 37.117 -9.723 1.00 85.62 765 GLY A O 1
ATOM 5914 N N . MET A 1 766 ? 18.793 35.173 -9.924 1.00 87.31 766 MET A N 1
ATOM 5915 C CA . MET A 1 766 ? 18.144 34.792 -11.184 1.00 87.31 766 MET A CA 1
ATOM 5916 C C . MET A 1 766 ? 16.653 34.481 -10.987 1.00 87.31 766 MET A C 1
ATOM 5918 O O . MET A 1 766 ? 15.840 34.926 -11.794 1.00 87.31 766 MET A O 1
ATOM 5922 N N . ALA A 1 767 ? 16.284 33.762 -9.919 1.00 86.31 767 ALA A N 1
ATOM 5923 C CA . ALA A 1 767 ? 14.885 33.466 -9.605 1.00 86.31 767 ALA A CA 1
ATOM 5924 C C . ALA A 1 767 ? 14.084 34.750 -9.358 1.00 86.31 767 ALA A C 1
ATOM 5926 O O . ALA A 1 767 ? 13.034 34.947 -9.966 1.00 86.31 767 ALA A O 1
ATOM 5927 N N . LEU A 1 768 ? 14.624 35.670 -8.552 1.00 90.06 768 LEU A N 1
ATOM 5928 C CA . LEU A 1 768 ? 13.997 36.968 -8.291 1.00 90.06 768 LEU A CA 1
ATOM 5929 C C . LEU A 1 768 ? 13.814 37.784 -9.579 1.00 90.06 768 LEU A C 1
ATOM 5931 O O . LEU A 1 768 ? 12.719 38.276 -9.844 1.00 90.06 768 LEU A O 1
ATOM 5935 N N . ASN A 1 769 ? 14.848 37.866 -10.423 1.00 91.62 769 ASN A N 1
ATOM 5936 C CA . ASN A 1 769 ? 14.770 38.588 -11.695 1.00 91.62 769 ASN A CA 1
ATOM 5937 C C . ASN A 1 769 ? 13.727 37.980 -12.641 1.00 91.62 769 ASN A C 1
ATOM 5939 O O . ASN A 1 769 ? 12.954 38.713 -13.254 1.00 91.62 769 ASN A O 1
ATOM 5943 N N . MET A 1 770 ? 13.662 36.651 -12.744 1.00 93.31 770 MET A N 1
ATOM 5944 C CA . MET A 1 770 ? 12.681 35.978 -13.601 1.00 93.31 770 MET A CA 1
ATOM 5945 C C . MET A 1 770 ? 11.250 36.105 -13.070 1.00 93.31 770 MET A C 1
ATOM 5947 O O . MET A 1 770 ? 10.322 36.214 -13.869 1.00 93.31 770 MET A O 1
ATOM 5951 N N . LEU A 1 771 ? 11.051 36.175 -11.749 1.00 93.69 771 LEU A N 1
ATOM 5952 C CA . LEU A 1 771 ? 9.743 36.486 -11.163 1.00 93.69 771 LEU A CA 1
ATOM 5953 C C . LEU A 1 771 ? 9.313 37.933 -11.447 1.00 93.69 771 LEU A C 1
ATOM 5955 O O . LEU A 1 771 ? 8.144 38.161 -11.742 1.00 93.69 771 LEU A O 1
ATOM 5959 N N . VAL A 1 772 ? 10.242 38.894 -11.452 1.00 95.56 772 VAL A N 1
ATOM 5960 C CA . VAL A 1 772 ? 9.963 40.278 -11.885 1.00 95.56 772 VAL A CA 1
ATOM 5961 C C . VAL A 1 772 ? 9.611 40.333 -13.376 1.00 95.56 772 VAL A C 1
ATOM 5963 O O . VAL A 1 772 ? 8.662 41.016 -13.762 1.00 95.56 772 VAL A O 1
ATOM 5966 N N . VAL A 1 773 ? 10.321 39.580 -14.222 1.00 95.44 773 VAL A N 1
ATOM 5967 C CA . VAL A 1 773 ? 9.978 39.447 -15.649 1.00 95.44 773 VAL A CA 1
ATOM 5968 C C . VAL A 1 773 ? 8.598 38.800 -15.818 1.00 95.44 773 VAL A C 1
ATOM 5970 O O . VAL A 1 773 ? 7.801 39.266 -16.631 1.00 95.44 773 VAL A O 1
ATOM 5973 N N . SER A 1 774 ? 8.271 37.789 -15.007 1.00 95.88 774 SER A N 1
ATOM 5974 C CA . SER A 1 774 ? 6.933 37.187 -14.952 1.00 95.88 774 SER A CA 1
ATOM 5975 C C . SER A 1 774 ? 5.853 38.209 -14.581 1.00 95.88 774 SER A C 1
ATOM 5977 O O . SER A 1 774 ? 4.784 38.201 -15.190 1.00 95.88 774 SER A O 1
ATOM 5979 N N . SER A 1 775 ? 6.117 39.134 -13.651 1.00 94.81 775 SER A N 1
ATOM 5980 C CA . SER A 1 775 ? 5.197 40.239 -13.339 1.00 94.81 775 SER A CA 1
ATOM 5981 C C . SER A 1 775 ? 4.971 41.172 -14.513 1.00 94.81 775 SER A C 1
ATOM 5983 O O . SER A 1 775 ? 3.837 41.557 -14.780 1.00 94.81 775 SER A O 1
ATOM 5985 N N . LEU A 1 776 ? 6.042 41.556 -15.209 1.00 94.06 776 LEU A N 1
ATOM 5986 C CA . LEU A 1 776 ? 5.943 42.455 -16.352 1.00 94.06 776 LEU A CA 1
ATOM 5987 C C . LEU A 1 776 ? 5.098 41.819 -17.458 1.00 94.06 776 LEU A C 1
ATOM 5989 O O . LEU A 1 776 ? 4.175 42.443 -17.968 1.00 94.06 776 LEU A O 1
ATOM 5993 N N . ILE A 1 777 ? 5.404 40.572 -17.806 1.00 93.19 777 ILE A N 1
ATOM 5994 C CA . ILE A 1 777 ? 4.767 39.881 -18.923 1.00 93.19 777 ILE A CA 1
ATOM 5995 C C . ILE A 1 777 ? 3.339 39.452 -18.559 1.00 93.19 777 ILE A C 1
ATOM 5997 O O . ILE A 1 777 ? 2.397 39.825 -19.252 1.00 93.19 777 ILE A O 1
ATOM 6001 N N . GLY A 1 778 ? 3.170 38.711 -17.462 1.00 87.00 778 GLY A N 1
ATOM 6002 C CA . GLY A 1 778 ? 1.891 38.092 -17.110 1.00 87.00 778 GLY A CA 1
ATOM 6003 C C . GLY A 1 778 ? 0.894 39.020 -16.416 1.00 87.00 778 GLY A C 1
ATOM 6004 O O . GLY A 1 778 ? -0.297 38.808 -16.564 1.00 87.00 778 GLY A O 1
ATOM 6005 N N . ILE A 1 779 ? 1.348 40.041 -15.676 1.00 89.81 779 ILE A N 1
ATOM 6006 C CA . ILE A 1 779 ? 0.449 40.942 -14.927 1.00 89.81 779 ILE A CA 1
ATOM 6007 C C . ILE A 1 779 ? 0.355 42.299 -15.626 1.00 89.81 779 ILE A C 1
ATOM 6009 O O . ILE A 1 779 ? -0.725 42.729 -16.001 1.00 89.81 779 ILE A O 1
ATOM 6013 N N . VAL A 1 780 ? 1.479 42.987 -15.850 1.00 89.50 780 VAL A N 1
ATOM 6014 C CA . VAL A 1 780 ? 1.449 44.360 -16.387 1.00 89.50 780 VAL A CA 1
ATOM 6015 C C . VAL A 1 780 ? 0.995 44.386 -17.847 1.00 89.50 780 VAL A C 1
ATOM 6017 O O . VAL A 1 780 ? 0.059 45.107 -18.179 1.00 89.50 780 VAL A O 1
ATOM 6020 N N . VAL A 1 781 ? 1.653 43.619 -18.723 1.00 88.94 781 VAL A N 1
ATOM 6021 C CA . VAL A 1 781 ? 1.310 43.555 -20.153 1.00 88.94 781 VAL A CA 1
ATOM 6022 C C . VAL A 1 781 ? 0.041 42.731 -20.371 1.00 88.94 781 VAL A C 1
ATOM 6024 O O . VAL A 1 781 ? -0.829 43.168 -21.127 1.00 88.94 781 VAL A O 1
ATOM 6027 N N . GLY A 1 782 ? -0.084 41.586 -19.689 1.00 86.56 782 GLY A N 1
ATOM 6028 C CA . GLY A 1 782 ? -1.287 40.746 -19.694 1.00 86.56 782 GLY A CA 1
ATOM 6029 C C . GLY A 1 782 ? -2.549 41.555 -19.394 1.00 86.56 782 GLY A C 1
ATOM 6030 O O . GLY A 1 782 ? -3.364 41.769 -20.292 1.00 86.56 782 GLY A O 1
ATOM 6031 N N . ASP A 1 783 ? -2.652 42.146 -18.200 1.00 83.44 783 ASP A N 1
ATOM 6032 C CA . ASP A 1 783 ? -3.857 42.878 -17.800 1.00 83.44 783 ASP A CA 1
ATOM 6033 C C . ASP A 1 783 ? -4.159 44.079 -18.713 1.00 83.44 783 ASP A C 1
ATOM 6035 O O . ASP A 1 783 ? -5.323 44.337 -19.025 1.00 83.44 783 ASP A O 1
ATOM 6039 N N . LEU A 1 784 ? -3.141 44.818 -19.181 1.00 82.75 784 LEU A N 1
ATOM 6040 C CA . LEU A 1 784 ? -3.353 45.934 -20.116 1.00 82.75 784 LEU A CA 1
ATOM 6041 C C . LEU A 1 784 ? -3.956 45.449 -21.435 1.00 82.75 784 LEU A C 1
ATOM 6043 O O . LEU A 1 784 ? -4.915 46.037 -21.935 1.00 82.75 784 LEU A O 1
ATOM 6047 N N . THR A 1 785 ? -3.390 44.389 -22.010 1.00 85.62 785 THR A N 1
ATOM 6048 C CA . THR A 1 785 ? -3.864 43.843 -23.287 1.00 85.62 785 THR A CA 1
ATOM 6049 C C . THR A 1 785 ? -5.230 43.178 -23.147 1.00 85.62 785 THR A C 1
ATOM 6051 O O . THR A 1 785 ? -6.059 43.334 -24.044 1.00 85.62 785 THR A O 1
ATOM 6054 N N . TRP A 1 786 ? -5.518 42.551 -22.002 1.00 84.12 786 TRP A N 1
ATOM 6055 C CA . TRP A 1 786 ? -6.843 42.031 -21.664 1.00 84.12 786 TRP A CA 1
ATOM 6056 C C . TRP A 1 786 ? -7.894 43.143 -21.590 1.00 84.12 786 TRP A C 1
ATOM 6058 O O . TRP A 1 786 ? -8.931 43.050 -22.244 1.00 84.12 786 TRP A O 1
ATOM 6068 N N . LEU A 1 787 ? -7.606 44.239 -20.878 1.00 76.88 787 LEU A N 1
ATOM 6069 C CA . LEU A 1 787 ? -8.503 45.396 -20.779 1.00 76.88 787 LEU A CA 1
ATOM 6070 C C . LEU A 1 787 ? -8.748 46.056 -22.144 1.00 76.88 787 LEU A C 1
ATOM 6072 O O . LEU A 1 787 ? -9.887 46.369 -22.489 1.00 76.88 787 LEU A O 1
ATOM 6076 N N . MET A 1 788 ? -7.701 46.226 -22.956 1.00 79.25 788 MET A N 1
ATOM 6077 C CA . MET A 1 788 ? -7.840 46.781 -24.308 1.00 79.25 788 MET A CA 1
ATOM 6078 C C . MET A 1 788 ? -8.636 45.853 -25.238 1.00 79.25 788 MET A C 1
ATOM 6080 O O . MET A 1 788 ? -9.406 46.329 -26.074 1.00 79.25 788 MET A O 1
ATOM 6084 N N . ALA A 1 789 ? -8.474 44.534 -25.111 1.00 78.94 789 ALA A N 1
ATOM 6085 C CA . ALA A 1 789 ? -9.271 43.566 -25.857 1.00 78.94 789 ALA A CA 1
ATOM 6086 C C . ALA A 1 789 ? -10.741 43.607 -25.418 1.00 78.94 789 ALA A C 1
ATOM 6088 O O . ALA A 1 789 ? -11.637 43.661 -26.264 1.00 78.94 789 ALA A O 1
ATOM 6089 N N . LEU A 1 790 ? -10.989 43.673 -24.108 1.00 75.81 790 LEU A N 1
ATOM 6090 C CA . LEU A 1 790 ? -12.322 43.779 -23.521 1.00 75.81 790 LEU A CA 1
ATOM 6091 C C . LEU A 1 790 ? -13.086 44.986 -24.080 1.00 75.81 790 LEU A C 1
ATOM 6093 O O . LEU A 1 790 ? -14.234 44.842 -24.495 1.00 75.81 790 LEU A O 1
ATOM 6097 N N . GLN A 1 791 ? -12.426 46.141 -24.180 1.00 74.81 791 GLN A N 1
ATOM 6098 C CA . GLN A 1 791 ? -13.005 47.366 -24.742 1.00 74.81 791 GLN A CA 1
ATOM 6099 C C . GLN A 1 791 ? -13.334 47.264 -26.241 1.00 74.81 791 GLN A C 1
ATOM 6101 O O . GLN A 1 791 ? -14.276 47.899 -26.708 1.00 74.81 791 GLN A O 1
ATOM 6106 N N . ARG A 1 792 ? -12.570 46.483 -27.018 1.00 79.06 792 ARG A N 1
ATOM 6107 C CA . ARG A 1 792 ? -12.714 46.419 -28.486 1.00 79.06 792 ARG A CA 1
ATOM 6108 C C . ARG A 1 792 ? -13.676 45.345 -28.968 1.00 79.06 792 ARG A C 1
ATOM 6110 O O . ARG A 1 792 ? -14.363 45.545 -29.967 1.00 79.06 792 ARG A O 1
ATOM 6117 N N . ILE A 1 793 ? -13.682 44.187 -28.311 1.00 76.44 793 ILE A N 1
ATOM 6118 C CA . ILE A 1 793 ? -14.435 43.008 -28.766 1.00 76.44 793 ILE A CA 1
ATOM 6119 C C . ILE A 1 793 ? -15.424 42.473 -27.724 1.00 76.44 793 ILE A C 1
ATOM 6121 O O . ILE A 1 793 ? -16.191 41.562 -28.041 1.00 76.44 793 ILE A O 1
ATOM 6125 N N . GLY A 1 794 ? -15.470 43.068 -26.529 1.00 70.38 794 GLY A N 1
ATOM 6126 C CA . GLY A 1 794 ? -16.393 42.700 -25.457 1.00 70.38 794 GLY A CA 1
ATOM 6127 C C . GLY A 1 794 ? -16.001 41.413 -24.724 1.00 70.38 794 GLY A C 1
ATOM 6128 O O . GLY A 1 794 ? -15.286 40.559 -25.254 1.00 70.38 794 GLY A O 1
ATOM 6129 N N . ALA A 1 795 ? -16.516 41.250 -23.500 1.00 70.50 795 ALA A N 1
ATOM 6130 C CA . ALA A 1 795 ? -16.148 40.164 -22.578 1.00 70.50 795 ALA A CA 1
ATOM 6131 C C . ALA A 1 795 ? -16.308 38.777 -23.201 1.00 70.50 795 ALA A C 1
ATOM 6133 O O . ALA A 1 795 ? -15.426 37.927 -23.108 1.00 70.50 795 ALA A O 1
ATOM 6134 N N . ARG A 1 796 ? -17.410 38.583 -23.928 1.00 71.06 796 ARG A N 1
ATOM 6135 C CA . ARG A 1 796 ? -17.737 37.319 -24.582 1.00 71.06 796 ARG A CA 1
ATOM 6136 C C . ARG A 1 796 ? -16.649 36.845 -25.545 1.00 71.06 796 ARG A C 1
ATOM 6138 O O . ARG A 1 796 ? -16.267 35.680 -25.510 1.00 71.06 796 ARG A O 1
ATOM 6145 N N . ARG A 1 797 ? -16.168 37.725 -26.430 1.00 79.00 797 ARG A N 1
ATOM 6146 C CA . ARG A 1 797 ? -15.160 37.349 -27.434 1.00 79.00 797 ARG A CA 1
ATOM 6147 C C . ARG A 1 797 ? -13.782 37.169 -26.799 1.00 79.00 797 ARG A C 1
ATOM 6149 O O . ARG A 1 797 ? -13.040 36.319 -27.272 1.00 79.00 797 ARG A O 1
ATOM 6156 N N . VAL A 1 798 ? -13.474 37.901 -25.726 1.00 81.69 798 VAL A N 1
ATOM 6157 C CA . VAL A 1 798 ? -12.232 37.726 -24.952 1.00 81.69 798 VAL A CA 1
ATOM 6158 C C . VAL A 1 798 ? -12.196 36.357 -24.264 1.00 81.69 798 VAL A C 1
ATOM 6160 O O . VAL A 1 798 ? -11.261 35.601 -24.501 1.00 81.69 798 VAL A O 1
ATOM 6163 N N . ILE A 1 799 ? -13.258 35.967 -23.546 1.00 78.31 799 ILE A N 1
ATOM 6164 C CA . ILE A 1 799 ? -13.347 34.661 -22.854 1.00 78.31 799 ILE A CA 1
ATOM 6165 C C . ILE A 1 799 ? -13.208 33.480 -23.834 1.00 78.31 799 ILE A C 1
ATOM 6167 O O . ILE A 1 799 ? -12.623 32.445 -23.512 1.00 78.31 799 ILE A O 1
ATOM 6171 N N . VAL A 1 800 ? -13.722 33.624 -25.062 1.00 80.69 800 VAL A N 1
ATOM 6172 C CA . VAL A 1 800 ? -13.550 32.609 -26.116 1.00 80.69 800 VAL A CA 1
ATOM 6173 C C . VAL A 1 800 ? -12.079 32.445 -26.509 1.00 80.69 800 VAL A C 1
ATOM 6175 O O . VAL A 1 800 ? -11.641 31.322 -26.746 1.00 80.69 800 VAL A O 1
ATOM 6178 N N . VAL A 1 801 ? -11.309 33.533 -26.576 1.00 85.69 801 VAL A N 1
ATOM 6179 C CA . VAL A 1 801 ? -9.868 33.472 -26.871 1.00 85.69 801 VAL A CA 1
ATOM 6180 C C . VAL A 1 801 ? -9.092 32.903 -25.679 1.00 85.69 801 VAL A C 1
ATOM 6182 O O . VAL A 1 801 ? -8.167 32.118 -25.889 1.00 85.69 801 VAL A O 1
ATOM 6185 N N . ASP A 1 802 ? -9.515 33.198 -24.445 1.00 83.69 802 ASP A N 1
ATOM 6186 C CA . ASP A 1 802 ? -8.914 32.668 -23.208 1.00 83.69 802 ASP A CA 1
ATOM 6187 C C . ASP A 1 802 ? -8.948 31.131 -23.130 1.00 83.69 802 ASP A C 1
ATOM 6189 O O . ASP A 1 802 ? -8.072 30.508 -22.530 1.00 83.69 802 ASP A O 1
ATOM 6193 N N . CYS A 1 803 ? -9.870 30.484 -23.849 1.00 84.44 803 CYS A N 1
ATOM 6194 C CA . CYS A 1 803 ? -9.914 29.027 -23.994 1.00 84.44 803 CYS A CA 1
ATOM 6195 C C . CYS A 1 803 ? -8.662 28.419 -24.665 1.00 84.44 803 CYS A C 1
ATOM 6197 O O . CYS A 1 803 ? -8.485 27.200 -24.645 1.00 84.44 803 CYS A O 1
ATOM 6199 N N . LEU A 1 804 ? -7.785 29.229 -25.269 1.00 88.19 804 LEU A N 1
ATOM 6200 C CA . LEU A 1 804 ? -6.505 28.771 -25.814 1.00 88.19 804 LEU A CA 1
ATOM 6201 C C . LEU A 1 804 ? -5.428 28.572 -24.733 1.00 88.19 804 LEU A C 1
ATOM 6203 O O . LEU A 1 804 ? -4.447 27.867 -24.987 1.00 88.19 804 LEU A O 1
ATOM 6207 N N . ALA A 1 805 ? -5.605 29.135 -23.531 1.00 88.50 805 ALA A N 1
ATOM 6208 C CA . ALA A 1 805 ? -4.602 29.104 -22.465 1.00 88.50 805 ALA A CA 1
ATOM 6209 C C . ALA A 1 805 ? -4.149 27.678 -22.084 1.00 88.50 805 ALA A C 1
ATOM 6211 O O . ALA A 1 805 ? -2.937 27.454 -22.020 1.00 88.50 805 ALA A O 1
ATOM 6212 N N . PRO A 1 806 ? -5.045 26.677 -21.917 1.00 88.62 806 PRO A N 1
ATOM 6213 C CA . PRO A 1 806 ? -4.649 25.296 -21.625 1.00 88.62 806 PRO A CA 1
ATOM 6214 C C . PRO A 1 806 ? -3.697 24.689 -22.660 1.00 88.62 806 PRO A C 1
ATOM 6216 O O . PRO A 1 806 ? -2.754 23.984 -22.301 1.00 88.62 806 PRO A O 1
ATOM 6219 N N . PHE A 1 807 ? -3.906 24.986 -23.947 1.00 90.50 807 PHE A N 1
ATOM 6220 C CA . PHE A 1 807 ? -3.083 24.453 -25.034 1.00 90.50 807 PHE A CA 1
ATOM 6221 C C . PHE A 1 807 ? -1.720 25.135 -25.107 1.00 90.50 807 PHE A C 1
ATOM 6223 O O . PHE A 1 807 ? -0.709 24.457 -25.296 1.00 90.50 807 PHE A O 1
ATOM 6230 N N . ILE A 1 808 ? -1.673 26.456 -24.905 1.00 92.62 808 ILE A N 1
ATOM 6231 C CA . ILE A 1 808 ? -0.403 27.185 -24.800 1.00 92.62 808 ILE A CA 1
ATOM 6232 C C . ILE A 1 808 ? 0.368 26.692 -23.568 1.00 92.62 808 ILE A C 1
ATOM 6234 O O . ILE A 1 808 ? 1.556 26.397 -23.671 1.00 92.62 808 ILE A O 1
ATOM 6238 N N . GLY A 1 809 ? -0.312 26.495 -22.437 1.00 90.38 809 GLY A N 1
ATOM 6239 C CA . GLY A 1 809 ? 0.250 25.902 -21.225 1.00 90.38 809 GLY A CA 1
ATOM 6240 C C . GLY A 1 809 ? 0.810 24.495 -21.440 1.00 90.38 809 GLY A C 1
ATOM 6241 O O . GLY A 1 809 ? 1.935 24.213 -21.034 1.00 90.38 809 GLY A O 1
ATOM 6242 N N . ALA A 1 810 ? 0.072 23.623 -22.134 1.00 89.50 810 ALA A N 1
ATOM 6243 C CA . ALA A 1 810 ? 0.530 22.286 -22.511 1.00 89.50 810 ALA A CA 1
ATOM 6244 C C . ALA A 1 810 ? 1.748 22.323 -23.440 1.00 89.50 810 ALA A C 1
ATOM 6246 O O . ALA A 1 810 ? 2.696 21.562 -23.242 1.00 89.50 810 ALA A O 1
ATOM 6247 N N . MET A 1 811 ? 1.758 23.232 -24.417 1.00 93.50 811 MET A N 1
ATOM 6248 C CA . MET A 1 811 ? 2.887 23.426 -25.322 1.00 93.50 811 MET A CA 1
ATOM 6249 C C . MET A 1 811 ? 4.133 23.903 -24.564 1.00 93.50 811 MET A C 1
ATOM 6251 O O . MET A 1 811 ? 5.200 23.306 -24.704 1.00 93.50 811 MET A O 1
ATOM 6255 N N . LEU A 1 812 ? 4.005 24.940 -23.730 1.00 92.50 812 LEU A N 1
ATOM 6256 C CA . LEU A 1 812 ? 5.110 25.476 -22.930 1.00 92.50 812 LEU A CA 1
ATOM 6257 C C . LEU A 1 812 ? 5.622 24.445 -21.916 1.00 92.50 812 LEU A C 1
ATOM 6259 O O . LEU A 1 812 ? 6.832 24.255 -21.795 1.00 92.50 812 LEU A O 1
ATOM 6263 N N . GLY A 1 813 ? 4.716 23.725 -21.247 1.00 89.19 813 GLY A N 1
ATOM 6264 C CA . GLY A 1 813 ? 5.056 22.643 -20.324 1.00 89.19 813 GLY A CA 1
ATOM 6265 C C . GLY A 1 813 ? 5.813 21.510 -21.019 1.00 89.19 813 GLY A C 1
ATOM 6266 O O . GLY A 1 813 ? 6.841 21.052 -20.522 1.00 89.19 813 GLY A O 1
ATOM 6267 N N . ARG A 1 814 ? 5.381 21.109 -22.221 1.00 88.56 814 ARG A N 1
ATOM 6268 C CA . ARG A 1 814 ? 6.051 20.054 -22.989 1.00 88.56 814 ARG A CA 1
ATOM 6269 C C . ARG A 1 814 ? 7.429 20.476 -23.499 1.00 88.56 814 ARG A C 1
ATOM 6271 O O . ARG A 1 814 ? 8.358 19.678 -23.408 1.00 88.56 814 ARG A O 1
ATOM 6278 N N . ILE A 1 815 ? 7.555 21.684 -24.057 1.00 92.06 815 ILE A N 1
ATOM 6279 C CA . ILE A 1 815 ? 8.794 22.160 -24.699 1.00 92.06 815 ILE A CA 1
ATOM 6280 C C . ILE A 1 815 ? 9.844 22.564 -23.660 1.00 92.06 815 ILE A C 1
ATOM 6282 O O . ILE A 1 815 ? 11.013 22.220 -23.812 1.00 92.06 815 ILE A O 1
ATOM 6286 N N . PHE A 1 816 ? 9.445 23.297 -22.616 1.00 90.19 816 PHE A N 1
ATOM 6287 C CA . PHE A 1 816 ? 10.388 23.960 -21.710 1.00 90.19 816 PHE A CA 1
ATOM 6288 C C . PHE A 1 816 ? 10.454 23.351 -20.302 1.00 90.19 816 PHE A C 1
ATOM 6290 O O . PHE A 1 816 ? 11.449 23.569 -19.606 1.00 90.19 816 PHE A O 1
ATOM 6297 N N . LEU A 1 817 ? 9.435 22.594 -19.871 1.00 83.94 817 LEU A N 1
ATOM 6298 C CA . LEU A 1 817 ? 9.403 21.919 -18.560 1.00 83.94 817 LEU A CA 1
ATOM 6299 C C . LEU A 1 817 ? 9.546 20.387 -18.648 1.00 83.94 817 LEU A C 1
ATOM 6301 O O . LEU A 1 817 ? 9.627 19.739 -17.611 1.00 83.94 817 LEU A O 1
ATOM 6305 N N . ASP A 1 818 ? 9.594 19.820 -19.861 1.00 83.31 818 ASP A N 1
ATOM 6306 C CA . ASP A 1 818 ? 9.550 18.372 -20.148 1.00 83.31 818 ASP A CA 1
ATOM 6307 C C . ASP A 1 818 ? 8.355 17.640 -19.497 1.00 83.31 818 ASP A C 1
ATOM 6309 O O . ASP A 1 818 ? 8.394 16.443 -19.211 1.00 83.31 818 ASP A O 1
ATOM 6313 N N . GLU A 1 819 ? 7.241 18.346 -19.293 1.00 85.31 819 GLU A N 1
ATOM 6314 C CA . GLU A 1 819 ? 6.025 17.755 -18.739 1.00 85.31 819 GLU A CA 1
ATOM 6315 C C . GLU A 1 819 ? 5.322 16.876 -19.781 1.00 85.31 819 GLU A C 1
ATOM 6317 O O . GLU A 1 819 ? 5.111 17.276 -20.931 1.00 85.31 819 GLU A O 1
ATOM 6322 N N . ARG A 1 820 ? 4.930 15.660 -19.382 1.00 79.00 820 ARG A N 1
ATOM 6323 C CA . ARG A 1 820 ? 4.183 14.723 -20.231 1.00 79.00 820 ARG A CA 1
ATOM 6324 C C . ARG A 1 820 ? 2.744 14.616 -19.749 1.00 79.00 820 ARG A C 1
ATOM 6326 O O . ARG A 1 820 ? 2.493 14.242 -18.609 1.00 79.00 820 ARG A O 1
ATOM 6333 N N . ILE A 1 821 ? 1.807 14.904 -20.645 1.00 74.94 821 ILE A N 1
ATOM 6334 C CA . ILE A 1 821 ? 0.371 14.783 -20.393 1.00 74.94 821 ILE A CA 1
ATOM 6335 C C . ILE A 1 821 ? -0.110 13.476 -21.024 1.00 74.94 821 ILE A C 1
ATOM 6337 O O . ILE A 1 821 ? 0.181 13.203 -22.190 1.00 74.94 821 ILE A O 1
ATOM 6341 N N . ALA A 1 822 ? -0.819 12.652 -20.253 1.00 74.19 822 ALA A N 1
ATOM 6342 C CA . ALA A 1 822 ? -1.435 11.427 -20.759 1.00 74.19 822 ALA A CA 1
ATOM 6343 C C . ALA A 1 822 ? -2.557 11.748 -21.761 1.00 74.19 822 ALA A C 1
ATOM 6345 O O . ALA A 1 822 ? -3.186 12.802 -21.676 1.00 74.19 822 ALA A O 1
ATOM 6346 N N . SER A 1 823 ? -2.872 10.824 -22.670 1.00 74.75 823 SER A N 1
ATOM 6347 C CA . SER A 1 823 ? -3.926 11.015 -23.682 1.00 74.75 823 SER A CA 1
ATOM 6348 C C . SER A 1 823 ? -5.283 11.390 -23.070 1.00 74.75 823 SER A C 1
ATOM 6350 O O . SER A 1 823 ? -5.982 12.253 -23.596 1.00 74.75 823 SER A O 1
ATOM 6352 N N . LEU A 1 824 ? -5.616 10.814 -21.908 1.00 71.88 824 LEU A N 1
ATOM 6353 C CA . LEU A 1 824 ? -6.822 11.157 -21.148 1.00 71.88 824 LEU A CA 1
ATOM 6354 C C . LEU A 1 824 ? -6.796 12.605 -20.623 1.00 71.88 824 LEU A C 1
ATOM 6356 O O . LEU A 1 824 ? -7.821 13.280 -20.609 1.00 71.88 824 LEU A O 1
ATOM 6360 N N . GLY A 1 825 ? -5.616 13.117 -20.264 1.00 72.94 825 GLY A N 1
ATOM 6361 C CA . GLY A 1 825 ? -5.431 14.508 -19.853 1.00 72.94 825 GLY A CA 1
ATOM 6362 C C . GLY A 1 825 ? -5.746 15.498 -20.976 1.00 72.94 825 GLY A C 1
ATOM 6363 O O . GLY A 1 825 ? -6.397 16.509 -20.729 1.00 72.94 825 GLY A O 1
ATOM 6364 N N . TYR A 1 826 ? -5.372 15.187 -22.223 1.00 80.75 826 TYR A N 1
ATOM 6365 C CA . TYR A 1 826 ? -5.755 16.001 -23.386 1.00 80.75 826 TYR A CA 1
ATOM 6366 C C . TYR A 1 826 ? -7.265 15.994 -23.640 1.00 80.75 826 TYR A C 1
ATOM 6368 O O . TYR A 1 826 ? -7.829 17.045 -23.946 1.00 80.75 826 TYR A O 1
ATOM 6376 N N . ALA A 1 827 ? -7.929 14.847 -23.465 1.00 77.12 827 ALA A N 1
ATOM 6377 C CA . ALA A 1 827 ? -9.387 14.764 -23.553 1.00 77.12 827 ALA A CA 1
ATOM 6378 C C . ALA A 1 827 ? -10.069 15.635 -22.483 1.00 77.12 827 ALA A C 1
ATOM 6380 O O . ALA A 1 827 ? -11.050 16.321 -22.775 1.00 77.12 827 ALA A O 1
ATOM 6381 N N . GLY A 1 828 ? -9.507 15.676 -21.273 1.00 73.69 828 GLY A N 1
ATOM 6382 C CA . GLY A 1 828 ? -9.989 16.545 -20.204 1.00 73.69 828 GLY A CA 1
ATOM 6383 C C . GLY A 1 828 ? -9.830 18.027 -20.489 1.00 73.69 828 GLY A C 1
ATOM 6384 O O . GLY A 1 828 ? -10.794 18.776 -20.362 1.00 73.69 828 GLY A O 1
ATOM 6385 N N . MET A 1 829 ? -8.656 18.447 -20.961 1.00 82.75 829 MET A N 1
ATOM 6386 C CA . MET A 1 829 ? -8.435 19.837 -21.375 1.00 82.75 829 MET A CA 1
ATOM 6387 C C . MET A 1 829 ? -9.411 20.263 -22.475 1.00 82.75 829 MET A C 1
ATOM 6389 O O . MET A 1 829 ? -10.024 21.325 -22.372 1.00 82.75 829 MET A O 1
ATOM 6393 N N . LEU A 1 830 ? -9.608 19.419 -23.494 1.00 84.00 830 LEU A N 1
ATOM 6394 C CA . LEU A 1 830 ? -10.551 19.693 -24.577 1.00 84.00 830 LEU A CA 1
ATOM 6395 C C . LEU A 1 830 ? -11.987 19.829 -24.054 1.00 84.00 830 LEU A C 1
ATOM 6397 O O . LEU A 1 830 ? -12.704 20.739 -24.458 1.00 84.00 830 LEU A O 1
ATOM 6401 N N . THR A 1 831 ? -12.390 18.959 -23.129 1.00 78.81 831 THR A N 1
ATOM 6402 C CA . THR A 1 831 ? -13.726 18.993 -22.520 1.00 78.81 831 THR A CA 1
ATOM 6403 C C . THR A 1 831 ? -13.939 20.270 -21.709 1.00 78.81 831 THR A C 1
ATOM 6405 O O . THR A 1 831 ? -14.971 20.922 -21.865 1.00 78.81 831 THR A O 1
ATOM 6408 N N . THR A 1 832 ? -12.952 20.679 -20.904 1.00 76.56 832 THR A N 1
ATOM 6409 C CA . THR A 1 832 ? -13.001 21.944 -20.156 1.00 76.56 832 THR A CA 1
ATOM 6410 C C . THR A 1 832 ? -13.144 23.135 -21.094 1.00 76.56 832 THR A C 1
ATOM 6412 O O . THR A 1 832 ? -14.012 23.979 -20.884 1.00 76.56 832 THR A O 1
ATOM 6415 N N . VAL A 1 833 ? -12.348 23.174 -22.165 1.00 81.00 833 VAL A N 1
ATOM 6416 C CA . VAL A 1 833 ? -12.415 24.232 -23.180 1.00 81.00 833 VAL A CA 1
ATOM 6417 C C . VAL A 1 833 ? -13.787 24.280 -23.845 1.00 81.00 833 VAL A C 1
ATOM 6419 O O . VAL A 1 833 ? -14.368 25.355 -23.947 1.00 81.00 833 VAL A O 1
ATOM 6422 N N . VAL A 1 834 ? -14.345 23.134 -24.245 1.00 81.38 834 VAL A N 1
ATOM 6423 C CA . VAL A 1 834 ? -15.701 23.067 -24.813 1.00 81.38 834 VAL A CA 1
ATOM 6424 C C . VAL A 1 834 ? -16.731 23.582 -23.809 1.00 81.38 834 VAL A C 1
ATOM 6426 O O . VAL A 1 834 ? -17.617 24.346 -24.180 1.00 81.38 834 VAL A O 1
ATOM 6429 N N . GLY A 1 835 ? -16.608 23.213 -22.537 1.00 74.00 835 GLY A N 1
ATOM 6430 C CA . GLY A 1 835 ? -17.514 23.656 -21.487 1.00 74.00 835 GLY A CA 1
ATOM 6431 C C . GLY A 1 835 ? -17.472 25.168 -21.238 1.00 74.00 835 GLY A C 1
ATOM 6432 O O . GLY A 1 835 ? -18.522 25.812 -21.229 1.00 74.00 835 GLY A O 1
ATOM 6433 N N . VAL A 1 836 ? -16.275 25.751 -21.111 1.00 74.88 836 VAL A N 1
ATOM 6434 C CA . VAL A 1 836 ? -16.088 27.208 -20.975 1.00 74.88 836 VAL A CA 1
ATOM 6435 C C . VAL A 1 836 ? -16.579 27.937 -22.227 1.00 74.88 836 VAL A C 1
ATOM 6437 O O . VAL A 1 836 ? -17.299 28.928 -22.118 1.00 74.88 836 VAL A O 1
ATOM 6440 N N . PHE A 1 837 ? -16.265 27.416 -23.414 1.00 76.62 837 PHE A N 1
ATOM 6441 C CA . PHE A 1 837 ? -16.727 27.965 -24.686 1.00 76.62 837 PHE A CA 1
ATOM 6442 C C . PHE A 1 837 ? -18.258 27.973 -24.783 1.00 76.62 837 PHE A C 1
ATOM 6444 O O . PHE A 1 837 ? -18.842 28.979 -25.175 1.00 76.62 837 PHE A O 1
ATOM 6451 N N . LEU A 1 838 ? -18.929 26.889 -24.378 1.00 74.00 838 LEU A N 1
ATOM 6452 C CA . LEU A 1 838 ? -20.392 26.817 -24.344 1.00 74.00 838 LEU A CA 1
ATOM 6453 C C . LEU A 1 838 ? -20.999 27.827 -23.362 1.00 74.00 838 LEU A C 1
ATOM 6455 O O . LEU A 1 838 ? -21.993 28.463 -23.713 1.00 74.00 838 LEU A O 1
ATOM 6459 N N . CYS A 1 839 ? -20.397 28.022 -22.183 1.00 69.12 839 CYS A N 1
ATOM 6460 C CA . CYS A 1 839 ? -20.808 29.081 -21.253 1.00 69.12 839 CYS A CA 1
ATOM 6461 C C . CYS A 1 839 ? -20.648 30.471 -21.885 1.00 69.12 839 CYS A C 1
ATOM 6463 O O . CYS A 1 839 ? -21.559 31.288 -21.821 1.00 69.12 839 CYS A O 1
ATOM 6465 N N . ALA A 1 840 ? -19.539 30.721 -22.586 1.00 68.62 840 ALA A N 1
ATOM 6466 C CA . ALA A 1 840 ? -19.322 31.976 -23.301 1.00 68.62 840 ALA A CA 1
ATOM 6467 C C . ALA A 1 840 ? -20.294 32.181 -24.482 1.00 68.62 840 ALA A C 1
ATOM 6469 O O . ALA A 1 840 ? -20.411 33.284 -25.009 1.00 68.62 840 ALA A O 1
ATOM 6470 N N . LEU A 1 841 ? -21.004 31.148 -24.945 1.00 68.25 841 LEU A N 1
ATOM 6471 C CA . LEU A 1 841 ? -22.013 31.287 -25.996 1.00 68.25 841 LEU A CA 1
ATOM 6472 C C . LEU A 1 841 ? -23.416 31.639 -25.478 1.00 68.25 841 LEU A C 1
ATOM 6474 O O . LEU A 1 841 ? -24.295 31.910 -26.304 1.00 68.25 841 LEU A O 1
ATOM 6478 N N . GLU A 1 842 ? -23.631 31.660 -24.161 1.00 64.44 842 GLU A N 1
ATOM 6479 C CA . GLU A 1 842 ? -24.904 32.060 -23.562 1.00 64.44 842 GLU A CA 1
ATOM 6480 C C . GLU A 1 842 ? -25.215 33.535 -23.885 1.00 64.44 842 GLU A C 1
ATOM 6482 O O . GLU A 1 842 ? -24.339 34.400 -23.882 1.00 64.44 842 GLU A O 1
ATOM 6487 N N . ARG A 1 843 ? -26.466 33.807 -24.276 1.00 54.59 843 ARG A N 1
ATOM 6488 C CA . ARG A 1 843 ? -26.966 35.157 -24.571 1.00 54.59 843 ARG A CA 1
ATOM 6489 C C . ARG A 1 843 ? -27.570 35.722 -23.290 1.00 54.59 843 ARG A C 1
ATOM 6491 O O . ARG A 1 843 ? -28.469 35.087 -22.747 1.00 54.59 843 ARG A O 1
ATOM 6498 N N . GLU A 1 844 ? -27.160 36.919 -22.886 1.00 52.59 844 GLU A N 1
ATOM 6499 C CA . GLU A 1 844 ? -28.007 37.767 -22.045 1.00 52.59 844 GLU A CA 1
ATOM 6500 C C . GLU A 1 844 ? -29.249 38.139 -22.868 1.00 52.59 844 GLU A C 1
ATOM 6502 O O . GLU A 1 844 ? -29.147 38.726 -23.949 1.00 52.59 844 GLU A O 1
ATOM 6507 N N . SER A 1 845 ? -30.423 37.711 -22.410 1.00 44.31 845 SER A N 1
ATOM 6508 C CA . SER A 1 845 ? -31.690 38.318 -22.809 1.00 44.31 845 SER A CA 1
ATOM 6509 C C . SER A 1 845 ? -31.790 39.678 -22.117 1.00 44.31 845 SER A C 1
ATOM 6511 O O . SER A 1 845 ? -31.626 39.721 -20.902 1.00 44.31 845 SER A O 1
ATOM 6513 N N . ASP A 1 846 ? -32.069 40.729 -22.894 1.00 38.59 846 ASP A N 1
ATOM 6514 C CA . ASP A 1 846 ? -32.474 42.088 -22.470 1.00 38.59 846 ASP A CA 1
ATOM 6515 C C . ASP A 1 846 ? -31.469 43.242 -22.650 1.00 38.59 846 ASP A C 1
ATOM 6517 O O . ASP A 1 846 ? -31.415 44.150 -21.832 1.00 38.59 846 ASP A O 1
ATOM 6521 N N . ASN A 1 847 ? -30.749 43.302 -23.778 1.00 39.16 847 ASN A N 1
ATOM 6522 C CA . ASN A 1 847 ? -30.303 44.591 -24.342 1.00 39.16 847 ASN A CA 1
ATOM 6523 C C . ASN A 1 847 ? -30.144 44.502 -25.872 1.00 39.16 847 ASN A C 1
ATOM 6525 O O . ASN A 1 847 ? -29.036 44.501 -26.412 1.00 39.16 847 ASN A O 1
ATOM 6529 N N . GLU A 1 848 ? -31.269 44.422 -26.586 1.00 36.91 848 GLU A N 1
ATOM 6530 C CA . GLU A 1 848 ? -31.306 44.450 -28.059 1.00 36.91 848 GLU A CA 1
ATOM 6531 C C . GLU A 1 848 ? -30.927 45.821 -28.665 1.00 36.91 848 GLU A C 1
ATOM 6533 O O . GLU A 1 848 ? -30.710 45.909 -29.868 1.00 36.91 848 GLU A O 1
ATOM 6538 N N . ASP A 1 849 ? -30.700 46.868 -27.861 1.00 40.41 849 ASP A N 1
ATOM 6539 C CA . ASP A 1 849 ? -30.498 48.232 -28.383 1.00 40.41 849 ASP A CA 1
ATOM 6540 C C . ASP A 1 849 ? -29.028 48.675 -28.580 1.00 40.41 849 ASP A C 1
ATOM 6542 O O . ASP A 1 849 ? -28.776 49.775 -29.075 1.00 40.41 849 ASP A O 1
ATOM 6546 N N . ARG A 1 850 ? -28.019 47.851 -28.242 1.00 45.75 850 ARG A N 1
ATOM 6547 C CA . ARG A 1 850 ? -26.582 48.203 -28.428 1.00 45.75 850 ARG A CA 1
ATOM 6548 C C . ARG A 1 850 ? -25.773 47.255 -29.324 1.00 45.75 850 ARG A C 1
ATOM 6550 O O . ARG A 1 850 ? -24.592 47.512 -29.553 1.00 45.75 850 ARG A O 1
ATOM 6557 N N . ALA A 1 851 ? -26.373 46.185 -29.847 1.00 43.75 851 ALA A N 1
ATOM 6558 C CA . ALA A 1 851 ? -25.635 45.086 -30.483 1.00 43.75 851 ALA A CA 1
ATOM 6559 C C . ALA A 1 851 ? -25.455 45.174 -32.015 1.00 43.75 851 ALA A C 1
ATOM 6561 O O . ALA A 1 851 ? -24.701 44.372 -32.561 1.00 43.75 851 ALA A O 1
ATOM 6562 N N . ASP A 1 852 ? -26.045 46.158 -32.704 1.00 41.31 852 ASP A N 1
ATOM 6563 C CA . ASP A 1 852 ? -25.981 46.268 -34.175 1.00 41.31 852 ASP A CA 1
ATOM 6564 C C . ASP A 1 852 ? -25.092 47.420 -34.682 1.00 41.31 852 ASP A C 1
ATOM 6566 O O . ASP A 1 852 ? -25.442 48.199 -35.569 1.00 41.31 852 ASP A O 1
ATOM 6570 N N . ARG A 1 853 ? -23.863 47.500 -34.166 1.00 50.34 853 ARG A N 1
ATOM 6571 C CA . ARG A 1 853 ? -22.740 48.061 -34.933 1.00 50.34 853 ARG A CA 1
ATOM 6572 C C . ARG A 1 853 ? -21.645 47.012 -34.998 1.00 50.34 853 ARG A C 1
ATOM 6574 O O . ARG A 1 853 ? -20.915 46.821 -34.031 1.00 50.34 853 ARG A O 1
ATOM 6581 N N . ILE A 1 854 ? -21.542 46.316 -36.130 1.00 56.62 854 ILE A N 1
ATOM 6582 C CA . ILE A 1 854 ? -20.381 45.470 -36.425 1.00 56.62 854 ILE A CA 1
ATOM 6583 C C . ILE A 1 854 ? -19.152 46.394 -36.354 1.00 56.62 854 ILE A C 1
ATOM 6585 O O . ILE A 1 854 ? -19.099 47.352 -37.128 1.00 56.62 854 ILE A O 1
ATOM 6589 N N . PRO A 1 855 ? -18.207 46.181 -35.416 1.00 61.03 855 PRO A N 1
ATOM 6590 C CA . PRO A 1 855 ? -16.993 46.984 -35.355 1.00 61.03 855 PRO A CA 1
ATOM 6591 C C . PRO A 1 855 ? -16.244 46.867 -36.679 1.00 61.03 855 PRO A C 1
ATOM 6593 O O . PRO A 1 855 ? -16.249 45.797 -37.292 1.00 61.03 855 PRO A O 1
ATOM 6596 N N . ASP A 1 856 ? -15.599 47.951 -37.099 1.00 69.25 856 ASP A N 1
ATOM 6597 C CA . ASP A 1 856 ? -14.792 47.972 -38.316 1.00 69.25 856 ASP A CA 1
ATOM 6598 C C . ASP A 1 856 ? -13.781 46.807 -38.326 1.00 69.25 856 ASP A C 1
ATOM 6600 O O . ASP A 1 856 ? -13.291 46.396 -37.265 1.00 69.25 856 ASP A O 1
ATOM 6604 N N . GLY A 1 857 ? -13.468 46.258 -39.504 1.00 73.44 857 GLY A N 1
ATOM 6605 C CA . GLY A 1 857 ? -12.663 45.030 -39.626 1.00 73.44 857 GLY A CA 1
ATOM 6606 C C . GLY A 1 857 ? -11.312 45.114 -38.901 1.00 73.44 857 GLY A C 1
ATOM 6607 O O . GLY A 1 857 ? -10.879 44.154 -38.256 1.00 73.44 857 GLY A O 1
ATOM 6608 N N . ASP A 1 858 ? -10.708 46.302 -38.911 1.00 77.88 858 ASP A N 1
ATOM 6609 C CA . ASP A 1 858 ? -9.439 46.599 -38.244 1.00 77.88 858 ASP A CA 1
ATOM 6610 C C . ASP A 1 858 ? -9.558 46.611 -36.709 1.00 77.88 858 ASP A C 1
ATOM 6612 O O . ASP A 1 858 ? -8.665 46.128 -36.005 1.00 77.88 858 ASP A O 1
ATOM 6616 N N . VAL A 1 859 ? -10.681 47.098 -36.166 1.00 79.69 859 VAL A N 1
ATOM 6617 C CA . VAL A 1 859 ? -10.954 47.106 -34.716 1.00 79.69 859 VAL A CA 1
ATOM 6618 C C . VAL A 1 859 ? -11.151 45.679 -34.210 1.00 79.69 859 VAL A C 1
ATOM 6620 O O . VAL A 1 859 ? -10.623 45.315 -33.155 1.00 79.69 859 VAL A O 1
ATOM 6623 N N . LEU A 1 860 ? -11.855 44.854 -34.992 1.00 82.38 860 LEU A N 1
ATOM 6624 C CA . LEU A 1 860 ? -12.093 43.448 -34.683 1.00 82.38 860 LEU A CA 1
ATOM 6625 C C . LEU A 1 860 ? -10.786 42.644 -34.686 1.00 82.38 860 LEU A C 1
ATOM 6627 O O . LEU A 1 860 ? -10.495 41.949 -33.710 1.00 82.38 860 LEU A O 1
ATOM 6631 N N . PHE A 1 861 ? -9.979 42.769 -35.747 1.00 87.25 861 PHE A N 1
ATOM 6632 C CA . PHE A 1 861 ? -8.682 42.095 -35.844 1.00 87.25 861 PHE A CA 1
ATOM 6633 C C . PHE A 1 861 ? -7.759 42.504 -34.697 1.00 87.25 861 PHE A C 1
ATOM 6635 O O . PHE A 1 861 ? -7.177 41.653 -34.024 1.00 87.25 861 PHE A O 1
ATOM 6642 N N . SER A 1 862 ? -7.666 43.807 -34.428 1.00 87.00 862 SER A N 1
ATOM 6643 C CA . SER A 1 862 ? -6.788 44.308 -33.381 1.00 87.00 862 SER A CA 1
ATOM 6644 C C . SER A 1 862 ? -7.250 43.886 -31.979 1.00 87.00 862 SER A C 1
ATOM 6646 O O . SER A 1 862 ? -6.414 43.585 -31.132 1.00 87.00 862 SER A O 1
ATOM 6648 N N . GLY A 1 863 ? -8.559 43.781 -31.728 1.00 86.50 863 GLY A N 1
ATOM 6649 C CA . GLY A 1 863 ? -9.083 43.232 -30.474 1.00 86.50 863 GLY A CA 1
ATOM 6650 C C . GLY A 1 863 ? -8.779 41.742 -30.276 1.00 86.50 863 GLY A C 1
ATOM 6651 O O . GLY A 1 863 ? -8.347 41.356 -29.193 1.00 86.50 863 GLY A O 1
ATOM 6652 N N . TYR A 1 864 ? -8.924 40.909 -31.316 1.00 90.25 864 TYR A N 1
ATOM 6653 C CA . TYR A 1 864 ? -8.537 39.490 -31.250 1.00 90.25 864 TYR A CA 1
ATOM 6654 C C . TYR A 1 864 ? -7.025 39.300 -31.085 1.00 90.25 864 TYR A C 1
ATOM 6656 O O . TYR A 1 864 ? -6.598 38.432 -30.325 1.00 90.25 864 TYR A O 1
ATOM 6664 N N . ALA A 1 865 ? -6.214 40.128 -31.751 1.00 91.12 865 ALA A N 1
ATOM 6665 C CA . ALA A 1 865 ? -4.765 40.116 -31.587 1.00 91.12 865 ALA A CA 1
ATOM 6666 C C . ALA A 1 865 ? -4.363 40.455 -30.142 1.00 91.12 865 ALA A C 1
ATOM 6668 O O . ALA A 1 865 ? -3.541 39.753 -29.559 1.00 91.12 865 ALA A O 1
ATOM 6669 N N . LEU A 1 866 ? -4.981 41.476 -29.538 1.00 88.44 866 LEU A N 1
ATOM 6670 C CA . LEU A 1 866 ? -4.745 41.846 -28.138 1.00 88.44 866 LEU A CA 1
ATOM 6671 C C . LEU A 1 866 ? -5.173 40.741 -27.162 1.00 88.44 866 LEU A C 1
ATOM 6673 O O . LEU A 1 866 ? -4.423 40.435 -26.239 1.00 88.44 866 LEU A O 1
ATOM 6677 N N . ALA A 1 867 ? -6.320 40.095 -27.396 1.00 88.69 867 ALA A N 1
ATOM 6678 C CA . ALA A 1 867 ? -6.766 38.964 -26.582 1.00 88.69 867 ALA A CA 1
ATOM 6679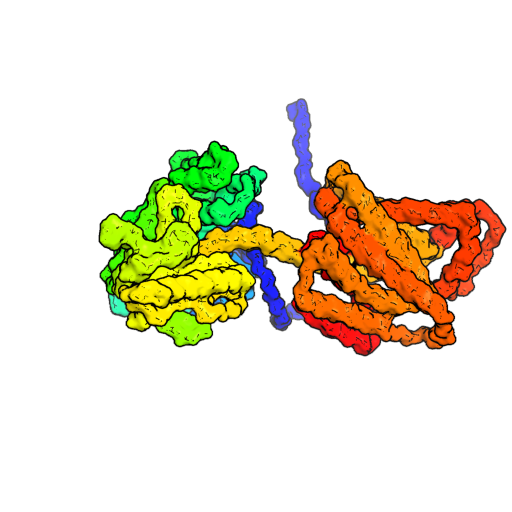 C C . ALA A 1 867 ? -5.790 37.779 -26.669 1.00 88.69 867 ALA A C 1
ATOM 6681 O O . ALA A 1 867 ? -5.431 37.193 -25.653 1.00 88.69 867 ALA A O 1
ATOM 6682 N N . PHE A 1 868 ? -5.298 37.449 -27.866 1.00 93.25 868 PHE A N 1
ATOM 6683 C CA . PHE A 1 868 ? -4.313 36.379 -28.032 1.00 93.25 868 PHE A CA 1
ATOM 6684 C C . PHE A 1 868 ? -2.984 36.705 -27.337 1.00 93.25 868 PHE A C 1
ATOM 6686 O O . PHE A 1 868 ? -2.396 35.840 -26.686 1.00 93.25 868 PHE A O 1
ATOM 6693 N N . VAL A 1 869 ? -2.522 37.955 -27.449 1.00 92.81 869 VAL A N 1
ATOM 6694 C CA . VAL A 1 869 ? -1.311 38.436 -26.769 1.00 92.81 869 VAL A CA 1
ATOM 6695 C C . VAL A 1 869 ? -1.445 38.295 -25.252 1.00 92.81 869 VAL A C 1
ATOM 6697 O O . VAL A 1 869 ? -0.512 37.797 -24.624 1.00 92.81 869 VAL A O 1
ATOM 6700 N N . ASN A 1 870 ? -2.603 38.649 -24.683 1.00 91.56 870 ASN A N 1
ATOM 6701 C CA . ASN A 1 870 ? -2.890 38.424 -23.267 1.00 91.56 870 ASN A CA 1
ATOM 6702 C C . ASN A 1 870 ? -2.725 36.945 -22.889 1.00 91.56 870 ASN A C 1
ATOM 6704 O O . ASN A 1 870 ? -1.917 36.616 -22.027 1.00 91.56 870 ASN A O 1
ATOM 6708 N N . VAL A 1 871 ? -3.436 36.048 -23.578 1.00 92.12 871 VAL A N 1
ATOM 6709 C CA . VAL A 1 871 ? -3.441 34.609 -23.264 1.00 92.12 871 VAL A CA 1
ATOM 6710 C C . VAL A 1 871 ? -2.044 34.000 -23.348 1.00 92.12 871 VAL A C 1
ATOM 6712 O O . VAL A 1 871 ? -1.646 33.196 -22.504 1.00 92.12 871 VAL A O 1
ATOM 6715 N N . PHE A 1 872 ? -1.271 34.395 -24.360 1.00 94.31 872 PHE A N 1
ATOM 6716 C CA . PHE A 1 872 ? 0.104 33.941 -24.512 1.00 94.31 872 PHE A CA 1
ATOM 6717 C C . PHE A 1 872 ? 0.995 34.424 -23.362 1.00 94.31 872 PHE A C 1
ATOM 6719 O O . PHE A 1 872 ? 1.775 33.639 -22.818 1.00 94.31 872 PHE A O 1
ATOM 6726 N N . PHE A 1 873 ? 0.894 35.699 -22.983 1.00 94.19 873 PHE A N 1
ATOM 6727 C CA . PHE A 1 873 ? 1.726 36.273 -21.931 1.00 94.19 873 PHE A CA 1
ATOM 6728 C C . PHE A 1 873 ? 1.321 35.846 -20.522 1.00 94.19 873 PHE A C 1
ATOM 6730 O O . PHE A 1 873 ? 2.209 35.659 -19.690 1.00 94.19 873 PHE A O 1
ATOM 6737 N N . ASP A 1 874 ? 0.043 35.590 -20.265 1.00 90.44 874 ASP A N 1
ATOM 6738 C CA . ASP A 1 874 ? -0.410 34.992 -19.010 1.00 90.44 874 ASP A CA 1
ATOM 6739 C C . ASP A 1 874 ? 0.151 33.566 -18.846 1.00 90.44 874 ASP A C 1
ATOM 6741 O O . ASP A 1 874 ? 0.818 33.253 -17.853 1.00 90.44 874 ASP A O 1
ATOM 6745 N N . ALA A 1 875 ? 0.036 32.728 -19.886 1.00 93.44 875 ALA A N 1
ATOM 6746 C CA . ALA A 1 875 ? 0.627 31.388 -19.895 1.00 93.44 875 ALA A CA 1
ATOM 6747 C C . ALA A 1 875 ? 2.163 31.420 -19.769 1.00 93.44 875 ALA A C 1
ATOM 6749 O O . ALA A 1 875 ? 2.749 30.602 -19.053 1.00 93.44 875 ALA A O 1
ATOM 6750 N N . MET A 1 876 ? 2.826 32.383 -20.420 1.00 93.12 876 MET A N 1
ATOM 6751 C CA . MET A 1 876 ? 4.270 32.599 -20.292 1.00 93.12 876 MET A CA 1
ATOM 6752 C C . MET A 1 876 ? 4.649 33.030 -18.869 1.00 93.12 876 MET A C 1
ATOM 6754 O O . MET A 1 876 ? 5.616 32.516 -18.314 1.00 93.12 876 MET A O 1
ATOM 6758 N N . GLY A 1 877 ? 3.878 33.922 -18.243 1.00 93.81 877 GLY A N 1
ATOM 6759 C CA . GLY A 1 877 ? 4.064 34.332 -16.852 1.00 93.81 877 GLY A CA 1
ATOM 6760 C C . GLY A 1 877 ? 3.917 33.159 -15.879 1.00 93.81 877 GLY A C 1
ATOM 6761 O O . GLY A 1 877 ? 4.759 32.971 -14.997 1.00 93.81 877 GLY A O 1
ATOM 6762 N N . ALA A 1 878 ? 2.906 32.306 -16.066 1.00 93.50 878 ALA A N 1
ATOM 6763 C CA . ALA A 1 878 ? 2.734 31.080 -15.282 1.00 93.50 878 ALA A CA 1
ATOM 6764 C C . ALA A 1 878 ? 3.907 30.101 -15.478 1.00 93.50 878 ALA A C 1
ATOM 6766 O O . ALA A 1 878 ? 4.448 29.577 -14.502 1.00 93.50 878 ALA A O 1
ATOM 6767 N N . PHE A 1 879 ? 4.366 29.922 -16.720 1.00 95.19 879 PHE A N 1
ATOM 6768 C CA . PHE A 1 879 ? 5.554 29.131 -17.043 1.00 95.19 879 PHE A CA 1
ATOM 6769 C C . PHE A 1 879 ? 6.817 29.660 -16.342 1.00 95.19 879 PHE A C 1
ATOM 6771 O O . PHE A 1 879 ? 7.503 28.887 -15.670 1.00 95.19 879 PHE A O 1
ATOM 6778 N N . LEU A 1 880 ? 7.114 30.961 -16.454 1.00 94.62 880 LEU A N 1
ATOM 6779 C CA . LEU A 1 880 ? 8.278 31.583 -15.811 1.00 94.62 880 LEU A CA 1
ATOM 6780 C C . LEU A 1 880 ? 8.218 31.406 -14.286 1.00 94.62 880 LEU A C 1
ATOM 6782 O O . LEU A 1 880 ? 9.213 31.049 -13.654 1.00 94.62 880 LEU A O 1
ATOM 6786 N N . THR A 1 881 ? 7.029 31.597 -13.709 1.00 94.62 881 THR A N 1
ATOM 6787 C CA . THR A 1 881 ? 6.775 31.411 -12.274 1.00 94.62 881 THR A CA 1
ATOM 6788 C C . THR A 1 881 ? 7.070 29.981 -11.843 1.00 94.62 881 THR A C 1
ATOM 6790 O O . THR A 1 881 ? 7.749 29.774 -10.845 1.00 94.62 881 THR A O 1
ATOM 6793 N N . LYS A 1 882 ? 6.627 28.990 -12.617 1.00 93.81 882 LYS A N 1
ATOM 6794 C CA . LYS A 1 882 ? 6.852 27.578 -12.309 1.00 93.81 882 LYS A CA 1
ATOM 6795 C C . LYS A 1 882 ? 8.304 27.137 -12.512 1.00 93.81 882 LYS A C 1
ATOM 6797 O O . LYS A 1 882 ? 8.810 26.320 -11.752 1.00 93.81 882 LYS A O 1
ATOM 6802 N N . ARG A 1 883 ? 8.978 27.648 -13.545 1.00 93.12 883 ARG A N 1
ATOM 6803 C CA . ARG A 1 883 ? 10.345 27.242 -13.903 1.00 93.12 883 ARG A CA 1
ATOM 6804 C C . ARG A 1 883 ? 11.404 27.794 -12.952 1.00 93.12 883 ARG A C 1
ATOM 6806 O O . ARG A 1 883 ? 12.395 27.111 -12.708 1.00 93.12 883 ARG A O 1
ATOM 6813 N N . TRP A 1 884 ? 11.225 29.030 -12.488 1.00 90.50 884 TRP A N 1
ATOM 6814 C CA . TRP A 1 884 ? 12.214 29.733 -11.663 1.00 90.50 884 TRP A CA 1
ATOM 6815 C C . TRP A 1 884 ? 11.735 30.043 -10.240 1.00 90.50 884 TRP A C 1
ATOM 6817 O O . TRP A 1 884 ? 12.549 30.477 -9.429 1.00 90.50 884 TRP A O 1
ATOM 6827 N N . GLY A 1 885 ? 10.457 29.828 -9.925 1.00 81.31 885 GLY A N 1
ATOM 6828 C CA . GLY A 1 885 ? 9.954 29.823 -8.550 1.00 81.31 885 GLY A CA 1
ATOM 6829 C C . GLY A 1 885 ? 10.091 28.452 -7.874 1.00 81.31 885 GLY A C 1
ATOM 6830 O O . GLY A 1 885 ? 10.601 27.501 -8.467 1.00 81.31 885 GLY A O 1
ATOM 6831 N N . GLY A 1 886 ? 9.615 28.355 -6.631 1.00 78.25 886 GLY A N 1
ATOM 6832 C CA . GLY A 1 886 ? 9.710 27.160 -5.788 1.00 78.25 886 GLY A CA 1
ATOM 6833 C C . GLY A 1 886 ? 10.779 27.294 -4.693 1.00 78.25 886 GLY A C 1
ATOM 6834 O O . GLY A 1 886 ? 11.389 28.360 -4.566 1.00 78.25 886 GLY A O 1
ATOM 6835 N N . PRO A 1 887 ? 11.019 26.234 -3.894 1.00 73.00 887 PRO A N 1
ATOM 6836 C CA . PRO A 1 887 ? 11.881 26.297 -2.714 1.00 73.00 887 PRO A CA 1
ATOM 6837 C C . PRO A 1 887 ? 13.256 26.930 -3.012 1.00 73.00 887 PRO A C 1
ATOM 6839 O O . PRO A 1 887 ? 13.916 26.515 -3.968 1.00 73.00 887 PRO A O 1
ATOM 6842 N N . PRO A 1 888 ? 13.698 27.929 -2.220 1.00 74.00 888 PRO A N 1
ATOM 6843 C CA . PRO A 1 888 ? 13.181 28.297 -0.896 1.00 74.00 888 PRO A CA 1
ATOM 6844 C C . PRO A 1 888 ? 11.941 29.212 -0.888 1.00 74.00 888 PRO A C 1
ATOM 6846 O O . PRO A 1 888 ? 11.410 29.454 0.187 1.00 74.00 888 PRO A O 1
ATOM 6849 N N . LEU A 1 889 ? 11.477 29.707 -2.042 1.00 80.81 889 LEU A N 1
ATOM 6850 C CA . LEU A 1 889 ? 10.328 30.615 -2.141 1.00 80.81 889 LEU A CA 1
ATOM 6851 C C . LEU A 1 889 ? 9.005 29.839 -2.106 1.00 80.81 889 LEU A C 1
ATOM 6853 O O . LEU A 1 889 ? 8.771 28.959 -2.942 1.00 80.81 889 LEU A O 1
ATOM 6857 N N . ASP A 1 890 ? 8.124 30.193 -1.175 1.00 82.81 890 ASP A N 1
ATOM 6858 C CA . ASP A 1 890 ? 6.778 29.632 -1.098 1.00 82.81 890 ASP A CA 1
ATOM 6859 C C . ASP A 1 890 ? 5.766 30.379 -2.000 1.00 82.81 890 ASP A C 1
ATOM 6861 O O . ASP A 1 890 ? 6.079 31.351 -2.697 1.00 82.81 890 ASP A O 1
ATOM 6865 N N . ALA A 1 891 ? 4.514 29.908 -2.030 1.00 87.19 891 ALA A N 1
ATOM 6866 C CA . ALA A 1 891 ? 3.465 30.513 -2.853 1.00 87.19 891 ALA A CA 1
ATOM 6867 C C . ALA A 1 891 ? 3.119 31.958 -2.435 1.00 87.19 891 ALA A C 1
ATOM 6869 O O . ALA A 1 891 ? 2.707 32.758 -3.283 1.00 87.19 891 ALA A O 1
ATOM 6870 N N . LEU A 1 892 ? 3.282 32.308 -1.154 1.00 85.12 892 LEU A N 1
ATOM 6871 C CA . LEU A 1 892 ? 3.063 33.661 -0.641 1.00 85.12 892 LEU A CA 1
ATOM 6872 C C . LEU A 1 892 ? 4.226 34.581 -1.025 1.00 85.12 892 LEU A C 1
ATOM 6874 O O . LEU A 1 892 ? 3.968 35.688 -1.499 1.00 85.12 892 LEU A O 1
ATOM 6878 N N . ASP A 1 893 ? 5.472 34.118 -0.916 1.00 87.69 893 ASP A N 1
ATOM 6879 C CA . ASP A 1 893 ? 6.680 34.840 -1.328 1.00 87.69 893 ASP A CA 1
ATOM 6880 C C . ASP A 1 893 ? 6.606 35.217 -2.810 1.00 87.69 893 ASP A C 1
ATOM 6882 O O . ASP A 1 893 ? 6.778 36.377 -3.193 1.00 87.69 893 ASP A O 1
ATOM 6886 N N . ILE A 1 894 ? 6.267 34.237 -3.652 1.00 90.50 894 ILE A N 1
ATOM 6887 C CA . ILE A 1 894 ? 6.097 34.425 -5.095 1.00 90.50 894 ILE A CA 1
ATOM 6888 C C . ILE A 1 894 ? 4.995 35.447 -5.379 1.00 90.50 894 ILE A C 1
ATOM 6890 O O . ILE A 1 894 ? 5.157 36.305 -6.248 1.00 90.50 894 ILE A O 1
ATOM 6894 N N . THR A 1 895 ? 3.889 35.394 -4.635 1.00 90.50 895 THR A N 1
ATOM 6895 C CA . THR A 1 895 ? 2.775 36.343 -4.770 1.00 90.50 895 THR A CA 1
ATOM 6896 C C . THR A 1 895 ? 3.216 37.766 -4.402 1.00 90.50 895 THR A C 1
ATOM 6898 O O . THR A 1 895 ? 2.960 38.697 -5.169 1.00 90.50 895 THR A O 1
ATOM 6901 N N . VAL A 1 896 ? 3.945 37.949 -3.295 1.00 90.81 896 VAL A N 1
ATOM 6902 C CA . VAL A 1 896 ? 4.478 39.262 -2.880 1.00 90.81 896 VAL A CA 1
ATOM 6903 C C . VAL A 1 896 ? 5.429 39.835 -3.914 1.00 90.81 896 VAL A C 1
ATOM 6905 O O . VAL A 1 896 ? 5.280 41.001 -4.284 1.00 90.81 896 VAL A O 1
ATOM 6908 N N . ILE A 1 897 ? 6.385 39.034 -4.390 1.00 91.50 897 ILE A N 1
ATOM 6909 C CA . ILE A 1 897 ? 7.359 39.465 -5.397 1.00 91.50 897 ILE A CA 1
ATOM 6910 C C . ILE A 1 897 ? 6.621 39.864 -6.672 1.00 91.50 897 ILE A C 1
ATOM 6912 O O . ILE A 1 897 ? 6.867 40.943 -7.218 1.00 91.50 897 ILE A O 1
ATOM 6916 N N . ARG A 1 898 ? 5.679 39.026 -7.127 1.00 93.81 898 ARG A N 1
ATOM 6917 C CA . ARG A 1 898 ? 5.018 39.248 -8.407 1.00 93.81 898 ARG A CA 1
ATOM 6918 C C . ARG A 1 898 ? 4.146 40.503 -8.398 1.00 93.81 898 ARG A C 1
ATOM 6920 O O . ARG A 1 898 ? 4.336 41.381 -9.244 1.00 93.81 898 ARG A O 1
ATOM 6927 N N . PHE A 1 899 ? 3.242 40.627 -7.427 1.00 93.56 899 PHE A N 1
ATOM 6928 C CA . PHE A 1 899 ? 2.350 41.786 -7.326 1.00 93.56 899 PHE A CA 1
ATOM 6929 C C . PHE A 1 899 ? 3.065 43.050 -6.841 1.00 93.56 899 PHE A C 1
ATOM 6931 O O . PHE A 1 899 ? 2.716 44.143 -7.280 1.00 93.56 899 PHE A O 1
ATOM 6938 N N . GLY A 1 900 ? 4.098 42.924 -6.003 1.00 93.81 900 GLY A N 1
ATOM 6939 C CA . GLY A 1 900 ? 4.931 44.052 -5.582 1.00 93.81 900 GLY A CA 1
ATOM 6940 C C . GLY A 1 900 ? 5.727 44.661 -6.737 1.00 93.81 900 GLY A C 1
ATOM 6941 O O . GLY A 1 900 ? 5.770 45.878 -6.887 1.00 93.81 900 GLY A O 1
ATOM 6942 N N . ALA A 1 901 ? 6.309 43.837 -7.611 1.00 94.75 901 ALA A N 1
ATOM 6943 C CA . ALA A 1 901 ? 6.977 44.343 -8.808 1.00 94.75 901 ALA A CA 1
ATOM 6944 C C . ALA A 1 901 ? 5.974 44.975 -9.790 1.00 94.75 901 ALA A C 1
ATOM 6946 O O . ALA A 1 901 ? 6.229 46.053 -10.333 1.00 94.75 901 ALA A O 1
ATOM 6947 N N . ALA A 1 902 ? 4.813 44.339 -9.989 1.00 94.06 902 ALA A N 1
ATOM 6948 C CA . ALA A 1 902 ? 3.757 44.861 -10.854 1.00 94.06 902 ALA A CA 1
ATOM 6949 C C . ALA A 1 902 ? 3.218 46.216 -10.368 1.00 94.06 902 ALA A C 1
ATOM 6951 O O . ALA A 1 902 ? 3.036 47.115 -11.186 1.00 94.06 902 ALA A O 1
ATOM 6952 N N . SER A 1 903 ? 3.010 46.401 -9.058 1.00 92.75 903 SER A N 1
ATOM 6953 C CA . SER A 1 903 ? 2.516 47.671 -8.508 1.00 92.75 903 SER A CA 1
ATOM 6954 C C . SER A 1 903 ? 3.483 48.827 -8.771 1.00 92.75 903 SER A C 1
ATOM 6956 O O . SER A 1 903 ? 3.051 49.892 -9.212 1.00 92.75 903 SER A O 1
ATOM 6958 N N . VAL A 1 904 ? 4.790 48.610 -8.587 1.00 94.06 904 VAL A N 1
ATOM 6959 C CA . VAL A 1 904 ? 5.830 49.613 -8.869 1.00 94.06 904 VAL A CA 1
ATOM 6960 C C . VAL A 1 904 ? 5.867 49.963 -10.356 1.00 94.06 904 VAL A C 1
ATOM 6962 O O . VAL A 1 904 ? 5.902 51.142 -10.710 1.00 94.06 904 VAL A O 1
ATOM 6965 N N . MET A 1 905 ? 5.824 48.957 -11.234 1.00 94.12 905 MET A N 1
ATOM 6966 C CA . MET A 1 905 ? 5.835 49.168 -12.684 1.00 94.12 905 MET A CA 1
ATOM 6967 C C . MET A 1 905 ? 4.586 49.915 -13.167 1.00 94.12 905 MET A C 1
ATOM 6969 O O . MET A 1 905 ? 4.708 50.888 -13.909 1.00 94.12 905 MET A O 1
ATOM 6973 N N . LEU A 1 906 ? 3.393 49.517 -12.716 1.00 88.81 906 LEU A N 1
ATOM 6974 C CA . LEU A 1 906 ? 2.137 50.181 -13.077 1.00 88.81 906 LEU A CA 1
ATOM 6975 C C . LEU A 1 906 ? 2.079 51.621 -12.553 1.00 88.81 906 LEU A C 1
ATOM 6977 O O . LEU A 1 906 ? 1.621 52.512 -13.266 1.00 88.81 906 LEU A O 1
ATOM 6981 N N . LEU A 1 907 ? 2.591 51.876 -11.345 1.00 89.38 907 LEU A N 1
ATOM 6982 C CA . LEU A 1 907 ? 2.695 53.231 -10.806 1.00 89.38 907 LEU A CA 1
ATOM 6983 C C . LEU A 1 907 ? 3.646 54.099 -11.641 1.00 89.38 907 LEU A C 1
ATOM 6985 O O . LEU A 1 907 ? 3.334 55.257 -11.914 1.00 89.38 907 LEU A O 1
ATOM 6989 N N . ALA A 1 908 ? 4.782 53.552 -12.082 1.00 88.06 908 ALA A N 1
ATOM 6990 C CA . ALA A 1 908 ? 5.703 54.260 -12.967 1.00 88.06 908 ALA A CA 1
ATOM 6991 C C . ALA A 1 908 ? 5.041 54.605 -14.311 1.00 88.06 908 ALA A C 1
ATOM 6993 O O . ALA A 1 908 ? 5.138 55.746 -14.760 1.00 88.06 908 ALA A O 1
ATOM 6994 N N . VAL A 1 909 ? 4.308 53.659 -14.911 1.00 85.94 909 VAL A N 1
ATOM 6995 C CA . VAL A 1 909 ? 3.525 53.895 -16.137 1.00 85.94 909 VAL A CA 1
ATOM 6996 C C . VAL A 1 909 ? 2.498 55.008 -15.918 1.00 85.94 909 VAL A C 1
ATOM 6998 O O . VAL A 1 909 ? 2.447 55.951 -16.706 1.00 85.94 909 VAL A O 1
ATOM 7001 N N . TYR A 1 910 ? 1.741 54.959 -14.819 1.00 84.25 910 TYR A N 1
ATOM 7002 C CA . TYR A 1 910 ? 0.756 55.986 -14.471 1.00 84.25 910 TYR A CA 1
ATOM 7003 C C . TYR A 1 910 ? 1.384 57.382 -14.337 1.00 84.25 910 TYR A C 1
ATOM 7005 O O . TYR A 1 910 ? 0.876 58.356 -14.895 1.00 84.25 910 TYR A O 1
ATOM 7013 N N . LEU A 1 911 ? 2.524 57.490 -13.645 1.00 83.56 911 LEU A N 1
ATOM 7014 C CA . LEU A 1 911 ? 3.236 58.759 -13.476 1.00 83.56 911 LEU A CA 1
ATOM 7015 C C . LEU A 1 911 ? 3.772 59.301 -14.805 1.00 83.56 911 LEU A C 1
ATOM 7017 O O . LEU A 1 911 ? 3.651 60.498 -15.060 1.00 83.56 911 LEU A O 1
ATOM 7021 N N . VAL A 1 912 ? 4.315 58.441 -15.669 1.00 83.56 912 VAL A N 1
ATOM 7022 C CA . VAL A 1 912 ? 4.782 58.839 -17.006 1.00 83.56 912 VAL A CA 1
ATOM 7023 C C . VAL A 1 912 ? 3.616 59.339 -17.858 1.00 83.56 912 VAL A C 1
ATOM 7025 O O . VAL A 1 912 ? 3.712 60.421 -18.430 1.00 83.56 912 VAL A O 1
ATOM 7028 N N . MET A 1 913 ? 2.485 58.626 -17.883 1.00 79.25 913 MET A N 1
ATOM 7029 C CA . MET A 1 913 ? 1.286 59.055 -18.619 1.00 79.25 913 MET A CA 1
ATOM 7030 C C . MET A 1 913 ? 0.760 60.414 -18.138 1.00 79.25 913 MET A C 1
ATOM 7032 O O . MET A 1 913 ? 0.317 61.230 -18.952 1.00 79.25 913 MET A O 1
ATOM 7036 N N . LYS A 1 914 ? 0.850 60.678 -16.829 1.00 72.06 914 LYS A N 1
ATOM 7037 C CA . LYS A 1 914 ? 0.451 61.951 -16.218 1.00 72.06 914 LYS A CA 1
ATOM 7038 C C . LYS A 1 914 ? 1.414 63.094 -16.566 1.00 72.06 914 LYS A C 1
ATOM 7040 O O . LYS A 1 914 ? 0.960 64.187 -16.882 1.00 72.06 914 LYS A O 1
ATOM 7045 N N . VAL A 1 915 ? 2.727 62.844 -16.568 1.00 74.25 915 VAL A N 1
ATOM 7046 C CA . VAL A 1 915 ? 3.762 63.846 -16.908 1.00 74.25 915 VAL A CA 1
ATOM 7047 C C . VAL A 1 915 ? 3.797 64.158 -18.408 1.00 74.25 915 VAL A C 1
ATOM 7049 O O . VAL A 1 915 ? 4.015 65.305 -18.788 1.00 74.25 915 VAL A O 1
ATOM 7052 N N . SER A 1 916 ? 3.548 63.173 -19.272 1.00 69.75 916 SER A N 1
ATOM 7053 C CA . SER A 1 916 ? 3.532 63.350 -20.730 1.00 69.75 916 SER A CA 1
ATOM 7054 C C . SER A 1 916 ? 2.265 64.034 -21.268 1.00 69.75 916 SER A C 1
ATOM 7056 O O . SER A 1 916 ? 2.132 64.176 -22.480 1.00 69.75 916 SER A O 1
ATOM 7058 N N . GLY A 1 917 ? 1.322 64.448 -20.409 1.00 56.88 917 GLY A N 1
ATOM 7059 C CA . GLY A 1 917 ? 0.086 65.136 -20.813 1.00 56.88 917 GLY A CA 1
ATOM 7060 C C . GLY A 1 917 ? -0.910 64.268 -21.598 1.00 56.88 917 GLY A C 1
ATOM 7061 O O . GLY A 1 917 ? -1.930 64.769 -22.061 1.00 56.88 917 GLY A O 1
ATOM 7062 N N . MET A 1 918 ? -0.650 62.964 -21.732 1.00 52.09 918 MET A N 1
ATOM 7063 C CA . MET A 1 918 ? -1.491 62.014 -22.476 1.00 52.09 918 MET A CA 1
ATOM 7064 C C . MET A 1 918 ? -2.737 61.566 -21.694 1.00 52.09 918 MET A C 1
ATOM 7066 O O . MET A 1 918 ? -3.624 60.932 -22.259 1.00 52.09 918 MET A O 1
ATOM 7070 N N . ALA A 1 919 ? -2.835 61.909 -20.405 1.00 47.38 919 ALA A N 1
ATOM 7071 C CA . ALA A 1 919 ? -3.962 61.543 -19.547 1.00 47.38 919 ALA A CA 1
ATOM 7072 C C . ALA A 1 919 ? -5.300 62.196 -19.964 1.00 47.38 919 ALA A C 1
ATOM 7074 O O . ALA A 1 919 ? -6.349 61.606 -19.728 1.00 47.38 919 ALA A O 1
ATOM 7075 N N . SER A 1 920 ? -5.285 63.356 -20.641 1.00 43.06 920 SER A N 1
ATOM 7076 C CA . SER A 1 920 ? -6.517 64.095 -20.985 1.00 43.06 920 SER A CA 1
ATOM 7077 C C . SER A 1 920 ? -7.282 63.554 -22.207 1.00 43.06 920 SER A C 1
ATOM 7079 O O . SER A 1 920 ? -8.388 64.021 -22.470 1.00 43.06 920 SER A O 1
ATOM 7081 N N . GLN A 1 921 ? -6.731 62.606 -22.977 1.00 41.03 921 GLN A N 1
ATOM 7082 C CA . GLN A 1 921 ? -7.433 62.013 -24.131 1.00 41.03 921 GLN A CA 1
ATOM 7083 C C . GLN A 1 921 ? -8.186 60.715 -23.784 1.00 41.03 921 GLN A C 1
ATOM 7085 O O . GLN A 1 921 ? -9.172 60.396 -24.448 1.00 41.03 921 GLN A O 1
ATOM 7090 N N . ASN A 1 922 ? -7.790 60.004 -22.721 1.00 39.28 922 ASN A N 1
ATOM 7091 C CA . ASN A 1 922 ? -8.395 58.720 -22.342 1.00 39.28 922 ASN A CA 1
ATOM 7092 C C . ASN A 1 922 ? -9.654 58.837 -21.464 1.00 39.28 922 ASN A C 1
ATOM 7094 O O . ASN A 1 922 ? -10.442 57.897 -21.459 1.00 39.28 922 ASN A O 1
ATOM 7098 N N . GLU A 1 923 ? -9.903 59.971 -20.792 1.00 42.19 923 GLU A N 1
ATOM 7099 C CA . GLU A 1 923 ? -11.154 60.177 -20.026 1.00 42.19 923 GLU A CA 1
ATOM 7100 C C . GLU A 1 923 ? -12.401 60.068 -20.926 1.00 42.19 923 GLU A C 1
ATOM 7102 O O . GLU A 1 923 ? -13.415 59.518 -20.516 1.00 42.19 923 GLU A O 1
ATOM 7107 N N . SER A 1 924 ? -12.297 60.460 -22.204 1.00 34.53 924 SER A N 1
ATOM 7108 C CA . SER A 1 924 ? -13.392 60.326 -23.181 1.00 34.53 924 SER A CA 1
ATOM 7109 C C . SER A 1 924 ? -13.693 58.883 -23.632 1.00 34.53 924 SER A C 1
ATOM 7111 O O . SER A 1 924 ? -14.730 58.637 -24.246 1.00 34.53 924 SER A O 1
ATOM 7113 N N . LEU A 1 925 ? -12.800 57.928 -23.339 1.00 36.84 925 LEU A N 1
ATOM 7114 C CA . LEU A 1 925 ? -12.917 56.514 -23.724 1.00 36.84 925 LEU A CA 1
ATOM 7115 C C . LEU A 1 925 ? -13.467 55.626 -22.593 1.00 36.84 925 LEU A C 1
ATOM 7117 O O . LEU A 1 925 ? -14.038 54.576 -22.883 1.00 36.84 925 LEU A O 1
ATOM 7121 N N . GLU A 1 926 ? -13.329 56.029 -21.324 1.00 37.22 926 GLU A N 1
ATOM 7122 C CA . GLU A 1 926 ? -13.827 55.266 -20.164 1.00 37.22 926 GLU A CA 1
ATOM 7123 C C . GLU A 1 926 ? -15.305 55.545 -19.832 1.00 37.22 926 GLU A C 1
ATOM 7125 O O . GLU A 1 926 ? -16.001 54.643 -19.357 1.00 37.22 926 GLU A O 1
ATOM 7130 N N . ASP A 1 927 ? -15.832 56.725 -20.179 1.00 37.50 927 ASP A N 1
ATOM 7131 C CA . ASP A 1 927 ? -17.238 57.109 -19.947 1.00 37.50 927 ASP A CA 1
ATOM 7132 C C . ASP A 1 927 ? -18.270 56.258 -20.729 1.00 37.50 927 ASP A C 1
ATOM 7134 O O . ASP A 1 927 ? -19.471 56.335 -20.472 1.00 37.50 927 ASP A O 1
ATOM 7138 N N . ALA A 1 928 ? -17.832 55.412 -21.668 1.00 36.12 928 ALA A N 1
ATOM 7139 C CA . ALA A 1 928 ? -18.711 54.597 -22.511 1.00 36.12 928 ALA A CA 1
ATOM 7140 C C . ALA A 1 928 ? -19.044 53.192 -21.950 1.00 36.12 928 ALA A C 1
ATOM 7142 O O . ALA A 1 928 ? -19.909 52.516 -22.511 1.00 36.12 928 ALA A O 1
ATOM 7143 N N . VAL A 1 929 ? -18.376 52.729 -20.879 1.00 36.91 929 VAL A N 1
ATOM 7144 C CA . VAL A 1 929 ? -18.435 51.316 -20.422 1.00 36.91 929 VAL A CA 1
ATOM 7145 C C . VAL A 1 929 ? -19.216 51.106 -19.111 1.00 36.91 929 VAL A C 1
ATOM 7147 O O . VAL A 1 929 ? -19.642 49.986 -18.838 1.00 36.91 929 VAL A O 1
ATOM 7150 N N . LEU A 1 930 ? -19.504 52.152 -18.331 1.00 33.09 930 LEU A N 1
ATOM 7151 C CA . LEU A 1 930 ? -20.384 52.057 -17.154 1.00 33.09 930 LEU A CA 1
ATOM 7152 C C . LEU A 1 930 ? -21.802 52.564 -17.490 1.00 33.09 930 LEU A C 1
ATOM 7154 O O . LEU A 1 930 ? -21.925 53.549 -18.221 1.00 33.09 930 LEU A O 1
ATOM 7158 N N . PRO A 1 931 ? -22.891 51.945 -16.983 1.00 29.05 931 PRO A N 1
ATOM 7159 C CA . PRO A 1 931 ? -24.227 52.516 -17.110 1.00 29.05 931 PRO A CA 1
ATOM 7160 C C . PRO A 1 931 ? -24.238 53.908 -16.474 1.00 29.05 931 PRO A C 1
ATOM 7162 O O . PRO A 1 931 ? -23.905 54.079 -15.303 1.00 29.05 931 PRO A O 1
ATOM 7165 N N . TYR A 1 932 ? -24.587 54.901 -17.281 1.00 31.28 932 TYR A N 1
ATOM 7166 C CA . TYR A 1 932 ? -24.761 56.286 -16.877 1.00 31.28 932 TYR A CA 1
ATOM 7167 C C . TYR A 1 932 ? -25.923 56.385 -15.875 1.00 31.28 932 TYR A C 1
ATOM 7169 O O . TYR A 1 932 ? -27.070 56.134 -16.236 1.00 31.28 932 TYR A O 1
ATOM 7177 N N . ASP A 1 933 ? -25.624 56.723 -14.618 1.00 31.48 933 ASP A N 1
ATOM 7178 C CA . ASP A 1 933 ? -26.617 57.207 -13.653 1.00 31.48 933 ASP A CA 1
ATOM 7179 C C . ASP A 1 933 ? -26.730 58.732 -13.828 1.00 31.48 933 ASP A C 1
ATOM 7181 O O . ASP A 1 933 ? -25.751 59.463 -13.650 1.00 31.48 933 ASP A O 1
ATOM 7185 N N . GLU A 1 934 ? -27.921 59.205 -14.206 1.00 30.78 934 GLU A N 1
ATOM 7186 C CA . GLU A 1 934 ? -28.268 60.599 -14.537 1.00 30.78 934 GLU A CA 1
ATOM 7187 C C . GLU A 1 934 ? -28.124 61.599 -13.366 1.00 30.78 934 GLU A C 1
ATOM 7189 O O . GLU A 1 934 ? -28.456 62.775 -13.500 1.00 30.78 934 GLU A O 1
ATOM 7194 N N . THR A 1 935 ? -27.618 61.182 -12.202 1.00 30.56 935 THR A N 1
ATOM 7195 C CA . THR A 1 935 ? -27.700 61.968 -10.959 1.00 30.56 935 THR A CA 1
ATOM 7196 C C . THR A 1 935 ? -26.401 62.639 -10.486 1.00 30.56 935 THR A C 1
ATOM 7198 O O . THR A 1 935 ? -26.365 63.180 -9.378 1.00 30.56 935 THR A O 1
ATOM 7201 N N . LYS A 1 936 ? -25.325 62.691 -11.287 1.00 31.88 936 LYS A N 1
ATOM 7202 C CA . LYS A 1 936 ? -24.092 63.399 -10.874 1.00 31.88 936 LYS A CA 1
ATOM 7203 C C . LYS A 1 936 ? -24.228 64.930 -10.998 1.00 31.88 936 LYS A C 1
ATOM 7205 O O . LYS A 1 936 ? -24.413 65.432 -12.106 1.00 31.88 936 LYS A O 1
ATOM 7210 N N . PRO A 1 937 ? -24.064 65.707 -9.907 1.00 29.00 937 PRO A N 1
ATOM 7211 C CA . PRO A 1 937 ? -24.023 67.161 -9.994 1.00 29.00 937 PRO A CA 1
ATOM 7212 C C . PRO A 1 937 ? -22.722 67.624 -10.665 1.00 29.00 937 PRO A C 1
ATOM 7214 O O . PRO A 1 937 ? -21.633 67.152 -10.334 1.00 29.00 937 PRO A O 1
ATOM 7217 N N . LEU A 1 938 ? -22.850 68.576 -11.593 1.00 32.94 938 LEU A N 1
ATOM 7218 C CA . LEU A 1 938 ? -21.745 69.307 -12.216 1.00 32.94 938 LEU A CA 1
ATOM 7219 C C . LEU A 1 938 ? -20.936 70.032 -11.129 1.00 32.94 938 LEU A C 1
ATOM 7221 O O . LEU A 1 938 ? -21.384 71.042 -10.588 1.00 32.94 938 LEU A O 1
ATOM 7225 N N . LEU A 1 939 ? -19.754 69.512 -10.796 1.00 35.78 939 LEU A N 1
ATOM 7226 C CA . LEU A 1 939 ? -18.800 70.186 -9.917 1.00 35.78 939 LEU A CA 1
ATOM 7227 C C . LEU A 1 939 ? -17.795 70.969 -10.763 1.00 35.78 939 LEU A C 1
ATOM 7229 O O . LEU A 1 939 ? -17.078 70.414 -11.592 1.00 35.78 939 LEU A O 1
ATOM 7233 N N . GLU A 1 940 ? -17.814 72.282 -10.545 1.00 32.34 940 GLU A N 1
ATOM 7234 C CA . GLU A 1 940 ? -17.070 73.304 -11.268 1.00 32.34 940 GLU A CA 1
ATOM 7235 C C . GLU A 1 940 ? -15.553 73.088 -11.287 1.00 32.34 940 GLU A C 1
ATOM 7237 O O . GLU A 1 940 ? -14.913 72.664 -10.321 1.00 32.34 940 GLU A O 1
ATOM 7242 N N . SER A 1 941 ? -14.988 73.493 -12.421 1.00 40.41 941 SER A N 1
ATOM 7243 C CA . SER A 1 941 ? -13.571 73.632 -12.699 1.00 40.41 941 SER A CA 1
ATOM 7244 C C . SER A 1 941 ? -12.855 74.515 -11.676 1.00 40.41 941 SER A C 1
ATOM 7246 O O . SER A 1 941 ? -13.179 75.693 -11.514 1.00 40.41 941 SER A O 1
ATOM 7248 N N . GLY A 1 942 ? -11.783 73.977 -11.096 1.00 46.28 942 GLY A N 1
ATOM 7249 C CA . GLY A 1 942 ? -10.711 74.771 -10.508 1.00 46.28 942 GLY A CA 1
ATOM 7250 C C . GLY A 1 942 ? -10.403 74.423 -9.060 1.00 46.28 942 GLY A C 1
ATOM 7251 O O . GLY A 1 942 ? -10.968 75.027 -8.153 1.00 46.28 942 GLY A O 1
ATOM 7252 N N . LYS A 1 943 ? -9.432 73.519 -8.851 1.00 37.91 943 LYS A N 1
ATOM 7253 C CA . LYS A 1 943 ? -8.414 73.580 -7.779 1.00 37.91 943 LYS A CA 1
ATOM 7254 C C . LYS A 1 943 ? -7.511 72.341 -7.803 1.00 37.91 943 LYS A C 1
ATOM 7256 O O . LYS A 1 943 ? -8.016 71.232 -7.797 1.00 37.91 943 LYS A O 1
ATOM 7261 N N . ARG A 1 944 ? -6.190 72.596 -7.779 1.00 39.19 944 ARG A N 1
ATOM 7262 C CA . ARG A 1 944 ? -5.042 71.690 -7.532 1.00 39.19 944 ARG A CA 1
ATOM 7263 C C . ARG A 1 944 ? -5.219 70.238 -7.990 1.00 39.19 944 ARG A C 1
ATOM 7265 O O . ARG A 1 944 ? -5.872 69.461 -7.307 1.00 39.19 944 ARG A O 1
ATOM 7272 N N . GLU A 1 945 ? -4.502 69.870 -9.052 1.00 46.97 945 GLU A N 1
ATOM 7273 C CA . GLU A 1 945 ? -4.310 68.481 -9.485 1.00 46.97 945 GLU A CA 1
ATOM 7274 C C . GLU A 1 945 ? -3.828 67.610 -8.315 1.00 46.97 945 GLU A C 1
ATOM 7276 O O . GLU A 1 945 ? -2.650 67.597 -7.950 1.00 46.97 945 GLU A O 1
ATOM 7281 N N . SER A 1 946 ? -4.758 66.901 -7.678 1.00 52.78 946 SER A N 1
ATOM 7282 C CA . SER A 1 946 ? -4.430 65.911 -6.668 1.00 52.78 946 SER A CA 1
ATOM 7283 C C . SER A 1 946 ? -3.740 64.725 -7.339 1.00 52.78 946 SER A C 1
ATOM 7285 O O . SER A 1 946 ? -4.020 64.353 -8.483 1.00 52.78 946 SER A O 1
ATOM 7287 N N . LEU A 1 947 ? -2.796 64.106 -6.624 1.00 58.56 947 LEU A N 1
ATOM 7288 C CA . LEU A 1 947 ? -2.139 62.891 -7.108 1.00 58.56 947 LEU A CA 1
ATOM 7289 C C . LEU A 1 947 ? -3.152 61.744 -7.288 1.00 58.56 947 LEU A C 1
ATOM 7291 O O . LEU A 1 947 ? -2.942 60.882 -8.132 1.00 58.56 947 LEU A O 1
ATOM 7295 N N . VAL A 1 948 ? -4.247 61.792 -6.522 1.00 64.94 948 VAL A N 1
ATOM 7296 C CA . VAL A 1 948 ? -5.353 60.831 -6.508 1.00 64.94 948 VAL A CA 1
ATOM 7297 C C . VAL A 1 948 ? -6.562 61.405 -7.271 1.00 64.94 948 VAL A C 1
ATOM 7299 O O . VAL A 1 948 ? -6.952 62.538 -6.973 1.00 64.94 948 VAL A O 1
ATOM 7302 N N . PRO A 1 949 ? -7.160 60.659 -8.218 1.00 69.00 949 PRO A N 1
ATOM 7303 C CA . PRO A 1 949 ? -8.379 61.040 -8.936 1.00 69.00 949 PRO A CA 1
ATOM 7304 C C . PRO A 1 949 ? -9.561 61.389 -8.020 1.00 69.00 949 PRO A C 1
ATOM 7306 O O . PRO A 1 949 ? -9.781 60.749 -6.989 1.00 69.00 949 PRO A O 1
ATOM 7309 N N . ALA A 1 950 ? -10.371 62.373 -8.423 1.00 65.50 950 ALA A N 1
ATOM 7310 C CA . ALA A 1 950 ? -11.545 62.816 -7.663 1.00 65.50 950 ALA A CA 1
ATOM 7311 C C . ALA A 1 950 ? -12.615 61.715 -7.503 1.00 65.50 950 ALA A C 1
ATOM 7313 O O . ALA A 1 950 ? -13.298 61.664 -6.479 1.00 65.50 950 ALA A O 1
ATOM 7314 N N . SER A 1 951 ? -12.718 60.798 -8.471 1.00 67.62 951 SER A N 1
ATOM 7315 C CA . SER A 1 951 ? -13.609 59.629 -8.439 1.00 67.62 951 SER A CA 1
ATOM 7316 C C . SER A 1 951 ? -13.304 58.679 -7.275 1.00 67.62 951 SER A C 1
ATOM 7318 O O . SER A 1 951 ? -14.229 58.191 -6.626 1.00 67.62 951 SER A O 1
ATOM 7320 N N . LEU A 1 952 ? -12.022 58.478 -6.951 1.00 73.75 952 LEU A N 1
ATOM 7321 C CA . LEU A 1 952 ? -11.579 57.652 -5.823 1.00 73.75 952 LEU A CA 1
ATOM 7322 C C . LEU A 1 952 ? -11.805 58.348 -4.475 1.00 73.75 952 LEU A C 1
ATOM 7324 O O . LEU A 1 952 ? -12.139 57.702 -3.482 1.00 73.75 952 LEU A O 1
ATOM 7328 N N . ILE A 1 953 ? -11.674 59.677 -4.436 1.00 73.94 953 ILE A N 1
ATOM 7329 C CA . ILE A 1 953 ? -11.957 60.480 -3.235 1.00 73.94 953 ILE A CA 1
ATOM 7330 C C . ILE A 1 953 ? -13.461 60.455 -2.904 1.00 73.94 953 ILE A C 1
ATOM 7332 O O . ILE A 1 953 ? -13.836 60.505 -1.734 1.00 73.94 953 ILE A O 1
ATOM 7336 N N . ALA A 1 954 ? -14.321 60.328 -3.920 1.00 76.94 954 ALA A N 1
ATOM 7337 C CA . ALA A 1 954 ? -15.776 60.270 -3.779 1.00 76.94 954 ALA A CA 1
ATOM 7338 C C . ALA A 1 954 ? -16.323 58.903 -3.312 1.00 76.94 954 ALA A C 1
ATOM 7340 O O . ALA A 1 954 ? -17.529 58.772 -3.085 1.00 76.94 954 ALA A O 1
ATOM 7341 N N . MET A 1 955 ? -15.478 57.877 -3.174 1.00 81.69 955 MET A N 1
ATOM 7342 C CA . MET A 1 955 ? -15.910 56.548 -2.733 1.00 81.69 955 MET A CA 1
ATOM 7343 C C . MET A 1 955 ? -16.217 56.504 -1.228 1.00 81.69 955 MET A C 1
ATOM 7345 O O . MET A 1 955 ? -15.469 57.008 -0.388 1.00 81.69 955 MET A O 1
ATOM 7349 N N . THR A 1 956 ? -17.321 55.853 -0.864 1.00 86.94 956 THR A N 1
ATOM 7350 C CA . THR A 1 956 ? -17.755 55.704 0.532 1.00 86.94 956 THR A CA 1
ATOM 7351 C C . THR A 1 956 ? -16.916 54.666 1.284 1.00 86.94 956 THR A C 1
ATOM 7353 O O . THR A 1 956 ? -16.299 53.781 0.695 1.00 86.94 956 THR A O 1
ATOM 7356 N N . ARG A 1 957 ? -16.935 54.703 2.627 1.00 85.19 957 ARG A N 1
ATOM 7357 C CA . ARG A 1 957 ? -16.248 53.689 3.458 1.00 85.19 957 ARG A CA 1
ATOM 7358 C C . ARG A 1 957 ? -16.727 52.261 3.173 1.00 85.19 957 ARG A C 1
ATOM 7360 O O . ARG A 1 957 ? -15.931 51.331 3.249 1.00 85.19 957 ARG A O 1
ATOM 7367 N N . ARG A 1 958 ? -18.015 52.092 2.851 1.00 84.44 958 ARG A N 1
ATOM 7368 C CA . ARG A 1 958 ? -18.602 50.792 2.500 1.00 84.44 958 ARG A CA 1
ATOM 7369 C C . ARG A 1 958 ? -18.093 50.307 1.144 1.00 84.44 958 ARG A C 1
ATOM 7371 O O . ARG A 1 958 ? -17.713 49.148 1.038 1.00 84.44 958 ARG A O 1
ATOM 7378 N N . GLU A 1 959 ? -18.038 51.191 0.150 1.00 85.31 959 GLU A N 1
ATOM 7379 C CA . GLU A 1 959 ? -17.480 50.884 -1.174 1.00 85.31 959 GLU A CA 1
ATOM 7380 C C . GLU A 1 959 ? -16.002 50.487 -1.067 1.00 85.31 959 GLU A C 1
ATOM 7382 O O . GLU A 1 959 ? -15.619 49.433 -1.563 1.00 85.31 959 GLU A O 1
ATOM 7387 N N . TRP A 1 960 ? -15.191 51.247 -0.324 1.00 88.44 960 TRP A N 1
ATOM 7388 C CA . TRP A 1 960 ? -13.786 50.901 -0.076 1.00 88.44 960 TRP A CA 1
ATOM 7389 C C . TRP A 1 960 ? -13.609 49.551 0.620 1.00 88.44 960 TRP A C 1
ATOM 7391 O O . TRP A 1 960 ? -12.710 48.791 0.258 1.00 88.44 960 TRP A O 1
ATOM 7401 N N . PHE A 1 961 ? -14.455 49.233 1.603 1.00 89.06 961 PHE A N 1
ATOM 7402 C CA . PHE A 1 961 ? -14.416 47.944 2.291 1.00 89.06 961 PHE A CA 1
ATOM 7403 C C . PHE A 1 961 ? -14.763 46.781 1.351 1.00 89.06 961 PHE A C 1
ATOM 7405 O O . PHE A 1 961 ? -14.019 45.805 1.302 1.00 89.06 961 PHE A O 1
ATOM 7412 N N . LEU A 1 962 ? -15.850 46.896 0.580 1.00 85.38 962 LEU A N 1
ATOM 7413 C CA . LEU A 1 962 ? -16.288 45.853 -0.354 1.00 85.38 962 LEU A CA 1
ATOM 7414 C C . LEU A 1 962 ? -15.269 45.635 -1.476 1.00 85.38 962 LEU A C 1
ATOM 7416 O O . LEU A 1 962 ? -14.926 44.493 -1.771 1.00 85.38 962 LEU A O 1
ATOM 7420 N N . VAL A 1 963 ? -14.709 46.714 -2.032 1.00 86.38 963 VAL A N 1
ATOM 7421 C CA . VAL A 1 963 ? -13.626 46.621 -3.018 1.00 86.38 963 VAL A CA 1
ATOM 7422 C C . VAL A 1 963 ? -12.397 45.957 -2.402 1.00 86.38 963 VAL A C 1
ATOM 7424 O O . VAL A 1 963 ? -11.860 45.030 -2.996 1.00 86.38 963 VAL A O 1
ATOM 7427 N N . SER A 1 964 ? -11.968 46.365 -1.204 1.00 89.38 964 SER A N 1
ATOM 7428 C CA . SER A 1 964 ? -10.794 45.771 -0.540 1.00 89.38 964 SER A CA 1
ATOM 7429 C C . SER A 1 964 ? -10.992 44.285 -0.221 1.00 89.38 964 SER A C 1
ATOM 7431 O O . SER A 1 964 ? -10.054 43.501 -0.358 1.00 89.38 964 SER A O 1
ATOM 7433 N N . MET A 1 965 ? -12.210 43.880 0.156 1.00 87.12 965 MET A N 1
ATOM 7434 C CA . MET A 1 965 ? -12.572 42.473 0.342 1.00 87.12 965 MET A CA 1
ATOM 7435 C C . MET A 1 965 ? -12.510 41.709 -0.986 1.00 87.12 965 MET A C 1
ATOM 7437 O O . MET A 1 965 ? -11.914 40.638 -1.047 1.00 87.12 965 MET A O 1
ATOM 7441 N N . GLY A 1 966 ? -13.041 42.285 -2.069 1.00 86.50 966 GLY A N 1
ATOM 7442 C CA . GLY A 1 966 ? -12.909 41.724 -3.415 1.00 86.50 966 GLY A CA 1
ATOM 7443 C C . GLY A 1 966 ? -11.446 41.536 -3.826 1.00 86.50 966 GLY A C 1
ATOM 7444 O O . GLY A 1 966 ? -11.068 40.454 -4.267 1.00 86.50 966 GLY A O 1
ATOM 7445 N N . VAL A 1 967 ? -10.589 42.535 -3.581 1.00 86.81 967 VAL A N 1
ATOM 7446 C CA . VAL A 1 967 ? -9.138 42.457 -3.839 1.00 86.81 967 VAL A CA 1
ATOM 7447 C C . VAL A 1 967 ? -8.462 41.352 -3.038 1.00 86.81 967 VAL A C 1
ATOM 7449 O O . VAL A 1 967 ? -7.637 40.626 -3.592 1.00 86.81 967 VAL A O 1
ATOM 7452 N N . LEU A 1 968 ? -8.802 41.194 -1.757 1.00 88.94 968 LEU A N 1
ATOM 7453 C CA . LEU A 1 968 ? -8.260 40.112 -0.938 1.00 88.94 968 LEU A CA 1
ATOM 7454 C C . LEU A 1 968 ? -8.555 38.745 -1.577 1.00 88.94 968 LEU A C 1
ATOM 7456 O O . LEU A 1 968 ? -7.654 37.917 -1.695 1.00 88.94 968 LEU A O 1
ATOM 7460 N N . LEU A 1 969 ? -9.782 38.515 -2.043 1.00 88.50 969 LEU A N 1
ATOM 7461 C CA . LEU A 1 969 ? -10.144 37.230 -2.641 1.00 88.50 969 LEU A CA 1
ATOM 7462 C C . LEU A 1 969 ? -9.512 37.038 -4.032 1.00 88.50 969 LEU A C 1
ATOM 7464 O O . LEU A 1 969 ? -8.922 35.989 -4.294 1.00 88.50 969 LEU A O 1
ATOM 7468 N N . VAL A 1 970 ? -9.572 38.052 -4.903 1.00 88.06 970 VAL A N 1
ATOM 7469 C CA . VAL A 1 970 ? -9.119 37.956 -6.306 1.00 88.06 970 VAL A CA 1
ATOM 7470 C C . VAL A 1 970 ? -7.601 38.003 -6.454 1.00 88.06 970 VAL A C 1
ATOM 7472 O O . VAL A 1 970 ? -7.054 37.302 -7.302 1.00 88.06 970 VAL A O 1
ATOM 7475 N N . THR A 1 971 ? -6.917 38.852 -5.687 1.00 88.00 971 THR A N 1
ATOM 7476 C CA . THR A 1 971 ? -5.499 39.195 -5.912 1.00 88.00 971 THR A CA 1
ATOM 7477 C C . THR A 1 971 ? -4.582 38.657 -4.809 1.00 88.00 971 THR A C 1
ATOM 7479 O O . THR A 1 971 ? -3.370 38.619 -4.992 1.00 88.00 971 THR A O 1
ATOM 7482 N N . CYS A 1 972 ? -5.131 38.173 -3.691 1.00 86.19 972 CYS A N 1
ATOM 7483 C CA . CYS A 1 972 ? -4.360 37.484 -2.652 1.00 86.19 972 CYS A CA 1
ATOM 7484 C C . CYS A 1 972 ? -4.724 35.991 -2.577 1.00 86.19 972 CYS A C 1
ATOM 7486 O O . CYS A 1 972 ? -3.896 35.154 -2.928 1.00 86.19 972 CYS A O 1
ATOM 7488 N N . CYS A 1 973 ? -5.958 35.624 -2.215 1.00 87.31 973 CYS A N 1
ATOM 7489 C CA . CYS A 1 973 ? -6.330 34.213 -2.030 1.00 87.31 973 CYS A CA 1
ATOM 7490 C C . CYS A 1 973 ? -6.238 33.386 -3.325 1.00 87.31 973 CYS A C 1
ATOM 7492 O O . CYS A 1 973 ? -5.620 32.321 -3.325 1.00 87.31 973 CYS A O 1
ATOM 7494 N N . ASN A 1 974 ? -6.814 33.877 -4.428 1.00 91.44 974 ASN A N 1
ATOM 7495 C CA . ASN A 1 974 ? -6.796 33.178 -5.716 1.00 91.44 974 ASN A CA 1
ATOM 7496 C C . ASN A 1 974 ? -5.359 32.930 -6.245 1.00 91.44 974 ASN A C 1
ATOM 7498 O O . ASN A 1 974 ? -5.020 31.770 -6.481 1.00 91.44 974 ASN A O 1
ATOM 7502 N N . PRO A 1 975 ? -4.463 33.934 -6.354 1.00 90.19 975 PRO A N 1
ATOM 7503 C CA . PRO A 1 975 ? -3.111 33.716 -6.861 1.00 90.19 975 PRO A CA 1
ATOM 7504 C C . PRO A 1 975 ? -2.233 32.884 -5.930 1.00 90.19 975 PRO A C 1
ATOM 7506 O O . PRO A 1 975 ? -1.393 32.141 -6.424 1.00 90.19 975 PRO A O 1
ATOM 7509 N N . VAL A 1 976 ? -2.421 32.953 -4.606 1.00 90.44 976 VAL A N 1
ATOM 7510 C CA . VAL A 1 976 ? -1.683 32.099 -3.658 1.00 90.44 976 VAL A CA 1
ATOM 7511 C C . VAL A 1 976 ? -2.049 30.631 -3.860 1.00 90.44 976 VAL A C 1
ATOM 7513 O O . VAL A 1 976 ? -1.156 29.791 -3.963 1.00 90.44 976 VAL A O 1
ATOM 7516 N N . LEU A 1 977 ? -3.342 30.318 -3.984 1.00 88.50 977 LEU A N 1
ATOM 7517 C CA . LEU A 1 977 ? -3.808 28.957 -4.265 1.00 88.50 977 LEU A CA 1
ATOM 7518 C C . LEU A 1 977 ? -3.372 28.478 -5.653 1.00 88.50 977 LEU A C 1
ATOM 7520 O O . LEU A 1 977 ? -2.935 27.339 -5.803 1.00 88.50 977 LEU A O 1
ATOM 7524 N N . TYR A 1 978 ? -3.430 29.353 -6.657 1.00 91.62 978 TYR A N 1
ATOM 7525 C CA . TYR A 1 978 ? -2.980 29.036 -8.009 1.00 91.62 978 TYR A CA 1
ATOM 7526 C C . TYR A 1 978 ? -1.464 28.801 -8.082 1.00 91.62 978 TYR A C 1
ATOM 7528 O O . TYR A 1 978 ? -1.021 27.808 -8.655 1.00 91.62 978 TYR A O 1
ATOM 7536 N N . ASN A 1 979 ? -0.656 29.658 -7.448 1.00 91.31 979 ASN A N 1
ATOM 7537 C CA . ASN A 1 979 ? 0.794 29.485 -7.363 1.00 91.31 979 ASN A CA 1
ATOM 7538 C C . ASN A 1 979 ? 1.147 28.212 -6.590 1.00 91.31 979 ASN A C 1
ATOM 7540 O O . ASN A 1 979 ? 2.025 27.477 -7.025 1.00 91.31 979 ASN A O 1
ATOM 7544 N N . TYR A 1 980 ? 0.439 27.907 -5.498 1.00 89.06 980 TYR A N 1
ATOM 7545 C CA . TYR A 1 980 ? 0.595 26.636 -4.794 1.00 89.06 980 TYR A CA 1
ATOM 7546 C C . TYR A 1 980 ? 0.319 25.449 -5.728 1.00 89.06 980 TYR A C 1
ATOM 7548 O O . TYR A 1 980 ? 1.152 24.553 -5.836 1.00 89.06 980 TYR A O 1
ATOM 7556 N N . ALA A 1 981 ? -0.786 25.474 -6.478 1.00 88.38 981 ALA A N 1
ATOM 7557 C CA . ALA A 1 981 ? -1.114 24.422 -7.435 1.00 88.38 981 ALA A CA 1
ATOM 7558 C C . ALA A 1 981 ? -0.064 24.266 -8.549 1.00 88.38 981 ALA A C 1
ATOM 7560 O O . ALA A 1 981 ? 0.285 23.139 -8.902 1.00 88.38 981 ALA A O 1
ATOM 7561 N N . LEU A 1 982 ? 0.490 25.367 -9.072 1.00 89.88 982 LEU A N 1
ATOM 7562 C CA . LEU A 1 982 ? 1.500 25.337 -10.137 1.00 89.88 982 LEU A CA 1
ATOM 7563 C C . LEU A 1 982 ? 2.716 24.469 -9.788 1.00 89.88 982 LEU A C 1
ATOM 7565 O O . LEU A 1 982 ? 3.266 23.829 -10.683 1.00 89.88 982 LEU A O 1
ATOM 7569 N N . PHE A 1 983 ? 3.125 24.412 -8.518 1.00 89.00 983 PHE A N 1
ATOM 7570 C CA . PHE A 1 983 ? 4.259 23.586 -8.083 1.00 89.00 983 PHE A CA 1
ATOM 7571 C C . PHE A 1 983 ? 3.897 22.126 -7.800 1.00 89.00 983 PHE A C 1
ATOM 7573 O O . PHE A 1 983 ? 4.795 21.295 -7.709 1.00 89.00 983 PHE A O 1
ATOM 7580 N N . GLN A 1 984 ? 2.607 21.805 -7.708 1.00 83.62 984 GLN A N 1
ATOM 7581 C CA . GLN A 1 984 ? 2.127 20.474 -7.337 1.00 83.62 984 GLN A CA 1
ATOM 7582 C C . GLN A 1 984 ? 1.587 19.660 -8.521 1.00 83.62 984 GLN A C 1
ATOM 7584 O O . GLN A 1 984 ? 1.635 18.429 -8.508 1.00 83.62 984 GLN A O 1
ATOM 7589 N N . ILE A 1 985 ? 1.072 20.328 -9.558 1.00 88.00 985 ILE A N 1
ATOM 7590 C CA . ILE A 1 985 ? 0.496 19.692 -10.752 1.00 88.00 985 ILE A CA 1
ATOM 7591 C C . ILE A 1 985 ? 1.110 20.253 -12.043 1.00 88.00 985 ILE A C 1
ATOM 7593 O O . ILE A 1 985 ? 1.594 21.386 -12.045 1.00 88.00 985 ILE A O 1
ATOM 7597 N N . PRO A 1 986 ? 1.115 19.494 -13.160 1.00 89.50 986 PRO A N 1
ATOM 7598 C CA . PRO A 1 986 ? 1.567 19.976 -14.468 1.00 89.50 986 PRO A CA 1
ATOM 7599 C C . PRO A 1 986 ? 0.964 21.333 -14.863 1.00 89.50 986 PRO A C 1
ATOM 7601 O O . PRO A 1 986 ? -0.205 21.602 -14.585 1.00 89.50 986 PRO A O 1
ATOM 7604 N N . LEU A 1 987 ? 1.754 22.170 -15.545 1.00 89.56 987 LEU A N 1
ATOM 7605 C CA . LEU A 1 987 ? 1.404 23.543 -15.934 1.00 89.56 987 LEU A CA 1
ATOM 7606 C C . LEU A 1 987 ? 0.070 23.592 -16.686 1.00 89.56 987 LEU A C 1
ATOM 7608 O O . LEU A 1 987 ? -0.788 24.424 -16.402 1.00 89.56 987 LEU A O 1
ATOM 7612 N N . ALA A 1 988 ? -0.119 22.653 -17.610 1.00 87.12 988 ALA A N 1
ATOM 7613 C CA . ALA A 1 988 ? -1.337 22.543 -18.399 1.00 87.12 988 ALA A CA 1
ATOM 7614 C C . ALA A 1 988 ? -2.578 22.275 -17.540 1.00 87.12 988 ALA A C 1
ATOM 7616 O O . ALA A 1 988 ? -3.619 22.890 -17.760 1.00 87.12 988 ALA A O 1
ATOM 7617 N N . PHE A 1 989 ? -2.474 21.396 -16.537 1.00 86.69 989 PHE A N 1
ATOM 7618 C CA . PHE A 1 989 ? -3.591 21.096 -15.642 1.00 86.69 989 PHE A CA 1
ATOM 7619 C C . PHE A 1 989 ? -3.904 22.272 -14.721 1.00 86.69 989 PHE A C 1
ATOM 7621 O O . PHE A 1 989 ? -5.077 22.594 -14.558 1.00 86.69 989 PHE A O 1
ATOM 7628 N N . ALA A 1 990 ? -2.888 22.960 -14.192 1.00 89.69 990 ALA A N 1
ATOM 7629 C CA . ALA A 1 990 ? -3.099 24.162 -13.390 1.00 89.69 990 ALA A CA 1
ATOM 7630 C C . ALA A 1 990 ? -3.871 25.238 -14.173 1.00 89.69 990 ALA A C 1
ATOM 7632 O O . ALA A 1 990 ? -4.897 25.717 -13.694 1.00 89.69 990 ALA A O 1
ATOM 7633 N N . ILE A 1 991 ? -3.442 25.552 -15.402 1.00 90.12 991 ILE A N 1
ATOM 7634 C CA . ILE A 1 991 ? -4.111 26.539 -16.271 1.00 90.12 991 ILE A CA 1
ATOM 7635 C C . ILE A 1 991 ? -5.532 26.082 -16.641 1.00 90.12 991 ILE A C 1
ATOM 7637 O O . ILE A 1 991 ? -6.477 26.873 -16.625 1.00 90.12 991 ILE A O 1
ATOM 7641 N N . THR A 1 992 ? -5.712 24.790 -16.931 1.00 88.44 992 THR A N 1
ATOM 7642 C CA . THR A 1 992 ? -7.026 24.215 -17.262 1.00 88.44 992 THR A CA 1
ATOM 7643 C C . THR A 1 992 ? -8.012 24.350 -16.108 1.00 88.44 992 THR A C 1
ATOM 7645 O O . THR A 1 992 ? -9.138 24.790 -16.318 1.00 88.44 992 THR A O 1
ATOM 7648 N N . LEU A 1 993 ? -7.604 23.989 -14.891 1.00 86.94 993 LEU A N 1
ATOM 7649 C CA . LEU A 1 993 ? -8.466 24.046 -13.709 1.00 86.94 993 LEU A CA 1
ATOM 7650 C C . LEU A 1 993 ? -8.735 25.495 -13.273 1.00 86.94 993 LEU A C 1
ATOM 7652 O O . LEU A 1 993 ? -9.858 25.819 -12.894 1.00 86.94 993 LEU A O 1
ATOM 7656 N N . ALA A 1 994 ? -7.759 26.394 -13.422 1.00 85.25 994 ALA A N 1
ATOM 7657 C CA . ALA A 1 994 ? -7.954 27.825 -13.178 1.00 85.25 994 ALA A CA 1
ATOM 7658 C C . ALA A 1 994 ? -8.965 28.469 -14.148 1.00 85.25 994 ALA A C 1
ATOM 7660 O O . ALA A 1 994 ? -9.636 29.438 -13.793 1.00 85.25 994 ALA A O 1
ATOM 7661 N N . SER A 1 995 ? -9.155 27.889 -15.338 1.00 84.50 995 SER A N 1
ATOM 7662 C CA . SER A 1 995 ? -10.121 28.368 -16.339 1.00 84.50 995 SER A CA 1
ATOM 7663 C C . SER A 1 995 ? -11.592 28.098 -15.969 1.00 84.50 995 SER A C 1
ATOM 7665 O O . SER A 1 995 ? -12.489 28.439 -16.735 1.00 84.50 995 SER A O 1
ATOM 7667 N N . PHE A 1 996 ? -11.883 27.511 -14.800 1.00 83.19 996 PHE A N 1
ATOM 7668 C CA . PHE A 1 996 ? -13.253 27.202 -14.363 1.00 83.19 996 PHE A CA 1
ATOM 7669 C C . PHE A 1 996 ? -14.068 28.427 -13.910 1.00 83.19 996 PHE A C 1
ATOM 7671 O O . PHE A 1 996 ? -15.261 28.299 -13.633 1.00 83.19 996 PHE A O 1
ATOM 7678 N N . GLY A 1 997 ? -13.472 29.623 -13.862 1.00 79.69 997 GLY A N 1
ATOM 7679 C CA . GLY A 1 997 ? -14.139 30.865 -13.446 1.00 79.69 997 GLY A CA 1
ATOM 7680 C C . GLY A 1 997 ? -15.519 31.098 -14.089 1.00 79.69 997 GLY A C 1
ATOM 7681 O O . GLY A 1 997 ? -16.500 31.222 -13.353 1.00 79.69 997 GLY A O 1
ATOM 7682 N N . PRO A 1 998 ? -15.656 31.076 -15.430 1.00 77.12 998 PRO A N 1
ATOM 7683 C CA . PRO A 1 998 ? -16.949 31.253 -16.100 1.00 77.12 998 PRO A CA 1
ATOM 7684 C C . PRO A 1 998 ? -17.991 30.186 -15.739 1.00 77.12 998 PRO A C 1
ATOM 7686 O O . PRO A 1 998 ? -19.187 30.461 -15.737 1.00 77.12 998 PRO A O 1
ATOM 7689 N N . ILE A 1 999 ? -17.554 28.970 -15.402 1.00 75.75 999 ILE A N 1
ATOM 7690 C CA . ILE A 1 999 ? -18.443 27.871 -15.004 1.00 75.75 999 ILE A CA 1
ATOM 7691 C C . ILE A 1 999 ? -18.981 28.116 -13.591 1.00 75.75 999 ILE A C 1
ATOM 7693 O O . ILE A 1 999 ? -20.171 27.921 -13.348 1.00 75.75 999 ILE A O 1
ATOM 7697 N N . TYR A 1 1000 ? -18.126 28.571 -12.670 1.00 78.69 1000 TYR A N 1
ATOM 7698 C CA . TYR A 1 1000 ? -18.527 28.908 -11.302 1.00 78.69 1000 TYR A CA 1
ATOM 7699 C C . TYR A 1 1000 ? -19.365 30.186 -11.214 1.00 78.69 1000 TYR A C 1
ATOM 7701 O O . TYR A 1 1000 ? -20.210 30.289 -10.324 1.00 78.69 1000 TYR A O 1
ATOM 7709 N N . ALA A 1 1001 ? -19.185 31.127 -12.145 1.00 74.38 1001 ALA A N 1
ATOM 7710 C CA . ALA A 1 1001 ? -19.946 32.371 -12.195 1.00 74.38 1001 ALA A CA 1
ATOM 7711 C C . ALA A 1 1001 ? -21.461 32.132 -12.249 1.00 74.38 1001 ALA A C 1
ATOM 7713 O O . ALA A 1 1001 ? -22.192 32.721 -11.464 1.00 74.38 1001 ALA A O 1
ATOM 7714 N N . ILE A 1 1002 ? -21.935 31.212 -13.091 1.00 72.38 1002 ILE A N 1
ATOM 7715 C CA . ILE A 1 1002 ? -23.374 31.000 -13.317 1.00 72.38 1002 ILE A CA 1
ATOM 7716 C C . ILE A 1 1002 ? -24.134 30.594 -12.030 1.00 72.38 1002 ILE A C 1
ATOM 7718 O O . ILE A 1 1002 ? -25.108 31.262 -11.679 1.00 72.38 1002 ILE A O 1
ATOM 7722 N N . PRO A 1 1003 ? -23.758 29.523 -11.295 1.00 70.94 1003 PRO A N 1
ATOM 7723 C CA . PRO A 1 1003 ? -24.458 29.155 -10.064 1.00 70.94 1003 PRO A CA 1
ATOM 7724 C C . PRO A 1 1003 ? -24.240 30.160 -8.925 1.00 70.94 1003 PRO A C 1
ATOM 7726 O O . PRO A 1 1003 ? -25.162 30.369 -8.140 1.00 70.94 1003 PRO A O 1
ATOM 7729 N N . LEU A 1 1004 ? -23.062 30.786 -8.823 1.00 73.44 1004 LEU A N 1
ATOM 7730 C CA . LEU A 1 1004 ? -22.776 31.751 -7.756 1.00 73.44 1004 LEU A CA 1
ATOM 7731 C C . LEU A 1 1004 ? -23.533 33.065 -7.954 1.00 73.44 1004 LEU A C 1
ATOM 7733 O O . LEU A 1 1004 ? -24.069 33.601 -6.990 1.00 73.44 1004 LEU A O 1
ATOM 7737 N N . VAL A 1 1005 ? -23.646 33.552 -9.189 1.00 70.44 1005 VAL A N 1
ATOM 7738 C CA . VAL A 1 1005 ? -24.449 34.734 -9.523 1.00 70.44 1005 VAL A CA 1
ATOM 7739 C C . VAL A 1 1005 ? -25.937 34.451 -9.317 1.00 70.44 1005 VAL A C 1
ATOM 7741 O O . VAL A 1 1005 ? -26.612 35.260 -8.688 1.00 70.44 1005 VAL A O 1
ATOM 7744 N N . TYR A 1 1006 ? -26.442 33.275 -9.711 1.00 72.44 1006 TYR A N 1
ATOM 7745 C CA . TYR A 1 1006 ? -27.812 32.866 -9.370 1.00 72.44 1006 TYR A CA 1
ATOM 7746 C C . TYR A 1 1006 ? -28.046 32.866 -7.849 1.00 72.44 1006 TYR A C 1
ATOM 7748 O O . TYR A 1 1006 ? -29.031 33.424 -7.376 1.00 72.44 1006 TYR A O 1
ATOM 7756 N N . LEU A 1 1007 ? -27.129 32.282 -7.068 1.00 74.75 1007 LEU A N 1
ATOM 7757 C CA . LEU A 1 1007 ? -27.265 32.184 -5.612 1.00 74.75 1007 LEU A CA 1
ATOM 7758 C C . LEU A 1 1007 ? -27.165 33.551 -4.912 1.00 74.75 1007 LEU A C 1
ATOM 7760 O O . LEU A 1 1007 ? -27.893 33.802 -3.957 1.00 74.75 1007 LEU A O 1
ATOM 7764 N N . MET A 1 1008 ? -26.246 34.413 -5.357 1.00 70.25 1008 MET A N 1
ATOM 7765 C CA . MET A 1 1008 ? -25.915 35.671 -4.676 1.00 70.25 1008 MET A CA 1
ATOM 7766 C C . MET A 1 1008 ? -26.700 36.880 -5.199 1.00 70.25 1008 MET A C 1
ATOM 7768 O O . MET A 1 1008 ? -26.997 37.779 -4.414 1.00 70.25 1008 MET A O 1
ATOM 7772 N N . LYS A 1 1009 ? -27.022 36.926 -6.499 1.00 69.06 1009 LYS A N 1
ATOM 7773 C CA . LYS A 1 1009 ? -27.749 38.031 -7.154 1.00 69.06 1009 LYS A CA 1
ATOM 7774 C C . LYS A 1 1009 ? -29.187 37.665 -7.559 1.00 69.06 1009 LYS A C 1
ATOM 7776 O O . LYS A 1 1009 ? -29.981 38.568 -7.796 1.00 69.06 1009 LYS A O 1
ATOM 7781 N N . GLY A 1 1010 ? -29.553 36.378 -7.597 1.00 63.25 1010 GLY A N 1
ATOM 7782 C CA . GLY A 1 1010 ? -30.918 35.929 -7.916 1.00 63.25 1010 GLY A CA 1
ATOM 7783 C C . GLY A 1 1010 ? -31.285 35.947 -9.408 1.00 63.25 1010 GLY A C 1
ATOM 7784 O O . GLY A 1 1010 ? -32.463 35.842 -9.742 1.00 63.25 1010 GLY A O 1
ATOM 7785 N N . GLU A 1 1011 ? -30.309 36.094 -10.308 1.00 70.44 1011 GLU A N 1
ATOM 7786 C CA . GLU A 1 1011 ? -30.521 36.199 -11.762 1.00 70.44 1011 GLU A CA 1
ATOM 7787 C C . GLU A 1 1011 ? -30.871 34.840 -12.394 1.00 70.44 1011 GLU A C 1
ATOM 7789 O O . GLU A 1 1011 ? -30.172 33.856 -12.165 1.00 70.44 1011 GLU A O 1
ATOM 7794 N N . ALA A 1 1012 ? -31.942 34.760 -13.194 1.00 57.09 1012 ALA A N 1
ATOM 7795 C CA . ALA A 1 1012 ? -32.461 33.498 -13.733 1.00 57.09 1012 ALA A CA 1
ATOM 7796 C C . ALA A 1 1012 ? -31.508 32.814 -14.739 1.00 57.09 1012 ALA A C 1
ATOM 7798 O O . ALA A 1 1012 ? -30.967 33.436 -15.646 1.00 57.09 1012 ALA A O 1
ATOM 7799 N N . VAL A 1 1013 ? -31.359 31.493 -14.606 1.00 58.00 1013 VAL A N 1
ATOM 7800 C CA . VAL A 1 1013 ? -30.462 30.649 -15.419 1.00 58.00 1013 VAL A CA 1
ATOM 7801 C C . VAL A 1 1013 ? -31.204 30.114 -16.651 1.00 58.00 1013 VAL A C 1
ATOM 7803 O O . VAL A 1 1013 ? -32.283 29.537 -16.508 1.00 58.00 1013 VAL A O 1
ATOM 7806 N N . THR A 1 1014 ? -30.636 30.232 -17.858 1.00 58.69 1014 THR A N 1
ATOM 7807 C CA . THR A 1 1014 ? -31.276 29.695 -19.075 1.00 58.69 1014 THR A CA 1
ATOM 7808 C C . THR A 1 1014 ? -31.086 28.175 -19.245 1.00 58.69 1014 THR A C 1
ATOM 7810 O O . THR A 1 1014 ? -30.162 27.559 -18.722 1.00 58.69 1014 THR A O 1
ATOM 7813 N N . ALA A 1 1015 ? -31.943 27.514 -20.035 1.00 51.72 1015 ALA A N 1
ATOM 7814 C CA . ALA A 1 1015 ? -31.874 26.058 -20.249 1.00 51.72 1015 ALA A CA 1
ATOM 7815 C C . ALA A 1 1015 ? -30.569 25.569 -20.925 1.00 51.72 1015 ALA A C 1
ATOM 7817 O O . ALA A 1 1015 ? -30.231 24.389 -20.829 1.00 51.72 1015 ALA A O 1
ATOM 7818 N N . ARG A 1 1016 ? -29.809 26.453 -21.594 1.00 53.22 1016 ARG A N 1
ATOM 7819 C CA . ARG A 1 1016 ? -28.518 26.109 -22.222 1.00 53.22 1016 ARG A CA 1
ATOM 7820 C C . ARG A 1 1016 ? -27.365 26.045 -21.213 1.00 53.22 1016 ARG A C 1
ATOM 7822 O O . ARG A 1 1016 ? -26.496 25.191 -21.379 1.00 53.22 1016 ARG A O 1
ATOM 7829 N N . SER A 1 1017 ? -27.394 26.833 -20.135 1.00 52.38 1017 SER A N 1
ATOM 7830 C CA . SER A 1 1017 ? -26.418 26.736 -19.036 1.00 52.38 1017 SER A CA 1
ATOM 7831 C C . SER A 1 1017 ? -26.635 25.541 -18.112 1.00 52.38 1017 SER A C 1
ATOM 7833 O O . SER A 1 1017 ? -25.743 25.182 -17.346 1.00 52.38 1017 SER A O 1
ATOM 7835 N N . ALA A 1 1018 ? -27.778 24.857 -18.203 1.00 49.94 1018 ALA A N 1
ATOM 7836 C CA . ALA A 1 1018 ? -27.963 23.557 -17.562 1.00 49.94 1018 ALA A CA 1
ATOM 7837 C C . ALA A 1 1018 ? -27.146 22.446 -18.259 1.00 49.94 1018 ALA A C 1
ATOM 7839 O O . ALA A 1 1018 ? -26.598 21.575 -17.588 1.00 49.94 1018 ALA A O 1
ATOM 7840 N N . GLY A 1 1019 ? -27.001 22.504 -19.591 1.00 50.34 1019 GLY A N 1
ATOM 7841 C CA . GLY A 1 1019 ? -26.252 21.514 -20.377 1.00 50.34 1019 GLY A CA 1
ATOM 7842 C C . GLY A 1 1019 ? -24.731 21.580 -20.186 1.00 50.34 1019 GLY A C 1
ATOM 7843 O O . GLY A 1 1019 ? -24.075 20.539 -20.142 1.00 50.34 1019 GLY A O 1
ATOM 7844 N N . SER A 1 1020 ? -24.167 22.780 -19.997 1.00 53.03 1020 SER A N 1
ATOM 7845 C CA . SER A 1 1020 ? -22.741 22.957 -19.675 1.00 53.03 1020 SER A CA 1
ATOM 7846 C C . SER A 1 1020 ? -22.390 22.426 -18.278 1.00 53.03 1020 SER A C 1
ATOM 7848 O O . SER A 1 1020 ? -21.328 21.829 -18.104 1.00 53.03 1020 SER A O 1
ATOM 7850 N N . ARG A 1 1021 ? -23.309 22.528 -17.302 1.00 54.22 1021 ARG A N 1
ATOM 7851 C CA . ARG A 1 1021 ? -23.156 21.935 -15.955 1.00 54.22 1021 ARG A CA 1
ATOM 7852 C C . ARG A 1 1021 ? -23.080 20.408 -15.990 1.00 54.22 1021 ARG A C 1
ATOM 7854 O O . ARG A 1 1021 ? -22.265 19.827 -15.277 1.00 54.22 1021 ARG A O 1
ATOM 7861 N N . SER A 1 1022 ? -23.897 19.757 -16.820 1.00 49.19 1022 SER A N 1
ATOM 7862 C CA . SER A 1 1022 ? -23.938 18.290 -16.927 1.00 49.19 1022 SER A CA 1
ATOM 7863 C C . SER A 1 1022 ? -22.706 17.700 -17.623 1.00 49.19 1022 SER A C 1
ATOM 7865 O O . SER A 1 1022 ? -22.215 16.658 -17.198 1.00 49.19 1022 SER A O 1
ATOM 7867 N N . LEU A 1 1023 ? -22.178 18.370 -18.655 1.00 51.03 1023 LEU A N 1
ATOM 7868 C CA . LEU A 1 1023 ? -20.982 17.928 -19.390 1.00 51.03 1023 LEU A CA 1
ATOM 7869 C C . LEU A 1 1023 ? -19.685 18.053 -18.568 1.00 51.03 1023 LEU A C 1
ATOM 7871 O O . LEU A 1 1023 ? -18.804 17.207 -18.690 1.00 51.03 1023 LEU A O 1
ATOM 7875 N N . LEU A 1 1024 ? -19.576 19.067 -17.704 1.00 50.03 1024 LEU A N 1
ATOM 7876 C CA . LEU A 1 1024 ? -18.392 19.317 -16.868 1.00 50.03 1024 LEU A CA 1
ATOM 7877 C C . LEU A 1 1024 ? -18.433 18.607 -15.511 1.00 50.03 1024 LEU A C 1
ATOM 7879 O O . LEU A 1 1024 ? -17.403 18.105 -15.061 1.00 50.03 1024 LEU A O 1
ATOM 7883 N N . GLY A 1 1025 ? -19.609 18.509 -14.878 1.00 47.72 1025 GLY A N 1
ATOM 7884 C CA . GLY A 1 1025 ? -19.778 17.755 -13.632 1.00 47.72 1025 GLY A CA 1
ATOM 7885 C C . GLY A 1 1025 ? -19.451 16.267 -13.793 1.00 47.72 1025 GLY A C 1
ATOM 7886 O O . GLY A 1 1025 ? -18.935 15.654 -12.866 1.00 47.72 1025 GLY A O 1
ATOM 7887 N N . GLY A 1 1026 ? -19.669 15.707 -14.990 1.00 41.41 1026 GLY A N 1
ATOM 7888 C CA . GLY A 1 1026 ? -19.296 14.328 -15.318 1.00 41.41 1026 GLY A CA 1
ATOM 7889 C C . GLY A 1 1026 ? -17.792 14.095 -15.502 1.00 41.41 1026 GLY A C 1
ATOM 7890 O O . GLY A 1 1026 ? -17.344 12.965 -15.344 1.00 41.41 1026 GLY A O 1
ATOM 7891 N N . PHE A 1 1027 ? -17.003 15.133 -15.804 1.00 46.16 1027 PHE A N 1
ATOM 7892 C CA . PHE A 1 1027 ? -15.565 14.991 -16.068 1.00 46.16 1027 PHE A CA 1
ATOM 7893 C C . PHE A 1 1027 ? -14.686 15.462 -14.900 1.00 46.16 1027 PHE A C 1
ATOM 7895 O O . PHE A 1 1027 ? -13.669 14.836 -14.627 1.00 46.16 1027 PHE A O 1
ATOM 7902 N N . ALA A 1 1028 ? -15.101 16.480 -14.133 1.00 41.62 1028 ALA A N 1
ATOM 7903 C CA . ALA A 1 1028 ? -14.441 16.845 -12.869 1.00 41.62 1028 ALA A CA 1
ATOM 7904 C C . ALA A 1 1028 ? -14.546 15.741 -11.794 1.00 41.62 1028 ALA A C 1
ATOM 7906 O O . ALA A 1 1028 ? -13.788 15.747 -10.836 1.00 41.62 1028 ALA A O 1
ATOM 7907 N N . PHE A 1 1029 ? -15.479 14.799 -11.966 1.00 37.59 1029 PHE A N 1
ATOM 7908 C CA . PHE A 1 1029 ? -15.606 13.584 -11.154 1.00 37.59 1029 PHE A CA 1
ATOM 7909 C C . PHE A 1 1029 ? -14.783 12.400 -11.710 1.00 37.59 1029 PHE A C 1
ATOM 7911 O O . PHE A 1 1029 ? -14.673 11.371 -11.050 1.00 37.59 1029 PHE A O 1
ATOM 7918 N N . GLY A 1 1030 ? -14.271 12.517 -12.944 1.00 35.09 1030 GLY A N 1
ATOM 7919 C CA . GLY A 1 1030 ? -13.516 11.474 -13.651 1.00 35.09 1030 GLY A CA 1
ATOM 7920 C C . GLY A 1 1030 ? -12.008 11.734 -13.781 1.00 35.09 1030 GLY A C 1
ATOM 7921 O O . GLY A 1 1030 ? -11.272 10.788 -14.064 1.00 35.09 1030 GLY A O 1
ATOM 7922 N N . LEU A 1 1031 ? -11.558 12.982 -13.595 1.00 35.84 1031 LEU A N 1
ATOM 7923 C CA . LEU A 1 1031 ? -10.165 13.349 -13.286 1.00 35.84 1031 LEU A CA 1
ATOM 7924 C C . LEU A 1 1031 ? -9.872 13.077 -11.812 1.00 35.84 1031 LEU A C 1
ATOM 7926 O O . LEU A 1 1031 ? -8.730 12.644 -11.536 1.00 35.84 1031 LEU A O 1
#